Protein 6QE7 (pdb70)

Solvent-accessible surface area: 38072 Å² total; per-residue (Å²): 103,122,112,47,0,1,25,0,16,1,11,36,7,27,50,43,13,81,28,58,42,46,72,69,4,80,36,2,70,37,105,34,37,114,28,39,15,53,186,43,4,42,126,35,22,2,0,0,52,0,25,7,47,0,35,0,96,79,52,23,57,0,24,0,32,0,30,0,11,6,0,0,67,0,52,0,25,58,30,75,15,6,72,60,57,7,9,7,50,61,50,77,30,54,50,86,1,44,0,34,41,39,118,100,28,73,3,69,0,17,0,20,0,41,34,102,43,1,13,0,64,2,28,0,16,21,191,58,14,156,93,53,47,1,33,40,65,20,1,61,11,37,101,51,128,92,31,145,124,61,84,59,0,0,33,0,38,0,10,9,34,13,116,31,155,72,115,78,69,83,92,82,8,102,18,2,69,42,81,28,88,106,115,58,26,3,47,150,37,163,115,11,85,0,0,0,50,0,65,3,50,0,3,9,155,43,69,36,83,0,22,0,33,0,28,1,7,0,0,0,67,0,53,0,60,108,74,75,26,6,83,40,32,140,20,86,38,154,69,23,139,40,69,12,128,20,94,3,63,19,5,87,25,12,55,2,69,0,14,0,0,0,54,21,62,49,1,19,0,55,2,21,0,21,19,156,128,16,151,130,64,40,1,34,35,141,11,0,12,6,130,190,51,0,1,36,0,12,0,15,36,6,10,54,40,15,87,31,58,40,53,72,69,5,74,38,1,65,36,104,37,37,94,30,34,18,50,178,37,5,44,132,40,24,1,0,0,55,0,24,4,44,0,34,0,97,77,41,28,52,0,17,0,30,0,26,0,11,5,0,0,67,0,52,0,24,61,29,78,19,5,75,61,56,10,12,9,50,65,45,77,28,58,47,78,2,40,0,29,48,44,111,98,23,70,4,69,0,15,0,20,1,58,35,105,44,0,11,0,60,1,34,0,19,18,196,55,12,151,92,53,55,1,39,37,60,20,0,61,24,36,139,96,86,168,117,59,84,62,0,0,40,0,38,0,11,5,27,14,118,33,167,65,110,79,71,82,96,88,8,107,17,2,81,42,109,34,68,158,126,50,28,4,48,156,36,145,125,16,77,0,0,0,51,0,58,1,53,0,4,8,87,61,76,32,77,0,30,0,26,1,20,0,8,0,0,1,68,0,49,0,68,112,75,74,25,5,78,46,34,128,74,71,18,129,102,15,133,28,67,9,131,22,82,4,48,20,7,78,29,20,52,2,68,0,13,0,0,0,62,31,38,29,0,32,0,58,2,17,0,21,21,163,137,5,149,122,33,37,1,30,36,108,6,0,13,3,129,187,50,0,1,18,0,13,1,10,35,5,19,52,44,13,87,28,57,44,45,71,74,3,84,36,1,72,35,105,32,36,96,31,34,20,58,194,44,4,40,134,37,26,1,1,0,52,0,24,7,44,0,33,1,96,74,41,29,59,0,21,0,35,0,31,0,9,5,0,0,67,0,55,0,26,60,29,79,16,5,71,66,60,9,9,7,46,67,43,85,22,56,33,72,1,37,1,22,43,50,103,101,22,69,4,68,0,19,0,20,0,45,38,101,41,2,13,0,64,1,40,0,17,19,195,54,7,140,95,44,40,1,35,34,62,21,0,58,30,33,135,33,136,100,30,150,133,68,86,56,0,0,46,1,40,0,14,16,41,9,114,28,155,74,102,96,63,79,93,84,9,99,20,2,75,42,120,26,86,152,99,44,28,5,50,158,140,111,0,0,0,50,0,67,4,53,0,4,8,92,59,74,32,82,0,20,0,22,0,25,2,10,13,0,2,62,0,49,0,60,108,79,73,28,6,82,34,33,122,85,98,57,146,110,30,96,40,66,11,130,21,95,5,54,21,6,89,30,14,53,2,69,0,11,0,0,0,59,25,131,61,0,34,0,62,1,21,0,22,18,159,138,16,184,100,57,38,1,29,36,105,4,0,9,6,132

CATH classification: 3.90.182.10 (+1 more: 3.90.182.10)

Sequence (864 aa):
GSHMGLRGEYYNNMDFSRFQFVRIDPCIDFDWGEGTPDQSIGKDTYSVRWTGKVEPRYSETYTFYTVTDDGVRLWVDGVLLIDKWKSQSATEHSEQIYLEAGKKYDIKMEYYQHVRAASAKLMWSSKSQQKEIIPSSQLYPSDGPLPQKDVNGLSAEYYGDAELKDKRFTRIDDAINFNWDKDFPVGELKDGKFSVRWVGKIDTRYTEEYTFHTVANGGVRVWINNVLIIDNWQNQGKEAENSGKIELKAGRQYDIKVEYCNYGEPAFIKLLWSSQRQKKEVVPSKNLFADHMGLRGEYYNNMDFSRFQFVRIDPCIDFDWGEGTPDQSIGKDTYSVRWTGKVEPRYSETYTFYTVTDDGVRLWVDGVLLIDKWKSQSATEHSEQIYLEAGKKYDIKMEYYQHVRAASAKLMWSSKSQQKEIIPSSQLYPSDGPQKDVNGLSAEYYGDAELKDKRFTRIDDAINFNWDKDFPVGELKDGKFSVRWVGKIDTRYTEEYTFHTVANGGVRVWINNVLIIDNWQNQGKEAENSGKIELKAGRQYDIKVEYCNYGEPAFIKLLWSSQRQKKEVVPSKNLFADHMGLRGEYYNNMDFSRFQFVRIDPCIDFDWGEGTPDQSIGKDTYSVRWTGKVEPRYSETYTFYTVTDDGVRLWVDGVLLIDKWKSQSATEHSEQIYLEAGKKYDIKMEYYQHVRAASAKLMWSSKSQQKEIIPSSQLYPSDGPLPQKDVNGLSAEYYGDAELKDKRFTRIDDAINFNWDKDFPVGELKFSVRWVGKIDTRYTEEYTFHTVANGGVRVWINNVLIIDNWQNQGKEAENSGKIELKAGRQYDIKVEYCNYGEPAFIKLLWSSQRQKKEVVPSKNLFAD

Secondary structure (DSSP, 8-state):
-TT-SEEEEEESSTTS-SEEEEEEESS-EEE-TTS-SSTTSPSSSEEEEEEEEE--SSSEEEEEEEEEES-EEEEETTEEEEEE-S--SSEEEEEEEEE-TT--EEEEEEEEE-SS--EEEEEEE-SSS-SEE--GGGEEE--SPPPPPPPBSEEEEEESSTTS-SEEEEEEESSSEEE-TTS-SSSS-BTTEEEEEEEEEE--SSSEEEEEEEEESSEEEEEETTEEEEEETT--STTEEEEEEEEE-TTS-EEEEEEEEEESSPPEEEEEEE-SSS-SEEPPGGGEE--/--SEEEEEESSTTS-SEEEEEEESS-EEEEETS-SSTTS-SSSEEEEEEEEE--SSSEEEEEEEEEES-EEEEETTEEEEEE-S--SSEEEEEEEEE-TT--EEEEEEEEE-SS-EEEEEEEE-SSS-SEEPPGGGEEE-----PPPBSEEEEEESSTTS-SEEEEEEESSSEEEEETS-SS-S-STT--EEEEEEEE--SSSEEEEEEEEESSEEEEEETTEEEEEE-S---TTEEEEEEEEE-TTS-EEEEEEEE-TTS-EEEEEEEEESSS-SEE--GGGEE--/--SEEEEEESSTTS-SEEEEEEESS-EEEEETS-SSTTS-SSSEEEEEEEEE--SSSEEEEEEEEEES-EEEEETTEEEEEE-S--SSEEEEEEEEE-TT--EEEEEEEEE-SS-EEEEEEEE-SSS-SEEPPGGGEEE--SPPP-PPPBSEEEEEESSSSS-SEEEEEEESSSEEEEETS-SSS---EEEEEEEEE--SSSEEEEEEEEESSEEEEEETTEEEEEE-S--SS-EEEEEEEEE-TTS-EEEEEEEEE-SSSEEEEEEEE-SSS-SEEPPGGGEE--

Radius of gyration: 30.64 Å; Cα contacts (8 Å, |Δi|>4): 2570; chains: 3; bounding box: 68×74×80 Å

B-factor: mean 43.48, std 12.92, range [20.16, 120.82]

Nearest PDB structures (foldseek):
  6qe7-assembly2_B  TM=9.887E-01  e=9.785E-53  Acetivibrio thermocellus
  6qe7-assembly3_C  TM=9.909E-01  e=4.010E-51  Acetivibrio thermocellus
  7knc-assembly1_A  TM=4.355E-01  e=2.247E-06  Xanthomonas citri pv. citri str. 306
  2xvg-assembly1_A  TM=4.429E-01  e=3.763E-06  Cellvibrio japonicus
  2xvl-assembly1_A  TM=4.455E-01  e=1.232E-05  Cellvibrio japonicus

Structure (mmCIF, N/CA/C/O backbone):
data_6QE7
#
_entry.id   6QE7
#
_cell.length_a   65.340
_cell.length_b   121.670
_cell.length_c   65.940
_cell.angle_alpha   90.00
_cell.angle_beta   106.39
_cell.angle_gamma   90.00
#
_symmetry.space_group_name_H-M   'P 1 21 1'
#
loop_
_entity.id
_entity.type
_entity.pdbx_description
1 polymer 'Anti-sigma-I factor RsgI3'
2 non-polymer 'CALCIUM ION'
3 water water
#
loop_
_atom_site.group_PDB
_atom_site.id
_atom_site.type_symbol
_atom_site.label_atom_id
_atom_site.label_alt_id
_atom_site.label_comp_id
_atom_site.label_asym_id
_atom_site.label_entity_id
_atom_site.label_seq_id
_atom_site.pdbx_PDB_ins_code
_atom_site.Cartn_x
_atom_site.Cartn_y
_atom_site.Cartn_z
_atom_site.occupancy
_atom_site.B_iso_or_equiv
_atom_site.auth_seq_id
_atom_site.auth_comp_id
_atom_site.auth_asym_id
_atom_site.auth_atom_id
_atom_site.pdbx_PDB_model_num
ATOM 1 N N . GLY A 1 1 ? -36.457 52.362 42.673 1.00 69.48 18 GLY A N 1
ATOM 2 C CA . GLY A 1 1 ? -36.113 53.431 41.697 1.00 62.08 18 GLY A CA 1
ATOM 3 C C . GLY A 1 1 ? -34.723 53.200 41.138 1.00 67.45 18 GLY A C 1
ATOM 4 O O . GLY A 1 1 ? -33.763 53.739 41.729 1.00 64.80 18 GLY A O 1
ATOM 5 N N . SER A 1 2 ? -34.624 52.442 40.035 1.00 71.75 19 SER A N 1
ATOM 6 C CA . SER A 1 2 ? -33.383 52.088 39.268 1.00 67.74 19 SER A CA 1
ATOM 7 C C . SER A 1 2 ? -32.420 53.292 39.168 1.00 63.60 19 SER A C 1
ATOM 8 O O . SER A 1 2 ? -31.169 53.083 39.181 1.00 52.24 19 SER A O 1
ATOM 11 N N . HIS A 1 3 ? -32.963 54.510 39.075 1.00 52.34 20 HIS A N 1
ATOM 12 C CA . HIS A 1 3 ? -32.210 55.720 38.683 1.00 55.73 20 HIS A CA 1
ATOM 13 C C . HIS A 1 3 ? -31.544 56.334 39.915 1.00 53.78 20 HIS A C 1
ATOM 14 O O . HIS A 1 3 ? -30.778 57.280 39.709 1.00 60.64 20 HIS A O 1
ATOM 21 N N . MET A 1 4 ? -31.823 55.862 41.136 1.00 45.36 21 MET A N 1
ATOM 22 C CA . MET A 1 4 ? -31.399 56.593 42.368 1.00 41.53 21 MET A CA 1
ATOM 23 C C . MET A 1 4 ? -29.956 56.175 42.737 1.00 41.88 21 MET A C 1
ATOM 24 O O . MET A 1 4 ? -29.553 55.023 42.547 1.00 35.65 21 MET A O 1
ATOM 29 N N . GLY A 1 5 ? -29.150 57.079 43.269 1.00 38.47 22 GLY A N 1
ATOM 30 C CA . GLY A 1 5 ? -27.758 56.741 43.584 1.00 35.17 22 GLY A CA 1
ATOM 31 C C . GLY A 1 5 ? -26.810 57.794 43.083 1.00 36.76 22 GLY A C 1
ATOM 32 O O . GLY A 1 5 ? -27.284 58.886 42.725 1.00 33.20 22 GLY A O 1
ATOM 33 N N . LEU A 1 6 ? -25.519 57.437 42.976 1.00 33.20 23 LEU A N 1
ATOM 34 C CA . LEU A 1 6 ? -24.530 58.260 42.238 1.00 30.34 23 LEU A CA 1
ATOM 35 C C . LEU A 1 6 ? -24.052 57.504 41.021 1.00 32.02 23 LEU A C 1
ATOM 36 O O . LEU A 1 6 ? -24.013 56.297 41.073 1.00 34.28 23 LEU A O 1
ATOM 41 N N . ARG A 1 7 ? -23.646 58.216 39.989 1.00 29.48 24 ARG A N 1
ATOM 42 C CA . ARG A 1 7 ? -22.923 57.635 38.849 1.00 30.48 24 ARG A CA 1
ATOM 43 C C . ARG A 1 7 ? -21.504 57.319 39.284 1.00 29.08 24 ARG A C 1
ATOM 44 O O . ARG A 1 7 ? -20.772 58.254 39.616 1.00 30.17 24 ARG A O 1
ATOM 52 N N . GLY A 1 8 ? -21.114 56.052 39.138 1.00 28.50 25 GLY A N 1
ATOM 53 C CA . GLY A 1 8 ? -19.763 55.531 39.382 1.00 27.93 25 GLY A CA 1
ATOM 54 C C . GLY A 1 8 ? -19.020 55.302 38.091 1.00 31.64 25 GLY A C 1
ATOM 55 O O . GLY A 1 8 ? -19.540 54.610 37.165 1.00 32.05 25 GLY A O 1
ATOM 56 N N . GLU A 1 9 ? -17.890 55.973 37.967 1.00 31.16 26 GLU A N 1
ATOM 57 C CA . GLU A 1 9 ? -16.965 55.783 36.836 1.00 29.55 26 GLU A CA 1
ATOM 58 C C . GLU A 1 9 ? -15.844 54.906 37.399 1.00 26.64 26 GLU A C 1
ATOM 59 O O . GLU A 1 9 ? -15.127 55.381 38.351 1.00 25.63 26 GLU A O 1
ATOM 65 N N . TYR A 1 10 ? -15.589 53.789 36.732 1.00 22.78 27 TYR A N 1
ATOM 66 C CA . TYR A 1 10 ? -14.644 52.740 37.134 1.00 23.53 27 TYR A CA 1
ATOM 67 C C . TYR A 1 10 ? -13.523 52.654 36.134 1.00 26.47 27 TYR A C 1
ATOM 68 O O . TYR A 1 10 ? -13.719 52.432 34.937 1.00 31.42 27 TYR A O 1
ATOM 77 N N . TYR A 1 11 ? -12.313 52.853 36.628 1.00 32.54 28 TYR A N 1
ATOM 78 C CA . TYR A 1 11 ? -11.109 52.939 35.774 1.00 30.14 28 TYR A CA 1
ATOM 79 C C . TYR A 1 11 ? -10.170 51.808 36.224 1.00 28.86 28 TYR A C 1
ATOM 80 O O . TYR A 1 11 ? -10.039 51.648 37.430 1.00 25.93 28 TYR A O 1
ATOM 89 N N . ASN A 1 12 ? -9.365 51.259 35.313 1.00 28.86 29 ASN A N 1
ATOM 90 C CA . ASN A 1 12 ? -8.404 50.155 35.584 1.00 27.01 29 ASN A CA 1
ATOM 91 C C . ASN A 1 12 ? -7.013 50.653 35.966 1.00 23.96 29 ASN A C 1
ATOM 92 O O . ASN A 1 12 ? -6.140 49.788 36.240 1.00 22.58 29 ASN A O 1
ATOM 97 N N . ASN A 1 13 ? -6.796 51.964 35.978 1.00 26.17 30 ASN A N 1
ATOM 98 C CA . ASN A 1 13 ? -5.624 52.630 36.613 1.00 26.32 30 ASN A CA 1
ATOM 99 C C . ASN A 1 13 ? -6.126 53.396 37.862 1.00 27.14 30 ASN A C 1
ATOM 100 O O . ASN A 1 13 ? -7.366 53.643 37.981 1.00 29.55 30 ASN A O 1
ATOM 105 N N . MET A 1 14 ? -5.213 53.872 38.708 1.00 26.65 31 MET A N 1
ATOM 106 C CA . MET A 1 14 ? -5.540 54.522 40.003 1.00 28.81 31 MET A CA 1
ATOM 107 C C . MET A 1 14 ? -5.583 56.032 39.848 1.00 27.45 31 MET A C 1
ATOM 108 O O . MET A 1 14 ? -5.872 56.727 40.816 1.00 26.59 31 MET A O 1
ATOM 113 N N . ASP A 1 15 ? -5.406 56.531 38.618 1.00 30.08 32 ASP A N 1
ATOM 114 C CA . ASP A 1 15 ? -5.453 57.989 38.361 1.00 26.26 32 ASP A CA 1
ATOM 115 C C . ASP A 1 15 ? -6.492 58.327 37.315 1.00 24.83 32 ASP A C 1
ATOM 116 O O . ASP A 1 15 ? -6.218 59.257 36.521 1.00 29.66 32 ASP A O 1
ATOM 121 N N . PHE A 1 16 ? -7.613 57.621 37.253 1.00 23.52 33 PHE A N 1
ATOM 122 C CA . PHE A 1 16 ? -8.760 58.001 36.398 1.00 25.82 33 PHE A CA 1
ATOM 123 C C . PHE A 1 16 ? -8.296 57.967 34.950 1.00 29.87 33 PHE A C 1
ATOM 124 O O . PHE A 1 16 ? -8.731 58.803 34.182 1.00 31.18 33 PHE A O 1
ATOM 132 N N . SER A 1 17 ? -7.456 57.008 34.605 1.00 26.94 34 SER A N 1
ATOM 133 C CA . SER A 1 17 ? -7.171 56.598 33.209 1.00 27.24 34 SER A CA 1
ATOM 134 C C . SER A 1 17 ? -7.508 55.118 33.086 1.00 25.51 34 SER A C 1
ATOM 135 O O . SER A 1 17 ? -7.707 54.393 34.161 1.00 29.02 34 SER A O 1
ATOM 138 N N . ARG A 1 18 ? -7.591 54.670 31.845 1.00 28.01 35 ARG A N 1
ATOM 139 C CA . ARG A 1 18 ? -8.085 53.325 31.449 1.00 30.01 35 ARG A CA 1
ATOM 140 C C . ARG A 1 18 ? -9.517 53.152 31.945 1.00 27.95 35 ARG A C 1
ATOM 141 O O . ARG A 1 18 ? -9.826 52.193 32.671 1.00 26.57 35 ARG A O 1
ATOM 149 N N . PHE A 1 19 ? -10.365 54.035 31.477 1.00 26.39 36 PHE A N 1
ATOM 150 C CA . PHE A 1 19 ? -11.802 54.035 31.797 1.00 32.29 36 PHE A CA 1
ATOM 151 C C . PHE A 1 19 ? -12.384 52.692 31.318 1.00 31.40 36 PHE A C 1
ATOM 152 O O . PHE A 1 19 ? -12.036 52.275 30.213 1.00 27.12 36 PHE A O 1
ATOM 160 N N . GLN A 1 20 ? -13.119 51.990 32.170 1.00 26.33 37 GLN A N 1
ATOM 161 C CA . GLN A 1 20 ? -13.800 50.724 31.790 1.00 26.95 37 GLN A CA 1
ATOM 162 C C . GLN A 1 20 ? -15.320 50.864 31.665 1.00 27.77 37 GLN A C 1
ATOM 163 O O . GLN A 1 20 ? -15.872 50.529 30.629 1.00 30.51 37 GLN A O 1
ATOM 169 N N . PHE A 1 21 ? -16.037 51.264 32.684 1.00 26.37 38 PHE A N 1
ATOM 170 C CA . PHE A 1 21 ? -17.511 51.283 32.574 1.00 31.18 38 PHE A CA 1
ATOM 171 C C . PHE A 1 21 ? -18.018 52.341 33.562 1.00 34.37 38 PHE A C 1
ATOM 172 O O . PHE A 1 21 ? -17.269 52.745 34.477 1.00 28.13 38 PHE A O 1
ATOM 180 N N . VAL A 1 22 ? -19.205 52.852 33.286 1.00 30.51 39 VAL A N 1
ATOM 181 C CA . VAL A 1 22 ? -19.982 53.660 34.258 1.00 31.10 39 VAL A CA 1
ATOM 182 C C . VAL A 1 22 ? -21.164 52.816 34.765 1.00 35.79 39 VAL A C 1
ATOM 183 O O . VAL A 1 22 ? -21.701 52.006 33.997 1.00 35.73 39 VAL A O 1
ATOM 187 N N . ARG A 1 23 ? -21.591 52.992 36.010 1.00 32.62 40 ARG A N 1
ATOM 188 C CA . ARG A 1 23 ? -22.865 52.367 36.470 1.00 30.48 40 ARG A CA 1
ATOM 189 C C . ARG A 1 23 ? -23.409 53.244 37.575 1.00 35.38 40 ARG A C 1
ATOM 190 O O . ARG A 1 23 ? -22.640 54.059 38.161 1.00 34.17 40 ARG A O 1
ATOM 198 N N . ILE A 1 24 ? -24.697 53.157 37.817 1.00 34.01 41 ILE A N 1
ATOM 199 C CA . ILE A 1 24 ? -25.288 53.890 38.956 1.00 34.20 41 ILE A CA 1
ATOM 200 C C . ILE A 1 24 ? -25.263 52.937 40.133 1.00 37.11 41 ILE A C 1
ATOM 201 O O . ILE A 1 24 ? -25.783 51.850 39.978 1.00 39.83 41 ILE A O 1
ATOM 206 N N . ASP A 1 25 ? -24.540 53.344 41.181 1.00 29.62 42 ASP A N 1
ATOM 207 C CA . ASP A 1 25 ? -24.427 52.692 42.475 1.00 29.96 42 ASP A CA 1
ATOM 208 C C . ASP A 1 25 ? -25.483 53.345 43.345 1.00 35.09 42 ASP A C 1
ATOM 209 O O . ASP A 1 25 ? -25.516 54.577 43.522 1.00 32.68 42 ASP A O 1
ATOM 214 N N . PRO A 1 26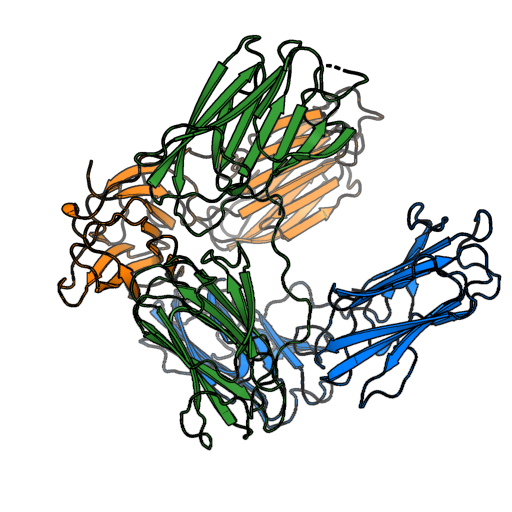 ? -26.360 52.553 43.970 1.00 31.21 43 PRO A N 1
ATOM 215 C CA . PRO A 1 26 ? -27.414 53.142 44.802 1.00 28.74 43 PRO A CA 1
ATOM 216 C C . PRO A 1 26 ? -26.870 53.843 46.038 1.00 33.42 43 PRO A C 1
ATOM 217 O O . PRO A 1 26 ? -27.424 54.871 46.489 1.00 33.01 43 PRO A O 1
ATOM 221 N N . CYS A 1 27 ? -25.807 53.282 46.590 1.00 34.22 44 CYS A N 1
ATOM 222 C CA . CYS A 1 27 ? -25.077 53.917 47.692 1.00 32.26 44 CYS A CA 1
ATOM 223 C C . CYS A 1 27 ? -23.612 53.464 47.615 1.00 33.59 44 CYS A C 1
ATOM 224 O O . CYS A 1 27 ? -23.267 52.631 46.741 1.00 26.47 44 CYS A O 1
ATOM 227 N N . ILE A 1 28 ? -22.769 54.150 48.371 1.00 31.24 45 ILE A N 1
ATOM 228 C CA . ILE A 1 28 ? -21.301 53.927 48.458 1.00 34.24 45 ILE A CA 1
ATOM 229 C C . ILE A 1 28 ? -21.085 53.191 49.751 1.00 30.69 45 ILE A C 1
ATOM 230 O O . ILE A 1 28 ? -20.980 53.826 50.772 1.00 31.59 45 ILE A O 1
ATOM 235 N N . ASP A 1 29 ? -21.093 51.873 49.611 1.00 29.89 46 ASP A N 1
ATOM 236 C CA . ASP A 1 29 ? -20.998 50.903 50.713 1.00 36.37 46 ASP A CA 1
ATOM 237 C C . ASP A 1 29 ? -20.367 49.608 50.166 1.00 40.12 46 ASP A C 1
ATOM 238 O O . ASP A 1 29 ? -21.095 48.605 50.014 1.00 36.77 46 ASP A O 1
ATOM 243 N N . PHE A 1 30 ? -19.076 49.656 49.859 1.00 34.65 47 PHE A N 1
ATOM 244 C CA . PHE A 1 30 ? -18.382 48.596 49.128 1.00 30.90 47 PHE A CA 1
ATOM 245 C C . PHE A 1 30 ? -17.302 48.016 50.001 1.00 25.42 47 PHE A C 1
ATOM 246 O O . PHE A 1 30 ? -16.471 48.733 50.496 1.00 31.86 47 PHE A O 1
ATOM 254 N N . ASP A 1 31 ? -17.246 46.706 50.066 1.00 26.87 48 ASP A N 1
ATOM 255 C CA . ASP A 1 31 ? -16.041 46.040 50.569 1.00 27.97 48 ASP A CA 1
ATOM 256 C C . ASP A 1 31 ? -15.659 44.986 49.563 1.00 34.66 48 ASP A C 1
ATOM 257 O O . ASP A 1 31 ? -16.354 44.053 49.470 1.00 29.77 48 ASP A O 1
ATOM 262 N N . TRP A 1 32 ? -14.547 45.174 48.862 1.00 29.96 49 TRP A N 1
ATOM 263 C CA . TRP A 1 32 ? -14.143 44.309 47.729 1.00 30.19 49 TRP A CA 1
ATOM 264 C C . TRP A 1 32 ? -13.092 43.324 48.201 1.00 30.26 49 TRP A C 1
ATOM 265 O O . TRP A 1 32 ? -12.535 42.603 47.351 1.00 37.80 49 TRP A O 1
ATOM 276 N N . GLY A 1 33 ? -12.905 43.222 49.514 1.00 30.96 50 GLY A N 1
ATOM 277 C CA . GLY A 1 33 ? -11.849 42.381 50.088 1.00 34.99 50 GLY A CA 1
ATOM 278 C C . GLY A 1 33 ? -10.524 42.668 49.410 1.00 36.32 50 GLY A C 1
ATOM 279 O O . GLY A 1 33 ? -10.135 43.822 49.446 1.00 33.69 50 GLY A O 1
ATOM 280 N N . GLU A 1 34 ? -9.892 41.671 48.792 1.00 32.45 51 GLU A N 1
ATOM 281 C CA . GLU A 1 34 ? -8.635 41.825 48.031 1.00 33.18 51 GLU A CA 1
ATOM 282 C C . GLU A 1 34 ? -8.935 41.753 46.524 1.00 34.25 51 GLU A C 1
ATOM 283 O O . GLU A 1 34 ? -7.990 41.562 45.696 1.00 37.27 51 GLU A O 1
ATOM 289 N N . GLY A 1 35 ? -10.171 42.015 46.148 1.00 31.12 52 GLY A N 1
ATOM 290 C CA . GLY A 1 35 ? -10.656 41.843 44.780 1.00 28.45 52 GLY A CA 1
ATOM 291 C C . GLY A 1 35 ? -10.930 43.202 44.166 1.00 28.26 52 GLY A C 1
ATOM 292 O O . GLY A 1 35 ? -10.313 44.181 44.597 1.00 31.47 52 GLY A O 1
ATOM 293 N N . THR A 1 36 ? -11.923 43.255 43.296 1.00 23.60 53 THR A N 1
ATOM 294 C CA . THR A 1 36 ? -12.237 44.403 42.429 1.00 29.94 53 THR A CA 1
ATOM 295 C C . THR A 1 36 ? -13.754 44.548 42.417 1.00 31.77 53 THR A C 1
ATOM 296 O O . THR A 1 36 ? -14.471 43.642 42.785 1.00 34.00 53 THR A O 1
ATOM 300 N N . PRO A 1 37 ? -14.286 45.699 42.017 1.00 30.84 54 PRO A N 1
ATOM 301 C CA . PRO A 1 37 ? -15.726 45.873 41.877 1.00 38.42 54 PRO A CA 1
ATOM 302 C C . PRO A 1 37 ? -16.444 45.070 40.770 1.00 41.91 54 PRO A C 1
ATOM 303 O O . PRO A 1 37 ? -17.625 45.185 40.651 1.00 40.28 54 PRO A O 1
ATOM 307 N N . ASP A 1 38 ? -15.721 44.435 39.862 1.00 34.33 55 ASP A N 1
ATOM 308 C CA . ASP A 1 38 ? -16.341 43.861 38.652 1.00 35.08 55 ASP A CA 1
ATOM 309 C C . ASP A 1 38 ? -15.295 43.027 37.926 1.00 33.47 55 ASP A C 1
ATOM 310 O O . ASP A 1 38 ? -14.114 43.411 37.957 1.00 36.41 55 ASP A O 1
ATOM 315 N N . GLN A 1 39 ? -15.689 41.969 37.248 1.00 33.24 56 GLN A N 1
ATOM 316 C CA . GLN A 1 39 ? -14.722 41.110 36.523 1.00 39.45 56 GLN A CA 1
ATOM 317 C C . GLN A 1 39 ? -13.960 41.930 35.449 1.00 36.66 56 GLN A C 1
ATOM 318 O O . GLN A 1 39 ? -12.900 41.485 35.075 1.00 35.10 56 GLN A O 1
ATOM 324 N N . SER A 1 40 ? -14.489 43.050 34.933 1.00 32.82 57 SER A N 1
ATOM 325 C CA . SER A 1 40 ? -13.829 43.886 33.886 1.00 31.56 57 SER A CA 1
ATOM 326 C C . SER A 1 40 ? -12.766 44.812 34.530 1.00 33.17 57 SER A C 1
ATOM 327 O O . SER A 1 40 ? -11.997 45.456 33.789 1.00 31.87 57 SER A O 1
ATOM 330 N N . ILE A 1 41 ? -12.696 44.868 35.866 1.00 28.19 58 ILE A N 1
ATOM 331 C CA . ILE A 1 41 ? -11.610 45.595 36.576 1.00 29.41 58 ILE A CA 1
ATOM 332 C C . ILE A 1 41 ? -10.560 44.619 37.088 1.00 27.54 58 ILE A C 1
ATOM 333 O O . ILE A 1 41 ? -10.825 43.835 38.051 1.00 28.85 58 ILE A O 1
ATOM 338 N N . GLY A 1 42 ? -9.338 44.811 36.688 1.00 30.34 59 GLY A N 1
ATOM 339 C CA . GLY A 1 42 ? -8.233 43.977 37.231 1.00 32.25 59 GLY A CA 1
ATOM 340 C C . GLY A 1 42 ? -7.863 44.234 38.681 1.00 27.68 59 GLY A C 1
ATOM 341 O O . GLY A 1 42 ? -7.964 45.378 39.161 1.00 29.65 59 GLY A O 1
ATOM 342 N N . LYS A 1 43 ? -7.305 43.212 39.335 1.00 33.66 60 LYS A N 1
ATOM 343 C CA . LYS A 1 43 ? -6.717 43.292 40.690 1.00 30.63 60 LYS A CA 1
ATOM 344 C C . LYS A 1 43 ? -5.720 44.424 40.727 1.00 29.85 60 LYS A C 1
ATOM 345 O O . LYS A 1 43 ? -4.852 44.498 39.853 1.00 27.73 60 LYS A O 1
ATOM 351 N N . ASP A 1 44 ? -5.886 45.277 41.716 1.00 29.21 61 ASP A N 1
ATOM 352 C CA . ASP A 1 44 ? -4.936 46.346 42.081 1.00 28.61 61 ASP A CA 1
ATOM 353 C C . ASP A 1 44 ? -5.025 47.550 41.113 1.00 25.54 61 ASP A C 1
ATOM 354 O O . ASP A 1 44 ? -5.538 47.429 39.978 1.00 24.08 61 ASP A O 1
ATOM 359 N N . THR A 1 45 ? -4.523 48.694 41.623 1.00 24.29 62 THR A N 1
ATOM 360 C CA . THR A 1 45 ? -4.389 49.997 40.929 1.00 27.18 62 THR A CA 1
ATOM 361 C C . THR A 1 45 ? -5.666 50.294 40.145 1.00 26.82 62 THR A C 1
ATOM 362 O O . THR A 1 45 ? -5.615 50.284 38.922 1.00 21.96 62 THR A O 1
ATOM 366 N N . TYR A 1 46 ? -6.773 50.600 40.829 1.00 20.68 63 TYR A N 1
ATOM 367 C CA . TYR A 1 46 ? -7.999 51.008 40.168 1.00 21.73 63 TYR A CA 1
ATOM 368 C C . TYR A 1 46 ? -8.527 52.236 40.896 1.00 21.93 63 TYR A C 1
ATOM 369 O O . TYR A 1 46 ? -8.000 52.553 42.008 1.00 25.56 63 TYR A O 1
ATOM 378 N N . SER A 1 47 ? -9.448 52.925 40.217 1.00 26.79 64 SER A N 1
ATOM 379 C CA . SER A 1 47 ? -10.051 54.172 40.722 1.00 24.61 64 SER A CA 1
ATOM 380 C C . SER A 1 47 ? -11.492 54.275 40.263 1.00 28.72 64 SER A C 1
ATOM 381 O O . SER A 1 47 ? -11.839 53.693 39.236 1.00 29.60 64 SER A O 1
ATOM 384 N N . VAL A 1 48 ? -12.251 55.018 41.076 1.00 23.68 65 VAL A N 1
ATOM 385 C CA . VAL A 1 48 ? -13.702 55.184 40.980 1.00 27.21 65 VAL A CA 1
ATOM 386 C C . VAL A 1 48 ? -13.947 56.644 41.299 1.00 29.73 65 VAL A C 1
ATOM 387 O O . VAL A 1 48 ? -13.454 57.129 42.323 1.00 25.64 65 VAL A O 1
ATOM 391 N N . ARG A 1 49 ? -14.787 57.233 40.471 1.00 34.55 66 ARG A N 1
ATOM 392 C CA . ARG A 1 49 ? -15.356 58.552 40.694 1.00 31.13 66 ARG A CA 1
ATOM 393 C C . ARG A 1 49 ? -16.878 58.450 40.733 1.00 31.80 66 ARG A C 1
ATOM 394 O O . ARG A 1 49 ? -17.460 58.102 39.738 1.00 28.50 66 ARG A O 1
ATOM 402 N N . TRP A 1 50 ? -17.459 58.860 41.848 1.00 27.87 67 TRP A N 1
ATOM 403 C CA . TRP A 1 50 ? -18.919 58.939 42.040 1.00 27.86 67 TRP A CA 1
ATOM 404 C C . TRP A 1 50 ? -19.321 60.404 41.977 1.00 29.35 67 TRP A C 1
ATOM 405 O O . TRP A 1 50 ? -18.678 61.195 42.662 1.00 29.33 67 TRP A O 1
ATOM 416 N N . THR A 1 51 ? -20.235 60.763 41.084 1.00 33.92 68 THR A N 1
ATOM 417 C CA . THR A 1 51 ? -20.771 62.141 41.014 1.00 29.79 68 THR A CA 1
ATOM 418 C C . THR A 1 51 ? -22.303 62.164 40.917 1.00 32.97 68 THR A C 1
ATOM 419 O O . THR A 1 51 ? -22.916 61.239 40.383 1.00 29.32 68 THR A O 1
ATOM 423 N N . GLY A 1 52 ? -22.904 63.152 41.568 1.00 37.42 69 GLY A N 1
ATOM 424 C CA . GLY A 1 52 ? -24.325 63.469 41.451 1.00 39.94 69 GLY A CA 1
ATOM 425 C C . GLY A 1 52 ? -24.648 64.584 42.403 1.00 36.81 69 GLY A C 1
ATOM 426 O O . GLY A 1 52 ? -23.783 65.522 42.549 1.00 34.54 69 GLY A O 1
ATOM 427 N N . LYS A 1 53 ? -25.775 64.422 43.083 1.00 34.92 70 LYS A N 1
ATOM 428 C CA . LYS A 1 53 ? -26.300 65.406 44.065 1.00 34.96 70 LYS A CA 1
ATOM 429 C C . LYS A 1 53 ? -26.764 64.632 45.270 1.00 31.34 70 LYS A C 1
ATOM 430 O O . LYS A 1 53 ? -27.298 63.485 45.106 1.00 32.38 70 LYS A O 1
ATOM 436 N N . VAL A 1 54 ? -26.483 65.163 46.441 1.00 29.06 71 VAL A N 1
ATOM 437 C CA . VAL A 1 54 ? -26.993 64.652 47.729 1.00 30.22 71 VAL A CA 1
ATOM 438 C C . VAL A 1 54 ? -28.047 65.663 48.229 1.00 40.08 71 VAL A C 1
ATOM 439 O O . VAL A 1 54 ? -27.904 66.877 47.878 1.00 34.36 71 VAL A O 1
ATOM 443 N N . GLU A 1 55 ? -29.108 65.163 48.904 1.00 41.76 72 GLU A N 1
ATOM 444 C CA . GLU A 1 55 ? -30.260 65.966 49.433 1.00 37.91 72 GLU A CA 1
ATOM 445 C C . GLU A 1 55 ? -30.443 65.686 50.912 1.00 40.47 72 GLU A C 1
ATOM 446 O O . GLU A 1 55 ? -30.956 64.651 51.318 1.00 44.42 72 GLU A O 1
ATOM 452 N N . PRO A 1 56 ? -29.933 66.544 51.808 1.00 38.43 73 PRO A N 1
ATOM 453 C CA . PRO A 1 56 ? -30.116 66.279 53.220 1.00 45.01 73 PRO A CA 1
ATOM 454 C C . PRO A 1 56 ? -31.620 66.352 53.579 1.00 49.20 73 PRO A C 1
ATOM 455 O O . PRO A 1 56 ? -32.429 66.973 52.854 1.00 39.97 73 PRO A O 1
ATOM 459 N N . ARG A 1 57 ? -31.993 65.655 54.656 1.00 44.46 74 ARG A N 1
ATOM 460 C CA . ARG A 1 57 ? -33.416 65.676 55.112 1.00 53.84 74 ARG A CA 1
ATOM 461 C C . ARG A 1 57 ? -33.650 66.914 56.006 1.00 56.86 74 ARG A C 1
ATOM 462 O O . ARG A 1 57 ? -34.800 67.412 55.980 1.00 56.40 74 ARG A O 1
ATOM 470 N N . TYR A 1 58 ? -32.618 67.358 56.762 1.00 51.95 75 TYR A N 1
ATOM 471 C CA . TYR A 1 58 ? -32.661 68.416 57.805 1.00 50.86 75 TYR A CA 1
ATOM 472 C C . TYR A 1 58 ? -31.761 69.622 57.464 1.00 58.24 75 TYR A C 1
ATOM 473 O O . TYR A 1 58 ? -30.733 69.438 56.775 1.00 39.87 75 TYR A O 1
ATOM 482 N N . SER A 1 59 ? -32.134 70.857 57.861 1.00 62.21 76 SER A N 1
ATOM 483 C CA . SER A 1 59 ? -31.243 72.062 57.786 1.00 51.55 76 SER A CA 1
ATOM 484 C C . SER A 1 59 ? -30.334 72.029 59.025 1.00 52.56 76 SER A C 1
ATOM 485 O O . SER A 1 59 ? -30.793 72.438 60.100 1.00 45.74 76 SER A O 1
ATOM 488 N N . GLU A 1 60 ? -29.121 71.481 58.921 1.00 41.65 77 GLU A N 1
ATOM 489 C CA . GLU A 1 60 ? -28.253 71.213 60.108 1.00 47.46 77 GLU A CA 1
ATOM 490 C C . GLU A 1 60 ? -26.767 71.184 59.728 1.00 45.67 77 GLU A C 1
ATOM 491 O O . GLU A 1 60 ? -26.430 71.266 58.526 1.00 43.41 77 GLU A O 1
ATOM 497 N N . THR A 1 61 ? -25.938 71.031 60.747 1.00 44.27 78 THR A N 1
ATOM 498 C CA . THR A 1 61 ? -24.500 70.760 60.604 1.00 46.01 78 THR A CA 1
ATOM 499 C C . THR A 1 61 ? -24.346 69.268 60.263 1.00 46.96 78 THR A C 1
ATOM 500 O O . THR A 1 61 ? -24.327 68.382 61.195 1.00 44.40 78 THR A O 1
ATOM 504 N N . TYR A 1 62 ? -24.096 68.978 58.989 1.00 39.55 79 TYR A N 1
ATOM 505 C CA . TYR A 1 62 ? -23.811 67.572 58.615 1.00 39.71 79 TYR A CA 1
ATOM 506 C C . TYR A 1 62 ? -22.339 67.294 58.814 1.00 43.82 79 TYR A C 1
ATOM 507 O O . TYR A 1 62 ? -21.485 68.161 58.576 1.00 43.49 79 TYR A O 1
ATOM 516 N N . THR A 1 63 ? -22.053 66.089 59.278 1.00 44.42 80 THR A N 1
ATOM 517 C CA . THR A 1 63 ? -20.731 65.440 59.195 1.00 40.17 80 THR A CA 1
ATOM 518 C C . THR A 1 63 ? -20.828 64.432 58.043 1.00 44.06 80 THR A C 1
ATOM 519 O O . THR A 1 63 ? -21.789 63.632 58.054 1.00 40.42 80 THR A O 1
ATOM 523 N N . PHE A 1 64 ? -19.946 64.528 57.036 1.00 37.69 81 PHE A N 1
ATOM 524 C CA . PHE A 1 64 ? -19.658 63.449 56.051 1.00 31.61 81 PHE A CA 1
ATOM 525 C C . PHE A 1 64 ? -18.453 62.652 56.535 1.00 30.59 81 PHE A C 1
ATOM 526 O O . PHE A 1 64 ? -17.442 63.187 57.142 1.00 32.46 81 PHE A O 1
ATOM 534 N N . TYR A 1 65 ? -18.589 61.342 56.389 1.00 28.37 82 TYR A N 1
ATOM 535 C CA . TYR A 1 65 ? -17.509 60.375 56.703 1.00 29.59 82 TYR A CA 1
ATOM 536 C C . TYR A 1 65 ? -17.270 59.489 55.472 1.00 30.52 82 TYR A C 1
ATOM 537 O O . TYR A 1 65 ? -18.230 59.054 54.822 1.00 30.92 82 TYR A O 1
ATOM 546 N N . THR A 1 66 ? -15.993 59.191 55.243 1.00 27.65 83 THR A N 1
ATOM 547 C CA . THR A 1 66 ? -15.494 58.220 54.254 1.00 29.55 83 THR A CA 1
ATOM 548 C C . THR A 1 66 ? -14.735 57.181 55.059 1.00 28.00 83 THR A C 1
ATOM 549 O O . THR A 1 66 ? -14.053 57.527 55.995 1.00 30.83 83 THR A O 1
ATOM 553 N N . VAL A 1 67 ? -14.957 55.918 54.755 1.00 30.76 84 VAL A N 1
ATOM 554 C CA . VAL A 1 67 ? -14.058 54.856 55.256 1.00 32.84 84 VAL A CA 1
ATOM 555 C C . VAL A 1 67 ? -13.563 54.156 53.992 1.00 32.97 84 VAL A C 1
ATOM 556 O O . VAL A 1 67 ? -14.401 53.562 53.298 1.00 27.33 84 VAL A O 1
ATOM 560 N N . THR A 1 68 ? -12.266 54.229 53.727 1.00 29.97 85 THR A N 1
ATOM 561 C CA . THR A 1 68 ? -11.659 53.831 52.442 1.00 29.25 85 THR A CA 1
ATOM 562 C C . THR A 1 68 ? -10.357 53.119 52.705 1.00 29.02 85 THR A C 1
ATOM 563 O O . THR A 1 68 ? -9.587 53.515 53.606 1.00 24.47 85 THR A O 1
ATOM 567 N N . ASP A 1 69 ? -10.094 52.205 51.787 1.00 29.76 86 ASP A N 1
ATOM 568 C CA . ASP A 1 69 ? -8.751 51.690 51.498 1.00 32.78 86 ASP A CA 1
ATOM 569 C C . ASP A 1 69 ? -8.691 51.574 49.980 1.00 29.35 86 ASP A C 1
ATOM 570 O O . ASP A 1 69 ? -9.455 50.743 49.473 1.00 27.13 86 ASP A O 1
ATOM 575 N N . ASP A 1 70 ? -7.870 52.416 49.252 1.00 25.91 87 ASP A N 1
ATOM 576 C CA . ASP A 1 70 ? -6.931 53.362 49.846 1.00 28.08 87 ASP A CA 1
ATOM 577 C C . ASP A 1 70 ? -7.512 54.762 49.978 1.00 27.38 87 ASP A C 1
ATOM 578 O O . ASP A 1 70 ? -8.270 55.011 50.911 1.00 33.77 87 ASP A O 1
ATOM 583 N N . GLY A 1 71 ? -7.192 55.657 49.071 1.00 28.85 88 GLY A N 1
ATOM 584 C CA . GLY A 1 71 ? -7.338 57.091 49.355 1.00 27.60 88 GLY A CA 1
ATOM 585 C C . GLY A 1 71 ? -8.651 57.627 48.856 1.00 26.24 88 GLY A C 1
ATOM 586 O O . GLY A 1 71 ? -9.446 56.925 48.185 1.00 25.48 88 GLY A O 1
ATOM 587 N N . VAL A 1 72 ? -8.923 58.852 49.246 1.00 26.35 89 VAL A N 1
ATOM 588 C CA . VAL A 1 72 ? -10.243 59.448 48.922 1.00 24.64 89 VAL A CA 1
ATOM 589 C C . VAL A 1 72 ? -10.096 60.945 48.773 1.00 20.16 89 VAL A C 1
ATOM 590 O O . VAL A 1 72 ? -9.350 61.546 49.510 1.00 24.24 89 VAL A O 1
ATOM 594 N N . ARG A 1 73 ? -10.995 61.533 48.038 1.00 22.92 90 ARG A N 1
ATOM 595 C CA . ARG A 1 73 ? -11.274 62.964 48.131 1.00 26.70 90 ARG A CA 1
ATOM 596 C C . ARG A 1 73 ? -12.781 63.160 48.072 1.00 26.53 90 ARG A C 1
ATOM 597 O O . ARG A 1 73 ? -13.428 62.506 47.209 1.00 24.43 90 ARG A O 1
ATOM 605 N N . LEU A 1 74 ? -13.330 63.992 48.962 1.00 29.90 91 LEU A N 1
ATOM 606 C CA . LEU A 1 74 ? -14.793 64.260 48.955 1.00 28.45 91 LEU A CA 1
ATOM 607 C C . LEU A 1 74 ? -15.045 65.729 48.810 1.00 27.99 91 LEU A C 1
ATOM 608 O O . LEU A 1 74 ? -14.570 66.482 49.687 1.00 24.76 91 LEU A O 1
ATOM 613 N N . TRP A 1 75 ? -15.835 66.077 47.795 1.00 30.69 92 TRP A N 1
ATOM 614 C CA . TRP A 1 75 ? -16.406 67.425 47.595 1.00 32.30 92 TRP A CA 1
ATOM 615 C C . TRP A 1 75 ? -17.895 67.354 47.854 1.00 30.51 92 TRP A C 1
ATOM 616 O O . TRP A 1 75 ? -18.579 66.464 47.259 1.00 32.43 92 TRP A O 1
ATOM 627 N N . VAL A 1 76 ? -18.384 68.290 48.659 1.00 31.64 93 VAL A N 1
ATOM 628 C CA . VAL A 1 76 ? -19.844 68.592 48.774 1.00 34.56 93 VAL A CA 1
ATOM 629 C C . VAL A 1 76 ? -20.033 70.100 48.526 1.00 32.21 93 VAL A C 1
ATOM 630 O O . VAL A 1 76 ? -19.308 70.900 49.102 1.00 31.06 93 VAL A O 1
ATOM 634 N N . ASP A 1 77 ? -20.900 70.464 47.603 1.00 33.89 94 ASP A N 1
ATOM 635 C CA . ASP A 1 77 ? -21.250 71.890 47.349 1.00 39.35 94 ASP A CA 1
ATOM 636 C C . ASP A 1 77 ? -20.001 72.602 46.869 1.00 42.08 94 ASP A C 1
ATOM 637 O O . ASP A 1 77 ? -19.912 73.823 47.102 1.00 33.72 94 ASP A O 1
ATOM 642 N N . GLY A 1 78 ? -19.111 71.835 46.213 1.00 36.31 95 GLY A N 1
ATOM 643 C CA . GLY A 1 78 ? -17.889 72.328 45.596 1.00 33.21 95 GLY A CA 1
ATOM 644 C C . GLY A 1 78 ? -16.851 72.598 46.641 1.00 29.04 95 GLY A C 1
ATOM 645 O O . GLY A 1 78 ? -15.805 72.979 46.277 1.00 30.62 95 GLY A O 1
ATOM 646 N N . VAL A 1 79 ? -17.104 72.272 47.902 1.00 27.61 96 VAL A N 1
ATOM 647 C CA . VAL A 1 79 ? -16.097 72.403 48.965 1.00 27.08 96 VAL A CA 1
ATOM 648 C C . VAL A 1 79 ? -15.344 71.082 49.040 1.00 30.28 96 VAL A C 1
ATOM 649 O O . VAL A 1 79 ? -15.989 70.018 49.096 1.00 26.58 96 VAL A O 1
ATOM 653 N N . LEU A 1 80 ? -14.022 71.142 49.049 1.00 25.86 97 LEU A N 1
ATOM 654 C CA . LEU A 1 80 ? -13.221 69.910 49.286 1.00 29.51 97 LEU A CA 1
ATOM 655 C C . LEU A 1 80 ? -13.195 69.675 50.797 1.00 32.10 97 LEU A C 1
ATOM 656 O O . LEU A 1 80 ? -12.449 70.370 51.471 1.00 34.25 97 LEU A O 1
ATOM 661 N N . LEU A 1 81 ? -13.991 68.725 51.303 1.00 27.36 98 LEU A N 1
ATOM 662 C CA . LEU A 1 81 ? -14.143 68.490 52.765 1.00 26.18 98 LEU A CA 1
ATOM 663 C C . LEU A 1 81 ? -13.051 67.527 53.238 1.00 30.31 98 LEU A C 1
ATOM 664 O O . LEU A 1 81 ? -12.568 67.759 54.321 1.00 31.23 98 LEU A O 1
ATOM 669 N N . ILE A 1 82 ? -12.757 66.460 52.455 1.00 28.10 99 ILE A N 1
ATOM 670 C CA . ILE A 1 82 ? -11.772 65.398 52.784 1.00 27.98 99 ILE A CA 1
ATOM 671 C C . ILE A 1 82 ? -10.799 65.196 51.627 1.00 26.83 99 ILE A C 1
ATOM 672 O O . ILE A 1 82 ? -11.237 65.001 50.466 1.00 29.15 99 ILE A O 1
ATOM 677 N N . ASP A 1 83 ? -9.527 65.289 51.980 1.00 29.47 100 ASP A N 1
ATOM 678 C CA . ASP A 1 83 ? -8.373 65.217 51.057 1.00 31.43 100 ASP A CA 1
ATOM 679 C C . ASP A 1 83 ? -7.394 64.258 51.702 1.00 30.41 100 ASP A C 1
ATOM 680 O O . ASP A 1 83 ? -6.539 64.692 52.427 1.00 28.28 100 ASP A O 1
ATOM 685 N N . LYS A 1 84 ? -7.520 62.978 51.391 1.00 30.19 101 LYS A N 1
ATOM 686 C CA . LYS A 1 84 ? -6.641 61.949 51.978 1.00 27.92 101 LYS A CA 1
ATOM 687 C C . LYS A 1 84 ? -6.224 60.983 50.881 1.00 27.66 101 LYS A C 1
ATOM 688 O O . LYS A 1 84 ? -6.613 59.775 50.963 1.00 21.38 101 LYS A O 1
ATOM 694 N N . TRP A 1 85 ? -5.600 61.523 49.848 1.00 24.06 102 TRP A N 1
ATOM 695 C CA . TRP A 1 85 ? -5.248 60.724 48.658 1.00 26.33 102 TRP A CA 1
ATOM 696 C C . TRP A 1 85 ? -3.931 60.002 48.893 1.00 26.03 102 TRP A C 1
ATOM 697 O O . TRP A 1 85 ? -2.876 60.557 48.608 1.00 23.71 102 TRP A O 1
ATOM 708 N N . LYS A 1 86 ? -3.983 58.826 49.500 1.00 25.96 103 LYS A N 1
ATOM 709 C CA . LYS A 1 86 ? -2.786 58.117 50.005 1.00 25.60 103 LYS A CA 1
ATOM 710 C C . LYS A 1 86 ? -3.155 56.660 50.224 1.00 28.58 103 LYS A C 1
ATOM 711 O O . LYS A 1 86 ? -4.366 56.326 50.263 1.00 27.24 103 LYS A O 1
ATOM 717 N N . SER A 1 87 ? -2.096 55.893 50.380 1.00 27.69 104 SER A N 1
ATOM 718 C CA . SER A 1 87 ? -2.052 54.489 50.772 1.00 28.34 104 SER A CA 1
ATOM 719 C C . SER A 1 87 ? -2.524 54.444 52.233 1.00 29.02 104 SER A C 1
ATOM 720 O O . SER A 1 87 ? -1.959 55.147 53.122 1.00 30.09 104 SER A O 1
ATOM 723 N N . GLN A 1 88 ? -3.603 53.711 52.477 1.00 25.06 105 GLN A N 1
ATOM 724 C CA . GLN A 1 88 ? -4.088 53.531 53.848 1.00 26.97 105 GLN A CA 1
ATOM 725 C C . GLN A 1 88 ? -4.957 52.281 53.904 1.00 28.77 105 GLN A C 1
ATOM 726 O O . GLN A 1 88 ? -5.811 52.128 53.070 1.00 30.88 105 GLN A O 1
ATOM 732 N N . SER A 1 89 ? -4.667 51.408 54.838 1.00 31.04 106 SER A N 1
ATOM 733 C CA . SER A 1 89 ? -5.683 50.506 55.407 1.00 36.43 106 SER A CA 1
ATOM 734 C C . SER A 1 89 ? -6.974 51.286 55.656 1.00 33.90 106 SER A C 1
ATOM 735 O O . SER A 1 89 ? -6.854 52.530 55.843 1.00 32.91 106 SER A O 1
ATOM 738 N N . ALA A 1 90 ? -8.122 50.589 55.791 1.00 32.90 107 ALA A N 1
ATOM 739 C CA . ALA A 1 90 ? -9.475 51.165 55.986 1.00 32.57 107 ALA A CA 1
ATOM 740 C C . ALA A 1 90 ? -9.437 52.165 57.132 1.00 36.78 107 ALA A C 1
ATOM 741 O O . ALA A 1 90 ? -9.021 51.810 58.242 1.00 34.69 107 ALA A O 1
ATOM 743 N N . THR A 1 91 ? -9.792 53.400 56.853 1.00 30.36 108 THR A N 1
ATOM 744 C CA . THR A 1 91 ? -9.561 54.495 57.797 1.00 31.02 108 THR A CA 1
ATOM 745 C C . THR A 1 91 ? -10.740 55.405 57.581 1.00 28.22 108 THR A C 1
ATOM 746 O O . THR A 1 91 ? -11.039 55.681 56.427 1.00 34.77 108 THR A O 1
ATOM 750 N N . GLU A 1 92 ? -11.350 55.869 58.666 1.00 28.52 109 GLU A N 1
ATOM 751 C CA . GLU A 1 92 ? -12.413 56.866 58.601 1.00 30.53 109 GLU A CA 1
ATOM 752 C C . GLU A 1 92 ? -11.738 58.243 58.586 1.00 31.00 109 GLU A C 1
ATOM 753 O O . GLU A 1 92 ? -10.815 58.384 59.338 1.00 28.74 109 GLU A O 1
ATOM 759 N N . HIS A 1 93 ? -12.316 59.203 57.864 1.00 30.46 110 HIS A N 1
ATOM 760 C CA . HIS A 1 93 ? -11.962 60.644 57.828 1.00 29.32 110 HIS A CA 1
ATOM 761 C C . HIS A 1 93 ? -13.300 61.329 57.721 1.00 33.43 110 HIS A C 1
ATOM 762 O O . HIS A 1 93 ? -14.260 60.676 57.244 1.00 27.80 110 HIS A O 1
ATOM 769 N N . SER A 1 94 ? -13.397 62.557 58.183 1.00 31.14 111 SER A N 1
ATOM 770 C CA . SER A 1 94 ? -14.708 63.220 58.220 1.00 34.32 111 SER A CA 1
ATOM 771 C C . SER A 1 94 ? -14.512 64.729 58.202 1.00 36.81 111 SER A C 1
ATOM 772 O O . SER A 1 94 ? -13.443 65.134 58.640 1.00 33.96 111 SER A O 1
ATOM 775 N N . GLU A 1 95 ? -15.561 65.487 57.852 1.00 33.26 112 GLU A N 1
ATOM 776 C CA . GLU A 1 95 ? -15.604 66.954 57.948 1.00 36.41 112 GLU A CA 1
ATOM 777 C C . GLU A 1 95 ? -17.047 67.390 57.999 1.00 33.26 112 GLU A C 1
ATOM 778 O O . GLU A 1 95 ? -17.932 66.589 57.675 1.00 33.65 112 GLU A O 1
ATOM 784 N N . GLN A 1 96 ? -17.259 68.645 58.342 1.00 30.94 113 GLN A N 1
ATOM 785 C CA . GLN A 1 96 ? -18.613 69.203 58.545 1.00 27.90 113 GLN A CA 1
ATOM 786 C C . GLN A 1 96 ? -18.850 70.302 57.572 1.00 30.48 113 GLN A C 1
ATOM 787 O O . GLN A 1 96 ? -17.882 70.940 57.136 1.00 37.84 113 GLN A O 1
ATOM 793 N N . ILE A 1 97 ? -20.123 70.512 57.274 1.00 31.19 114 ILE A N 1
ATOM 794 C CA . ILE A 1 97 ? -20.596 71.564 56.361 1.00 30.48 114 ILE A CA 1
ATOM 795 C C . ILE A 1 97 ? -22.068 71.758 56.727 1.00 33.83 114 ILE A C 1
ATOM 796 O O . ILE A 1 97 ? -22.740 70.777 57.089 1.00 38.08 114 ILE A O 1
ATOM 801 N N . TYR A 1 98 ? -22.575 72.967 56.588 1.00 36.15 115 TYR A N 1
ATOM 802 C CA . TYR A 1 98 ? -23.961 73.267 56.967 1.00 34.44 115 TYR A CA 1
ATOM 803 C C . TYR A 1 98 ? -24.791 73.143 55.710 1.00 38.19 115 TYR A C 1
ATOM 804 O O . TYR A 1 98 ? -24.453 73.797 54.712 1.00 42.25 115 TYR A O 1
ATOM 813 N N . LEU A 1 99 ? -25.853 72.317 55.765 1.00 38.28 116 LEU A N 1
ATOM 814 C CA . LEU A 1 99 ? -26.784 72.183 54.613 1.00 42.70 116 LEU A CA 1
ATOM 815 C C . LEU A 1 99 ? -28.233 72.437 55.073 1.00 43.69 116 LEU A C 1
ATOM 816 O O . LEU A 1 99 ? -28.557 72.240 56.297 1.00 58.72 116 LEU A O 1
ATOM 821 N N . GLU A 1 100 ? -29.033 72.749 54.066 1.00 46.28 117 GLU A N 1
ATOM 822 C CA . GLU A 1 100 ? -30.469 73.077 54.071 1.00 55.48 117 GLU A CA 1
ATOM 823 C C . GLU A 1 100 ? -31.318 71.889 53.547 1.00 55.28 117 GLU A C 1
ATOM 824 O O . GLU A 1 100 ? -31.151 71.470 52.367 1.00 45.82 117 GLU A O 1
ATOM 830 N N . ALA A 1 101 ? -32.218 71.402 54.398 1.00 54.05 118 ALA A N 1
ATOM 831 C CA . ALA A 1 101 ? -33.246 70.376 54.117 1.00 51.66 118 ALA A CA 1
ATOM 832 C C . ALA A 1 101 ? -33.817 70.551 52.706 1.00 50.80 118 ALA A C 1
ATOM 833 O O . ALA A 1 101 ? -34.250 71.636 52.363 1.00 44.01 118 ALA A O 1
ATOM 835 N N . GLY A 1 102 ? -33.778 69.497 51.888 1.00 45.23 119 GLY A N 1
ATOM 836 C CA . GLY A 1 102 ? -34.483 69.442 50.594 1.00 39.64 119 GLY A CA 1
ATOM 837 C C . GLY A 1 102 ? -33.743 70.073 49.435 1.00 47.78 119 GLY A C 1
ATOM 838 O O . GLY A 1 102 ? -34.197 69.913 48.276 1.00 46.98 119 GLY A O 1
ATOM 839 N N . LYS A 1 103 ? -32.650 70.772 49.706 1.00 43.18 120 LYS A N 1
ATOM 840 C CA . LYS A 1 103 ? -31.778 71.310 48.633 1.00 45.58 120 LYS A CA 1
ATOM 841 C C . LYS A 1 103 ? -30.878 70.169 48.133 1.00 38.01 120 LYS A C 1
ATOM 842 O O . LYS A 1 103 ? -30.454 69.307 48.976 1.00 37.71 120 LYS A O 1
ATOM 848 N N . LYS A 1 104 ? -30.683 70.101 46.813 1.00 35.19 121 LYS A N 1
ATOM 849 C CA . LYS A 1 104 ? -29.745 69.157 46.133 1.00 45.22 121 LYS A CA 1
ATOM 850 C C . LYS A 1 104 ? -28.355 69.814 45.931 1.00 49.87 121 LYS A C 1
ATOM 851 O O . LYS A 1 104 ? -28.252 70.839 45.216 1.00 45.82 121 LYS A O 1
ATOM 857 N N . TYR A 1 105 ? -27.324 69.227 46.527 1.00 38.94 122 TYR A N 1
ATOM 858 C CA . TYR A 1 105 ? -25.936 69.761 46.516 1.00 43.92 122 TYR A CA 1
ATOM 859 C C . TYR A 1 105 ? -25.072 68.838 45.638 1.00 38.90 122 TYR A C 1
ATOM 860 O O . TYR A 1 105 ? -25.206 67.588 45.760 1.00 38.62 122 TYR A O 1
ATOM 869 N N . ASP A 1 106 ? -24.193 69.383 44.792 1.00 41.29 123 ASP A N 1
ATOM 870 C CA . ASP A 1 106 ? -23.126 68.581 44.109 1.00 35.30 123 ASP A CA 1
ATOM 871 C C . ASP A 1 106 ? -22.347 67.762 45.149 1.00 30.37 123 ASP A C 1
ATOM 872 O O . ASP A 1 106 ? -22.106 68.195 46.263 1.00 30.61 123 ASP A O 1
ATOM 877 N N . ILE A 1 107 ? -22.137 66.503 44.836 1.00 28.68 124 ILE A N 1
ATOM 878 C CA . ILE A 1 107 ? -21.237 65.616 45.585 1.00 25.66 124 ILE A CA 1
ATOM 879 C C . ILE A 1 107 ? -20.336 64.878 44.571 1.00 25.39 124 ILE A C 1
ATOM 880 O O . ILE A 1 107 ? -20.734 64.600 43.444 1.00 28.07 124 ILE A O 1
ATOM 885 N N . LYS A 1 108 ? -19.050 64.807 44.899 1.00 30.87 125 LYS A N 1
ATOM 886 C CA . LYS A 1 108 ? -18.086 64.055 44.115 1.00 27.76 125 LYS A CA 1
ATOM 887 C C . LYS A 1 108 ? -17.165 63.375 45.103 1.00 27.98 125 LYS A C 1
ATOM 888 O O . LYS A 1 108 ? -16.642 64.025 46.001 1.00 24.87 125 LYS A O 1
ATOM 894 N N . MET A 1 109 ? -17.059 62.066 44.968 1.00 27.97 126 MET A N 1
ATOM 895 C CA . MET A 1 109 ? -16.151 61.284 45.773 1.00 25.39 126 MET A CA 1
ATOM 896 C C . MET A 1 109 ? -15.245 60.538 44.808 1.00 26.70 126 MET A C 1
ATOM 897 O O . MET A 1 109 ? -15.758 59.806 43.968 1.00 22.52 126 MET A O 1
ATOM 902 N N . GLU A 1 110 ? -13.934 60.764 44.965 1.00 31.81 127 GLU A N 1
ATOM 903 C CA . GLU A 1 110 ? -12.855 60.087 44.201 1.00 26.54 127 GLU A CA 1
ATOM 904 C C . GLU A 1 110 ? -12.206 59.126 45.158 1.00 25.47 127 GLU A C 1
ATOM 905 O O . GLU A 1 110 ? -12.076 59.453 46.338 1.00 24.92 127 GLU A O 1
ATOM 911 N N . TYR A 1 111 ? -11.910 57.937 44.653 1.00 23.80 128 TYR A N 1
ATOM 912 C CA . TYR A 1 111 ? -11.427 56.813 45.455 1.00 21.55 128 TYR A CA 1
ATOM 913 C C . TYR A 1 111 ? -10.335 56.134 44.654 1.00 24.53 128 TYR A C 1
ATOM 914 O O . TYR A 1 111 ? -10.523 56.040 43.416 1.00 23.80 128 TYR A O 1
ATOM 923 N N . TYR A 1 112 ? -9.339 55.518 45.304 1.00 23.95 129 TYR A N 1
ATOM 924 C CA . TYR A 1 112 ? -8.499 54.563 44.569 1.00 25.22 129 TYR A CA 1
ATOM 925 C C . TYR A 1 112 ? -8.032 53.481 45.543 1.00 23.96 129 TYR A C 1
ATOM 926 O O . TYR A 1 112 ? -8.050 53.627 46.766 1.00 26.09 129 TYR A O 1
ATOM 935 N N . GLN A 1 113 ? -7.768 52.353 44.940 1.00 26.05 130 GLN A N 1
ATOM 936 C CA . GLN A 1 113 ? -7.082 51.157 45.460 1.00 24.75 130 GLN A CA 1
ATOM 937 C C . GLN A 1 113 ? -5.676 51.075 44.869 1.00 25.49 130 GLN A C 1
ATOM 938 O O . GLN A 1 113 ? -5.484 51.201 43.596 1.00 26.13 130 GLN A O 1
ATOM 944 N N . HIS A 1 114 ? -4.729 50.835 45.756 1.00 28.39 131 HIS A N 1
ATOM 945 C CA . HIS A 1 114 ? -3.342 50.521 45.365 1.00 28.27 131 HIS A CA 1
ATOM 946 C C . HIS A 1 114 ? -3.203 48.995 45.327 1.00 26.98 131 HIS A C 1
ATOM 947 O O . HIS A 1 114 ? -3.338 48.441 44.232 1.00 27.96 131 HIS A O 1
ATOM 954 N N . VAL A 1 115 ? -2.996 48.361 46.482 1.00 26.28 132 VAL A N 1
ATOM 955 C CA . VAL A 1 115 ? -2.781 46.897 46.592 1.00 30.59 132 VAL A CA 1
ATOM 956 C C . VAL A 1 115 ? -3.514 46.310 47.803 1.00 31.55 132 VAL A C 1
ATOM 957 O O . VAL A 1 115 ? -4.201 47.020 48.552 1.00 23.67 132 VAL A O 1
ATOM 961 N N . ARG A 1 116 ? -3.418 44.993 47.956 1.00 38.82 133 ARG A N 1
ATOM 962 C CA . ARG A 1 116 ? -4.051 44.346 49.126 1.00 31.25 133 ARG A CA 1
ATOM 963 C C . ARG A 1 116 ? -5.537 44.683 49.138 1.00 33.05 133 ARG A C 1
ATOM 964 O O . ARG A 1 116 ? -6.250 44.387 48.124 1.00 35.11 133 ARG A O 1
ATOM 972 N N . ALA A 1 117 ? -6.034 45.076 50.282 1.00 31.72 134 ALA A N 1
ATOM 973 C CA . ALA A 1 117 ? -7.490 45.173 50.516 1.00 32.67 134 ALA A CA 1
ATOM 974 C C . ALA A 1 117 ? -8.035 46.423 49.834 1.00 26.87 134 ALA A C 1
ATOM 975 O O . ALA A 1 117 ? -7.284 47.366 49.618 1.00 27.77 134 ALA A O 1
ATOM 977 N N . ALA A 1 118 ? -9.318 46.447 49.497 1.00 30.20 135 ALA A N 1
ATOM 978 C CA . ALA A 1 118 ? -9.987 47.591 48.823 1.00 27.01 135 ALA A CA 1
ATOM 979 C C . ALA A 1 118 ? -11.419 47.728 49.361 1.00 28.69 135 ALA A C 1
ATOM 980 O O . ALA A 1 118 ? -12.160 46.687 49.370 1.00 28.01 135 ALA A O 1
ATOM 982 N N . SER A 1 119 ? -11.796 48.928 49.813 1.00 25.77 136 SER A N 1
ATOM 983 C CA . SER A 1 119 ? -13.175 49.248 50.258 1.00 28.99 136 SER A CA 1
ATOM 984 C C . SER A 1 119 ? -13.472 50.737 50.162 1.00 32.21 136 SER A C 1
ATOM 985 O O . SER A 1 119 ? -12.538 51.547 50.242 1.00 32.78 136 SER A O 1
ATOM 988 N N . ALA A 1 120 ? -14.749 51.090 50.065 1.00 32.69 137 ALA A N 1
ATOM 989 C CA . ALA A 1 120 ? -15.180 52.500 49.999 1.00 33.56 137 ALA A CA 1
ATOM 990 C C . ALA A 1 120 ? -16.608 52.599 50.533 1.00 29.69 137 ALA A C 1
ATOM 991 O O . ALA A 1 120 ? -17.547 51.936 49.986 1.00 28.29 137 ALA A O 1
ATOM 993 N N . LYS A 1 121 ? -16.760 53.478 51.494 1.00 28.02 138 LYS A N 1
ATOM 994 C CA . LYS A 1 121 ? -18.041 53.755 52.193 1.00 35.44 138 LYS A CA 1
ATOM 995 C C . LYS A 1 121 ? -18.153 55.232 52.482 1.00 30.32 138 LYS A C 1
ATOM 996 O O . LYS A 1 121 ? -17.116 55.827 52.966 1.00 28.57 138 LYS A O 1
ATOM 1002 N N . LEU A 1 122 ? -19.339 55.767 52.207 1.00 30.49 139 LEU A N 1
ATOM 1003 C CA . LEU A 1 122 ? -19.683 57.184 52.455 1.00 33.16 139 LEU A CA 1
ATOM 1004 C C . LEU A 1 122 ? -20.855 57.242 53.440 1.00 37.00 139 LEU A C 1
ATOM 1005 O O . LEU A 1 122 ? -21.915 56.749 53.088 1.00 36.36 139 LEU A O 1
ATOM 1010 N N . MET A 1 123 ? -20.676 57.914 54.568 1.00 36.12 140 MET A N 1
ATOM 1011 C CA . MET A 1 123 ? -21.687 58.036 55.631 1.00 34.26 140 MET A CA 1
ATOM 1012 C C . MET A 1 123 ? -21.951 59.509 55.928 1.00 36.82 140 MET A C 1
ATOM 1013 O O . MET A 1 123 ? -21.266 60.383 55.389 1.00 38.45 140 MET A O 1
ATOM 1018 N N . TRP A 1 124 ? -23.010 59.795 56.669 1.00 32.34 141 TRP A N 1
ATOM 1019 C CA . TRP A 1 124 ? -23.327 61.151 57.142 1.00 29.58 141 TRP A CA 1
ATOM 1020 C C . TRP A 1 124 ? -24.045 61.044 58.492 1.00 36.89 141 TRP A C 1
ATOM 1021 O O . TRP A 1 124 ? -24.575 60.013 58.780 1.00 34.60 141 TRP A O 1
ATOM 1032 N N . SER A 1 125 ? -24.036 62.126 59.240 1.00 40.40 142 SER A N 1
ATOM 1033 C CA . SER A 1 125 ? -24.629 62.291 60.577 1.00 40.18 142 SER A CA 1
ATOM 1034 C C . SER A 1 125 ? -24.976 63.768 60.725 1.00 47.00 142 SER A C 1
ATOM 1035 O O . SER A 1 125 ? -24.447 64.606 59.913 1.00 36.29 142 SER A O 1
ATOM 1038 N N . SER A 1 126 ? -25.918 64.063 61.638 1.00 43.54 143 SER A N 1
ATOM 1039 C CA . SER A 1 126 ? -26.280 65.429 62.127 1.00 46.92 143 SER A CA 1
ATOM 1040 C C . SER A 1 126 ? -27.046 65.334 63.458 1.00 54.07 143 SER A C 1
ATOM 1041 O O . SER A 1 126 ? -27.100 64.200 64.071 1.00 46.15 143 SER A O 1
ATOM 1044 N N . LYS A 1 127 ? -27.581 66.464 63.920 1.00 55.88 144 LYS A N 1
ATOM 1045 C CA . LYS A 1 127 ? -28.255 66.495 65.228 1.00 52.35 144 LYS A CA 1
ATOM 1046 C C . LYS A 1 127 ? -29.317 65.392 65.177 1.00 44.75 144 LYS A C 1
ATOM 1047 O O . LYS A 1 127 ? -29.220 64.506 65.994 1.00 46.54 144 LYS A O 1
ATOM 1053 N N . SER A 1 128 ? -30.224 65.461 64.192 1.00 44.26 145 SER A N 1
ATOM 1054 C CA . SER A 1 128 ? -31.358 64.536 63.887 1.00 53.29 145 SER A CA 1
ATOM 1055 C C . SER A 1 128 ? -31.014 63.329 62.966 1.00 50.58 145 SER A C 1
ATOM 1056 O O . SER A 1 128 ? -31.809 62.363 62.926 1.00 45.32 145 SER A O 1
ATOM 1059 N N . GLN A 1 129 ? -29.925 63.332 62.199 1.00 56.30 146 GLN A N 1
ATOM 1060 C CA . GLN A 1 129 ? -29.589 62.150 61.348 1.00 40.78 146 GLN A CA 1
ATOM 1061 C C . GLN A 1 129 ? -28.605 61.257 62.078 1.00 44.01 146 GLN A C 1
ATOM 1062 O O . GLN A 1 129 ? -27.409 61.599 62.225 1.00 41.01 146 GLN A O 1
ATOM 1068 N N . GLN A 1 130 ? -29.096 60.114 62.501 1.00 35.39 147 GLN A N 1
ATOM 1069 C CA . GLN A 1 130 ? -28.254 59.061 63.064 1.00 48.73 147 GLN A CA 1
ATOM 1070 C C . GLN A 1 130 ? -27.277 58.632 61.979 1.00 45.33 147 GLN A C 1
ATOM 1071 O O . GLN A 1 130 ? -27.647 58.610 60.795 1.00 40.44 147 GLN A O 1
ATOM 1077 N N . LYS A 1 131 ? -26.067 58.332 62.411 1.00 44.98 148 LYS A N 1
ATOM 1078 C CA . LYS A 1 131 ? -24.969 58.096 61.479 1.00 45.24 148 LYS A CA 1
ATOM 1079 C C . LYS A 1 131 ? -25.406 56.913 60.642 1.00 47.76 148 LYS A C 1
ATOM 1080 O O . LYS A 1 131 ? -25.633 55.883 61.247 1.00 43.08 148 LYS A O 1
ATOM 1086 N N . GLU A 1 132 ? -25.559 57.089 59.327 1.00 37.77 149 GLU A N 1
ATOM 1087 C CA . GLU A 1 132 ? -25.797 55.952 58.418 1.00 37.01 149 GLU A CA 1
ATOM 1088 C C . GLU A 1 132 ? -24.928 56.122 57.169 1.00 34.05 149 GLU A C 1
ATOM 1089 O O . GLU A 1 132 ? -24.518 57.265 56.923 1.00 31.76 149 GLU A O 1
ATOM 1095 N N . ILE A 1 133 ? -24.695 55.031 56.431 1.00 35.31 150 ILE A N 1
ATOM 1096 C CA . ILE A 1 133 ? -24.493 55.003 54.958 1.00 34.79 150 ILE A CA 1
ATOM 1097 C C . ILE A 1 133 ? -25.465 55.953 54.269 1.00 36.05 150 ILE A C 1
ATOM 1098 O O . ILE A 1 133 ? -26.680 55.802 54.407 1.00 34.42 150 ILE A O 1
ATOM 1103 N N . ILE A 1 134 ? -24.975 56.857 53.428 1.00 31.99 151 ILE A N 1
ATOM 1104 C CA . ILE A 1 134 ? -25.922 57.795 52.790 1.00 29.33 151 ILE A CA 1
ATOM 1105 C C . ILE A 1 134 ? -26.790 56.952 51.880 1.00 35.85 151 ILE A C 1
ATOM 1106 O O . ILE A 1 134 ? -26.296 56.335 50.934 1.00 38.22 151 ILE A O 1
ATOM 1111 N N . PRO A 1 135 ? -28.121 56.985 52.037 1.00 40.98 152 PRO A N 1
ATOM 1112 C CA . PRO A 1 135 ? -28.980 56.098 51.260 1.00 38.57 152 PRO A CA 1
ATOM 1113 C C . PRO A 1 135 ? -29.388 56.621 49.892 1.00 37.57 152 PRO A C 1
ATOM 1114 O O . PRO A 1 135 ? -29.210 57.797 49.624 1.00 35.65 152 PRO A O 1
ATOM 1118 N N . SER A 1 136 ? -29.889 55.713 49.041 1.00 30.84 153 SER A N 1
ATOM 1119 C CA . SER A 1 136 ? -30.143 55.978 47.612 1.00 31.04 153 SER A CA 1
ATOM 1120 C C . SER A 1 136 ? -31.246 56.997 47.484 1.00 32.26 153 SER A C 1
ATOM 1121 O O . SER A 1 136 ? -31.254 57.698 46.480 1.00 35.28 153 SER A O 1
ATOM 1124 N N . SER A 1 137 ? -32.161 57.033 48.437 1.00 33.76 154 SER A N 1
ATOM 1125 C CA . SER A 1 137 ? -33.334 57.968 48.424 1.00 38.52 154 SER A CA 1
ATOM 1126 C C . SER A 1 137 ? -32.827 59.400 48.443 1.00 41.85 154 SER A C 1
ATOM 1127 O O . SER A 1 137 ? -33.520 60.219 47.882 1.00 43.43 154 SER A O 1
ATOM 1130 N N . GLN A 1 138 ? -31.645 59.661 49.021 1.00 39.11 155 GLN A N 1
ATOM 1131 C CA . GLN A 1 138 ? -31.078 61.044 49.100 1.00 40.06 155 GLN A CA 1
ATOM 1132 C C . GLN A 1 138 ? -29.999 61.318 48.041 1.00 39.14 155 GLN A C 1
ATOM 1133 O O . GLN A 1 138 ? -29.303 62.338 48.188 1.00 43.64 155 GLN A O 1
ATOM 1139 N N . LEU A 1 139 ? -29.819 60.460 47.042 1.00 38.33 156 LEU A N 1
ATOM 1140 C CA . LEU A 1 139 ? -28.703 60.595 46.064 1.00 36.36 156 LEU A CA 1
ATOM 1141 C C . LEU A 1 139 ? -29.226 60.509 44.638 1.00 36.84 156 LEU A C 1
ATOM 1142 O O . LEU A 1 139 ? -29.977 59.564 44.325 1.00 38.29 156 LEU A O 1
ATOM 1147 N N . TYR A 1 140 ? -28.773 61.424 43.790 1.00 31.91 157 TYR A N 1
ATOM 1148 C CA . TYR A 1 140 ? -29.243 61.603 42.395 1.00 36.68 157 TYR A CA 1
ATOM 1149 C C . TYR A 1 140 ? -28.029 61.535 41.491 1.00 37.68 157 TYR A C 1
ATOM 1150 O O . TYR A 1 140 ? -27.108 62.316 41.662 1.00 38.42 157 TYR A O 1
ATOM 1159 N N . PRO A 1 141 ? -27.996 60.614 40.522 1.00 37.37 158 PRO A N 1
ATOM 1160 C CA . PRO A 1 141 ? -26.787 60.405 39.749 1.00 37.01 158 PRO A CA 1
ATOM 1161 C C . PRO A 1 141 ? -26.609 61.581 38.821 1.00 42.55 158 PRO A C 1
ATOM 1162 O O . PRO A 1 141 ? -27.573 62.178 38.477 1.00 38.92 158 PRO A O 1
ATOM 1166 N N . SER A 1 142 ? -25.386 61.886 38.418 1.00 45.20 159 SER A N 1
ATOM 1167 C CA . SER A 1 142 ? -25.213 62.909 37.370 1.00 45.96 159 SER A CA 1
ATOM 1168 C C . SER A 1 142 ? -25.537 62.198 36.067 1.00 49.21 159 SER A C 1
ATOM 1169 O O . SER A 1 142 ? -25.455 60.994 36.055 1.00 48.99 159 SER A O 1
ATOM 1172 N N . ASP A 1 143 ? -25.936 62.935 35.047 1.00 53.47 160 ASP A N 1
ATOM 1173 C CA . ASP A 1 143 ? -25.848 62.507 33.628 1.00 71.10 160 ASP A CA 1
ATOM 1174 C C . ASP A 1 143 ? -24.894 63.530 33.011 1.00 73.67 160 ASP A C 1
ATOM 1175 O O . ASP A 1 143 ? -24.013 64.048 33.753 1.00 83.64 160 ASP A O 1
ATOM 1180 N N . GLY A 1 144 ? -25.075 63.872 31.746 1.00 81.22 161 GLY A N 1
ATOM 1181 C CA . GLY A 1 144 ? -24.123 64.752 31.053 1.00 87.58 161 GLY A CA 1
ATOM 1182 C C . GLY A 1 144 ? -23.004 63.909 30.472 1.00 79.27 161 GLY A C 1
ATOM 1183 O O . GLY A 1 144 ? -23.156 62.707 30.272 1.00 70.52 161 GLY A O 1
ATOM 1184 N N . PRO A 1 145 ? -21.850 64.510 30.160 1.00 95.53 162 PRO A N 1
ATOM 1185 C CA . PRO A 1 145 ? -20.875 63.816 29.326 1.00 93.67 162 PRO A CA 1
ATOM 1186 C C . PRO A 1 145 ? -20.334 62.567 30.049 1.00 81.20 162 PRO A C 1
ATOM 1187 O O . PRO A 1 145 ? -19.764 62.713 31.130 1.00 61.77 162 PRO A O 1
ATOM 1191 N N . LEU A 1 146 ? -20.550 61.382 29.467 1.00 70.29 163 LEU A N 1
ATOM 1192 C CA . LEU A 1 146 ? -19.834 60.127 29.843 1.00 72.61 163 LEU A CA 1
ATOM 1193 C C . LEU A 1 146 ? -18.327 60.348 29.710 1.00 64.06 163 LEU A C 1
ATOM 1194 O O . LEU A 1 146 ? -17.858 61.207 28.970 1.00 70.25 163 LEU A O 1
ATOM 1199 N N . PRO A 1 147 ? -17.490 59.612 30.458 1.00 63.98 164 PRO A N 1
ATOM 1200 C CA . PRO A 1 147 ? -16.049 59.599 30.168 1.00 66.76 164 PRO A CA 1
ATOM 1201 C C . PRO A 1 147 ? -15.800 58.970 28.778 1.00 63.55 164 PRO A C 1
ATOM 1202 O O . PRO A 1 147 ? -16.630 58.127 28.370 1.00 59.89 164 PRO A O 1
ATOM 1206 N N . GLN A 1 148 ? -14.718 59.349 28.074 1.00 66.77 165 GLN A N 1
ATOM 1207 C CA . GLN A 1 148 ? -14.312 58.675 26.793 1.00 76.00 165 GLN A CA 1
ATOM 1208 C C . GLN A 1 148 ? -13.122 57.733 27.013 1.00 67.29 165 GLN A C 1
ATOM 1209 O O . GLN A 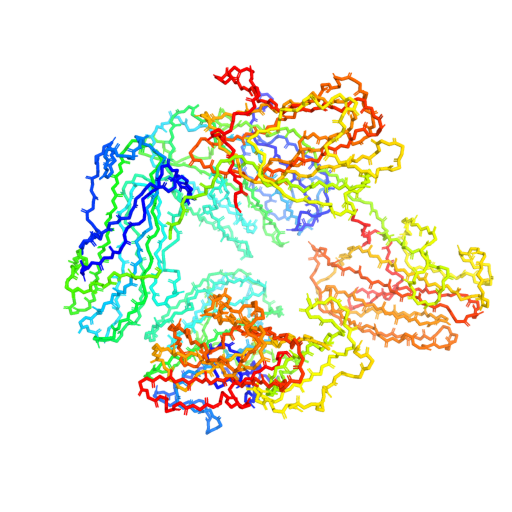1 148 ? -12.089 58.167 27.573 1.00 59.51 165 GLN A O 1
ATOM 1215 N N . LYS A 1 149 ? -13.254 56.481 26.570 1.00 57.39 166 LYS A N 1
ATOM 1216 C CA . LYS A 1 149 ? -12.079 55.614 26.388 1.00 59.78 166 LYS A CA 1
ATOM 1217 C C . LYS A 1 149 ? -11.106 56.410 25.516 1.00 56.49 166 LYS A C 1
ATOM 1218 O O . LYS A 1 149 ? -11.514 56.942 24.521 1.00 50.70 166 LYS A O 1
ATOM 1224 N N . ASP A 1 150 ? -9.872 56.580 25.960 1.00 60.00 167 ASP A N 1
ATOM 1225 C CA . ASP A 1 150 ? -8.802 57.124 25.097 1.00 53.37 167 ASP A CA 1
ATOM 1226 C C . ASP A 1 150 ? -8.413 56.014 24.122 1.00 43.55 167 ASP A C 1
ATOM 1227 O O . ASP A 1 150 ? -8.817 54.916 24.312 1.00 44.14 167 ASP A O 1
ATOM 1232 N N . VAL A 1 151 ? -7.722 56.363 23.066 1.00 40.32 168 VAL A N 1
ATOM 1233 C CA . VAL A 1 151 ? -7.295 55.477 21.963 1.00 41.95 168 VAL A CA 1
ATOM 1234 C C . VAL A 1 151 ? -5.862 55.043 22.262 1.00 38.50 168 VAL A C 1
ATOM 1235 O O . VAL A 1 151 ? -5.066 55.848 22.718 1.00 41.52 168 VAL A O 1
ATOM 1239 N N . ASN A 1 152 ? -5.522 53.823 21.910 1.00 37.81 169 ASN A N 1
ATOM 1240 C CA . ASN A 1 152 ? -4.144 53.326 22.096 1.00 42.33 169 ASN A CA 1
ATOM 1241 C C . ASN A 1 152 ? -3.250 53.847 20.971 1.00 37.57 169 ASN A C 1
ATOM 1242 O O . ASN A 1 152 ? -3.775 54.228 19.987 1.00 40.15 169 ASN A O 1
ATOM 1247 N N . GLY A 1 153 ? -1.950 53.929 21.205 1.00 36.04 170 GLY A N 1
ATOM 1248 C CA . GLY A 1 153 ? -1.024 54.608 20.276 1.00 33.07 170 GLY A CA 1
ATOM 1249 C C . GLY A 1 153 ? -0.727 56.001 20.730 1.00 32.63 170 GLY A C 1
ATOM 1250 O O . GLY A 1 153 ? -1.113 56.397 21.844 1.00 31.33 170 GLY A O 1
ATOM 1251 N N . LEU A 1 154 ? -0.021 56.720 19.899 1.00 27.81 171 LEU A N 1
ATOM 1252 C CA . LEU A 1 154 ? 0.413 58.077 20.193 1.00 29.78 171 LEU A CA 1
ATOM 1253 C C . LEU A 1 154 ? 0.023 59.015 19.057 1.00 35.47 171 LEU A C 1
ATOM 1254 O O . LEU A 1 154 ? -0.032 58.564 17.859 1.00 38.60 171 LEU A O 1
ATOM 1259 N N . SER A 1 155 ? -0.274 60.271 19.403 1.00 33.49 172 SER A N 1
ATOM 1260 C CA . SER A 1 155 ? -0.512 61.355 18.404 1.00 33.91 172 SER A CA 1
ATOM 1261 C C . SER A 1 155 ? 0.808 61.775 17.800 1.00 37.64 172 SER A C 1
ATOM 1262 O O . SER A 1 155 ? 1.628 62.314 18.539 1.00 37.31 172 SER A O 1
ATOM 1265 N N . ALA A 1 156 ? 0.930 61.567 16.483 1.00 40.47 173 ALA A N 1
ATOM 1266 C CA . ALA A 1 156 ? 2.135 61.807 15.678 1.00 38.85 173 ALA A CA 1
ATOM 1267 C C . ALA A 1 156 ? 1.850 63.027 14.820 1.00 38.48 173 ALA A C 1
ATOM 1268 O O . ALA A 1 156 ? 0.761 63.098 14.211 1.00 35.11 173 ALA A O 1
ATOM 1270 N N . GLU A 1 157 ? 2.761 63.980 14.884 1.00 38.05 174 GLU A N 1
ATOM 1271 C CA . GLU A 1 157 ? 2.883 65.046 13.876 1.00 36.53 174 GLU A CA 1
ATOM 1272 C C . GLU A 1 157 ? 4.074 64.719 12.972 1.00 32.21 174 GLU A C 1
ATOM 1273 O O . GLU A 1 157 ? 5.231 64.602 13.492 1.00 37.26 174 GLU A O 1
ATOM 1279 N N . TYR A 1 158 ? 3.823 64.649 11.657 1.00 33.00 175 TYR A N 1
ATOM 1280 C CA . TYR A 1 158 ? 4.882 64.445 10.624 1.00 36.60 175 TYR A CA 1
ATOM 1281 C C . TYR A 1 158 ? 5.254 65.772 9.973 1.00 34.63 175 TYR A C 1
ATOM 1282 O O . TYR A 1 158 ? 4.375 66.504 9.548 1.00 40.22 175 TYR A O 1
ATOM 1291 N N . TYR A 1 159 ? 6.549 66.058 9.914 1.00 38.33 176 TYR A N 1
ATOM 1292 C CA . TYR A 1 159 ? 7.078 67.315 9.351 1.00 37.38 176 TYR A CA 1
ATOM 1293 C C . TYR A 1 159 ? 7.858 67.064 8.068 1.00 37.68 176 TYR A C 1
ATOM 1294 O O . TYR A 1 159 ? 8.566 66.038 7.961 1.00 30.79 176 TYR A O 1
ATOM 1303 N N . GLY A 1 160 ? 7.810 68.058 7.169 1.00 42.52 177 GLY A N 1
ATOM 1304 C CA . GLY A 1 160 ? 8.529 68.058 5.876 1.00 39.43 177 GLY A CA 1
ATOM 1305 C C . GLY A 1 160 ? 9.886 68.722 5.955 1.00 41.94 177 GLY A C 1
ATOM 1306 O O . GLY A 1 160 ? 10.406 69.132 4.919 1.00 44.64 177 GLY A O 1
ATOM 1307 N N . ASP A 1 161 ? 10.540 68.663 7.103 1.00 47.06 178 ASP A N 1
ATOM 1308 C CA . ASP A 1 161 ? 11.955 69.100 7.227 1.00 41.11 178 ASP A CA 1
ATOM 1309 C C . ASP A 1 161 ? 12.574 68.376 8.424 1.00 41.10 178 ASP A C 1
ATOM 1310 O O . ASP A 1 161 ? 11.844 67.683 9.134 1.00 45.06 178 ASP A O 1
ATOM 1315 N N . ALA A 1 162 ? 13.845 68.596 8.736 1.00 46.09 179 ALA A N 1
ATOM 1316 C CA . ALA A 1 162 ? 14.493 67.842 9.836 1.00 43.39 179 ALA A CA 1
ATOM 1317 C C . ALA A 1 162 ? 14.383 68.601 11.150 1.00 42.28 179 ALA A C 1
ATOM 1318 O O . ALA A 1 162 ? 15.018 68.107 12.066 1.00 45.77 179 ALA A O 1
ATOM 1320 N N . GLU A 1 163 ? 13.628 69.706 11.220 1.00 39.19 180 GLU A N 1
ATOM 1321 C CA . GLU A 1 163 ? 13.711 70.698 12.322 1.00 45.52 180 GLU A CA 1
ATOM 1322 C C . GLU A 1 163 ? 12.331 70.882 12.948 1.00 43.47 180 GLU A C 1
ATOM 1323 O O . GLU A 1 163 ? 12.155 71.842 13.670 1.00 38.24 180 GLU A O 1
ATOM 1329 N N . LEU A 1 164 ? 11.418 69.938 12.722 1.00 44.63 181 LEU A N 1
ATOM 1330 C CA . LEU A 1 164 ? 10.041 69.938 13.285 1.00 43.84 181 LEU A CA 1
ATOM 1331 C C . LEU A 1 164 ? 9.379 71.285 12.962 1.00 48.73 181 LEU A C 1
ATOM 1332 O O . LEU A 1 164 ? 8.491 71.750 13.761 1.00 42.42 181 LEU A O 1
ATOM 1337 N N . LYS A 1 165 ? 9.645 71.834 11.766 1.00 43.21 182 LYS A N 1
ATOM 1338 C CA . LYS A 1 165 ? 9.042 73.153 11.385 1.00 46.88 182 LYS A CA 1
ATOM 1339 C C . LYS A 1 165 ? 7.793 72.982 10.517 1.00 42.88 182 LYS A C 1
ATOM 1340 O O . LYS A 1 165 ? 6.725 73.427 10.922 1.00 48.20 182 LYS A O 1
ATOM 1346 N N . ASP A 1 166 ? 7.893 72.403 9.323 1.00 42.58 183 ASP A N 1
ATOM 1347 C CA . ASP A 1 166 ? 6.794 72.429 8.325 1.00 41.10 183 ASP A CA 1
ATOM 1348 C C . ASP A 1 166 ? 5.884 71.217 8.561 1.00 47.27 183 ASP A C 1
ATOM 1349 O O . ASP A 1 166 ? 6.299 70.070 8.200 1.00 44.28 183 ASP A O 1
ATOM 1354 N N . LYS A 1 167 ? 4.705 71.412 9.150 1.00 40.96 184 LYS A N 1
ATOM 1355 C CA . LYS A 1 167 ? 3.892 70.262 9.608 1.00 51.33 184 LYS A CA 1
ATOM 1356 C C . LYS A 1 167 ? 3.068 69.765 8.429 1.00 48.96 184 LYS A C 1
ATOM 1357 O O . LYS A 1 167 ? 2.454 70.539 7.817 1.00 51.69 184 LYS A O 1
ATOM 1363 N N . ARG A 1 168 ? 3.082 68.498 8.115 1.00 44.05 185 ARG A N 1
ATOM 1364 C CA . ARG A 1 168 ? 2.416 68.022 6.895 1.00 43.69 185 ARG A CA 1
ATOM 1365 C C . ARG A 1 168 ? 1.104 67.328 7.259 1.00 45.66 185 ARG A C 1
ATOM 1366 O O . ARG A 1 168 ? 0.124 67.555 6.563 1.00 46.09 185 ARG A O 1
ATOM 1374 N N . PHE A 1 169 ? 1.099 66.451 8.263 1.00 46.46 186 PHE A N 1
ATOM 1375 C CA . PHE A 1 169 ? -0.115 65.707 8.664 1.00 44.16 186 PHE A CA 1
ATOM 1376 C C . PHE A 1 169 ? 0.071 65.179 10.094 1.00 38.40 186 PHE A C 1
ATOM 1377 O O . PHE A 1 169 ? 1.178 65.066 10.610 1.00 38.95 186 PHE A O 1
ATOM 1385 N N . THR A 1 170 ? -1.061 64.890 10.708 1.00 40.05 187 THR A N 1
ATOM 1386 C CA . THR A 1 170 ? -1.209 64.273 12.037 1.00 38.62 187 THR A CA 1
ATOM 1387 C C . THR A 1 170 ? -1.924 62.955 11.808 1.00 40.12 187 THR A C 1
ATOM 1388 O O . THR A 1 170 ? -2.801 62.914 10.956 1.00 44.04 187 THR A O 1
ATOM 1392 N N . ARG A 1 171 ? -1.529 61.941 12.546 1.00 37.90 188 ARG A N 1
ATOM 1393 C CA . ARG A 1 171 ? -2.322 60.707 12.689 1.00 41.28 188 ARG A CA 1
ATOM 1394 C C . ARG A 1 171 ? -1.944 60.072 14.037 1.00 39.38 188 ARG A C 1
ATOM 1395 O O . ARG A 1 171 ? -0.965 60.518 14.692 1.00 40.06 188 ARG A O 1
ATOM 1403 N N . ILE A 1 172 ? -2.642 59.004 14.377 1.00 38.51 189 ILE A N 1
ATOM 1404 C CA . ILE A 1 172 ? -2.282 58.152 15.535 1.00 33.69 189 ILE A CA 1
ATOM 1405 C C . ILE A 1 172 ? -1.500 56.940 15.055 1.00 28.00 189 ILE A C 1
ATOM 1406 O O . ILE A 1 172 ? -1.993 56.171 14.268 1.00 35.83 189 ILE A O 1
ATOM 1411 N N . ASP A 1 173 ? -0.262 56.823 15.501 1.00 29.99 190 ASP A N 1
ATOM 1412 C CA . ASP A 1 173 ? 0.618 55.652 15.270 1.00 28.88 190 ASP A CA 1
ATOM 1413 C C . ASP A 1 173 ? 0.344 54.673 16.424 1.00 31.96 190 ASP A C 1
ATOM 1414 O O . ASP A 1 173 ? 0.212 55.119 17.604 1.00 28.84 190 ASP A O 1
ATOM 1419 N N . ASP A 1 174 ? 0.150 53.404 16.120 1.00 32.72 191 ASP A N 1
ATOM 1420 C CA . ASP A 1 174 ? -0.141 52.348 17.119 1.00 39.07 191 ASP A CA 1
ATOM 1421 C C . ASP A 1 174 ? 1.044 52.195 18.072 1.00 38.47 191 ASP A C 1
ATOM 1422 O O . ASP A 1 174 ? 0.868 51.816 19.217 1.00 31.99 191 ASP A O 1
ATOM 1427 N N . ALA A 1 175 ? 2.244 52.427 17.588 1.00 34.45 192 ALA A N 1
ATOM 1428 C CA . ALA A 1 175 ? 3.462 52.259 18.391 1.00 36.01 192 ALA A CA 1
ATOM 1429 C C . ALA A 1 175 ? 4.606 52.934 17.656 1.00 38.47 192 ALA A C 1
ATOM 1430 O O . ALA A 1 175 ? 4.401 53.427 16.512 1.00 36.61 192 ALA A O 1
ATOM 1432 N N . ILE A 1 176 ? 5.743 53.017 18.311 1.00 33.14 193 ILE A N 1
ATOM 1433 C CA . ILE A 1 176 ? 6.930 53.629 17.677 1.00 34.03 193 ILE A CA 1
ATOM 1434 C C . ILE A 1 176 ? 7.810 52.453 17.285 1.00 32.56 193 ILE A C 1
ATOM 1435 O O . ILE A 1 176 ? 8.623 51.972 18.107 1.00 31.84 193 ILE A O 1
ATOM 1440 N N . ASN A 1 177 ? 7.564 51.969 16.078 1.00 32.41 194 ASN A N 1
ATOM 1441 C CA . ASN A 1 177 ? 8.226 50.764 15.546 1.00 37.77 194 ASN A CA 1
ATOM 1442 C C . ASN A 1 177 ? 8.243 50.832 14.023 1.00 30.87 194 ASN A C 1
ATOM 1443 O O . ASN A 1 177 ? 7.351 50.220 13.393 1.00 37.40 194 ASN A O 1
ATOM 1448 N N . PHE A 1 178 ? 9.123 51.641 13.470 1.00 35.41 195 PHE A N 1
ATOM 1449 C CA . PHE A 1 178 ? 9.097 51.981 12.027 1.00 35.03 195 PHE A CA 1
ATOM 1450 C C . PHE A 1 178 ? 10.456 51.675 11.408 1.00 36.15 195 PHE A C 1
ATOM 1451 O O . PHE A 1 178 ? 11.533 52.037 11.961 1.00 43.74 195 PHE A O 1
ATOM 1459 N N . ASN A 1 179 ? 10.402 50.866 10.358 1.00 42.18 196 ASN A N 1
ATOM 1460 C CA . ASN A 1 179 ? 11.507 50.624 9.401 1.00 52.65 196 ASN A CA 1
ATOM 1461 C C . ASN A 1 179 ? 10.992 51.176 8.063 1.00 50.14 196 ASN A C 1
ATOM 1462 O O . ASN A 1 179 ? 10.210 50.474 7.364 1.00 43.45 196 ASN A O 1
ATOM 1467 N N . TRP A 1 180 ? 11.256 52.442 7.764 1.00 39.91 197 TRP A N 1
ATOM 1468 C CA . TRP A 1 180 ? 10.681 53.053 6.536 1.00 44.19 197 TRP A CA 1
ATOM 1469 C C . TRP A 1 180 ? 11.509 52.718 5.285 1.00 52.04 197 TRP A C 1
ATOM 1470 O O . TRP A 1 180 ? 10.865 52.538 4.235 1.00 71.24 197 TRP A O 1
ATOM 1481 N N . ASP A 1 181 ? 12.819 52.462 5.387 1.00 62.83 198 ASP A N 1
ATOM 1482 C CA . ASP A 1 181 ? 13.493 51.559 4.399 1.00 79.69 198 ASP A CA 1
ATOM 1483 C C . ASP A 1 181 ? 13.438 52.221 3.022 1.00 90.37 198 ASP A C 1
ATOM 1484 O O . ASP A 1 181 ? 13.016 51.497 2.087 1.00 76.48 198 ASP A O 1
ATOM 1489 N N . LYS A 1 182 ? 13.655 53.552 2.993 1.00 90.88 199 LYS A N 1
ATOM 1490 C CA . LYS A 1 182 ? 13.794 54.468 1.820 1.00 80.91 199 LYS A CA 1
ATOM 1491 C C . LYS A 1 182 ? 12.458 55.029 1.292 1.00 79.03 199 LYS A C 1
ATOM 1492 O O . LYS A 1 182 ? 12.558 56.073 0.606 1.00 84.16 199 LYS A O 1
ATOM 1498 N N . ASP A 1 183 ? 11.290 54.381 1.519 1.00 65.66 200 ASP A N 1
ATOM 1499 C CA . ASP A 1 183 ? 9.929 54.909 1.166 1.00 52.00 200 ASP A CA 1
ATOM 1500 C C . ASP A 1 183 ? 9.483 55.828 2.293 1.00 49.49 200 ASP A C 1
ATOM 1501 O O . ASP A 1 183 ? 8.804 55.363 3.227 1.00 53.19 200 ASP A O 1
ATOM 1506 N N . PHE A 1 184 ? 9.893 57.078 2.248 1.00 52.56 201 PHE A N 1
ATOM 1507 C CA . PHE A 1 184 ? 9.727 58.018 3.386 1.00 41.95 201 PHE A CA 1
ATOM 1508 C C . PHE A 1 184 ? 8.261 58.169 3.724 1.00 36.00 201 PHE A C 1
ATOM 1509 O O . PHE A 1 184 ? 7.405 58.315 2.875 1.00 38.16 201 PHE A O 1
ATOM 1517 N N . PRO A 1 185 ? 7.920 58.293 5.016 1.00 37.10 202 PRO A N 1
ATOM 1518 C CA . PRO A 1 185 ? 6.533 58.488 5.395 1.00 35.86 202 PRO A CA 1
ATOM 1519 C C . PRO A 1 185 ? 5.909 59.830 4.981 1.00 33.54 202 PRO A C 1
ATOM 1520 O O . PRO A 1 185 ? 4.685 60.031 5.100 1.00 31.07 202 PRO A O 1
ATOM 1524 N N . VAL A 1 186 ? 6.707 60.753 4.479 1.00 36.94 203 VAL A N 1
ATOM 1525 C CA . VAL A 1 186 ? 6.256 62.133 4.184 1.00 36.11 203 VAL A CA 1
ATOM 1526 C C . VAL A 1 186 ? 6.697 62.363 2.737 1.00 40.39 203 VAL A C 1
ATOM 1527 O O . VAL A 1 186 ? 7.854 62.038 2.460 1.00 37.67 203 VAL A O 1
ATOM 1531 N N . GLY A 1 187 ? 5.805 62.818 1.877 1.00 45.23 204 GLY A N 1
ATOM 1532 C CA . GLY A 1 187 ? 6.130 63.145 0.474 1.00 51.86 204 GLY A CA 1
ATOM 1533 C C . GLY A 1 187 ? 6.684 64.547 0.319 1.00 51.60 204 GLY A C 1
ATOM 1534 O O . GLY A 1 187 ? 6.669 65.339 1.286 1.00 43.91 204 GLY A O 1
ATOM 1535 N N . GLU A 1 188 ? 7.172 64.869 -0.874 1.00 43.88 205 GLU A N 1
ATOM 1536 C CA . GLU A 1 188 ? 7.645 66.228 -1.230 1.00 39.89 205 GLU A CA 1
ATOM 1537 C C . GLU A 1 188 ? 8.760 66.680 -0.274 1.00 36.15 205 GLU A C 1
ATOM 1538 O O . GLU A 1 188 ? 8.645 67.770 0.291 1.00 34.55 205 GLU A O 1
ATOM 1544 N N . LEU A 1 189 ? 9.774 65.866 -0.053 1.00 38.03 206 LEU A N 1
ATOM 1545 C CA . LEU A 1 189 ? 10.860 66.223 0.888 1.00 41.33 206 LEU A CA 1
ATOM 1546 C C . LEU A 1 189 ? 12.023 66.833 0.127 1.00 42.70 206 LEU A C 1
ATOM 1547 O O . LEU A 1 189 ? 12.124 66.581 -1.048 1.00 45.26 206 LEU A O 1
ATOM 1552 N N . LYS A 1 190 ? 12.944 67.483 0.819 1.00 40.14 207 LYS A N 1
ATOM 1553 C CA . LYS A 1 190 ? 14.250 67.836 0.223 1.00 44.71 207 LYS A CA 1
ATOM 1554 C C . LYS A 1 190 ? 15.299 66.930 0.869 1.00 38.15 207 LYS A C 1
ATOM 1555 O O . LYS A 1 190 ? 15.348 66.864 2.105 1.00 41.76 207 LYS A O 1
ATOM 1561 N N . ASP A 1 191 ? 16.059 66.195 0.097 1.00 30.85 208 ASP A N 1
ATOM 1562 C CA . ASP A 1 191 ? 17.202 65.392 0.627 1.00 34.05 208 ASP A CA 1
ATOM 1563 C C . ASP A 1 191 ? 16.767 64.356 1.697 1.00 36.26 208 ASP A C 1
ATOM 1564 O O . ASP A 1 191 ? 17.623 63.993 2.535 1.00 42.06 208 ASP A O 1
ATOM 1569 N N . GLY A 1 192 ? 15.518 63.877 1.650 1.00 40.39 209 GLY A N 1
ATOM 1570 C CA . GLY A 1 192 ? 14.973 62.763 2.470 1.00 37.39 209 GLY A CA 1
ATOM 1571 C C . GLY A 1 192 ? 14.828 63.182 3.921 1.00 41.46 209 GLY A C 1
ATOM 1572 O O . GLY A 1 192 ? 14.734 62.312 4.799 1.00 48.23 209 GLY A O 1
ATOM 1573 N N . LYS A 1 193 ? 14.844 64.509 4.133 1.00 41.17 210 LYS A N 1
ATOM 1574 C CA . LYS A 1 193 ? 14.918 65.173 5.451 1.00 38.38 210 LYS A CA 1
ATOM 1575 C C . LYS A 1 193 ? 13.448 65.312 5.866 1.00 38.39 210 LYS A C 1
ATOM 1576 O O . LYS A 1 193 ? 12.657 65.980 5.136 1.00 39.38 210 LYS A O 1
ATOM 1582 N N . PHE A 1 194 ? 13.089 64.683 6.973 1.00 36.43 211 PHE A N 1
ATOM 1583 C CA . PHE A 1 194 ? 11.754 64.816 7.589 1.00 36.32 211 PHE A CA 1
ATOM 1584 C C . PHE A 1 194 ? 11.953 64.553 9.097 1.00 37.36 211 PHE A C 1
ATOM 1585 O O . PHE A 1 194 ? 13.056 64.155 9.566 1.00 33.84 211 PHE A O 1
ATOM 1593 N N . SER A 1 195 ? 10.918 64.789 9.879 1.00 35.11 212 SER A N 1
ATOM 1594 C CA . SER A 1 195 ? 11.007 64.630 11.353 1.00 33.46 212 SER A CA 1
ATOM 1595 C C . SER A 1 195 ? 9.599 64.301 11.866 1.00 32.42 212 SER A C 1
ATOM 1596 O O . SER A 1 195 ? 8.588 64.550 11.116 1.00 31.39 212 SER A O 1
ATOM 1599 N N . VAL A 1 196 ? 9.501 63.762 13.079 1.00 27.47 213 VAL A N 1
ATOM 1600 C CA . VAL A 1 196 ? 8.211 63.299 13.669 1.00 31.60 213 VAL A CA 1
ATOM 1601 C C . VAL A 1 196 ? 8.218 63.639 15.160 1.00 33.47 213 VAL A C 1
ATOM 1602 O O . VAL A 1 196 ? 9.282 63.546 15.760 1.00 30.62 213 VAL A O 1
ATOM 1606 N N . ARG A 1 197 ? 7.064 64.035 15.686 1.00 37.64 214 ARG A N 1
ATOM 1607 C CA . ARG A 1 197 ? 6.813 64.176 17.146 1.00 37.25 214 ARG A CA 1
ATOM 1608 C C . ARG A 1 197 ? 5.617 63.283 17.512 1.00 33.68 214 ARG A C 1
ATOM 1609 O O . ARG A 1 197 ? 4.598 63.411 16.888 1.00 32.01 214 ARG A O 1
ATOM 1617 N N . TRP A 1 198 ? 5.836 62.332 18.409 1.00 31.61 215 TRP A N 1
ATOM 1618 C CA . TRP A 1 198 ? 4.833 61.508 19.107 1.00 31.72 215 TRP A CA 1
ATOM 1619 C C . TRP A 1 198 ? 4.651 62.094 20.502 1.00 32.75 215 TRP A C 1
ATOM 1620 O O . TRP A 1 198 ? 5.649 62.312 21.197 1.00 34.86 215 TRP A O 1
ATOM 1631 N N . VAL A 1 199 ? 3.410 62.387 20.842 1.00 34.40 216 VAL A N 1
ATOM 1632 C CA . VAL A 1 199 ? 3.005 62.806 22.204 1.00 32.64 216 VAL A CA 1
ATOM 1633 C C . VAL A 1 199 ? 1.905 61.882 22.690 1.00 29.43 216 VAL A C 1
ATOM 1634 O O . VAL A 1 199 ? 1.034 61.541 21.876 1.00 32.09 216 VAL A O 1
ATOM 1638 N N . GLY A 1 200 ? 1.878 61.650 24.003 1.00 34.37 217 GLY A N 1
ATOM 1639 C CA . GLY A 1 200 ? 0.745 61.045 24.682 1.00 33.30 217 GLY A CA 1
ATOM 1640 C C . GLY A 1 200 ? 1.085 60.637 26.096 1.00 30.96 217 GLY A C 1
ATOM 1641 O O . GLY A 1 200 ? 1.711 61.416 26.810 1.00 22.12 217 GLY A O 1
ATOM 1642 N N . LYS A 1 201 ? 0.608 59.453 26.441 1.00 27.09 218 LYS A N 1
ATOM 1643 C CA . LYS A 1 201 ? 0.690 58.857 27.762 1.00 30.39 218 LYS A CA 1
ATOM 1644 C C . LYS A 1 201 ? 1.150 57.428 27.578 1.00 27.63 218 LYS A C 1
ATOM 1645 O O . LYS A 1 201 ? 0.775 56.792 26.565 1.00 30.92 218 LYS A O 1
ATOM 1651 N N . ILE A 1 202 ? 1.895 56.999 28.594 1.00 28.07 219 ILE A N 1
ATOM 1652 C CA . ILE A 1 202 ? 2.422 55.632 28.806 1.00 28.92 219 ILE A CA 1
ATOM 1653 C C . ILE A 1 202 ? 2.136 55.166 30.252 1.00 28.81 219 ILE A C 1
ATOM 1654 O O . ILE A 1 202 ? 2.034 56.039 31.134 1.00 28.01 219 ILE A O 1
ATOM 1659 N N . ASP A 1 203 ? 1.843 53.867 30.444 1.00 26.24 220 ASP A N 1
ATOM 1660 C CA . ASP A 1 203 ? 1.814 53.223 31.773 1.00 29.61 220 ASP A CA 1
ATOM 1661 C C . ASP A 1 203 ? 2.535 51.899 31.655 1.00 31.00 220 ASP A C 1
ATOM 1662 O O . ASP A 1 203 ? 2.868 51.426 30.542 1.00 27.36 220 ASP A O 1
ATOM 1667 N N . THR A 1 204 ? 2.932 51.447 32.799 1.00 31.59 221 THR A N 1
ATOM 1668 C CA . THR A 1 204 ? 3.920 50.358 32.957 1.00 34.05 221 THR A CA 1
ATOM 1669 C C . THR A 1 204 ? 3.177 49.192 33.580 1.00 33.68 221 THR A C 1
ATOM 1670 O O . THR A 1 204 ? 2.151 49.427 34.228 1.00 40.26 221 THR A O 1
ATOM 1674 N N . ARG A 1 205 ? 3.782 48.024 33.517 1.00 36.83 222 ARG A N 1
ATOM 1675 C CA . ARG A 1 205 ? 3.311 46.819 34.238 1.00 36.56 222 ARG A CA 1
ATOM 1676 C C . ARG A 1 205 ? 3.862 46.861 35.672 1.00 38.58 222 ARG A C 1
ATOM 1677 O O . ARG A 1 205 ? 3.259 46.260 36.544 1.00 34.12 222 ARG A O 1
ATOM 1685 N N . TYR A 1 206 ? 5.034 47.443 35.913 1.00 36.46 223 TYR A N 1
ATOM 1686 C CA . TYR A 1 206 ? 5.746 47.255 37.201 1.00 33.58 223 TYR A CA 1
ATOM 1687 C C . TYR A 1 206 ? 6.083 48.620 37.739 1.00 34.68 223 TYR A C 1
ATOM 1688 O O . TYR A 1 206 ? 6.227 49.582 36.924 1.00 32.12 223 TYR A O 1
ATOM 1697 N N . THR A 1 207 ? 6.190 48.654 39.051 1.00 29.18 224 THR A N 1
ATOM 1698 C CA . THR A 1 207 ? 6.754 49.766 39.838 1.00 32.25 224 THR A CA 1
ATOM 1699 C C . THR A 1 207 ? 8.254 49.477 39.966 1.00 35.11 224 THR A C 1
ATOM 1700 O O . THR A 1 207 ? 8.573 48.504 40.618 1.00 33.59 224 THR A O 1
ATOM 1704 N N . GLU A 1 208 ? 9.136 50.276 39.348 1.00 33.32 225 GLU A N 1
ATOM 1705 C CA . GLU A 1 208 ? 10.616 50.138 39.422 1.00 37.20 225 GLU A CA 1
ATOM 1706 C C . GLU A 1 208 ? 11.317 51.021 38.374 1.00 38.52 225 GLU A C 1
ATOM 1707 O O . GLU A 1 208 ? 10.639 51.859 37.677 1.00 34.90 225 GLU A O 1
ATOM 1713 N N . GLU A 1 209 ? 12.625 50.849 38.252 1.00 35.33 226 GLU A N 1
ATOM 1714 C CA . GLU A 1 209 ? 13.406 51.737 37.379 1.00 37.74 226 GLU A CA 1
ATOM 1715 C C . GLU A 1 209 ? 13.248 51.164 35.978 1.00 34.74 226 GLU A C 1
ATOM 1716 O O . GLU A 1 209 ? 13.562 49.996 35.774 1.00 36.20 226 GLU A O 1
ATOM 1722 N N . TYR A 1 210 ? 12.682 51.952 35.066 1.00 30.17 227 TYR A N 1
ATOM 1723 C CA . TYR A 1 210 ? 12.597 51.508 33.668 1.00 29.57 227 TYR A CA 1
ATOM 1724 C C . TYR A 1 210 ? 13.806 52.048 32.937 1.00 29.74 227 TYR A C 1
ATOM 1725 O O . TYR A 1 210 ? 14.361 53.141 33.315 1.00 36.76 227 TYR A O 1
ATOM 1734 N N . THR A 1 211 ? 14.087 51.408 31.823 1.00 31.63 228 THR A N 1
ATOM 1735 C CA . THR A 1 211 ? 15.066 51.869 30.822 1.00 37.04 228 THR A CA 1
ATOM 1736 C C . THR A 1 211 ? 14.337 51.929 29.499 1.00 35.89 228 THR A C 1
ATOM 1737 O O . THR A 1 211 ? 13.734 50.912 29.099 1.00 33.35 228 THR A O 1
ATOM 1741 N N . PHE A 1 212 ? 14.339 53.095 28.884 1.00 31.39 229 PHE A N 1
ATOM 1742 C CA . PHE A 1 212 ? 13.822 53.237 27.500 1.00 31.78 229 PHE A CA 1
ATOM 1743 C C . PHE A 1 212 ? 15.037 53.191 26.595 1.00 34.75 229 PHE A C 1
ATOM 1744 O O . PHE A 1 212 ? 16.119 53.623 27.001 1.00 34.44 229 PHE A O 1
ATOM 1752 N N . HIS A 1 213 ? 14.846 52.585 25.438 1.00 36.77 230 HIS A N 1
ATOM 1753 C CA . HIS A 1 213 ? 15.893 52.306 24.437 1.00 35.47 230 HIS A CA 1
ATOM 1754 C C . HIS A 1 213 ? 15.364 52.828 23.113 1.00 38.25 230 HIS A C 1
ATOM 1755 O O . HIS A 1 213 ? 14.154 52.636 22.869 1.00 33.81 230 HIS A O 1
ATOM 1762 N N . THR A 1 214 ? 16.185 53.593 22.381 1.00 40.89 231 THR A N 1
ATOM 1763 C CA . THR A 1 214 ? 15.904 53.934 20.965 1.00 35.26 231 THR A CA 1
ATOM 1764 C C . THR A 1 214 ? 16.960 53.261 20.098 1.00 35.74 231 THR A C 1
ATOM 1765 O O . THR A 1 214 ? 18.149 53.175 20.462 1.00 33.73 231 THR A O 1
ATOM 1769 N N . VAL A 1 215 ? 16.457 52.736 19.015 1.00 36.29 232 VAL A N 1
ATOM 1770 C CA . VAL A 1 215 ? 17.198 52.261 17.828 1.00 39.02 232 VAL A CA 1
ATOM 1771 C C . VAL A 1 215 ? 16.732 53.155 16.682 1.00 35.02 232 VAL A C 1
ATOM 1772 O O . VAL A 1 215 ? 15.523 53.148 16.355 1.00 39.22 232 VAL A O 1
ATOM 1776 N N . ALA A 1 216 ? 17.666 53.902 16.081 1.00 38.29 233 ALA A N 1
ATOM 1777 C CA . ALA A 1 216 ? 17.292 54.972 15.150 1.00 36.71 233 ALA A CA 1
ATOM 1778 C C . ALA A 1 216 ? 18.344 55.231 14.070 1.00 33.55 233 ALA A C 1
ATOM 1779 O O . ALA A 1 216 ? 19.502 55.386 14.435 1.00 33.99 233 ALA A O 1
ATOM 1781 N N . ASN A 1 217 ? 17.906 55.518 12.851 1.00 35.42 234 ASN A N 1
ATOM 1782 C CA . ASN A 1 217 ? 18.791 55.909 11.709 1.00 40.82 234 ASN A CA 1
ATOM 1783 C C . ASN A 1 217 ? 19.070 57.434 11.685 1.00 41.57 234 ASN A C 1
ATOM 1784 O O . ASN A 1 217 ? 19.847 57.891 10.838 1.00 45.79 234 ASN A O 1
ATOM 1789 N N . GLY A 1 218 ? 18.503 58.214 12.583 1.00 42.66 235 GLY A N 1
ATOM 1790 C CA . GLY A 1 218 ? 18.688 59.679 12.597 1.00 40.05 235 GLY A CA 1
ATOM 1791 C C . GLY A 1 218 ? 18.751 60.161 14.020 1.00 33.25 235 GLY A C 1
ATOM 1792 O O . GLY A 1 218 ? 19.289 59.453 14.869 1.00 39.05 235 GLY A O 1
ATOM 1793 N N . GLY A 1 219 ? 18.321 61.381 14.264 1.00 35.99 236 GLY A N 1
ATOM 1794 C CA . GLY A 1 219 ? 18.349 61.979 15.610 1.00 37.07 236 GLY A CA 1
ATOM 1795 C C . GLY A 1 219 ? 17.083 61.631 16.406 1.00 37.66 236 GLY A C 1
ATOM 1796 O O . GLY A 1 219 ? 15.974 61.612 15.803 1.00 34.36 236 GLY A O 1
ATOM 1797 N N . VAL A 1 220 ? 17.234 61.458 17.722 1.00 36.33 237 VAL A N 1
ATOM 1798 C CA . VAL A 1 220 ? 16.106 61.161 18.657 1.00 33.33 237 VAL A CA 1
ATOM 1799 C C . VAL A 1 220 ? 16.199 62.048 19.889 1.00 31.85 237 VAL A C 1
ATOM 1800 O O . VAL A 1 220 ? 17.313 62.362 20.371 1.00 34.99 237 VAL A O 1
ATOM 1804 N N . ARG A 1 221 ? 15.039 62.396 20.401 1.00 35.69 238 ARG A N 1
ATOM 1805 C CA . ARG A 1 221 ? 14.864 62.823 21.812 1.00 34.57 238 ARG A CA 1
ATOM 1806 C C . ARG A 1 221 ? 13.666 62.077 22.410 1.00 32.57 238 ARG A C 1
ATOM 1807 O O . ARG A 1 221 ? 12.648 61.904 21.682 1.00 33.60 238 ARG A O 1
ATOM 1815 N N . VAL A 1 222 ? 13.789 61.696 23.691 1.00 33.32 239 VAL A N 1
ATOM 1816 C CA . VAL A 1 222 ? 12.702 61.044 24.496 1.00 30.93 239 VAL A CA 1
ATOM 1817 C C . VAL A 1 222 ? 12.563 61.738 25.852 1.00 31.45 239 VAL A C 1
ATOM 1818 O O . VAL A 1 222 ? 13.541 61.860 26.594 1.00 27.07 239 VAL A O 1
ATOM 1822 N N . TRP A 1 223 ? 11.367 62.224 26.090 1.00 28.18 240 TRP A N 1
ATOM 1823 C CA . TRP A 1 223 ? 10.886 62.655 27.412 1.00 30.30 240 TRP A CA 1
ATOM 1824 C C . TRP A 1 223 ? 9.857 61.646 27.964 1.00 32.17 240 TRP A C 1
ATOM 1825 O O . TRP A 1 223 ? 8.952 61.227 27.208 1.00 32.14 240 TRP A O 1
ATOM 1836 N N . ILE A 1 224 ? 10.019 61.268 29.226 1.00 27.34 241 ILE A N 1
ATOM 1837 C CA . ILE A 1 224 ? 9.056 60.490 30.051 1.00 29.75 241 ILE A CA 1
ATOM 1838 C C . ILE A 1 224 ? 8.799 61.308 31.310 1.00 26.79 241 ILE A C 1
ATOM 1839 O O . ILE A 1 224 ? 9.773 61.793 31.921 1.00 32.80 241 ILE A O 1
ATOM 1844 N N . ASN A 1 225 ? 7.553 61.487 31.639 1.00 28.10 242 ASN A N 1
ATOM 1845 C CA . ASN A 1 225 ? 7.165 62.277 32.839 1.00 31.71 242 ASN A CA 1
ATOM 1846 C C . ASN A 1 225 ? 7.745 63.691 32.713 1.00 35.16 242 ASN A C 1
ATOM 1847 O O . ASN A 1 225 ? 8.223 64.209 33.717 1.00 39.76 242 ASN A O 1
ATOM 1852 N N . ASN A 1 226 ? 7.879 64.221 31.486 1.00 38.03 243 ASN A N 1
ATOM 1853 C CA . ASN A 1 226 ? 8.465 65.565 31.197 1.00 37.64 243 ASN A CA 1
ATOM 1854 C C . ASN A 1 226 ? 9.930 65.624 31.608 1.00 36.82 243 ASN A C 1
ATOM 1855 O O . ASN A 1 226 ? 10.388 66.711 31.908 1.00 52.67 243 ASN A O 1
ATOM 1860 N N . VAL A 1 227 ? 10.610 64.492 31.722 1.00 34.00 244 VAL A N 1
ATOM 1861 C CA . VAL A 1 227 ? 12.073 64.443 31.967 1.00 31.46 244 VAL A CA 1
ATOM 1862 C C . VAL A 1 227 ? 12.734 63.966 30.672 1.00 38.54 244 VAL A C 1
ATOM 1863 O O . VAL A 1 227 ? 12.351 62.929 30.136 1.00 33.14 244 VAL A O 1
ATOM 1867 N N . LEU A 1 228 ? 13.716 64.727 30.207 1.00 43.18 245 LEU A N 1
ATOM 1868 C CA . LEU A 1 228 ? 14.495 64.392 29.003 1.00 39.83 245 LEU A CA 1
ATOM 1869 C C . LEU A 1 228 ? 15.416 63.272 29.394 1.00 39.15 245 LEU A C 1
ATOM 1870 O O . LEU A 1 228 ? 16.273 63.560 30.117 1.00 39.25 245 LEU A O 1
ATOM 1875 N N . ILE A 1 229 ? 15.243 62.055 28.902 1.00 38.90 246 ILE A N 1
ATOM 1876 C CA . ILE A 1 229 ? 16.101 60.922 29.326 1.00 34.67 246 ILE A CA 1
ATOM 1877 C C . ILE A 1 229 ? 16.933 60.393 28.163 1.00 33.50 246 ILE A C 1
ATOM 1878 O O . ILE A 1 229 ? 17.788 59.537 28.436 1.00 37.35 246 ILE A O 1
ATOM 1883 N N . ILE A 1 230 ? 16.576 60.717 26.934 1.00 31.52 247 ILE A N 1
ATOM 1884 C CA . ILE A 1 230 ? 17.431 60.459 25.735 1.00 35.09 247 ILE A CA 1
ATOM 1885 C C . ILE A 1 230 ? 17.585 61.729 24.913 1.00 34.54 247 ILE A C 1
ATOM 1886 O O . ILE A 1 230 ? 16.562 62.357 24.649 1.00 31.77 247 ILE A O 1
ATOM 1891 N N . ASP A 1 231 ? 18.813 62.085 24.496 1.00 41.30 248 ASP A N 1
ATOM 1892 C CA . ASP A 1 231 ? 19.067 63.326 23.699 1.00 39.55 248 ASP A CA 1
ATOM 1893 C C . ASP A 1 231 ? 20.228 63.082 22.735 1.00 41.81 248 ASP A C 1
ATOM 1894 O O . ASP A 1 231 ? 21.337 63.324 23.080 1.00 39.97 248 ASP A O 1
ATOM 1899 N N . ASN A 1 232 ? 19.952 62.533 21.574 1.00 43.20 249 ASN A N 1
ATOM 1900 C CA . ASN A 1 232 ? 20.959 62.296 20.525 1.00 43.02 249 ASN A CA 1
ATOM 1901 C C . ASN A 1 232 ? 20.387 62.844 19.209 1.00 36.08 249 ASN A C 1
ATOM 1902 O O . ASN A 1 232 ? 20.100 62.093 18.305 1.00 33.81 249 ASN A O 1
ATOM 1907 N N . TRP A 1 233 ? 20.132 64.128 19.167 1.00 33.76 250 TRP A N 1
ATOM 1908 C CA . TRP A 1 233 ? 19.418 64.768 18.046 1.00 40.41 250 TRP A CA 1
ATOM 1909 C C . TRP A 1 233 ? 20.311 64.880 16.796 1.00 45.72 250 TRP A C 1
ATOM 1910 O O . TRP A 1 233 ? 19.718 65.024 15.718 1.00 44.81 250 TRP A O 1
ATOM 1921 N N . GLN A 1 234 ? 21.647 64.861 16.935 1.00 51.69 251 GLN A N 1
ATOM 1922 C CA . GLN A 1 234 ? 22.633 64.994 15.807 1.00 53.12 251 GLN A CA 1
ATOM 1923 C C . GLN A 1 234 ? 22.934 63.615 15.209 1.00 53.82 251 GLN A C 1
ATOM 1924 O O . GLN A 1 234 ? 23.527 63.513 14.130 1.00 48.71 251 GLN A O 1
ATOM 1930 N N . ASN A 1 235 ? 22.504 62.537 15.834 1.00 44.50 252 ASN A N 1
ATOM 1931 C CA . ASN A 1 235 ? 23.026 61.211 15.420 1.00 56.89 252 ASN A CA 1
ATOM 1932 C C . ASN A 1 235 ? 22.749 60.987 13.929 1.00 55.08 252 ASN A C 1
ATOM 1933 O O . ASN A 1 235 ? 21.623 61.328 13.434 1.00 58.19 252 ASN A O 1
ATOM 1938 N N . GLN A 1 236 ? 23.692 60.308 13.295 1.00 54.12 253 GLN A N 1
ATOM 1939 C CA . GLN A 1 236 ? 23.658 59.898 11.871 1.00 72.10 253 GLN A CA 1
ATOM 1940 C C . GLN A 1 236 ? 23.839 58.376 11.731 1.00 61.25 253 GLN A C 1
ATOM 1941 O O . GLN A 1 236 ? 23.441 57.839 10.700 1.00 56.14 253 GLN A O 1
ATOM 1947 N N . GLY A 1 237 ? 24.435 57.705 12.726 1.00 65.64 254 GLY A N 1
ATOM 1948 C CA . GLY A 1 237 ? 24.765 56.269 12.656 1.00 59.75 254 GLY A CA 1
ATOM 1949 C C . GLY A 1 237 ? 23.520 55.484 12.306 1.00 61.37 254 GLY A C 1
ATOM 1950 O O . GLY A 1 237 ? 22.403 55.916 12.713 1.00 63.74 254 GLY A O 1
ATOM 1951 N N . LYS A 1 238 ? 23.677 54.412 11.539 1.00 53.35 255 LYS A N 1
ATOM 1952 C CA . LYS A 1 238 ? 22.588 53.476 11.184 1.00 55.12 255 LYS A CA 1
ATOM 1953 C C . LYS A 1 238 ? 22.216 52.737 12.478 1.00 57.49 255 LYS A C 1
ATOM 1954 O O . LYS A 1 238 ? 23.117 52.401 13.254 1.00 50.14 255 LYS A O 1
ATOM 1960 N N . GLU A 1 239 ? 20.929 52.552 12.746 1.00 53.71 256 GLU A N 1
ATOM 1961 C CA . GLU A 1 239 ? 20.457 51.853 13.978 1.00 56.91 256 GLU A CA 1
ATOM 1962 C C . GLU A 1 239 ? 21.375 52.188 15.159 1.00 44.23 256 GLU A C 1
ATOM 1963 O O . GLU A 1 239 ? 21.817 51.241 15.823 1.00 50.37 256 GLU A O 1
ATOM 1969 N N . ALA A 1 240 ? 21.672 53.467 15.395 1.00 42.47 257 ALA A N 1
ATOM 1970 C CA . ALA A 1 240 ? 22.364 53.924 16.626 1.00 46.47 257 ALA A CA 1
ATOM 1971 C C . ALA A 1 240 ? 21.409 53.664 17.815 1.00 46.31 257 ALA A C 1
ATOM 1972 O O . ALA A 1 240 ? 20.152 53.885 17.646 1.00 40.03 257 ALA A O 1
ATOM 1974 N N . GLU A 1 241 ? 21.989 53.221 18.940 1.00 45.87 258 GLU A N 1
ATOM 1975 C CA . GLU A 1 241 ? 21.295 52.823 20.205 1.00 47.82 258 GLU A CA 1
ATOM 1976 C C . GLU A 1 241 ? 21.552 53.878 21.266 1.00 45.94 258 GLU A C 1
ATOM 1977 O O . GLU A 1 241 ? 22.697 54.291 21.417 1.00 39.49 258 GLU A O 1
ATOM 1983 N N . ASN A 1 242 ? 20.471 54.338 21.886 1.00 43.54 259 ASN A N 1
ATOM 1984 C CA . ASN A 1 242 ? 20.492 55.217 23.067 1.00 41.73 259 ASN A CA 1
ATOM 1985 C C . ASN A 1 242 ? 19.626 54.556 24.121 1.00 44.61 259 ASN A C 1
ATOM 1986 O O . ASN A 1 242 ? 18.752 53.796 23.721 1.00 35.89 259 ASN A O 1
ATOM 1991 N N . SER A 1 243 ? 19.908 54.860 25.383 1.00 38.92 260 SER A N 1
ATOM 1992 C CA . SER A 1 243 ? 19.098 54.436 26.545 1.00 39.38 260 SER A CA 1
ATOM 1993 C C . SER A 1 243 ? 19.111 55.527 27.601 1.00 38.32 260 SER A C 1
ATOM 1994 O O . SER A 1 243 ? 20.026 56.428 27.628 1.00 32.67 260 SER A O 1
ATOM 1997 N N . GLY A 1 244 ? 18.063 55.507 28.403 1.00 41.91 261 GLY A N 1
ATOM 1998 C CA . GLY A 1 244 ? 17.957 56.403 29.558 1.00 35.99 261 GLY A CA 1
ATOM 1999 C C . GLY A 1 244 ? 16.988 55.805 30.544 1.00 36.66 261 GLY A C 1
ATOM 2000 O O . GLY A 1 244 ? 16.207 54.941 30.129 1.00 38.16 261 GLY A O 1
ATOM 2001 N N . LYS A 1 245 ? 17.085 56.192 31.807 1.00 37.94 262 LYS A N 1
ATOM 2002 C CA . LYS A 1 245 ? 16.401 55.502 32.919 1.00 35.14 262 LYS A CA 1
ATOM 2003 C C . LYS A 1 245 ? 15.395 56.421 33.550 1.00 36.59 262 LYS A C 1
ATOM 2004 O O . LYS A 1 245 ? 15.653 57.632 33.563 1.00 36.77 262 LYS A O 1
ATOM 2010 N N . ILE A 1 246 ? 14.306 55.873 34.087 1.00 34.10 263 ILE A N 1
ATOM 2011 C CA . ILE A 1 246 ? 13.396 56.662 34.957 1.00 35.46 263 ILE A CA 1
ATOM 2012 C C . ILE A 1 246 ? 12.658 55.677 35.876 1.00 36.83 263 ILE A C 1
ATOM 2013 O O . ILE A 1 246 ? 12.329 54.616 35.406 1.00 30.41 263 ILE A O 1
ATOM 2018 N N . GLU A 1 247 ? 12.426 56.055 37.127 1.00 39.15 264 GLU A N 1
ATOM 2019 C CA . GLU A 1 247 ? 11.580 55.317 38.108 1.00 34.87 264 GLU A CA 1
ATOM 2020 C C . GLU A 1 247 ? 10.118 55.622 37.801 1.00 32.76 264 GLU A C 1
ATOM 2021 O O . GLU A 1 247 ? 9.775 56.794 37.721 1.00 34.27 264 GLU A O 1
ATOM 2027 N N . LEU A 1 248 ? 9.301 54.610 37.575 1.00 31.51 265 LEU A N 1
ATOM 2028 C CA . LEU A 1 248 ? 7.865 54.797 37.312 1.00 33.58 265 LEU A CA 1
ATOM 2029 C C . LEU A 1 248 ? 7.065 53.856 38.199 1.00 34.75 265 LEU A C 1
ATOM 2030 O O . LEU A 1 248 ? 7.554 52.800 38.616 1.00 29.83 265 LEU A O 1
ATOM 2035 N N . LYS A 1 249 ? 5.841 54.241 38.470 1.00 33.09 266 LYS A N 1
ATOM 2036 C CA . LYS A 1 249 ? 4.935 53.372 39.230 1.00 32.21 266 LYS A CA 1
ATOM 2037 C C . LYS A 1 249 ? 3.960 52.697 38.259 1.00 29.12 266 LYS A C 1
ATOM 2038 O O . LYS A 1 249 ? 3.422 53.356 37.375 1.00 31.90 266 LYS A O 1
ATOM 2044 N N . ALA A 1 250 ? 3.639 51.433 38.475 1.00 30.63 267 ALA A N 1
ATOM 2045 C CA . ALA A 1 250 ? 2.512 50.775 37.776 1.00 29.18 267 ALA A CA 1
ATOM 2046 C C . ALA A 1 250 ? 1.217 51.447 38.208 1.00 28.53 267 ALA A C 1
ATOM 2047 O O . ALA A 1 250 ? 1.111 51.931 39.346 1.00 31.77 267 ALA A O 1
ATOM 2049 N N . GLY A 1 251 ? 0.257 51.437 37.332 1.00 32.70 268 GLY A N 1
ATOM 2050 C CA . GLY A 1 251 ? -1.119 51.783 37.663 1.00 31.24 268 GLY A CA 1
ATOM 2051 C C . GLY A 1 251 ? -1.421 53.229 37.379 1.00 33.12 268 GLY A C 1
ATOM 2052 O O . GLY A 1 251 ? -2.451 53.660 37.848 1.00 32.75 268 GLY A O 1
ATOM 2053 N N . ARG A 1 252 ? -0.515 54.003 36.777 1.00 31.96 269 ARG A N 1
ATOM 2054 C CA . ARG A 1 252 ? -0.804 55.414 36.430 1.00 29.46 269 ARG A CA 1
ATOM 2055 C C . ARG A 1 252 ? -0.126 55.780 35.100 1.00 32.36 269 ARG A C 1
ATOM 2056 O O . ARG A 1 252 ? 0.797 55.150 34.789 1.00 32.39 269 ARG A O 1
ATOM 2064 N N . GLN A 1 253 ? -0.602 56.830 34.426 1.00 28.77 270 GLN A N 1
ATOM 2065 C CA . GLN A 1 253 ? -0.150 57.351 33.133 1.00 36.45 270 GLN A CA 1
ATOM 2066 C C . GLN A 1 253 ? 0.919 58.385 33.421 1.00 33.88 270 GLN A C 1
ATOM 2067 O O . GLN A 1 253 ? 0.811 59.094 34.452 1.00 29.97 270 GLN A O 1
ATOM 2073 N N . TYR A 1 254 ? 1.908 58.422 32.544 1.00 28.87 271 TYR A N 1
ATOM 2074 C CA . TYR A 1 254 ? 2.961 59.442 32.530 1.00 30.65 271 TYR A CA 1
ATOM 2075 C C . TYR A 1 254 ? 2.962 60.037 31.132 1.00 28.26 271 TYR A C 1
ATOM 2076 O O . TYR A 1 254 ? 2.585 59.377 30.115 1.00 30.10 271 TYR A O 1
ATOM 2085 N N . ASP A 1 255 ? 3.319 61.301 31.058 1.00 28.80 272 ASP A N 1
ATOM 2086 C CA . ASP A 1 255 ? 3.504 61.955 29.742 1.00 28.18 272 ASP A CA 1
ATOM 2087 C C . ASP A 1 255 ? 4.631 61.238 28.997 1.00 27.97 272 ASP A C 1
ATOM 2088 O O . ASP A 1 255 ? 5.697 60.804 29.603 1.00 31.15 272 ASP A O 1
ATOM 2093 N N . ILE A 1 256 ? 4.487 61.198 27.669 1.00 32.43 273 ILE A N 1
ATOM 2094 C CA . ILE A 1 256 ? 5.598 60.717 26.826 1.00 26.83 273 ILE A CA 1
ATOM 2095 C C . ILE A 1 256 ? 5.655 61.664 25.612 1.00 32.10 273 ILE A C 1
ATOM 2096 O O . ILE A 1 256 ? 4.597 61.959 25.046 1.00 31.43 273 ILE A O 1
ATOM 2101 N N . LYS A 1 257 ? 6.859 62.091 25.259 1.00 35.66 274 LYS A N 1
ATOM 2102 C CA . LYS A 1 257 ? 7.184 62.796 23.994 1.00 35.17 274 LYS A CA 1
ATOM 2103 C C . LYS A 1 257 ? 8.404 62.108 23.407 1.00 32.36 274 LYS A C 1
ATOM 2104 O O . LYS A 1 257 ? 9.383 61.799 24.164 1.00 33.16 274 LYS A O 1
ATOM 2110 N N . VAL A 1 258 ? 8.302 61.795 22.117 1.00 29.81 275 VAL A N 1
ATOM 2111 C CA . VAL A 1 258 ? 9.401 61.252 21.302 1.00 31.64 275 VAL A CA 1
ATOM 2112 C C . VAL A 1 258 ? 9.495 62.133 20.045 1.00 33.38 275 VAL A C 1
ATOM 2113 O O . VAL A 1 258 ? 8.446 62.396 19.366 1.00 29.05 275 VAL A O 1
ATOM 2117 N N . GLU A 1 259 ? 10.723 62.556 19.745 1.00 35.36 276 GLU A N 1
ATOM 2118 C CA . GLU A 1 259 ? 11.075 63.338 18.519 1.00 37.58 276 GLU A CA 1
ATOM 2119 C C . GLU A 1 259 ? 12.161 62.562 17.734 1.00 32.12 276 GLU A C 1
ATOM 2120 O O . GLU A 1 259 ? 13.125 62.008 18.326 1.00 32.74 276 GLU A O 1
ATOM 2126 N N . TYR A 1 260 ? 11.982 62.523 16.419 1.00 35.28 277 TYR A N 1
ATOM 2127 C CA . TYR A 1 260 ? 12.851 61.812 15.452 1.00 35.20 277 TYR A CA 1
ATOM 2128 C C . TYR A 1 260 ? 13.148 62.766 14.289 1.00 34.28 277 TYR A C 1
ATOM 2129 O O . TYR A 1 260 ? 12.244 63.386 13.739 1.00 31.70 277 TYR A O 1
ATOM 2138 N N . CYS A 1 261 ? 14.390 62.814 13.865 1.00 36.66 278 CYS A N 1
ATOM 2139 C CA . CYS A 1 261 ? 14.733 63.489 12.607 1.00 37.05 278 CYS A CA 1
ATOM 2140 C C . CYS A 1 261 ? 15.596 62.535 11.765 1.00 39.51 278 CYS A C 1
ATOM 2141 O O . CYS A 1 261 ? 16.429 61.816 12.238 1.00 39.52 278 CYS A O 1
ATOM 2144 N N . ASN A 1 262 ? 15.238 62.473 10.525 1.00 38.53 279 ASN A N 1
ATOM 2145 C CA . ASN A 1 262 ? 15.994 61.836 9.444 1.00 43.95 279 ASN A CA 1
ATOM 2146 C C . ASN A 1 262 ? 16.891 62.867 8.753 1.00 44.35 279 ASN A C 1
ATOM 2147 O O . ASN A 1 262 ? 16.415 63.983 8.452 1.00 46.79 279 ASN A O 1
ATOM 2152 N N . TYR A 1 263 ? 18.124 62.517 8.437 1.00 48.73 280 TYR A N 1
ATOM 2153 C CA . TYR A 1 263 ? 19.057 63.468 7.771 1.00 52.22 280 TYR A CA 1
ATOM 2154 C C . TYR A 1 263 ? 19.361 62.997 6.317 1.00 51.70 280 TYR A C 1
ATOM 2155 O O . TYR A 1 263 ? 20.269 63.542 5.534 1.00 52.22 280 TYR A O 1
ATOM 2164 N N . GLY A 1 264 ? 18.582 62.016 5.884 1.00 54.70 281 GLY A N 1
ATOM 2165 C CA . GLY A 1 264 ? 18.522 61.600 4.469 1.00 58.48 281 GLY A CA 1
ATOM 2166 C C . GLY A 1 264 ? 18.738 60.109 4.326 1.00 54.19 281 GLY A C 1
ATOM 2167 O O . GLY A 1 264 ? 18.494 59.583 3.189 1.00 43.51 281 GLY A O 1
ATOM 2168 N N . GLU A 1 265 ? 19.159 59.445 5.416 1.00 57.21 282 GLU A N 1
ATOM 2169 C CA . GLU A 1 265 ? 19.372 57.974 5.440 1.00 59.72 282 GLU A CA 1
ATOM 2170 C C . GLU A 1 265 ? 18.009 57.317 5.222 1.00 52.66 282 GLU A C 1
ATOM 2171 O O . GLU A 1 265 ? 16.984 57.997 5.291 1.00 54.87 282 GLU A O 1
ATOM 2177 N N . PRO A 1 266 ? 17.945 56.000 4.904 1.00 56.34 283 PRO A N 1
ATOM 2178 C CA . PRO A 1 266 ? 16.688 55.261 4.983 1.00 53.03 283 PRO A CA 1
ATOM 2179 C C . PRO A 1 266 ? 16.257 55.298 6.457 1.00 47.73 283 PRO A C 1
ATOM 2180 O O . PRO A 1 266 ? 17.149 55.114 7.328 1.00 38.41 283 PRO A O 1
ATOM 2184 N N . ALA A 1 267 ? 14.982 55.662 6.697 1.00 43.04 284 ALA A N 1
ATOM 2185 C CA . ALA A 1 267 ? 14.520 56.105 8.034 1.00 39.85 284 ALA A CA 1
ATOM 2186 C C . ALA A 1 267 ? 14.138 54.864 8.850 1.00 39.54 284 ALA A C 1
ATOM 2187 O O . ALA A 1 267 ? 13.530 53.944 8.296 1.00 40.51 284 ALA A O 1
ATOM 2189 N N . PHE A 1 268 ? 14.432 54.895 10.137 1.00 43.06 285 PHE A N 1
ATOM 2190 C CA . PHE A 1 268 ? 14.164 53.788 11.082 1.00 43.06 285 PHE A CA 1
ATOM 2191 C C . PHE A 1 268 ? 14.059 54.397 12.463 1.00 38.48 285 PHE A C 1
ATOM 2192 O O . PHE A 1 268 ? 14.986 55.106 12.814 1.00 38.88 285 PHE A O 1
ATOM 2200 N N . ILE A 1 269 ? 13.017 54.067 13.205 1.00 40.43 286 ILE A N 1
ATOM 2201 C CA . ILE A 1 269 ? 13.007 54.321 14.676 1.00 41.58 286 ILE A CA 1
ATOM 2202 C C . ILE A 1 269 ? 12.113 53.298 15.396 1.00 32.43 286 ILE A C 1
ATOM 2203 O O . ILE A 1 269 ? 10.927 53.098 14.991 1.00 33.87 286 ILE A O 1
ATOM 2208 N N . LYS A 1 270 ? 12.678 52.650 16.411 1.00 44.83 287 LYS A N 1
ATOM 2209 C CA . LYS A 1 270 ? 11.929 51.776 17.378 1.00 42.99 287 LYS A CA 1
ATOM 2210 C C . LYS A 1 270 ? 12.094 52.397 18.768 1.00 37.92 287 LYS A C 1
ATOM 2211 O O . LYS A 1 270 ? 13.208 52.884 19.015 1.00 36.93 287 LYS A O 1
ATOM 2217 N N . LEU A 1 271 ? 11.046 52.366 19.623 1.00 37.68 288 LEU A N 1
ATOM 2218 C CA . LEU A 1 271 ? 11.130 52.718 21.083 1.00 30.20 288 LEU A CA 1
ATOM 2219 C C . LEU A 1 271 ? 10.872 51.427 21.835 1.00 30.57 288 LEU A C 1
ATOM 2220 O O . LEU A 1 271 ? 9.840 50.763 21.552 1.00 31.87 288 LEU A O 1
ATOM 2225 N N . LEU A 1 272 ? 11.867 51.008 22.604 1.00 30.76 289 LEU A N 1
ATOM 2226 C CA . LEU A 1 272 ? 11.801 49.792 23.424 1.00 32.21 289 LEU A CA 1
ATOM 2227 C C . LEU A 1 272 ? 11.811 50.194 24.889 1.00 31.33 289 LEU A C 1
ATOM 2228 O O . LEU A 1 272 ? 12.363 51.246 25.190 1.00 33.15 289 LEU A O 1
ATOM 2233 N N . TRP A 1 273 ? 11.366 49.296 25.746 1.00 27.73 290 TRP A N 1
ATOM 2234 C CA . TRP A 1 273 ? 11.591 49.402 27.200 1.00 34.28 290 TRP A CA 1
ATOM 2235 C C . TRP A 1 273 ? 12.074 48.070 27.786 1.00 29.99 290 TRP A C 1
ATOM 2236 O O . TRP A 1 273 ? 11.885 46.950 27.193 1.00 31.51 290 TRP A O 1
ATOM 2247 N N . SER A 1 274 ? 12.624 48.213 28.972 1.00 30.04 291 SER A N 1
ATOM 2248 C CA . SER A 1 274 ? 13.097 47.077 29.771 1.00 35.05 291 SER A CA 1
ATOM 2249 C C . SER A 1 274 ? 13.061 47.478 31.232 1.00 31.03 291 SER A C 1
ATOM 2250 O O . SER A 1 274 ? 13.174 48.717 31.552 1.00 34.43 291 SER A O 1
ATOM 2253 N N . SER A 1 275 ? 13.071 46.489 32.105 1.00 31.97 292 SER A N 1
ATOM 2254 C CA . SER A 1 275 ? 13.205 46.736 33.557 1.00 36.08 292 SER A CA 1
ATOM 2255 C C . SER A 1 275 ? 13.513 45.411 34.217 1.00 39.72 292 SER A C 1
ATOM 2256 O O . SER A 1 275 ? 13.550 44.435 33.487 1.00 36.93 292 SER A O 1
ATOM 2259 N N . GLN A 1 276 ? 13.708 45.386 35.532 1.00 36.66 293 GLN A N 1
ATOM 2260 C CA . GLN A 1 276 ? 14.118 44.108 36.143 1.00 43.36 293 GLN A CA 1
ATOM 2261 C C . GLN A 1 276 ? 13.072 43.029 35.814 1.00 43.04 293 GLN A C 1
ATOM 2262 O O . GLN A 1 276 ? 13.452 41.911 35.612 1.00 35.05 293 GLN A O 1
ATOM 2268 N N . ARG A 1 277 ? 11.782 43.353 35.758 1.00 37.13 294 ARG A N 1
ATOM 2269 C CA . ARG A 1 277 ? 10.745 42.347 35.492 1.00 34.95 294 ARG A CA 1
ATOM 2270 C C . ARG A 1 277 ? 10.176 42.512 34.117 1.00 38.79 294 ARG A C 1
ATOM 2271 O O . ARG A 1 277 ? 9.482 41.595 33.719 1.00 37.24 294 ARG A O 1
ATOM 2279 N N . GLN A 1 278 ? 10.395 43.643 33.449 1.00 35.44 295 GLN A N 1
ATOM 2280 C CA . GLN A 1 278 ? 9.969 43.763 32.035 1.00 37.63 295 GLN A CA 1
ATOM 2281 C C . GLN A 1 278 ? 11.102 43.365 31.099 1.00 39.09 295 GLN A C 1
ATOM 2282 O O . GLN A 1 278 ? 12.088 44.166 30.991 1.00 35.40 295 GLN A O 1
ATOM 2288 N N . LYS A 1 279 ? 10.940 42.261 30.369 1.00 43.16 296 LYS A N 1
ATOM 2289 C CA . LYS A 1 279 ? 11.930 41.824 29.340 1.00 52.97 296 LYS A CA 1
ATOM 2290 C C . LYS A 1 279 ? 11.885 42.801 28.146 1.00 44.04 296 LYS A C 1
ATOM 2291 O O . LYS A 1 279 ? 10.772 43.263 27.751 1.00 36.93 296 LYS A O 1
ATOM 2297 N N . LYS A 1 280 ? 13.061 43.113 27.609 1.00 40.45 297 LYS A N 1
ATOM 2298 C CA . LYS A 1 280 ? 13.235 44.156 26.559 1.00 35.53 297 LYS A CA 1
ATOM 2299 C C . LYS A 1 280 ? 12.267 43.889 25.434 1.00 33.71 297 LYS A C 1
ATOM 2300 O O . LYS A 1 280 ? 12.164 42.773 24.988 1.00 31.57 297 LYS A O 1
ATOM 2306 N N . GLU A 1 281 ? 11.516 44.917 25.052 1.00 35.50 298 GLU A N 1
ATOM 2307 C CA . GLU A 1 281 ? 10.594 44.794 23.924 1.00 33.06 298 GLU A CA 1
ATOM 2308 C C . GLU A 1 281 ? 10.332 46.186 23.358 1.00 32.03 298 GLU A C 1
ATOM 2309 O O . GLU A 1 281 ? 10.499 47.189 24.085 1.00 30.56 298 GLU A O 1
ATOM 2315 N N . VAL A 1 282 ? 9.822 46.221 22.133 1.00 30.68 299 VAL A N 1
ATOM 2316 C CA . VAL A 1 282 ? 9.143 47.414 21.581 1.00 36.33 299 VAL A CA 1
ATOM 2317 C C . VAL A 1 282 ? 8.002 47.783 22.570 1.00 34.04 299 VAL A C 1
ATOM 2318 O O . VAL A 1 282 ? 7.228 46.894 22.954 1.00 34.01 299 VAL A O 1
ATOM 2322 N N . VAL A 1 283 ? 7.908 49.045 23.008 1.00 27.48 300 VAL A N 1
ATOM 2323 C CA . VAL A 1 283 ? 6.775 49.416 23.887 1.00 27.11 300 VAL A CA 1
ATOM 2324 C C . VAL A 1 283 ? 5.499 49.142 23.101 1.00 30.26 300 VAL A C 1
ATOM 2325 O O . VAL A 1 283 ? 5.347 49.624 21.959 1.00 33.42 300 VAL A O 1
ATOM 2329 N N . PRO A 1 284 ? 4.569 48.357 23.687 1.00 28.48 301 PRO A N 1
ATOM 2330 C CA . PRO A 1 284 ? 3.390 47.875 22.980 1.00 29.77 301 PRO A CA 1
ATOM 2331 C C . PRO A 1 284 ? 2.335 48.964 22.873 1.00 28.57 301 PRO A C 1
ATOM 2332 O O . PRO A 1 284 ? 2.266 49.800 23.712 1.00 32.03 301 PRO A O 1
ATOM 2336 N N . SER A 1 285 ? 1.514 48.898 21.848 1.00 28.35 302 SER A N 1
ATOM 2337 C CA . SER A 1 285 ? 0.395 49.855 21.649 1.00 29.85 302 SER A CA 1
ATOM 2338 C C . SER A 1 285 ? -0.521 49.866 22.878 1.00 31.26 302 SER A C 1
ATOM 2339 O O . SER A 1 285 ? -1.031 50.932 23.225 1.00 29.30 302 SER A O 1
ATOM 2342 N N . LYS A 1 286 ? -0.684 48.738 23.565 1.00 32.81 303 LYS A N 1
ATOM 2343 C CA . LYS A 1 286 ? -1.643 48.693 24.716 1.00 33.44 303 LYS A CA 1
ATOM 2344 C C . LYS A 1 286 ? -1.117 49.508 25.919 1.00 36.47 303 LYS A C 1
ATOM 2345 O O . LYS A 1 286 ? -1.884 49.672 26.907 1.00 39.83 303 LYS A O 1
ATOM 2351 N N . ASN A 1 287 ? 0.119 50.024 25.894 1.00 34.76 304 ASN A N 1
ATOM 2352 C CA . ASN A 1 287 ? 0.612 50.835 27.024 1.00 34.46 304 ASN A CA 1
ATOM 2353 C C . ASN A 1 287 ? 0.729 52.297 26.640 1.00 34.39 304 ASN A C 1
ATOM 2354 O O . ASN A 1 287 ? 1.325 53.048 27.461 1.00 34.35 304 ASN A O 1
ATOM 2359 N N . LEU A 1 288 ? 0.289 52.646 25.428 1.00 32.18 305 LEU A N 1
ATOM 2360 C CA . LEU A 1 288 ? 0.527 53.970 24.829 1.00 32.08 305 LEU A CA 1
ATOM 2361 C C . LEU A 1 288 ? -0.862 54.537 24.608 1.00 29.14 305 LEU A C 1
ATOM 2362 O O . LEU A 1 288 ? -1.796 53.753 24.297 1.00 32.28 305 LEU A O 1
ATOM 2367 N N . PHE A 1 289 ? -1.034 55.782 24.956 1.00 27.89 306 PHE A N 1
ATOM 2368 C CA . PHE A 1 289 ? -2.355 56.422 24.867 1.00 30.67 306 PHE A CA 1
ATOM 2369 C C . PHE A 1 289 ? -2.232 57.726 24.137 1.00 28.44 306 PHE A C 1
ATOM 2370 O O . PHE A 1 289 ? -1.354 58.489 24.486 1.00 31.25 306 PHE A O 1
ATOM 2378 N N . ALA A 1 290 ? -3.182 57.987 23.245 1.00 35.40 307 ALA A N 1
ATOM 2379 C CA . ALA A 1 290 ? -3.014 59.082 22.274 1.00 39.91 307 ALA A CA 1
ATOM 2380 C C . ALA A 1 290 ? -3.444 60.379 22.932 1.00 50.05 307 ALA A C 1
ATOM 2381 O O . ALA A 1 290 ? -2.969 61.422 22.466 1.00 45.80 307 ALA A O 1
ATOM 2383 N N . ASP A 1 291 ? -4.305 60.305 23.944 1.00 47.99 308 ASP A N 1
ATOM 2384 C CA . ASP A 1 291 ? -4.818 61.462 24.733 1.00 52.19 308 ASP A CA 1
ATOM 2385 C C . ASP A 1 291 ? -5.707 62.341 23.822 1.00 58.92 308 ASP A C 1
ATOM 2386 O O . ASP A 1 291 ? -6.586 61.883 23.052 1.00 54.19 308 ASP A O 1
ATOM 2392 N N . HIS B 1 3 ? -6.884 104.758 61.496 1.00 104.86 20 HIS B N 1
ATOM 2393 C CA . HIS B 1 3 ? -6.460 104.981 62.914 1.00 100.05 20 HIS B CA 1
ATOM 2394 C C . HIS B 1 3 ? -5.877 103.685 63.529 1.00 87.65 20 HIS B C 1
ATOM 2395 O O . HIS B 1 3 ? -4.621 103.566 63.516 1.00 79.88 20 HIS B O 1
ATOM 2402 N N . MET B 1 4 ? -6.713 102.777 64.079 1.00 62.89 21 MET B N 1
ATOM 2403 C CA . MET B 1 4 ? -6.264 101.636 64.940 1.00 59.52 21 MET B CA 1
ATOM 2404 C C . MET B 1 4 ? -7.294 100.491 64.916 1.00 55.05 21 MET B C 1
ATOM 2405 O O . MET B 1 4 ? -8.479 100.756 65.061 1.00 43.27 21 MET B O 1
ATOM 2410 N N . GLY B 1 5 ? -6.842 99.244 64.779 1.00 49.83 22 GLY B N 1
ATOM 2411 C CA . GLY B 1 5 ? -7.682 98.102 64.337 1.00 57.52 22 GLY B CA 1
ATOM 2412 C C . GLY B 1 5 ? -7.172 97.554 63.007 1.00 51.45 22 GLY B C 1
ATOM 2413 O O . GLY B 1 5 ? -5.926 97.693 62.752 1.00 42.85 22 GLY B O 1
ATOM 2414 N N . LEU B 1 6 ? -8.061 96.949 62.211 1.00 46.18 23 LEU B N 1
ATOM 2415 C CA . LEU B 1 6 ? -7.770 96.518 60.802 1.00 42.14 23 LEU B CA 1
ATOM 2416 C C . LEU B 1 6 ? -8.748 97.200 59.856 1.00 37.54 23 LEU B C 1
ATOM 2417 O O . LEU B 1 6 ? -9.882 97.446 60.252 1.00 38.48 23 LEU B O 1
ATOM 2422 N N . ARG B 1 7 ? -8.341 97.382 58.607 1.00 34.71 24 ARG B N 1
ATOM 2423 C CA . ARG B 1 7 ? -9.227 97.842 57.520 1.00 40.64 24 ARG B CA 1
ATOM 2424 C C . ARG B 1 7 ? -10.123 96.672 57.093 1.00 44.02 24 ARG B C 1
ATOM 2425 O O . ARG B 1 7 ? -9.563 95.569 56.845 1.00 42.77 24 ARG B O 1
ATOM 2433 N N . GLY B 1 8 ? -11.416 96.961 56.974 1.00 43.75 25 GLY B N 1
ATOM 2434 C CA . GLY B 1 8 ? -12.495 96.074 56.507 1.00 46.58 25 GLY B CA 1
ATOM 2435 C C . GLY B 1 8 ? -12.963 96.525 55.135 1.00 44.88 25 GLY B C 1
ATOM 2436 O O . GLY B 1 8 ? -13.416 97.650 55.025 1.00 35.06 25 GLY B O 1
ATOM 2437 N N . GLU B 1 9 ? -12.782 95.671 54.120 1.00 39.50 26 GLU B N 1
ATOM 2438 C CA . GLU B 1 9 ? -13.340 95.820 52.759 1.00 41.82 26 GLU B CA 1
ATOM 2439 C C . GLU B 1 9 ? -14.609 94.968 52.745 1.00 41.03 26 GLU B C 1
ATOM 2440 O O . GLU B 1 9 ? -14.491 93.831 53.160 1.00 44.62 26 GLU B O 1
ATOM 2446 N N . TYR B 1 10 ? -15.754 95.539 52.371 1.00 40.51 27 TYR B N 1
ATOM 2447 C CA . TYR B 1 10 ? -17.106 94.969 52.559 1.00 40.77 27 TYR B CA 1
ATOM 2448 C C . TYR B 1 10 ? -17.726 94.809 51.176 1.00 42.20 27 TYR B C 1
ATOM 2449 O O . TYR B 1 10 ? -17.781 95.810 50.422 1.00 45.91 27 TYR B O 1
ATOM 2458 N N . TYR B 1 11 ? -18.206 93.594 50.863 1.00 38.82 28 TYR B N 1
ATOM 2459 C CA . TYR B 1 11 ? -18.647 93.234 49.493 1.00 42.41 28 TYR B CA 1
ATOM 2460 C C . TYR B 1 11 ? -20.077 92.673 49.526 1.00 39.44 28 TYR B C 1
ATOM 2461 O O . TYR B 1 11 ? -20.367 91.954 50.442 1.00 33.44 28 TYR B O 1
ATOM 2470 N N . ASN B 1 12 ? -20.880 92.958 48.489 1.00 35.56 29 ASN B N 1
ATOM 2471 C CA . ASN B 1 12 ? -22.285 92.540 48.333 1.00 40.04 29 ASN B CA 1
ATOM 2472 C C . ASN B 1 12 ? -22.364 91.149 47.694 1.00 39.57 29 ASN B C 1
ATOM 2473 O O . ASN B 1 12 ? -23.483 90.660 47.575 1.00 43.83 29 ASN B O 1
ATOM 2478 N N . ASN B 1 13 ? -21.225 90.530 47.379 1.00 40.44 30 ASN B N 1
ATOM 2479 C CA . ASN B 1 13 ? -21.139 89.090 47.039 1.00 37.74 30 ASN B CA 1
ATOM 2480 C C . ASN B 1 13 ? -20.192 88.413 48.032 1.00 38.75 30 ASN B C 1
ATOM 2481 O O . ASN B 1 13 ? -19.514 89.109 48.844 1.00 35.68 30 ASN B O 1
ATOM 2486 N N . MET B 1 14 ? -20.205 87.084 47.984 1.00 34.39 31 MET B N 1
ATOM 2487 C CA . MET B 1 14 ? -19.574 86.191 48.970 1.00 36.46 31 MET B CA 1
ATOM 2488 C C . MET B 1 14 ? -18.148 85.916 48.540 1.00 31.33 31 MET B C 1
ATOM 2489 O O . MET B 1 14 ? -17.492 85.182 49.279 1.00 36.53 31 MET B O 1
ATOM 2494 N N . ASP B 1 15 ? -17.733 86.381 47.360 1.00 34.88 32 ASP B N 1
ATOM 2495 C CA . ASP B 1 15 ? -16.387 86.091 46.812 1.00 37.28 32 ASP B CA 1
ATOM 2496 C C . ASP B 1 15 ? -15.634 87.386 46.538 1.00 40.33 32 ASP B C 1
ATOM 2497 O O . ASP B 1 15 ? -15.009 87.470 45.499 1.00 34.07 32 ASP B O 1
ATOM 2502 N N . PHE B 1 16 ? -15.686 88.362 47.426 1.00 39.70 33 PHE B N 1
ATOM 2503 C CA . PHE B 1 16 ? -14.972 89.665 47.217 1.00 42.26 33 PHE B CA 1
ATOM 2504 C C . PHE B 1 16 ? -15.186 90.260 45.808 1.00 34.49 33 PHE B C 1
ATOM 2505 O O . PHE B 1 16 ? -14.316 90.911 45.339 1.00 43.56 33 PHE B O 1
ATOM 2513 N N . SER B 1 17 ? -16.397 90.192 45.272 1.00 39.31 34 SER B N 1
ATOM 2514 C CA . SER B 1 17 ? -16.938 90.983 44.151 1.00 38.67 34 SER B CA 1
ATOM 2515 C C . SER B 1 17 ? -18.089 91.894 44.630 1.00 32.74 34 SER B C 1
ATOM 2516 O O . SER B 1 17 ? -18.598 91.716 45.753 1.00 33.39 34 SER B O 1
ATOM 2519 N N . ARG B 1 18 ? -18.528 92.811 43.777 1.00 32.88 35 ARG B N 1
ATOM 2520 C CA . ARG B 1 18 ? -19.495 93.900 44.164 1.00 41.62 35 ARG B CA 1
ATOM 2521 C C . ARG B 1 18 ? -19.034 94.654 45.411 1.00 37.96 35 ARG B C 1
ATOM 2522 O O . ARG B 1 18 ? -19.803 94.780 46.406 1.00 40.24 35 ARG B O 1
ATOM 2530 N N . PHE B 1 19 ? -17.820 95.171 45.377 1.00 42.78 36 PHE B N 1
ATOM 2531 C CA . PHE B 1 19 ? -17.271 96.002 46.475 1.00 38.91 36 PHE B CA 1
ATOM 2532 C C . PHE B 1 19 ? -18.277 97.103 46.801 1.00 40.61 36 PHE B C 1
ATOM 2533 O O . PHE B 1 19 ? -18.864 97.712 45.883 1.00 47.11 36 PHE B O 1
ATOM 2541 N N . GLN B 1 20 ? -18.470 97.335 48.093 1.00 44.35 37 GLN B N 1
ATOM 2542 C CA . GLN B 1 20 ? -19.326 98.445 48.569 1.00 43.74 37 GLN B CA 1
ATOM 2543 C C . GLN B 1 20 ? -18.509 99.502 49.338 1.00 44.62 37 GLN B C 1
ATOM 2544 O O . GLN B 1 20 ? -18.525 100.639 48.877 1.00 46.46 37 GLN B O 1
ATOM 2550 N N . PHE B 1 21 ? -17.811 99.185 50.434 1.00 46.66 38 PHE B N 1
ATOM 2551 C CA . PHE B 1 21 ? -17.154 100.247 51.251 1.00 48.04 38 PHE B CA 1
ATOM 2552 C C . PHE B 1 21 ? -16.015 99.681 52.071 1.00 45.06 38 PHE B C 1
ATOM 2553 O O . PHE B 1 21 ? -15.896 98.448 52.247 1.00 44.41 38 PHE B O 1
ATOM 2561 N N . VAL B 1 22 ? -15.152 100.573 52.524 1.00 40.44 39 VAL B N 1
ATOM 2562 C CA . VAL B 1 22 ? -14.063 100.194 53.469 1.00 40.34 39 VAL B CA 1
ATOM 2563 C C . VAL B 1 22 ? -14.314 100.885 54.809 1.00 44.06 39 VAL B C 1
ATOM 2564 O O . VAL B 1 22 ? -14.992 101.844 54.854 1.00 39.69 39 VAL B O 1
ATOM 2568 N N . ARG B 1 23 ? -13.776 100.406 55.894 1.00 44.56 40 ARG B N 1
ATOM 2569 C CA . ARG B 1 23 ? -13.917 101.167 57.144 1.00 51.08 40 ARG B CA 1
ATOM 2570 C C . ARG B 1 23 ? -12.985 100.490 58.103 1.00 50.99 40 ARG B C 1
ATOM 2571 O O . ARG B 1 23 ? -12.664 99.311 57.887 1.00 50.17 40 ARG B O 1
ATOM 2579 N N . ILE B 1 24 ? -12.541 101.242 59.081 1.00 49.07 41 ILE B N 1
ATOM 2580 C CA . ILE B 1 24 ? -11.549 100.709 60.023 1.00 45.89 41 ILE B CA 1
ATOM 2581 C C . ILE B 1 24 ? -12.388 100.078 61.108 1.00 47.18 41 ILE B C 1
ATOM 2582 O O . ILE B 1 24 ? -13.230 100.784 61.669 1.00 45.74 41 ILE B O 1
ATOM 2587 N N . ASP B 1 25 ? -12.176 98.792 61.337 1.00 45.07 42 ASP B N 1
ATOM 2588 C CA . ASP B 1 25 ? -12.811 98.022 62.425 1.00 44.19 42 ASP B CA 1
ATOM 2589 C C . ASP B 1 25 ? -11.744 97.905 63.491 1.00 45.43 42 ASP B C 1
ATOM 2590 O O . ASP B 1 25 ? -10.689 97.325 63.262 1.00 45.42 42 ASP B O 1
ATOM 2595 N N . PRO B 1 26 ? -12.001 98.520 64.664 1.00 49.56 43 PRO B N 1
ATOM 2596 C CA . PRO B 1 26 ? -11.094 98.449 65.803 1.00 42.93 43 PRO B CA 1
ATOM 2597 C C . PRO B 1 26 ? -10.791 97.018 66.224 1.00 45.95 43 PRO B C 1
ATOM 2598 O O . PRO B 1 26 ? -9.662 96.743 66.673 1.00 41.44 43 PRO B O 1
ATOM 2602 N N . CYS B 1 27 ? -11.810 96.161 66.165 1.00 38.71 44 CYS B N 1
ATOM 2603 C CA . CYS B 1 27 ? -11.616 94.731 66.448 1.00 43.72 44 CYS B CA 1
ATOM 2604 C C . CYS B 1 27 ? -12.591 93.902 65.597 1.00 38.28 44 CYS B C 1
ATOM 2605 O O . CYS B 1 27 ? -13.428 94.477 64.873 1.00 43.62 44 CYS B O 1
ATOM 2608 N N . ILE B 1 28 ? -12.337 92.602 65.542 1.00 46.62 45 ILE B N 1
ATOM 2609 C CA . ILE B 1 28 ? -13.231 91.663 64.803 1.00 41.97 45 ILE B CA 1
ATOM 2610 C C . ILE B 1 28 ? -14.004 90.924 65.871 1.00 41.29 45 ILE B C 1
ATOM 2611 O O . ILE B 1 28 ? -13.477 89.923 66.471 1.00 44.15 45 ILE B O 1
ATOM 2616 N N . ASP B 1 29 ? -15.175 91.495 66.158 1.00 47.17 46 ASP B N 1
ATOM 2617 C CA . ASP B 1 29 ? -16.117 90.982 67.172 1.00 44.53 46 ASP B CA 1
ATOM 2618 C C . ASP B 1 29 ? -17.527 91.289 66.705 1.00 50.01 46 ASP B C 1
ATOM 2619 O O . ASP B 1 29 ? -18.165 92.106 67.303 1.00 48.22 46 ASP 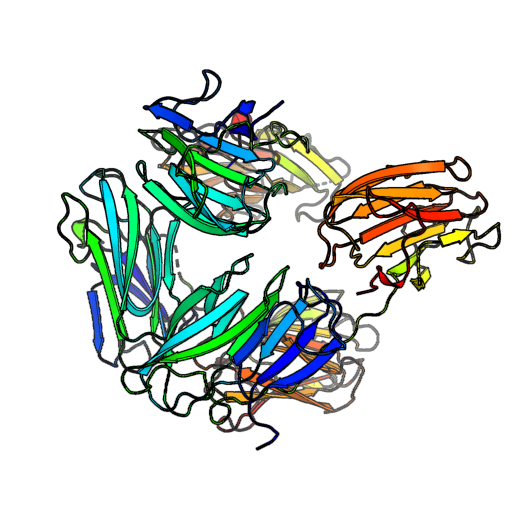B O 1
ATOM 2624 N N . PHE B 1 30 ? -17.949 90.691 65.599 1.00 46.74 47 PHE B N 1
ATOM 2625 C CA . PHE B 1 30 ? -19.285 90.926 65.021 1.00 42.81 47 PHE B CA 1
ATOM 2626 C C . PHE B 1 30 ? -20.185 89.695 65.232 1.00 49.50 47 PHE B C 1
ATOM 2627 O O . PHE B 1 30 ? -19.710 88.530 65.303 1.00 43.52 47 PHE B O 1
ATOM 2635 N N . ASP B 1 31 ? -21.457 89.984 65.502 1.00 46.97 48 ASP B N 1
ATOM 2636 C CA . ASP B 1 31 ? -22.608 89.058 65.406 1.00 45.71 48 ASP B CA 1
ATOM 2637 C C . ASP B 1 31 ? -23.684 89.906 64.781 1.00 41.47 48 ASP B C 1
ATOM 2638 O O . ASP B 1 31 ? -24.151 90.807 65.454 1.00 44.72 48 ASP B O 1
ATOM 2643 N N . TRP B 1 32 ? -23.935 89.745 63.498 1.00 36.36 49 TRP B N 1
ATOM 2644 C CA . TRP B 1 32 ? -24.908 90.575 62.775 1.00 37.11 49 TRP B CA 1
ATOM 2645 C C . TRP B 1 32 ? -26.261 89.889 62.868 1.00 35.06 49 TRP B C 1
ATOM 2646 O O . TRP B 1 32 ? -27.182 90.326 62.125 1.00 37.78 49 TRP B O 1
ATOM 2657 N N . GLY B 1 33 ? -26.419 88.898 63.745 1.00 36.47 50 GLY B N 1
ATOM 2658 C CA . GLY B 1 33 ? -27.741 88.233 63.770 1.00 43.65 50 GLY B CA 1
ATOM 2659 C C . GLY B 1 33 ? -28.069 87.608 62.409 1.00 49.16 50 GLY B C 1
ATOM 2660 O O . GLY B 1 33 ? -27.268 86.795 61.995 1.00 46.72 50 GLY B O 1
ATOM 2661 N N . GLU B 1 34 ? -29.192 87.935 61.754 1.00 40.41 51 GLU B N 1
ATOM 2662 C CA . GLU B 1 34 ? -29.472 87.488 60.373 1.00 49.22 51 GLU B CA 1
ATOM 2663 C C . GLU B 1 34 ? -29.501 88.722 59.496 1.00 45.16 51 GLU B C 1
ATOM 2664 O O . GLU B 1 34 ? -30.243 88.725 58.531 1.00 50.16 51 GLU B O 1
ATOM 2670 N N . GLY B 1 35 ? -28.724 89.741 59.843 1.00 48.65 52 GLY B N 1
ATOM 2671 C CA . GLY B 1 35 ? -28.699 90.987 59.070 1.00 43.65 52 GLY B CA 1
ATOM 2672 C C . GLY B 1 35 ? -27.354 91.110 58.396 1.00 47.66 52 GLY B C 1
ATOM 2673 O O . GLY B 1 35 ? -26.794 90.068 58.037 1.00 52.01 52 GLY B O 1
ATOM 2674 N N . THR B 1 36 ? -26.830 92.327 58.319 1.00 39.73 53 THR B N 1
ATOM 2675 C CA . THR B 1 36 ? -25.613 92.699 57.590 1.00 45.67 53 THR B CA 1
ATOM 2676 C C . THR B 1 36 ? -24.853 93.796 58.330 1.00 53.30 53 THR B C 1
ATOM 2677 O O . THR B 1 36 ? -25.424 94.537 59.131 1.00 57.45 53 THR B O 1
ATOM 2681 N N . PRO B 1 37 ? -23.544 93.974 58.040 1.00 58.70 54 PRO B N 1
ATOM 2682 C CA . PRO B 1 37 ? -22.723 94.957 58.751 1.00 50.25 54 PRO B CA 1
ATOM 2683 C C . PRO B 1 37 ? -23.123 96.416 58.522 1.00 44.96 54 PRO B C 1
ATOM 2684 O O . PRO B 1 37 ? -22.615 97.220 59.233 1.00 45.06 54 PRO B O 1
ATOM 2688 N N . ASP B 1 38 ? -23.945 96.715 57.513 1.00 47.83 55 ASP B N 1
ATOM 2689 C CA . ASP B 1 38 ? -24.295 98.107 57.148 1.00 51.01 55 ASP B CA 1
ATOM 2690 C C . ASP B 1 38 ? -25.485 98.050 56.225 1.00 49.72 55 ASP B C 1
ATOM 2691 O O . ASP B 1 38 ? -25.588 97.042 55.550 1.00 47.20 55 ASP B O 1
ATOM 2696 N N . GLN B 1 39 ? -26.230 99.154 56.118 1.00 45.91 56 GLN B N 1
ATOM 2697 C CA . GLN B 1 39 ? -27.401 99.290 55.221 1.00 50.71 56 GLN B CA 1
ATOM 2698 C C . GLN B 1 39 ? -26.992 99.131 53.752 1.00 43.88 56 GLN B C 1
ATOM 2699 O O . GLN B 1 39 ? -27.832 98.782 52.943 1.00 48.96 56 GLN B O 1
ATOM 2705 N N . SER B 1 40 ? -25.772 99.462 53.367 1.00 44.96 57 SER B N 1
ATOM 2706 C CA . SER B 1 40 ? -25.337 99.364 51.944 1.00 46.60 57 SER B CA 1
ATOM 2707 C C . SER B 1 40 ? -25.098 97.882 51.549 1.00 40.70 57 SER B C 1
ATOM 2708 O O . SER B 1 40 ? -24.962 97.581 50.336 1.00 48.20 57 SER B O 1
ATOM 2711 N N . ILE B 1 41 ? -25.054 96.967 52.517 1.00 40.58 58 ILE B N 1
ATOM 2712 C CA . ILE B 1 41 ? -24.833 95.522 52.252 1.00 41.52 58 ILE B CA 1
ATOM 2713 C C . ILE B 1 41 ? -26.212 94.835 52.241 1.00 49.62 58 ILE B C 1
ATOM 2714 O O . ILE B 1 41 ? -26.789 94.716 53.319 1.00 42.53 58 ILE B O 1
ATOM 2719 N N . GLY B 1 42 ? -26.694 94.349 51.086 1.00 46.02 59 GLY B N 1
ATOM 2720 C CA . GLY B 1 42 ? -27.889 93.490 51.005 1.00 38.31 59 GLY B CA 1
ATOM 2721 C C . GLY B 1 42 ? -27.811 92.272 51.932 1.00 48.67 59 GLY B C 1
ATOM 2722 O O . GLY B 1 42 ? -26.693 91.698 52.173 1.00 44.89 59 GLY B O 1
ATOM 2723 N N . LYS B 1 43 ? -28.974 91.856 52.447 1.00 51.06 60 LYS B N 1
ATOM 2724 C CA . LYS B 1 43 ? -29.165 90.608 53.232 1.00 52.05 60 LYS B CA 1
ATOM 2725 C C . LYS B 1 43 ? -28.578 89.442 52.424 1.00 44.41 60 LYS B C 1
ATOM 2726 O O . LYS B 1 43 ? -28.889 89.382 51.235 1.00 40.31 60 LYS B O 1
ATOM 2732 N N . ASP B 1 44 ? -27.736 88.624 53.051 1.00 36.65 61 ASP B N 1
ATOM 2733 C CA . ASP B 1 44 ? -27.194 87.352 52.482 1.00 46.64 61 ASP B CA 1
ATOM 2734 C C . ASP B 1 44 ? -26.049 87.624 51.506 1.00 39.97 61 ASP B C 1
ATOM 2735 O O . ASP B 1 44 ? -26.019 88.689 50.912 1.00 38.53 61 ASP B O 1
ATOM 2740 N N . THR B 1 45 ? -25.282 86.573 51.235 1.00 41.98 62 THR B N 1
ATOM 2741 C CA . THR B 1 45 ? -24.255 86.494 50.183 1.00 38.76 62 THR B CA 1
ATOM 2742 C C . THR B 1 45 ? -23.387 87.766 50.254 1.00 37.21 62 THR B C 1
ATOM 2743 O O . THR B 1 45 ? -23.537 88.647 49.401 1.00 29.63 62 THR B O 1
ATOM 2747 N N . TYR B 1 46 ? -22.530 87.856 51.261 1.00 35.25 63 TYR B N 1
ATOM 2748 C CA . TYR B 1 46 ? -21.585 88.983 51.360 1.00 37.16 63 TYR B CA 1
ATOM 2749 C C . TYR B 1 46 ? -20.293 88.505 52.015 1.00 34.50 63 TYR B C 1
ATOM 2750 O O . TYR B 1 46 ? -20.179 87.366 52.523 1.00 36.39 63 TYR B O 1
ATOM 2759 N N . SER B 1 47 ? -19.266 89.342 51.873 1.00 32.99 64 SER B N 1
ATOM 2760 C CA . SER B 1 47 ? -17.906 88.952 52.245 1.00 31.85 64 SER B CA 1
ATOM 2761 C C . SER B 1 47 ? -17.185 90.204 52.725 1.00 32.52 64 SER B C 1
ATOM 2762 O O . SER B 1 47 ? -17.583 91.327 52.369 1.00 30.94 64 SER B O 1
ATOM 2765 N N . VAL B 1 48 ? -16.176 89.940 53.526 1.00 28.99 65 VAL B N 1
ATOM 2766 C CA . VAL B 1 48 ? -15.415 90.980 54.250 1.00 35.67 65 VAL B CA 1
ATOM 2767 C C . VAL B 1 48 ? -13.999 90.469 54.283 1.00 32.86 65 VAL B C 1
ATOM 2768 O O . VAL B 1 48 ? -13.766 89.263 54.618 1.00 38.21 65 VAL B O 1
ATOM 2772 N N . ARG B 1 49 ? -13.115 91.386 53.930 1.00 36.76 66 ARG B N 1
ATOM 2773 C CA . ARG B 1 49 ? -11.654 91.228 54.020 1.00 39.53 66 ARG B CA 1
ATOM 2774 C C . ARG B 1 49 ? -11.122 92.267 55.012 1.00 37.74 66 ARG B C 1
ATOM 2775 O O . ARG B 1 49 ? -11.204 93.458 54.714 1.00 41.72 66 ARG B O 1
ATOM 2783 N N . TRP B 1 50 ? -10.498 91.805 56.096 1.00 39.84 67 TRP B N 1
ATOM 2784 C CA . TRP B 1 50 ? -9.786 92.633 57.090 1.00 39.19 67 TRP B CA 1
ATOM 2785 C C . TRP B 1 50 ? -8.304 92.489 56.842 1.00 37.67 67 TRP B C 1
ATOM 2786 O O . TRP B 1 50 ? -7.880 91.341 56.868 1.00 37.77 67 TRP B O 1
ATOM 2797 N N . THR B 1 51 ? -7.554 93.600 56.672 1.00 35.09 68 THR B N 1
ATOM 2798 C CA . THR B 1 51 ? -6.084 93.524 56.510 1.00 35.37 68 THR B CA 1
ATOM 2799 C C . THR B 1 51 ? -5.401 94.565 57.396 1.00 31.92 68 THR B C 1
ATOM 2800 O O . THR B 1 51 ? -5.944 95.608 57.611 1.00 32.45 68 THR B O 1
ATOM 2804 N N . GLY B 1 52 ? -4.200 94.232 57.850 1.00 34.38 69 GLY B N 1
ATOM 2805 C CA . GLY B 1 52 ? -3.281 95.156 58.529 1.00 37.56 69 GLY B CA 1
ATOM 2806 C C . GLY B 1 52 ? -2.180 94.378 59.206 1.00 37.66 69 GLY B C 1
ATOM 2807 O O . GLY B 1 52 ? -1.635 93.438 58.598 1.00 43.36 69 GLY B O 1
ATOM 2808 N N . LYS B 1 53 ? -1.883 94.705 60.462 1.00 36.13 70 LYS B N 1
ATOM 2809 C CA . LYS B 1 53 ? -0.811 93.995 61.163 1.00 36.11 70 LYS B CA 1
ATOM 2810 C C . LYS B 1 53 ? -1.292 93.733 62.566 1.00 36.21 70 LYS B C 1
ATOM 2811 O O . LYS B 1 53 ? -2.141 94.469 63.097 1.00 35.47 70 LYS B O 1
ATOM 2817 N N . VAL B 1 54 ? -0.656 92.772 63.176 1.00 35.50 71 VAL B N 1
ATOM 2818 C CA . VAL B 1 54 ? -0.959 92.430 64.575 1.00 40.94 71 VAL B CA 1
ATOM 2819 C C . VAL B 1 54 ? 0.401 92.466 65.255 1.00 44.77 71 VAL B C 1
ATOM 2820 O O . VAL B 1 54 ? 1.432 92.083 64.617 1.00 39.52 71 VAL B O 1
ATOM 2824 N N . GLU B 1 55 ? 0.401 92.981 66.476 1.00 49.14 72 GLU B N 1
ATOM 2825 C CA . GLU B 1 55 ? 1.618 93.055 67.305 1.00 49.69 72 GLU B CA 1
ATOM 2826 C C . GLU B 1 55 ? 1.361 92.265 68.578 1.00 42.48 72 GLU B C 1
ATOM 2827 O O . GLU B 1 55 ? 0.520 92.616 69.394 1.00 40.25 72 GLU B O 1
ATOM 2833 N N . PRO B 1 56 ? 2.051 91.140 68.774 1.00 38.55 73 PRO B N 1
ATOM 2834 C CA . PRO B 1 56 ? 1.951 90.432 70.040 1.00 43.13 73 PRO B CA 1
ATOM 2835 C C . PRO B 1 56 ? 2.733 91.133 71.154 1.00 42.68 73 PRO B C 1
ATOM 2836 O O . PRO B 1 56 ? 3.766 91.737 70.880 1.00 47.20 73 PRO B O 1
ATOM 2840 N N . ARG B 1 57 ? 2.270 90.927 72.376 1.00 50.30 74 ARG B N 1
ATOM 2841 C CA . ARG B 1 57 ? 2.968 91.407 73.592 1.00 58.70 74 ARG B CA 1
ATOM 2842 C C . ARG B 1 57 ? 4.070 90.409 73.967 1.00 56.17 74 ARG B C 1
ATOM 2843 O O . ARG B 1 57 ? 4.923 90.844 74.670 1.00 55.74 74 ARG B O 1
ATOM 2851 N N . TYR B 1 58 ? 4.048 89.123 73.568 1.00 52.55 75 TYR B N 1
ATOM 2852 C CA . TYR B 1 58 ? 5.026 88.118 74.079 1.00 54.82 75 TYR B CA 1
ATOM 2853 C C . TYR B 1 58 ? 5.747 87.422 72.907 1.00 55.78 75 TYR B C 1
ATOM 2854 O O . TYR B 1 58 ? 5.278 87.458 71.784 1.00 49.74 75 TYR B O 1
ATOM 2863 N N . SER B 1 59 ? 6.922 86.857 73.171 1.00 46.24 76 SER B N 1
ATOM 2864 C CA . SER B 1 59 ? 7.644 85.984 72.228 1.00 44.87 76 SER B CA 1
ATOM 2865 C C . SER B 1 59 ? 7.318 84.544 72.624 1.00 50.92 76 SER B C 1
ATOM 2866 O O . SER B 1 59 ? 8.052 83.909 73.436 1.00 51.39 76 SER B O 1
ATOM 2869 N N . GLU B 1 60 ? 6.199 84.062 72.090 1.00 55.06 77 GLU B N 1
ATOM 2870 C CA . GLU B 1 60 ? 5.586 82.772 72.480 1.00 51.01 77 GLU B CA 1
ATOM 2871 C C . GLU B 1 60 ? 4.873 82.170 71.262 1.00 53.89 77 GLU B C 1
ATOM 2872 O O . GLU B 1 60 ? 4.639 82.900 70.238 1.00 38.68 77 GLU B O 1
ATOM 2878 N N . THR B 1 61 ? 4.530 80.889 71.390 1.00 51.94 78 THR B N 1
ATOM 2879 C CA . THR B 1 61 ? 3.573 80.193 70.501 1.00 44.95 78 THR B CA 1
ATOM 2880 C C . THR B 1 61 ? 2.215 80.814 70.779 1.00 43.75 78 THR B C 1
ATOM 2881 O O . THR B 1 61 ? 1.659 80.586 71.842 1.00 43.59 78 THR B O 1
ATOM 2885 N N . TYR B 1 62 ? 1.715 81.609 69.845 1.00 37.88 79 TYR B N 1
ATOM 2886 C CA . TYR B 1 62 ? 0.311 82.085 69.901 1.00 38.46 79 TYR B CA 1
ATOM 2887 C C . TYR B 1 62 ? -0.668 81.054 69.311 1.00 36.70 79 TYR B C 1
ATOM 2888 O O . TYR B 1 62 ? -0.303 80.249 68.471 1.00 33.59 79 TYR B O 1
ATOM 2897 N N . THR B 1 63 ? -1.929 81.157 69.695 1.00 35.25 80 THR B N 1
ATOM 2898 C CA . THR B 1 63 ? -3.062 80.474 69.044 1.00 36.21 80 THR B CA 1
ATOM 2899 C C . THR B 1 63 ? -3.983 81.566 68.539 1.00 43.98 80 THR B C 1
ATOM 2900 O O . THR B 1 63 ? -4.306 82.492 69.329 1.00 38.38 80 THR B O 1
ATOM 2904 N N . PHE B 1 64 ? -4.346 81.481 67.258 1.00 34.27 81 PHE B N 1
ATOM 2905 C CA . PHE B 1 64 ? -5.384 82.348 66.675 1.00 35.53 81 PHE B CA 1
ATOM 2906 C C . PHE B 1 64 ? -6.636 81.515 66.537 1.00 37.81 81 PHE B C 1
ATOM 2907 O O . PHE B 1 64 ? -6.549 80.383 66.048 1.00 46.20 81 PHE B O 1
ATOM 2915 N N . TYR B 1 65 ? -7.754 82.103 66.888 1.00 35.51 82 TYR B N 1
ATOM 2916 C CA . TYR B 1 65 ? -9.070 81.477 66.828 1.00 35.56 82 TYR B CA 1
ATOM 2917 C C . TYR B 1 65 ? -9.912 82.356 65.935 1.00 36.98 82 TYR B C 1
ATOM 2918 O O . TYR B 1 65 ? -9.903 83.564 66.168 1.00 35.14 82 TYR B O 1
ATOM 2927 N N . THR B 1 66 ? -10.691 81.781 65.039 1.00 33.84 83 THR B N 1
ATOM 2928 C CA . THR B 1 66 ? -11.825 82.503 64.423 1.00 34.44 83 THR B CA 1
ATOM 2929 C C . THR B 1 66 ? -13.108 81.797 64.810 1.00 35.53 83 THR B C 1
ATOM 2930 O O . THR B 1 66 ? -13.131 80.565 64.961 1.00 38.52 83 THR B O 1
ATOM 2934 N N . VAL B 1 67 ? -14.158 82.558 64.947 1.00 38.15 84 VAL B N 1
ATOM 2935 C CA . VAL B 1 67 ? -15.496 81.968 65.131 1.00 39.79 84 VAL B CA 1
ATOM 2936 C C . VAL B 1 67 ? -16.376 82.722 64.148 1.00 34.16 84 VAL B C 1
ATOM 2937 O O . VAL B 1 67 ? -16.515 83.965 64.271 1.00 32.84 84 VAL B O 1
ATOM 2941 N N . THR B 1 68 ? -16.921 82.022 63.169 1.00 34.90 85 THR B N 1
ATOM 2942 C CA . THR B 1 68 ? -17.561 82.679 62.021 1.00 29.01 85 THR B CA 1
ATOM 2943 C C . THR B 1 68 ? -18.757 81.864 61.564 1.00 32.01 85 THR B C 1
ATOM 2944 O O . THR B 1 68 ? -18.740 80.598 61.752 1.00 35.10 85 THR B O 1
ATOM 2948 N N . ASP B 1 69 ? -19.734 82.563 60.992 1.00 31.37 86 ASP B N 1
ATOM 2949 C CA . ASP B 1 69 ? -20.821 81.984 60.161 1.00 38.86 86 ASP B CA 1
ATOM 2950 C C . ASP B 1 69 ? -20.947 82.998 59.049 1.00 36.48 86 ASP B C 1
ATOM 2951 O O . ASP B 1 69 ? -21.390 84.133 59.316 1.00 31.35 86 ASP B O 1
ATOM 2956 N N . ASP B 1 70 ? -20.515 82.617 57.822 1.00 37.19 87 ASP B N 1
ATOM 2957 C CA . ASP B 1 70 ? -20.103 81.268 57.471 1.00 39.31 87 ASP B CA 1
ATOM 2958 C C . ASP B 1 70 ? -18.576 81.096 57.488 1.00 35.73 87 ASP B C 1
ATOM 2959 O O . ASP B 1 70 ? -17.971 80.988 58.604 1.00 42.11 87 ASP B O 1
ATOM 2964 N N . GLY B 1 71 ? -17.946 81.048 56.292 1.00 34.71 88 GLY B N 1
ATOM 2965 C CA . GLY B 1 71 ? -16.556 80.596 56.129 1.00 34.49 88 GLY B CA 1
ATOM 2966 C C . GLY B 1 71 ? -15.501 81.637 56.503 1.00 35.48 88 GLY B C 1
ATOM 2967 O O . GLY B 1 71 ? -15.760 82.847 56.609 1.00 35.93 88 GLY B O 1
ATOM 2968 N N . VAL B 1 72 ? -14.280 81.175 56.629 1.00 35.34 89 VAL B N 1
ATOM 2969 C CA . VAL B 1 72 ? -13.168 82.066 57.020 1.00 39.45 89 VAL B CA 1
ATOM 2970 C C . VAL B 1 72 ? -11.908 81.558 56.336 1.00 36.31 89 VAL B C 1
ATOM 2971 O O . VAL B 1 72 ? -11.794 80.323 56.198 1.00 34.53 89 VAL B O 1
ATOM 2975 N N . ARG B 1 73 ? -10.973 82.479 56.127 1.00 33.80 90 ARG B N 1
ATOM 2976 C CA . ARG B 1 73 ? -9.531 82.196 55.936 1.00 36.56 90 ARG B CA 1
ATOM 2977 C C . ARG B 1 73 ? -8.737 83.212 56.742 1.00 28.00 90 ARG B C 1
ATOM 2978 O O . ARG B 1 73 ? -9.025 84.405 56.607 1.00 31.11 90 ARG B O 1
ATOM 2986 N N . LEU B 1 74 ? -7.701 82.734 57.431 1.00 32.42 91 LEU B N 1
ATOM 2987 C CA . LEU B 1 74 ? -6.831 83.571 58.261 1.00 32.90 91 LEU B CA 1
ATOM 2988 C C . LEU B 1 74 ? -5.397 83.283 57.901 1.00 30.88 91 LEU B C 1
ATOM 2989 O O . LEU B 1 74 ? -4.940 82.086 58.007 1.00 32.73 91 LEU B O 1
ATOM 2994 N N . TRP B 1 75 ? -4.717 84.386 57.595 1.00 33.69 92 TRP B N 1
ATOM 2995 C CA . TRP B 1 75 ? -3.265 84.477 57.344 1.00 37.88 92 TRP B CA 1
ATOM 2996 C C . TRP B 1 75 ? -2.596 85.338 58.413 1.00 34.80 92 TRP B C 1
ATOM 2997 O O . TRP B 1 75 ? -3.083 86.458 58.706 1.00 36.74 92 TRP B O 1
ATOM 3008 N N . VAL B 1 76 ? -1.425 84.910 58.855 1.00 33.12 93 VAL B N 1
ATOM 3009 C CA . VAL B 1 76 ? -0.618 85.642 59.849 1.00 31.90 93 VAL B CA 1
ATOM 3010 C C . VAL B 1 76 ? 0.805 85.445 59.426 1.00 35.58 93 VAL B C 1
ATOM 3011 O O . VAL B 1 76 ? 1.127 84.282 59.125 1.00 32.04 93 VAL B O 1
ATOM 3015 N N . ASP B 1 77 ? 1.565 86.543 59.322 1.00 36.97 94 ASP B N 1
ATOM 3016 C CA . ASP B 1 77 ? 2.933 86.551 58.747 1.00 36.32 94 ASP B CA 1
ATOM 3017 C C . ASP B 1 77 ? 2.971 85.818 57.383 1.00 35.94 94 ASP B C 1
ATOM 3018 O O . ASP B 1 77 ? 3.920 85.029 57.173 1.00 37.25 94 ASP B O 1
ATOM 3023 N N . GLY B 1 78 ? 2.016 86.078 56.490 1.00 36.43 95 GLY B N 1
ATOM 3024 C CA . GLY B 1 78 ? 1.884 85.406 55.179 1.00 37.12 95 GLY B CA 1
ATOM 3025 C C . GLY B 1 78 ? 1.613 83.893 55.259 1.00 43.67 95 GLY B C 1
ATOM 3026 O O . GLY B 1 78 ? 1.589 83.293 54.185 1.00 44.81 95 GLY B O 1
ATOM 3027 N N . VAL B 1 79 ? 1.404 83.268 56.445 1.00 38.27 96 VAL B N 1
ATOM 3028 C CA . VAL B 1 79 ? 1.031 81.829 56.599 1.00 33.70 96 VAL B CA 1
ATOM 3029 C C . VAL B 1 79 ? -0.499 81.666 56.591 1.00 36.59 96 VAL B C 1
ATOM 3030 O O . VAL B 1 79 ? -1.216 82.376 57.306 1.00 37.29 96 VAL B O 1
ATOM 3034 N N . LEU B 1 80 ? -1.025 80.757 55.773 1.00 34.61 97 LEU B N 1
ATOM 3035 C CA . LEU B 1 80 ? -2.471 80.445 55.770 1.00 32.65 97 LEU B CA 1
ATOM 3036 C C . LEU B 1 80 ? -2.699 79.508 56.958 1.00 36.66 97 LEU B C 1
ATOM 3037 O O . LEU B 1 80 ? -2.377 78.364 56.834 1.00 36.40 97 LEU B O 1
ATOM 3042 N N . LEU B 1 81 ? -3.114 80.023 58.101 1.00 34.55 98 LEU B N 1
ATOM 3043 C CA . LEU B 1 81 ? -3.316 79.248 59.361 1.00 34.89 98 LEU B CA 1
ATOM 3044 C C . LEU B 1 81 ? -4.674 78.548 59.330 1.00 32.07 98 LEU B C 1
ATOM 3045 O O . LEU B 1 81 ? -4.786 77.424 59.765 1.00 33.46 98 LEU B O 1
ATOM 3050 N N . ILE B 1 82 ? -5.714 79.231 58.894 1.00 33.63 99 ILE B N 1
ATOM 3051 C CA . ILE B 1 82 ? -7.075 78.636 58.917 1.00 36.46 99 ILE B CA 1
ATOM 3052 C C . ILE B 1 82 ? -7.639 78.737 57.522 1.00 35.57 99 ILE B C 1
ATOM 3053 O O . ILE B 1 82 ? -7.663 79.871 56.972 1.00 29.79 99 ILE B O 1
ATOM 3058 N N . ASP B 1 83 ? -8.082 77.592 56.992 1.00 39.13 100 ASP B N 1
ATOM 3059 C CA . ASP B 1 83 ? -8.683 77.522 55.640 1.00 39.58 100 ASP B CA 1
ATOM 3060 C C . ASP B 1 83 ? -9.986 76.715 55.729 1.00 38.83 100 ASP B C 1
ATOM 3061 O O . ASP B 1 83 ? -9.958 75.512 55.526 1.00 32.56 100 ASP B O 1
ATOM 3066 N N . LYS B 1 84 ? -11.104 77.384 55.938 1.00 35.66 101 LYS B N 1
ATOM 3067 C CA . LYS B 1 84 ? -12.391 76.738 56.238 1.00 35.19 101 LYS B CA 1
ATOM 3068 C C . LYS B 1 84 ? -13.456 77.512 55.521 1.00 34.54 101 LYS B C 1
ATOM 3069 O O . LYS B 1 84 ? -14.343 78.121 56.232 1.00 29.45 101 LYS B O 1
ATOM 3075 N N . TRP B 1 85 ? -13.317 77.571 54.196 1.00 29.80 102 TRP B N 1
ATOM 3076 C CA . TRP B 1 85 ? -14.164 78.404 53.332 1.00 26.00 102 TRP B CA 1
ATOM 3077 C C . TRP B 1 85 ? -15.400 77.598 52.892 1.00 35.92 102 TRP B C 1
ATOM 3078 O O . TRP B 1 85 ? -15.461 77.047 51.780 1.00 31.76 102 TRP B O 1
ATOM 3089 N N . LYS B 1 86 ? -16.440 77.613 53.708 1.00 39.17 103 LYS B N 1
ATOM 3090 C CA . LYS B 1 86 ? -17.646 76.778 53.485 1.00 44.30 103 LYS B CA 1
ATOM 3091 C C . LYS B 1 86 ? -18.798 77.229 54.398 1.00 46.03 103 LYS B C 1
ATOM 3092 O O . LYS B 1 86 ? -18.551 78.053 55.341 1.00 38.65 103 LYS B O 1
ATOM 3098 N N . SER B 1 87 ? -19.982 76.668 54.108 1.00 36.49 104 SER B N 1
ATOM 3099 C CA . SER B 1 87 ? -21.270 76.832 54.810 1.00 36.06 104 SER B CA 1
ATOM 3100 C C . SER B 1 87 ? -21.082 76.301 56.221 1.00 38.12 104 SER B C 1
ATOM 3101 O O . SER B 1 87 ? -20.675 75.143 56.356 1.00 38.32 104 SER B O 1
ATOM 3104 N N . GLN B 1 88 ? -21.153 77.162 57.247 1.00 42.24 105 GLN B N 1
ATOM 3105 C CA . GLN B 1 88 ? -21.054 76.724 58.674 1.00 40.23 105 GLN B CA 1
ATOM 3106 C C . GLN B 1 88 ? -21.873 77.670 59.549 1.00 42.83 105 GLN B C 1
ATOM 3107 O O . GLN B 1 88 ? -21.905 78.897 59.338 1.00 41.95 105 GLN B O 1
ATOM 3113 N N . SER B 1 89 ? -22.608 77.034 60.418 1.00 43.04 106 SER B N 1
ATOM 3114 C CA . SER B 1 89 ? -23.164 77.652 61.618 1.00 48.74 106 SER B CA 1
ATOM 3115 C C . SER B 1 89 ? -21.936 78.045 62.424 1.00 47.27 106 SER B C 1
ATOM 3116 O O . SER B 1 89 ? -20.823 77.435 62.250 1.00 46.77 106 SER B O 1
ATOM 3119 N N . ALA B 1 90 ? -22.088 79.004 63.296 1.00 40.34 107 ALA B N 1
ATOM 3120 C CA . ALA B 1 90 ? -20.946 79.601 64.028 1.00 43.39 107 ALA B CA 1
ATOM 3121 C C . ALA B 1 90 ? -20.000 78.539 64.629 1.00 46.16 107 ALA B C 1
ATOM 3122 O O . ALA B 1 90 ? -20.393 77.878 65.627 1.00 55.59 107 ALA B O 1
ATOM 3124 N N . THR B 1 91 ? -18.742 78.502 64.171 1.00 38.63 108 THR B N 1
ATOM 3125 C CA . THR B 1 91 ? -17.749 77.431 64.455 1.00 34.13 108 THR B CA 1
ATOM 3126 C C . THR B 1 91 ? -16.383 78.040 64.755 1.00 39.74 108 THR B C 1
ATOM 3127 O O . THR B 1 91 ? -15.918 78.985 64.056 1.00 46.21 108 THR B O 1
ATOM 3131 N N . GLU B 1 92 ? -15.755 77.542 65.794 1.00 39.86 109 GLU B N 1
ATOM 3132 C CA . GLU B 1 92 ? -14.415 78.009 66.145 1.00 45.68 109 GLU B CA 1
ATOM 3133 C C . GLU B 1 92 ? -13.425 77.139 65.353 1.00 47.17 109 GLU B C 1
ATOM 3134 O O . GLU B 1 92 ? -13.526 75.907 65.426 1.00 40.17 109 GLU B O 1
ATOM 3140 N N . HIS B 1 93 ? -12.495 77.757 64.618 1.00 42.11 110 HIS B N 1
ATOM 3141 C CA . HIS B 1 93 ? -11.267 77.068 64.119 1.00 36.04 110 HIS B CA 1
ATOM 3142 C C . HIS B 1 93 ? -10.064 77.736 64.761 1.00 37.51 110 HIS B C 1
ATOM 3143 O O . HIS B 1 93 ? -10.161 78.944 65.155 1.00 40.19 110 HIS B O 1
ATOM 3150 N N . SER B 1 94 ? -8.923 77.062 64.777 1.00 39.06 111 SER B N 1
ATOM 3151 C CA . SER B 1 94 ? -7.743 77.637 65.436 1.00 37.38 111 SER B CA 1
ATOM 3152 C C . SER B 1 94 ? -6.472 77.088 64.847 1.00 35.30 111 SER B C 1
ATOM 3153 O O . SER B 1 94 ? -6.470 75.930 64.466 1.00 33.48 111 SER B O 1
ATOM 3156 N N . GLU B 1 95 ? -5.383 77.842 64.950 1.00 31.62 112 GLU B N 1
ATOM 3157 C CA . GLU B 1 95 ? -4.038 77.299 64.688 1.00 35.81 112 GLU B CA 1
ATOM 3158 C C . GLU B 1 95 ? -2.973 78.158 65.373 1.00 34.97 112 GLU B C 1
ATOM 3159 O O . GLU B 1 95 ? -3.214 79.298 65.839 1.00 36.53 112 GLU B O 1
ATOM 3165 N N . GLN B 1 96 ? -1.811 77.577 65.455 1.00 40.71 113 GLN B N 1
ATOM 3166 C CA . GLN B 1 96 ? -0.669 78.127 66.166 1.00 34.62 113 GLN B CA 1
ATOM 3167 C C . GLN B 1 96 ? 0.367 78.690 65.212 1.00 40.63 113 GLN B C 1
ATOM 3168 O O . GLN B 1 96 ? 0.448 78.172 64.102 1.00 35.59 113 GLN B O 1
ATOM 3174 N N . ILE B 1 97 ? 1.166 79.644 65.719 1.00 37.68 114 ILE B N 1
ATOM 3175 C CA . ILE B 1 97 ? 2.362 80.267 65.079 1.00 37.01 114 ILE B CA 1
ATOM 3176 C C . ILE B 1 97 ? 3.222 80.917 66.166 1.00 41.12 114 ILE B C 1
ATOM 3177 O O . ILE B 1 97 ? 2.660 81.531 67.082 1.00 36.98 114 ILE B O 1
ATOM 3182 N N . TYR B 1 98 ? 4.539 80.710 66.107 1.00 46.28 115 TYR B N 1
ATOM 3183 C CA . TYR B 1 98 ? 5.514 81.403 66.997 1.00 42.49 115 TYR B CA 1
ATOM 3184 C C . TYR B 1 98 ? 5.727 82.849 66.508 1.00 44.90 115 TYR B C 1
ATOM 3185 O O . TYR B 1 98 ? 6.234 83.050 65.399 1.00 38.15 115 TYR B O 1
ATOM 3194 N N . LEU B 1 99 ? 5.369 83.841 67.333 1.00 43.73 116 LEU B N 1
ATOM 3195 C CA . LEU B 1 99 ? 5.575 85.297 67.078 1.00 40.85 116 LEU B CA 1
ATOM 3196 C C . LEU B 1 99 ? 6.555 85.881 68.116 1.00 48.53 116 LEU B C 1
ATOM 3197 O O . LEU B 1 99 ? 6.661 85.324 69.249 1.00 46.90 116 LEU B O 1
ATOM 3202 N N . GLU B 1 100 ? 7.261 86.953 67.730 1.00 46.74 117 GLU B N 1
ATOM 3203 C CA . GLU B 1 100 ? 8.173 87.766 68.611 1.00 55.39 117 GLU B CA 1
ATOM 3204 C C . GLU B 1 100 ? 7.470 89.035 69.186 1.00 46.86 117 GLU B C 1
ATOM 3205 O O . GLU B 1 100 ? 7.002 89.868 68.405 1.00 46.71 117 GLU B O 1
ATOM 3211 N N . ALA B 1 101 ? 7.470 89.205 70.516 1.00 55.37 118 ALA B N 1
ATOM 3212 C CA . ALA B 1 101 ? 6.980 90.381 71.285 1.00 50.25 118 ALA B CA 1
ATOM 3213 C C . ALA B 1 101 ? 7.313 91.711 70.595 1.00 47.01 118 ALA B C 1
ATOM 3214 O O . ALA B 1 101 ? 8.491 91.981 70.358 1.00 48.74 118 ALA B O 1
ATOM 3216 N N . GLY B 1 102 ? 6.322 92.551 70.322 1.00 45.54 119 GLY B N 1
ATOM 3217 C CA . GLY B 1 102 ? 6.565 93.935 69.857 1.00 48.57 119 GLY B CA 1
ATOM 3218 C C . GLY B 1 102 ? 6.754 94.078 68.348 1.00 51.80 119 GLY B C 1
ATOM 3219 O O . GLY B 1 102 ? 6.607 95.197 67.855 1.00 55.77 119 GLY B O 1
ATOM 3220 N N . LYS B 1 103 ? 7.042 93.001 67.618 1.00 49.31 120 LYS B N 1
ATOM 3221 C CA . LYS B 1 103 ? 7.143 92.999 66.130 1.00 49.65 120 LYS B CA 1
ATOM 3222 C C . LYS B 1 103 ? 5.740 93.079 65.542 1.00 44.23 120 LYS B C 1
ATOM 3223 O O . LYS B 1 103 ? 4.847 92.681 66.233 1.00 41.74 120 LYS B O 1
ATOM 3229 N N . LYS B 1 104 ? 5.589 93.622 64.331 1.00 41.93 121 LYS B N 1
ATOM 3230 C CA . LYS B 1 104 ? 4.311 93.772 63.582 1.00 42.65 121 LYS B CA 1
ATOM 3231 C C . LYS B 1 104 ? 4.289 92.758 62.431 1.00 43.23 121 LYS B C 1
ATOM 3232 O O . LYS B 1 104 ? 5.184 92.741 61.580 1.00 48.48 121 LYS B O 1
ATOM 3238 N N . TYR B 1 105 ? 3.241 91.963 62.380 1.00 49.61 122 TYR B N 1
ATOM 3239 C CA . TYR B 1 105 ? 3.092 90.843 61.430 1.00 41.07 122 TYR B CA 1
ATOM 3240 C C . TYR B 1 105 ? 1.821 91.080 60.659 1.00 40.61 122 TYR B C 1
ATOM 3241 O O . TYR B 1 105 ? 0.849 91.567 61.282 1.00 35.16 122 TYR B O 1
ATOM 3250 N N . ASP B 1 106 ? 1.881 90.778 59.355 1.00 41.99 123 ASP B N 1
ATOM 3251 C CA . ASP B 1 106 ? 0.751 90.952 58.410 1.00 44.11 123 ASP B CA 1
ATOM 3252 C C . ASP B 1 106 ? -0.394 90.081 58.908 1.00 34.44 123 ASP B C 1
ATOM 3253 O O . ASP B 1 106 ? -0.144 89.053 59.481 1.00 36.69 123 ASP B O 1
ATOM 3258 N N . ILE B 1 107 ? -1.616 90.517 58.723 1.00 34.11 124 ILE B N 1
ATOM 3259 C CA . ILE B 1 107 ? -2.759 89.661 59.073 1.00 30.17 124 ILE B CA 1
ATOM 3260 C C . ILE B 1 107 ? -3.783 89.942 58.013 1.00 32.03 124 ILE B C 1
ATOM 3261 O O . ILE B 1 107 ? -3.989 91.111 57.563 1.00 32.38 124 ILE B O 1
ATOM 3266 N N . LYS B 1 108 ? -4.385 88.859 57.565 1.00 33.22 125 LYS B N 1
ATOM 3267 C CA . LYS B 1 108 ? -5.529 88.967 56.658 1.00 32.05 125 LYS B CA 1
ATOM 3268 C C . LYS B 1 108 ? -6.518 87.923 57.112 1.00 32.60 125 LYS B C 1
ATOM 3269 O O . LYS B 1 108 ? -6.092 86.746 57.316 1.00 36.37 125 LYS B O 1
ATOM 3275 N N . MET B 1 109 ? -7.768 88.351 57.193 1.00 30.93 126 MET B N 1
ATOM 3276 C CA . MET B 1 109 ? -8.893 87.522 57.613 1.00 33.73 126 MET B CA 1
ATOM 3277 C C . MET B 1 109 ? -9.923 87.712 56.535 1.00 36.08 126 MET B C 1
ATOM 3278 O O . MET B 1 109 ? -10.360 88.850 56.343 1.00 31.76 126 MET B O 1
ATOM 3283 N N . GLU B 1 110 ? -10.273 86.630 55.862 1.00 32.41 127 GLU B N 1
ATOM 3284 C CA . GLU B 1 110 ? -11.316 86.724 54.833 1.00 29.82 127 GLU B CA 1
ATOM 3285 C C . GLU B 1 110 ? -12.500 85.935 55.368 1.00 28.50 127 GLU B C 1
ATOM 3286 O O . GLU B 1 110 ? -12.302 84.977 56.090 1.00 30.87 127 GLU B O 1
ATOM 3292 N N . TYR B 1 111 ? -13.675 86.425 55.103 1.00 30.65 128 TYR B N 1
ATOM 3293 C CA . TYR B 1 111 ? -14.892 85.946 55.747 1.00 31.89 128 TYR B CA 1
ATOM 3294 C C . TYR B 1 111 ? -16.037 86.107 54.764 1.00 30.81 128 TYR B C 1
ATOM 3295 O O . TYR B 1 111 ? -16.015 87.037 54.030 1.00 34.90 128 TYR B O 1
ATOM 3304 N N . TYR B 1 112 ? -17.043 85.236 54.807 1.00 30.18 129 TYR B N 1
ATOM 3305 C CA . TYR B 1 112 ? -18.277 85.424 54.035 1.00 28.68 129 TYR B CA 1
ATOM 3306 C C . TYR B 1 112 ? -19.501 84.878 54.745 1.00 30.33 129 TYR B C 1
ATOM 3307 O O . TYR B 1 112 ? -19.437 84.059 55.648 1.00 33.66 129 TYR B O 1
ATOM 3316 N N . GLN B 1 113 ? -20.627 85.421 54.328 1.00 36.56 130 GLN B N 1
ATOM 3317 C CA . GLN B 1 113 ? -21.964 84.984 54.729 1.00 36.13 130 GLN B CA 1
ATOM 3318 C C . GLN B 1 113 ? -22.701 84.451 53.484 1.00 31.85 130 GLN B C 1
ATOM 3319 O O . GLN B 1 113 ? -22.828 85.206 52.452 1.00 36.91 130 GLN B O 1
ATOM 3325 N N . HIS B 1 114 ? -23.300 83.257 53.627 1.00 44.64 131 HIS B N 1
ATOM 3326 C CA . HIS B 1 114 ? -24.319 82.712 52.678 1.00 41.91 131 HIS B CA 1
ATOM 3327 C C . HIS B 1 114 ? -25.695 83.209 53.131 1.00 37.37 131 HIS B C 1
ATOM 3328 O O . HIS B 1 114 ? -26.193 84.177 52.559 1.00 37.38 131 HIS B O 1
ATOM 3335 N N . VAL B 1 115 ? -26.327 82.518 54.074 1.00 37.74 132 VAL B N 1
ATOM 3336 C CA . VAL B 1 115 ? -27.737 82.806 54.457 1.00 42.83 132 VAL B CA 1
ATOM 3337 C C . VAL B 1 115 ? -27.853 82.687 55.998 1.00 41.41 132 VAL B C 1
ATOM 3338 O O . VAL B 1 115 ? -26.857 82.257 56.683 1.00 34.48 132 VAL B O 1
ATOM 3342 N N . ARG B 1 116 ? -29.004 83.144 56.507 1.00 43.43 133 ARG B N 1
ATOM 3343 C CA . ARG B 1 116 ? -29.418 83.031 57.937 1.00 54.11 133 ARG B CA 1
ATOM 3344 C C . ARG B 1 116 ? -28.476 83.900 58.772 1.00 36.34 133 ARG B C 1
ATOM 3345 O O . ARG B 1 116 ? -28.207 85.066 58.391 1.00 41.51 133 ARG B O 1
ATOM 3353 N N . ALA B 1 117 ? -27.960 83.295 59.823 1.00 33.43 134 ALA B N 1
ATOM 3354 C CA . ALA B 1 117 ? -27.147 83.941 60.859 1.00 39.53 134 ALA B CA 1
ATOM 3355 C C . ALA B 1 117 ? -25.800 84.342 60.215 1.00 44.20 134 ALA B C 1
ATOM 3356 O O . ALA B 1 117 ? -25.298 83.571 59.335 1.00 39.86 134 ALA B O 1
ATOM 3358 N N . ALA B 1 118 ? -25.255 85.501 60.590 1.00 36.70 135 ALA B N 1
ATOM 3359 C CA . ALA B 1 118 ? -23.891 85.982 60.229 1.00 36.90 135 ALA B CA 1
ATOM 3360 C C . ALA B 1 118 ? -23.126 86.428 61.478 1.00 46.45 135 ALA B C 1
ATOM 3361 O O . ALA B 1 118 ? -23.671 87.180 62.346 1.00 40.24 135 ALA B O 1
ATOM 3363 N N . SER B 1 119 ? -21.895 85.973 61.622 1.00 41.38 136 SER B N 1
ATOM 3364 C CA . SER B 1 119 ? -21.067 86.478 62.728 1.00 41.39 136 SER B CA 1
ATOM 3365 C C . SER B 1 119 ? -19.607 86.260 62.374 1.00 42.95 136 SER B C 1
ATOM 3366 O O . SER B 1 119 ? -19.351 85.337 61.592 1.00 41.88 136 SER B O 1
ATOM 3369 N N . ALA B 1 120 ? -18.691 86.978 63.013 1.00 38.15 137 ALA B N 1
ATOM 3370 C CA . ALA B 1 120 ? -17.254 86.895 62.709 1.00 41.96 137 ALA B CA 1
ATOM 3371 C C . ALA B 1 120 ? -16.431 87.497 63.834 1.00 46.47 137 ALA B C 1
ATOM 3372 O O . ALA B 1 120 ? -16.432 88.767 64.001 1.00 40.09 137 ALA B O 1
ATOM 3374 N N . LYS B 1 121 ? -15.653 86.638 64.494 1.00 41.17 138 LYS B N 1
ATOM 3375 C CA . LYS B 1 121 ? -14.789 87.062 65.603 1.00 43.15 138 LYS B CA 1
ATOM 3376 C C . LYS B 1 121 ? -13.410 86.462 65.446 1.00 38.97 138 LYS B C 1
ATOM 3377 O O . LYS B 1 121 ? -13.317 85.303 65.081 1.00 40.11 138 LYS B O 1
ATOM 3383 N N . LEU B 1 122 ? -12.416 87.257 65.836 1.00 37.88 139 LEU B N 1
ATOM 3384 C CA . LEU B 1 122 ? -10.992 86.911 65.840 1.00 39.45 139 LEU B CA 1
ATOM 3385 C C . LEU B 1 122 ? -10.473 87.103 67.255 1.00 41.77 139 LEU B C 1
ATOM 3386 O O . LEU B 1 122 ? -10.540 88.234 67.745 1.00 43.10 139 LEU B O 1
ATOM 3391 N N . MET B 1 123 ? -9.835 86.060 67.781 1.00 48.77 140 MET B N 1
ATOM 3392 C CA . MET B 1 123 ? -9.301 85.943 69.155 1.00 41.35 140 MET B CA 1
ATOM 3393 C C . MET B 1 123 ? -7.884 85.407 69.112 1.00 45.67 140 MET B C 1
ATOM 3394 O O . MET B 1 123 ? -7.447 84.885 68.057 1.00 49.37 140 MET B O 1
ATOM 3399 N N . TRP B 1 124 ? -7.198 85.481 70.238 1.00 37.08 141 TRP B N 1
ATOM 3400 C CA . TRP B 1 124 ? -5.845 84.930 70.358 1.00 42.59 141 TRP B CA 1
ATOM 3401 C C . TRP B 1 124 ? -5.568 84.460 71.781 1.00 41.54 141 TRP B C 1
ATOM 3402 O O . TRP B 1 124 ? -6.251 84.878 72.665 1.00 42.04 141 TRP B O 1
ATOM 3413 N N . SER B 1 125 ? -4.579 83.593 71.944 1.00 41.41 142 SER B N 1
ATOM 3414 C CA . SER B 1 125 ? -4.099 83.145 73.268 1.00 45.76 142 SER B CA 1
ATOM 3415 C C . SER B 1 125 ? -2.635 82.774 73.133 1.00 50.40 142 SER B C 1
ATOM 3416 O O . SER B 1 125 ? -2.146 82.566 71.974 1.00 43.05 142 SER B O 1
ATOM 3419 N N . SER B 1 126 ? -1.938 82.849 74.256 1.00 48.55 143 SER B N 1
ATOM 3420 C CA . SER B 1 126 ? -0.574 82.295 74.449 1.00 58.55 143 SER B CA 1
ATOM 3421 C C . SER B 1 126 ? -0.463 81.973 75.937 1.00 54.36 143 SER B C 1
ATOM 3422 O O . SER B 1 126 ? -1.471 82.168 76.631 1.00 48.56 143 SER B O 1
ATOM 3425 N N . LYS B 1 127 ? 0.694 81.459 76.356 1.00 55.24 144 LYS B N 1
ATOM 3426 C CA . LYS B 1 127 ? 0.999 81.090 77.761 1.00 66.05 144 LYS B CA 1
ATOM 3427 C C . LYS B 1 127 ? 0.683 82.302 78.659 1.00 55.05 144 LYS B C 1
ATOM 3428 O O . LYS B 1 127 ? 0.005 82.145 79.660 1.00 49.44 144 LYS B O 1
ATOM 3434 N N . SER B 1 128 ? 1.103 83.489 78.228 1.00 57.21 145 SER B N 1
ATOM 3435 C CA . SER B 1 128 ? 1.031 84.753 78.990 1.00 56.14 145 SER B CA 1
ATOM 3436 C C . SER B 1 128 ? -0.195 85.530 78.566 1.00 59.77 145 SER B C 1
ATOM 3437 O O . SER B 1 128 ? -0.512 86.463 79.252 1.00 54.88 145 SER B O 1
ATOM 3440 N N . GLN B 1 129 ? -0.780 85.235 77.409 1.00 61.07 146 GLN B N 1
ATOM 3441 C CA . GLN B 1 129 ? -1.848 86.103 76.854 1.00 54.02 146 GLN B CA 1
ATOM 3442 C C . GLN B 1 129 ? -3.147 85.353 77.037 1.00 51.25 146 GLN B C 1
ATOM 3443 O O . GLN B 1 129 ? -3.315 84.258 76.461 1.00 48.77 146 GLN B O 1
ATOM 3449 N N . GLN B 1 130 ? -4.018 85.893 77.860 1.00 49.41 147 GLN B N 1
ATOM 3450 C CA . GLN B 1 130 ? -5.282 85.202 78.168 1.00 55.24 147 GLN B CA 1
ATOM 3451 C C . GLN B 1 130 ? -6.130 85.274 76.904 1.00 45.26 147 GLN B C 1
ATOM 3452 O O . GLN B 1 130 ? -6.076 86.288 76.241 1.00 40.19 147 GLN B O 1
ATOM 3458 N N . LYS B 1 131 ? -6.845 84.195 76.601 1.00 47.35 148 LYS B N 1
ATOM 3459 C CA . LYS B 1 131 ? -7.708 84.082 75.415 1.00 50.23 148 LYS B CA 1
ATOM 3460 C C . LYS B 1 131 ? -8.675 85.240 75.419 1.00 51.27 148 LYS B C 1
ATOM 3461 O O . LYS B 1 131 ? -9.322 85.458 76.455 1.00 50.28 148 LYS B O 1
ATOM 3467 N N . GLU B 1 132 ? -8.722 85.949 74.302 1.00 43.85 149 GLU B N 1
ATOM 3468 C CA . GLU B 1 132 ? -9.434 87.241 74.159 1.00 50.63 149 GLU B CA 1
ATOM 3469 C C . GLU B 1 132 ? -9.606 87.573 72.675 1.00 48.86 149 GLU B C 1
ATOM 3470 O O . GLU B 1 132 ? -8.735 87.182 71.807 1.00 42.17 149 GLU B O 1
ATOM 3476 N N . ILE B 1 133 ? -10.650 88.341 72.417 1.00 44.09 150 ILE B N 1
ATOM 3477 C CA . ILE B 1 133 ? -10.756 89.153 71.197 1.00 43.64 150 ILE B CA 1
ATOM 3478 C C . ILE B 1 133 ? -9.444 89.937 71.107 1.00 50.38 150 ILE B C 1
ATOM 3479 O O . ILE B 1 133 ? -8.918 90.402 72.132 1.00 45.08 150 ILE B O 1
ATOM 3484 N N . ILE B 1 134 ? -8.838 89.891 69.937 1.00 44.64 151 ILE B N 1
ATOM 3485 C CA . ILE B 1 134 ? -7.627 90.685 69.668 1.00 46.20 151 ILE B CA 1
ATOM 3486 C C . ILE B 1 134 ? -8.083 92.127 69.760 1.00 41.29 151 ILE B C 1
ATOM 3487 O O . ILE B 1 134 ? -8.889 92.587 68.945 1.00 41.15 151 ILE B O 1
ATOM 3492 N N . PRO B 1 135 ? -7.531 92.885 70.741 1.00 55.01 152 PRO B N 1
ATOM 3493 C CA . PRO B 1 135 ? -7.915 94.285 70.962 1.00 50.47 152 PRO B CA 1
ATOM 3494 C C . PRO B 1 135 ? -7.235 95.264 69.982 1.00 46.67 152 PRO B C 1
ATOM 3495 O O . PRO B 1 135 ? -6.122 94.996 69.569 1.00 42.43 152 PRO B O 1
ATOM 3499 N N . SER B 1 136 ? -7.955 96.356 69.652 1.00 44.18 153 SER B N 1
ATOM 3500 C CA . SER B 1 136 ? -7.534 97.565 68.883 1.00 44.89 153 SER B CA 1
ATOM 3501 C C . SER B 1 136 ? -6.063 97.922 69.109 1.00 46.57 153 SER B C 1
ATOM 3502 O O . SER B 1 136 ? -5.396 98.326 68.106 1.00 42.16 153 SER B O 1
ATOM 3505 N N . SER B 1 137 ? -5.601 97.837 70.360 1.00 45.77 154 SER B N 1
ATOM 3506 C CA . SER B 1 137 ? -4.283 98.362 70.772 1.00 43.38 154 SER B CA 1
ATOM 3507 C C . SER B 1 137 ? -3.223 97.506 70.081 1.00 58.83 154 SER B C 1
ATOM 3508 O O . SER B 1 137 ? -2.065 97.975 69.992 1.00 56.97 154 SER B O 1
ATOM 3511 N N . GLN B 1 138 ? -3.582 96.306 69.583 1.00 48.33 155 GLN B N 1
ATOM 3512 C CA . GLN B 1 138 ? -2.560 95.385 69.016 1.00 51.81 155 GLN B CA 1
ATOM 3513 C C . GLN B 1 138 ? -2.729 95.241 67.493 1.00 51.07 155 GLN B C 1
ATOM 3514 O O . GLN B 1 138 ? -1.927 94.497 66.868 1.00 52.02 155 GLN B O 1
ATOM 3520 N N . LEU B 1 139 ? -3.660 95.990 66.904 1.00 45.16 156 LEU B N 1
ATOM 3521 C CA . LEU B 1 139 ? -4.002 95.907 65.468 1.00 44.77 156 LEU B CA 1
ATOM 3522 C C . LEU B 1 139 ? -3.689 97.251 64.784 1.00 45.69 156 LEU B C 1
ATOM 3523 O O . LEU B 1 139 ? -4.097 98.280 65.298 1.00 44.42 156 LEU B O 1
ATOM 3528 N N . TYR B 1 140 ? -3.106 97.238 63.587 1.00 44.88 157 TYR B N 1
ATOM 3529 C CA . TYR B 1 140 ? -2.736 98.447 62.813 1.00 47.42 157 TYR B CA 1
ATOM 3530 C C . TYR B 1 140 ? -3.252 98.299 61.395 1.00 45.71 157 TYR B C 1
ATOM 3531 O O . TYR B 1 140 ? -2.844 97.372 60.707 1.00 39.75 157 TYR B O 1
ATOM 3540 N N . PRO B 1 141 ? -4.159 99.183 60.936 1.00 51.66 158 PRO B N 1
ATOM 3541 C CA . PRO B 1 141 ? -4.906 98.965 59.695 1.00 52.22 158 PRO B CA 1
ATOM 3542 C C . PRO B 1 141 ? -4.039 99.280 58.475 1.00 52.54 158 PRO B C 1
ATOM 3543 O O . PRO B 1 141 ? -3.278 100.192 58.478 1.00 46.24 158 PRO B O 1
ATOM 3547 N N . SER B 1 142 ? -4.133 98.442 57.468 1.00 51.11 159 SER B N 1
ATOM 3548 C CA . SER B 1 142 ? -3.345 98.633 56.229 1.00 55.20 159 SER B CA 1
ATOM 3549 C C . SER B 1 142 ? -3.815 99.958 55.580 1.00 56.36 159 SER B C 1
ATOM 3550 O O . SER B 1 142 ? -4.944 100.371 55.884 1.00 46.21 159 SER B O 1
ATOM 3553 N N . ASP B 1 143 ? -2.982 100.575 54.727 1.00 54.19 160 ASP B N 1
ATOM 3554 C CA . ASP B 1 143 ? -3.213 101.890 54.076 1.00 63.76 160 ASP B CA 1
ATOM 3555 C C . ASP B 1 143 ? -2.858 101.813 52.572 1.00 62.49 160 ASP B C 1
ATOM 3556 O O . ASP B 1 143 ? -2.603 102.863 52.011 1.00 70.81 160 ASP B O 1
ATOM 3561 N N . GLY B 1 144 ? -2.930 100.644 51.913 1.00 68.03 161 GLY B N 1
ATOM 3562 C CA . GLY B 1 144 ? -2.375 100.375 50.559 1.00 65.22 161 GLY B CA 1
ATOM 3563 C C . GLY B 1 144 ? -3.323 100.710 49.414 1.00 60.59 161 GLY B C 1
ATOM 3564 O O . GLY B 1 144 ? -4.025 101.700 49.602 1.00 55.24 161 GLY B O 1
ATOM 3565 N N . PRO B 1 147 ? -8.760 99.143 46.752 1.00 73.35 164 PRO B N 1
ATOM 3566 C CA . PRO B 1 147 ? -10.142 98.618 46.619 1.00 75.80 164 PRO B CA 1
ATOM 3567 C C . PRO B 1 147 ? -11.028 99.442 45.658 1.00 73.29 164 PRO B C 1
ATOM 3568 O O . PRO B 1 147 ? -11.605 100.406 46.059 1.00 80.28 164 PRO B O 1
ATOM 3572 N N . GLN B 1 148 ? -11.110 99.058 44.388 1.00 79.67 165 GLN B N 1
ATOM 3573 C CA . GLN B 1 148 ? -11.853 99.789 43.310 1.00 87.85 165 GLN B CA 1
ATOM 3574 C C . GLN B 1 148 ? -13.062 98.952 42.853 1.00 82.95 165 GLN B C 1
ATOM 3575 O O . GLN B 1 148 ? -12.884 97.741 42.599 1.00 83.51 165 GLN B O 1
ATOM 3581 N N . LYS B 1 149 ? -14.255 99.533 42.717 1.00 68.48 166 LYS B N 1
ATOM 3582 C CA . LYS B 1 149 ? -15.382 98.774 42.120 1.00 65.56 166 LYS B CA 1
ATOM 3583 C C . LYS B 1 149 ? -14.985 98.411 40.691 1.00 65.23 166 LYS B C 1
ATOM 3584 O O . LYS B 1 149 ? -14.470 99.312 39.988 1.00 56.70 166 LYS B O 1
ATOM 3590 N N . ASP B 1 150 ? -15.151 97.144 40.305 1.00 57.68 167 ASP B N 1
ATOM 3591 C CA . ASP B 1 150 ? -15.192 96.740 38.874 1.00 52.36 167 ASP B CA 1
ATOM 3592 C C . ASP B 1 150 ? -16.238 97.623 38.174 1.00 41.44 167 ASP B C 1
ATOM 3593 O O . ASP B 1 150 ? -17.098 98.202 38.838 1.00 46.28 167 ASP B O 1
ATOM 3598 N N . VAL B 1 151 ? -16.100 97.792 36.882 1.00 37.79 168 VAL B N 1
ATOM 3599 C CA . VAL B 1 151 ? -17.098 98.446 35.990 1.00 36.88 168 VAL B CA 1
ATOM 3600 C C . VAL B 1 151 ? -18.038 97.337 35.511 1.00 44.80 168 VAL B C 1
ATOM 3601 O O . VAL B 1 151 ? -17.541 96.192 35.397 1.00 34.98 168 VAL B O 1
ATOM 3605 N N . ASN B 1 152 ? -19.284 97.682 35.138 1.00 41.10 169 ASN B N 1
ATOM 3606 C CA . ASN B 1 152 ? -20.255 96.769 34.476 1.00 36.01 169 ASN B CA 1
ATOM 3607 C C . ASN B 1 152 ? -19.939 96.677 32.979 1.00 40.36 169 ASN B C 1
ATOM 3608 O O . ASN B 1 152 ? -19.296 97.597 32.468 1.00 39.10 169 ASN B O 1
ATOM 3613 N N . GLY B 1 153 ? -20.466 95.622 32.325 1.00 33.62 170 GLY B N 1
ATOM 3614 C CA . GLY B 1 153 ? -20.205 95.285 30.924 1.00 33.95 170 GLY B CA 1
ATOM 3615 C C . GLY B 1 153 ? -19.094 94.260 30.860 1.00 29.84 170 GLY B C 1
ATOM 3616 O O . GLY B 1 153 ? -18.731 93.744 31.865 1.00 33.15 170 GLY B O 1
ATOM 3617 N N . LEU B 1 154 ? -18.619 93.924 29.667 1.00 30.01 171 LEU B N 1
ATOM 3618 C CA . LEU B 1 154 ? -17.497 92.988 29.507 1.00 28.60 171 LEU B CA 1
ATOM 3619 C C . LEU B 1 154 ? -16.443 93.676 28.665 1.00 28.67 171 LEU B C 1
ATOM 3620 O O . LEU B 1 154 ? -16.784 94.571 27.951 1.00 26.48 171 LEU B O 1
ATOM 3625 N N . SER B 1 155 ? -15.204 93.292 28.866 1.00 29.98 172 SER B N 1
ATOM 3626 C CA . SER B 1 155 ? -14.059 93.691 28.043 1.00 28.67 172 SER B CA 1
ATOM 3627 C C . SER B 1 155 ? -14.119 93.024 26.675 1.00 30.96 172 SER B C 1
ATOM 3628 O O . SER B 1 155 ? -14.049 91.791 26.566 1.00 37.01 172 SER B O 1
ATOM 3631 N N . ALA B 1 156 ? -14.140 93.844 25.647 1.00 29.02 173 ALA B N 1
ATOM 3632 C CA . ALA B 1 156 ? -14.337 93.403 24.271 1.00 28.19 173 ALA B CA 1
ATOM 3633 C C . ALA B 1 156 ? -13.068 93.663 23.478 1.00 34.27 173 ALA B C 1
ATOM 3634 O O . ALA B 1 156 ? -12.436 94.781 23.611 1.00 33.30 173 ALA B O 1
ATOM 3636 N N . GLU B 1 157 ? -12.682 92.662 22.693 1.00 34.60 174 GLU B N 1
ATOM 3637 C CA . GLU B 1 157 ? -11.545 92.746 21.774 1.00 38.47 174 GLU B CA 1
ATOM 3638 C C . GLU B 1 157 ? -12.073 92.565 20.378 1.00 35.60 174 GLU B C 1
ATOM 3639 O O . GLU B 1 157 ? -12.713 91.545 20.132 1.00 33.37 174 GLU B O 1
ATOM 3645 N N . TYR B 1 158 ? -11.923 93.558 19.529 1.00 32.03 175 TYR B N 1
ATOM 3646 C CA . TYR B 1 158 ? -12.528 93.489 18.182 1.00 33.80 175 TYR B CA 1
ATOM 3647 C C . TYR B 1 158 ? -11.413 93.181 17.208 1.00 33.69 175 TYR B C 1
ATOM 3648 O O . TYR B 1 158 ? -10.413 93.898 17.201 1.00 32.38 175 TYR B O 1
ATOM 3657 N N . TYR B 1 159 ? -11.618 92.179 16.362 1.00 39.08 176 TYR B N 1
ATOM 3658 C CA . TYR B 1 159 ? -10.566 91.699 15.438 1.00 35.50 176 TYR B CA 1
ATOM 3659 C C . TYR B 1 159 ? -10.967 92.008 14.013 1.00 35.63 176 TYR B C 1
ATOM 3660 O O . TYR B 1 159 ? -12.134 91.804 13.651 1.00 39.17 176 TYR B O 1
ATOM 3669 N N . GLY B 1 160 ? -9.974 92.368 13.211 1.00 40.60 177 GLY B N 1
ATOM 3670 C CA . GLY B 1 160 ? -10.188 92.702 11.808 1.00 38.61 177 GLY B CA 1
ATOM 3671 C C . GLY B 1 160 ? -10.097 91.461 10.944 1.00 41.84 177 GLY B C 1
ATOM 3672 O O . GLY B 1 160 ? -9.592 91.599 9.833 1.00 49.13 177 GLY B O 1
ATOM 3673 N N . ASP B 1 161 ? -10.590 90.310 11.414 1.00 40.96 178 ASP B N 1
ATOM 3674 C CA . ASP B 1 161 ? -10.654 89.070 10.594 1.00 50.38 178 ASP B CA 1
ATOM 3675 C C . ASP B 1 161 ? -11.611 88.072 11.234 1.00 53.04 178 ASP B C 1
ATOM 3676 O O . ASP B 1 161 ? -12.152 88.359 12.326 1.00 47.47 178 ASP B O 1
ATOM 3681 N N . ALA B 1 162 ? -11.813 86.930 10.572 1.00 47.14 179 ALA B N 1
ATOM 3682 C CA . ALA B 1 162 ? -12.685 85.858 11.071 1.00 48.00 179 ALA B CA 1
ATOM 3683 C C . ALA B 1 162 ? -11.950 84.968 12.084 1.00 40.34 179 ALA B C 1
ATOM 3684 O O . ALA B 1 162 ? -12.572 84.097 12.580 1.00 53.09 179 ALA B O 1
ATOM 3686 N N . GLU B 1 163 ? -10.713 85.190 12.480 1.00 45.04 180 GLU B N 1
ATOM 3687 C CA . GLU B 1 163 ? -10.102 84.208 13.410 1.00 47.98 180 GLU B CA 1
ATOM 3688 C C . GLU B 1 163 ? -9.382 84.901 14.566 1.00 51.26 180 GLU B C 1
ATOM 3689 O O . GLU B 1 163 ? -8.401 84.340 15.075 1.00 46.09 180 GLU B O 1
ATOM 3695 N N . LEU B 1 164 ? -9.902 86.039 15.027 1.00 46.07 181 LEU B N 1
ATOM 3696 C CA . LEU B 1 164 ? -9.525 86.596 16.345 1.00 39.33 181 LEU B CA 1
ATOM 3697 C C . LEU B 1 164 ? -8.003 86.704 16.373 1.00 44.52 181 LEU B C 1
ATOM 3698 O O . LEU B 1 164 ? -7.374 86.426 17.407 1.00 36.23 181 LEU B O 1
ATOM 3703 N N . LYS B 1 165 ? -7.466 87.218 15.283 1.00 48.65 182 LYS B N 1
ATOM 3704 C CA . LYS B 1 165 ? -6.021 87.320 15.024 1.00 50.38 182 LYS B CA 1
ATOM 3705 C C . LYS B 1 165 ? -5.592 88.799 15.030 1.00 44.38 182 LYS B C 1
ATOM 3706 O O . LYS B 1 165 ? -4.778 89.194 15.854 1.00 42.50 182 LYS B O 1
ATOM 3712 N N . ASP B 1 166 ? -6.104 89.622 14.130 1.00 46.74 183 ASP B N 1
ATOM 3713 C CA . ASP B 1 166 ? -5.644 91.033 13.963 1.00 44.50 183 ASP B CA 1
ATOM 3714 C C . ASP B 1 166 ? -6.476 91.965 14.893 1.00 44.65 183 ASP B C 1
ATOM 3715 O O . ASP B 1 166 ? -7.581 92.383 14.491 1.00 39.29 183 ASP B O 1
ATOM 3720 N N . LYS B 1 167 ? -5.975 92.292 16.087 1.00 40.18 184 LYS B N 1
ATOM 3721 C CA . LYS B 1 167 ? -6.737 93.027 17.115 1.00 44.38 184 LYS B CA 1
ATOM 3722 C C . LYS B 1 167 ? -6.729 94.478 16.673 1.00 36.87 184 LYS B C 1
ATOM 3723 O O . LYS B 1 167 ? -5.699 94.950 16.284 1.00 43.93 184 LYS B O 1
ATOM 3729 N N . ARG B 1 168 ? -7.893 95.080 16.579 1.00 34.53 185 ARG B N 1
ATOM 3730 C CA . ARG B 1 168 ? -8.107 96.407 15.969 1.00 32.71 185 ARG B CA 1
ATOM 3731 C C . ARG B 1 168 ? -8.400 97.416 17.071 1.00 31.49 185 ARG B C 1
ATOM 3732 O O . ARG B 1 168 ? -7.985 98.546 16.933 1.00 37.45 185 ARG B O 1
ATOM 3740 N N . PHE B 1 169 ? -9.015 96.999 18.167 1.00 30.71 186 PHE B N 1
ATOM 3741 C CA . PHE B 1 169 ? -9.328 97.902 19.297 1.00 32.48 186 PHE B CA 1
ATOM 3742 C C . PHE B 1 169 ? -9.976 97.105 20.406 1.00 29.23 186 PHE B C 1
ATOM 3743 O O . PHE B 1 169 ? -10.515 96.001 20.135 1.00 34.77 186 PHE B O 1
ATOM 3751 N N . THR B 1 170 ? -10.018 97.695 21.595 1.00 29.99 187 THR B N 1
ATOM 3752 C CA . THR B 1 170 ? -10.696 97.128 22.782 1.00 30.11 187 THR B CA 1
ATOM 3753 C C . THR B 1 170 ? -11.579 98.212 23.428 1.00 33.57 187 THR B C 1
ATOM 3754 O O . THR B 1 170 ? -11.320 99.375 23.291 1.00 36.18 187 THR B O 1
ATOM 3758 N N . ARG B 1 171 ? -12.636 97.781 24.092 1.00 32.11 188 ARG B N 1
ATOM 3759 C CA . ARG B 1 171 ? -13.668 98.629 24.699 1.00 32.72 188 ARG B CA 1
ATOM 3760 C C . ARG B 1 171 ? -14.432 97.744 25.672 1.00 35.13 188 ARG B C 1
ATOM 3761 O O . ARG B 1 171 ? -14.336 96.513 25.650 1.00 31.94 188 ARG B O 1
ATOM 3769 N N . ILE B 1 172 ? -15.018 98.381 26.632 1.00 29.33 189 ILE B N 1
ATOM 3770 C CA . ILE B 1 172 ? -16.001 97.729 27.514 1.00 33.94 189 ILE B CA 1
ATOM 3771 C C . ILE B 1 172 ? -17.365 97.892 26.853 1.00 35.06 189 ILE B C 1
ATOM 3772 O O . ILE B 1 172 ? -17.782 99.024 26.692 1.00 32.39 189 ILE B O 1
ATOM 3777 N N . ASP B 1 173 ? -17.993 96.800 26.438 1.00 31.54 190 ASP B N 1
ATOM 3778 C CA . ASP B 1 173 ? -19.402 96.754 25.979 1.00 32.59 190 ASP B CA 1
ATOM 3779 C C . ASP B 1 173 ? -20.343 96.541 27.189 1.00 28.13 190 ASP B C 1
ATOM 3780 O O . ASP B 1 173 ? -20.041 95.704 28.089 1.00 28.16 190 ASP B O 1
ATOM 3785 N N . ASP B 1 174 ? -21.451 97.287 27.205 1.00 30.17 191 ASP B N 1
ATOM 3786 C CA . ASP B 1 174 ? -22.464 97.255 28.271 1.00 31.17 191 ASP B CA 1
ATOM 3787 C C . ASP B 1 174 ? -22.993 95.819 28.427 1.00 33.03 191 ASP B C 1
ATOM 3788 O O . ASP B 1 174 ? -23.280 95.353 29.556 1.00 31.40 191 ASP B O 1
ATOM 3793 N N . ALA B 1 175 ? -23.324 95.202 27.323 1.00 29.67 192 ALA B N 1
ATOM 3794 C CA . ALA B 1 175 ? -23.995 93.887 27.308 1.00 33.66 192 ALA B CA 1
ATOM 3795 C C . ALA B 1 175 ? -23.665 93.226 25.973 1.00 37.87 192 ALA B C 1
ATOM 3796 O O . ALA B 1 175 ? -23.069 93.890 25.099 1.00 34.14 192 ALA B O 1
ATOM 3798 N N . ILE B 1 176 ? -23.961 91.942 25.788 1.00 33.30 193 ILE B N 1
ATOM 3799 C CA . ILE B 1 176 ? -23.808 91.409 24.398 1.00 34.79 193 ILE B CA 1
ATOM 3800 C C . ILE B 1 176 ? -25.203 91.487 23.772 1.00 40.48 193 ILE B C 1
ATOM 3801 O O . ILE B 1 176 ? -25.993 90.587 24.025 1.00 39.67 193 ILE B O 1
ATOM 3806 N N . ASN B 1 177 ? -25.492 92.592 23.081 1.00 37.75 194 ASN B N 1
ATOM 3807 C CA . ASN B 1 177 ? -26.777 92.934 22.425 1.00 34.32 194 ASN B CA 1
ATOM 3808 C C . ASN B 1 177 ? -26.488 93.914 21.286 1.00 45.97 194 ASN B C 1
ATOM 3809 O O . ASN B 1 177 ? -26.533 95.123 21.537 1.00 43.66 194 ASN B O 1
ATOM 3814 N N . PHE B 1 178 ? -26.100 93.448 20.102 1.00 35.34 195 PHE B N 1
ATOM 3815 C CA . PHE B 1 178 ? -25.766 94.376 18.996 1.00 40.30 195 PHE B CA 1
ATOM 3816 C C . PHE B 1 178 ? -26.516 93.986 17.752 1.00 40.55 195 PHE B C 1
ATOM 3817 O O . PHE B 1 178 ? -26.492 92.773 17.363 1.00 41.72 195 PHE B O 1
ATOM 3825 N N . ASN B 1 179 ? -27.099 94.974 17.096 1.00 44.18 196 ASN B N 1
ATOM 3826 C CA . ASN B 1 179 ? -27.574 94.751 15.716 1.00 46.08 196 ASN B CA 1
ATOM 3827 C C . ASN B 1 179 ? -26.798 95.715 14.865 1.00 47.82 196 ASN B C 1
ATOM 3828 O O . ASN B 1 179 ? -27.312 96.789 14.578 1.00 50.30 196 ASN B O 1
ATOM 3833 N N . TRP B 1 180 ? -25.599 95.343 14.487 1.00 48.47 197 TRP B N 1
ATOM 3834 C CA . TRP B 1 180 ? -24.815 96.207 13.586 1.00 49.59 197 TRP B CA 1
ATOM 3835 C C . TRP B 1 180 ? -25.370 96.175 12.157 1.00 53.61 197 TRP B C 1
ATOM 3836 O O . TRP B 1 180 ? -24.994 97.095 11.376 1.00 46.35 197 TRP B O 1
ATOM 3847 N N . ASP B 1 181 ? -26.116 95.129 11.781 1.00 54.88 198 ASP B N 1
ATOM 3848 C CA . ASP B 1 181 ? -26.495 94.869 10.365 1.00 58.54 198 ASP B CA 1
ATOM 3849 C C . ASP B 1 181 ? -25.236 95.124 9.494 1.00 57.93 198 ASP B C 1
ATOM 3850 O O . ASP B 1 181 ? -24.179 94.560 9.862 1.00 50.16 198 ASP B O 1
ATOM 3855 N N . LYS B 1 182 ? -25.307 95.916 8.405 1.00 55.75 199 LYS B N 1
ATOM 3856 C CA . LYS B 1 182 ? -24.236 96.068 7.365 1.00 56.49 199 LYS B CA 1
ATOM 3857 C C . LYS B 1 182 ? -23.166 97.113 7.779 1.00 54.78 199 LYS B C 1
ATOM 3858 O O . LYS B 1 182 ? -22.055 97.030 7.215 1.00 59.09 199 LYS B O 1
ATOM 3864 N N . ASP B 1 183 ? -23.477 98.059 8.684 1.00 52.04 200 ASP B N 1
ATOM 3865 C CA . ASP B 1 183 ? -22.532 99.058 9.268 1.00 45.89 200 ASP B CA 1
ATOM 3866 C C . ASP B 1 183 ? -21.647 98.353 10.301 1.00 42.21 200 ASP B C 1
ATOM 3867 O O . ASP B 1 183 ? -21.961 98.416 11.494 1.00 36.70 200 ASP B O 1
ATOM 3872 N N . PHE B 1 184 ? -20.581 97.700 9.878 1.00 39.72 201 PHE B N 1
ATOM 3873 C CA . PHE B 1 184 ? -19.786 96.841 10.781 1.00 39.54 201 PHE B CA 1
ATOM 3874 C C . PHE B 1 184 ? -19.000 97.683 11.782 1.00 37.84 201 PHE B C 1
ATOM 3875 O O . PHE B 1 184 ? -18.489 98.745 11.437 1.00 41.87 201 PHE B O 1
ATOM 3883 N N . PRO B 1 185 ? -18.769 97.157 12.998 1.00 36.25 202 PRO B N 1
ATOM 3884 C CA . PRO B 1 185 ? -18.093 97.925 14.047 1.00 35.37 202 PRO B CA 1
ATOM 3885 C C . PRO B 1 185 ? -16.577 97.927 13.817 1.00 36.43 202 PRO B C 1
ATOM 3886 O O . PRO B 1 185 ? -15.855 98.638 14.459 1.00 37.38 202 PRO B O 1
ATOM 3890 N N . VAL B 1 186 ? -16.112 97.170 12.838 1.00 36.27 203 VAL B N 1
ATOM 3891 C CA . VAL B 1 186 ? -14.692 97.220 12.412 1.00 35.41 203 VAL B CA 1
ATOM 3892 C C . VAL B 1 186 ? -14.616 97.526 10.922 1.00 40.85 203 VAL B C 1
ATOM 3893 O O . VAL B 1 186 ? -15.333 96.858 10.153 1.00 40.36 203 VAL B O 1
ATOM 3897 N N . GLY B 1 187 ? -13.697 98.417 10.562 1.00 36.98 204 GLY B N 1
ATOM 3898 C CA . GLY B 1 187 ? -13.475 98.906 9.196 1.00 41.23 204 GLY B CA 1
ATOM 3899 C C . GLY B 1 187 ? -12.326 98.177 8.536 1.00 41.15 204 GLY B C 1
ATOM 3900 O O . GLY B 1 187 ? -11.672 97.359 9.220 1.00 39.81 204 GLY B O 1
ATOM 3901 N N . GLU B 1 188 ? -12.101 98.471 7.254 1.00 46.06 205 GLU B N 1
ATOM 3902 C CA . GLU B 1 188 ? -10.976 97.922 6.472 1.00 45.76 205 GLU B CA 1
ATOM 3903 C C . GLU B 1 188 ? -10.968 96.410 6.641 1.00 40.94 205 GLU B C 1
ATOM 3904 O O . GLU B 1 188 ? -10.009 95.883 7.209 1.00 41.43 205 GLU B O 1
ATOM 3910 N N . LEU B 1 189 ? -12.081 95.767 6.355 1.00 41.75 206 LEU B N 1
ATOM 3911 C CA . LEU B 1 189 ? -12.184 94.287 6.476 1.00 46.51 206 LEU B CA 1
ATOM 3912 C C . LEU B 1 189 ? -11.963 93.694 5.077 1.00 55.52 206 LEU B C 1
ATOM 3913 O O . LEU B 1 189 ? -12.224 94.422 4.110 1.00 44.91 206 LEU B O 1
ATOM 3918 N N . LYS B 1 190 ? -11.571 92.424 4.968 1.00 68.92 207 LYS B N 1
ATOM 3919 C CA . LYS B 1 190 ? -11.706 91.625 3.715 1.00 66.31 207 LYS B CA 1
ATOM 3920 C C . LYS B 1 190 ? -13.038 90.859 3.787 1.00 66.11 207 LYS B C 1
ATOM 3921 O O . LYS B 1 190 ? -13.256 90.082 4.782 1.00 63.53 207 LYS B O 1
ATOM 3927 N N . ASP B 1 191 ? -13.952 91.196 2.866 1.00 61.21 208 ASP B N 1
ATOM 3928 C CA . ASP B 1 191 ? -15.231 90.474 2.595 1.00 63.37 208 ASP B CA 1
ATOM 3929 C C . ASP B 1 191 ? -16.172 90.572 3.818 1.00 63.40 208 ASP B C 1
ATOM 3930 O O . ASP B 1 191 ? -17.011 89.689 4.040 1.00 73.60 208 ASP B O 1
ATOM 3935 N N . GLY B 1 192 ? -16.103 91.659 4.582 1.00 54.79 209 GLY B N 1
ATOM 3936 C CA . GLY B 1 192 ? -16.987 91.891 5.733 1.00 46.58 209 GLY B CA 1
ATOM 3937 C C . GLY B 1 192 ? -16.736 90.981 6.927 1.00 44.65 209 GLY B C 1
ATOM 3938 O O . GLY B 1 192 ? -17.645 90.905 7.814 1.00 57.25 209 GLY B O 1
ATOM 3939 N N . LYS B 1 193 ? -15.579 90.330 6.997 1.00 42.74 210 LYS B N 1
ATOM 3940 C CA . LYS B 1 193 ? -15.286 89.323 8.040 1.00 50.43 210 LYS B CA 1
ATOM 3941 C C . LYS B 1 193 ? -14.617 90.018 9.219 1.00 48.74 210 LYS B C 1
ATOM 3942 O O . LYS B 1 193 ? -13.497 90.580 9.076 1.00 42.77 210 LYS B O 1
ATOM 3948 N N . PHE B 1 194 ? -15.288 89.984 10.354 1.00 41.65 211 PHE B N 1
ATOM 3949 C CA . PHE B 1 194 ? -14.641 90.375 11.608 1.00 43.48 211 PHE B CA 1
ATOM 3950 C C . PHE B 1 194 ? -15.088 89.413 12.680 1.00 41.52 211 PHE B C 1
ATOM 3951 O O . PHE B 1 194 ? -16.003 88.636 12.444 1.00 37.99 211 PHE B O 1
ATOM 3959 N N . SER B 1 195 ? -14.463 89.552 13.838 1.00 40.36 212 SER B N 1
ATOM 3960 C CA . SER B 1 195 ? -14.727 88.700 15.016 1.00 36.90 212 SER B CA 1
ATOM 3961 C C . SER B 1 195 ? -14.554 89.515 16.293 1.00 30.92 212 SER B C 1
ATOM 3962 O O . SER B 1 195 ? -13.846 90.512 16.268 1.00 30.84 212 SER B O 1
ATOM 3965 N N . VAL B 1 196 ? -15.058 88.970 17.387 1.00 31.04 213 VAL B N 1
ATOM 3966 C CA . VAL B 1 196 ? -15.097 89.687 18.688 1.00 33.10 213 VAL B CA 1
ATOM 3967 C C . VAL B 1 196 ? -14.971 88.652 19.793 1.00 28.62 213 VAL B C 1
ATOM 3968 O O . VAL B 1 196 ? -15.620 87.587 19.704 1.00 31.14 213 VAL B O 1
ATOM 3972 N N . ARG B 1 197 ? -14.202 88.984 20.819 1.00 27.94 214 ARG B N 1
ATOM 3973 C CA . ARG B 1 197 ? -14.193 88.226 22.085 1.00 30.29 214 ARG B CA 1
ATOM 3974 C C . ARG B 1 197 ? -14.631 89.190 23.193 1.00 31.03 214 ARG B C 1
ATOM 3975 O O . ARG B 1 197 ? -14.048 90.322 23.258 1.00 32.01 214 ARG B O 1
ATOM 3983 N N . TRP B 1 198 ? -15.560 88.735 24.046 1.00 30.02 215 TRP B N 1
ATOM 3984 C CA . TRP B 1 198 ? -15.954 89.377 25.309 1.00 27.51 215 TRP B CA 1
ATOM 3985 C C . TRP B 1 198 ? -15.430 88.493 26.414 1.00 31.77 215 TRP B C 1
ATOM 3986 O O . TRP B 1 198 ? -15.719 87.268 26.393 1.00 35.23 215 TRP B O 1
ATOM 3997 N N . VAL B 1 199 ? -14.820 89.131 27.405 1.00 29.86 216 VAL B N 1
ATOM 3998 C CA . VAL B 1 199 ? -14.325 88.433 28.598 1.00 35.62 216 VAL B CA 1
ATOM 3999 C C . VAL B 1 199 ? -14.724 89.208 29.829 1.00 31.12 216 VAL B C 1
ATOM 4000 O O . VAL B 1 199 ? -14.612 90.419 29.846 1.00 35.21 216 VAL B O 1
ATOM 4004 N N . GLY B 1 200 ? -15.133 88.503 30.852 1.00 28.49 217 GLY B N 1
ATOM 4005 C CA . GLY B 1 200 ? -15.434 89.156 32.121 1.00 31.04 217 GLY B CA 1
ATOM 4006 C C . GLY B 1 200 ? -15.952 88.165 33.110 1.00 29.88 217 GLY B C 1
ATOM 4007 O O . GLY B 1 200 ? -15.624 86.998 33.034 1.00 33.66 217 GLY B O 1
ATOM 4008 N N . LYS B 1 201 ? -16.796 88.673 33.979 1.00 34.55 218 LYS B N 1
ATOM 4009 C CA . LYS B 1 201 ? -17.511 87.972 35.059 1.00 31.57 218 LYS B CA 1
ATOM 4010 C C . LYS B 1 201 ? -19.007 88.190 34.867 1.00 33.07 218 LYS B C 1
ATOM 4011 O O . LYS B 1 201 ? -19.361 89.193 34.234 1.00 33.56 218 LYS B O 1
ATOM 4017 N N . ILE B 1 202 ? -19.812 87.233 35.352 1.00 31.78 219 ILE B N 1
ATOM 4018 C CA . ILE B 1 202 ? -21.303 87.203 35.340 1.00 28.95 219 ILE B CA 1
ATOM 4019 C C . ILE B 1 202 ? -21.738 86.750 36.739 1.00 30.08 219 ILE B C 1
ATOM 4020 O O . ILE B 1 202 ? -21.022 85.946 37.392 1.00 29.00 219 ILE B O 1
ATOM 4025 N N . ASP B 1 203 ? -22.768 87.352 37.315 1.00 32.33 220 ASP B N 1
ATOM 4026 C CA . ASP B 1 203 ? -23.439 86.773 38.504 1.00 28.51 220 ASP B CA 1
ATOM 4027 C C . ASP B 1 203 ? -24.949 86.657 38.243 1.00 34.15 220 ASP B C 1
ATOM 4028 O O . ASP B 1 203 ? -25.438 87.203 37.231 1.00 36.50 220 ASP B O 1
ATOM 4033 N N . THR B 1 204 ? -25.623 85.799 39.035 1.00 34.13 221 THR B N 1
ATOM 4034 C CA . THR B 1 204 ? -27.012 85.377 38.763 1.00 32.67 221 THR B CA 1
ATOM 4035 C C . THR B 1 204 ? -27.853 85.915 39.897 1.00 30.81 221 THR B C 1
ATOM 4036 O O . THR B 1 204 ? -27.258 86.089 40.982 1.00 38.13 221 THR B O 1
ATOM 4040 N N . ARG B 1 205 ? -29.165 86.013 39.667 1.00 37.02 222 ARG B N 1
ATOM 4041 C CA . ARG B 1 205 ? -30.191 86.303 40.703 1.00 36.03 222 ARG B CA 1
ATOM 4042 C C . ARG B 1 205 ? -30.411 85.019 41.518 1.00 33.27 222 ARG B C 1
ATOM 4043 O O . ARG B 1 205 ? -30.633 85.119 42.722 1.00 38.17 222 ARG B O 1
ATOM 4051 N N . TYR B 1 206 ? -30.385 83.844 40.892 1.00 38.72 223 TYR B N 1
ATOM 4052 C CA . TYR B 1 206 ? -30.960 82.597 41.508 1.00 40.46 223 TYR B CA 1
ATOM 4053 C C . TYR B 1 206 ? -29.915 81.496 41.530 1.00 37.24 223 TYR B C 1
ATOM 4054 O O . TYR B 1 206 ? -29.081 81.516 40.654 1.00 37.10 223 TYR B O 1
ATOM 4063 N N . THR B 1 207 ? -29.886 80.674 42.568 1.00 37.17 224 THR B N 1
ATOM 4064 C CA . THR B 1 207 ? -29.118 79.405 42.578 1.00 35.63 224 THR B CA 1
ATOM 4065 C C . THR B 1 207 ? -29.972 78.337 41.884 1.00 41.24 224 THR B C 1
ATOM 4066 O O . THR B 1 207 ? -30.890 77.864 42.504 1.00 46.83 224 THR B O 1
ATOM 4070 N N . GLU B 1 208 ? -29.728 78.020 40.614 1.00 46.49 225 GLU B N 1
ATOM 4071 C CA . GLU B 1 208 ? -30.409 76.898 39.948 1.00 44.18 225 GLU B CA 1
ATOM 4072 C C . GLU B 1 208 ? -29.679 76.660 38.643 1.00 42.03 225 GLU B C 1
ATOM 4073 O O . GLU B 1 208 ? -28.603 77.212 38.500 1.00 37.64 225 GLU B O 1
ATOM 4079 N N . GLU B 1 209 ? -30.222 75.810 37.776 1.00 38.90 226 GLU B N 1
ATOM 4080 C CA . GLU B 1 209 ? -29.642 75.525 36.440 1.00 41.96 226 GLU B CA 1
ATOM 4081 C C . GLU B 1 209 ? -30.076 76.627 35.484 1.00 40.04 226 GLU B C 1
ATOM 4082 O O . GLU B 1 209 ? -31.291 76.905 35.295 1.00 44.09 226 GLU B O 1
ATOM 4088 N N . TYR B 1 210 ? -29.090 77.221 34.843 1.00 37.80 227 TYR B N 1
ATOM 4089 C CA . TYR B 1 210 ? -29.309 78.355 33.930 1.00 36.24 227 TYR B CA 1
ATOM 4090 C C . TYR B 1 210 ? -29.181 77.812 32.512 1.00 36.18 227 TYR B C 1
ATOM 4091 O O . TYR B 1 210 ? -28.307 76.958 32.208 1.00 35.24 227 TYR B O 1
ATOM 4100 N N . THR B 1 211 ? -30.024 78.319 31.632 1.00 34.70 228 THR B N 1
ATOM 4101 C CA . THR B 1 211 ? -29.822 78.198 30.174 1.00 36.17 228 THR B CA 1
ATOM 4102 C C . THR B 1 211 ? -29.390 79.576 29.665 1.00 38.73 228 THR B C 1
ATOM 4103 O O . THR B 1 211 ? -30.005 80.595 30.088 1.00 36.54 228 THR B O 1
ATOM 4107 N N . PHE B 1 212 ? -28.304 79.574 28.911 1.00 39.82 229 PHE B N 1
ATOM 4108 C CA . PHE B 1 212 ? -27.768 80.696 28.101 1.00 40.18 229 PHE B CA 1
ATOM 4109 C C . PHE B 1 212 ? -28.140 80.417 26.673 1.00 39.39 229 PHE B C 1
ATOM 4110 O O . PHE B 1 212 ? -28.061 79.261 26.270 1.00 38.42 229 PHE B O 1
ATOM 4118 N N . HIS B 1 213 ? -28.640 81.427 26.005 1.00 41.72 230 HIS B N 1
ATOM 4119 C CA . HIS B 1 213 ? -29.065 81.376 24.590 1.00 45.24 230 HIS B CA 1
ATOM 4120 C C . HIS B 1 213 ? -28.254 82.409 23.809 1.00 44.92 230 HIS B C 1
ATOM 4121 O O . HIS B 1 213 ? -27.911 83.498 24.375 1.00 38.57 230 HIS B O 1
ATOM 4128 N N . THR B 1 214 ? -27.894 82.072 22.581 1.00 45.17 231 THR B N 1
ATOM 4129 C CA . THR B 1 214 ? -27.292 83.041 21.647 1.00 49.73 231 THR B CA 1
ATOM 4130 C C . THR B 1 214 ? -28.275 83.215 20.510 1.00 57.22 231 THR B C 1
ATOM 4131 O O . THR B 1 214 ? -28.979 82.271 20.173 1.00 58.97 231 THR B O 1
ATOM 4135 N N . VAL B 1 215 ? -28.387 84.423 20.013 1.00 53.93 232 VAL B N 1
ATOM 4136 C CA . VAL B 1 215 ? -29.079 84.665 18.733 1.00 52.61 232 VAL B CA 1
ATOM 4137 C C . VAL B 1 215 ? -28.060 85.448 17.958 1.00 51.61 232 VAL B C 1
ATOM 4138 O O . VAL B 1 215 ? -27.731 86.567 18.397 1.00 51.38 232 VAL B O 1
ATOM 4142 N N . ALA B 1 216 ? -27.457 84.833 16.960 1.00 48.25 233 ALA B N 1
ATOM 4143 C CA . ALA B 1 216 ? -26.387 85.538 16.221 1.00 49.80 233 ALA B CA 1
ATOM 4144 C C . ALA B 1 216 ? -26.479 85.219 14.748 1.00 44.46 233 ALA B C 1
ATOM 4145 O O . ALA B 1 216 ? -26.785 84.077 14.437 1.00 46.31 233 ALA B O 1
ATOM 4147 N N . ASN B 1 217 ? -26.147 86.205 13.927 1.00 50.22 234 ASN B N 1
ATOM 4148 C CA . ASN B 1 217 ? -25.806 86.049 12.491 1.00 53.35 234 ASN B CA 1
ATOM 4149 C C . ASN B 1 217 ? -24.319 85.670 12.337 1.00 49.46 234 ASN B C 1
ATOM 4150 O O . ASN B 1 217 ? -23.476 86.526 12.386 1.00 44.85 234 ASN B O 1
ATOM 4155 N N . GLY B 1 218 ? -24.017 84.430 12.021 1.00 43.50 235 GLY B N 1
ATOM 4156 C CA . GLY B 1 218 ? -22.654 83.890 12.027 1.00 39.98 235 GLY B CA 1
ATOM 4157 C C . GLY B 1 218 ? -22.522 82.806 13.098 1.00 45.54 235 GLY B C 1
ATOM 4158 O O . GLY B 1 218 ? -23.531 82.093 13.431 1.00 52.22 235 GLY B O 1
ATOM 4159 N N . GLY B 1 219 ? -21.316 82.646 13.613 1.00 44.88 236 GLY B N 1
ATOM 4160 C CA . GLY B 1 219 ? -20.961 81.624 14.608 1.00 44.29 236 GLY B CA 1
ATOM 4161 C C . GLY B 1 219 ? -20.588 82.193 15.965 1.00 43.06 236 GLY B C 1
ATOM 4162 O O . GLY B 1 219 ? -20.009 83.347 16.047 1.00 44.05 236 GLY B O 1
ATOM 4163 N N . VAL B 1 220 ? -20.792 81.364 16.980 1.00 39.26 237 VAL B N 1
ATOM 4164 C CA . VAL B 1 220 ? -20.599 81.732 18.401 1.00 37.66 237 VAL B CA 1
ATOM 4165 C C . VAL B 1 220 ? -19.988 80.592 19.183 1.00 44.67 237 VAL B C 1
ATOM 4166 O O . VAL B 1 220 ? -20.373 79.429 18.914 1.00 41.90 237 VAL B O 1
ATOM 4170 N N . ARG B 1 221 ? -19.170 80.946 20.179 1.00 38.69 238 ARG B N 1
ATOM 4171 C CA . ARG B 1 221 ? -18.801 80.077 21.328 1.00 34.87 238 ARG B CA 1
ATOM 4172 C C . ARG B 1 221 ? -19.025 80.853 22.625 1.00 31.25 238 ARG B C 1
ATOM 4173 O O . ARG B 1 221 ? -18.675 82.055 22.681 1.00 35.82 238 ARG B O 1
ATOM 4181 N N . VAL B 1 222 ? -19.576 80.189 23.629 1.00 30.10 239 VAL B N 1
ATOM 4182 C CA . VAL B 1 222 ? -19.757 80.737 24.980 1.00 31.97 239 VAL B CA 1
ATOM 4183 C C . VAL B 1 222 ? -19.146 79.821 26.019 1.00 36.09 239 VAL B C 1
ATOM 4184 O O . VAL B 1 222 ? -19.527 78.664 26.103 1.00 35.43 239 VAL B O 1
ATOM 4188 N N . TRP B 1 223 ? -18.310 80.392 26.883 1.00 33.87 240 TRP B N 1
ATOM 4189 C CA . TRP B 1 223 ? -17.842 79.709 28.088 1.00 28.51 240 TRP B CA 1
ATOM 4190 C C . TRP B 1 223 ? -18.448 80.446 29.265 1.00 32.09 240 TRP B C 1
ATOM 4191 O O . TRP B 1 223 ? -18.409 81.668 29.258 1.00 36.55 240 TRP B O 1
ATOM 4202 N N . ILE B 1 224 ? -18.981 79.701 30.216 1.00 28.91 241 ILE B N 1
ATOM 4203 C CA . ILE B 1 224 ? -19.383 80.165 31.556 1.00 31.48 241 ILE B CA 1
ATOM 4204 C C . ILE B 1 224 ? -18.677 79.234 32.513 1.00 34.82 241 ILE B C 1
ATOM 4205 O O . ILE B 1 224 ? -18.775 78.026 32.304 1.00 35.65 241 ILE B O 1
ATOM 4210 N N . ASN B 1 225 ? -17.996 79.784 33.494 1.00 38.92 242 ASN B N 1
ATOM 4211 C CA . ASN B 1 225 ? -17.225 79.068 34.535 1.00 40.37 242 ASN B CA 1
ATOM 4212 C C . ASN B 1 225 ? -16.152 78.231 33.868 1.00 39.23 242 ASN B C 1
ATOM 4213 O O . ASN B 1 225 ? -15.859 77.210 34.415 1.00 39.48 242 ASN B O 1
ATOM 4218 N N . ASN B 1 226 ? -15.582 78.719 32.765 1.00 40.60 243 ASN B N 1
ATOM 4219 C CA . ASN B 1 226 ? -14.505 78.068 31.982 1.00 43.81 243 ASN B CA 1
ATOM 4220 C C . ASN B 1 226 ? -15.035 76.766 31.370 1.00 47.55 243 ASN B C 1
ATOM 4221 O O . ASN B 1 226 ? -14.234 75.939 30.980 1.00 48.57 243 ASN B O 1
ATOM 4226 N N . VAL B 1 227 ? -16.345 76.610 31.268 1.00 44.50 244 VAL B N 1
ATOM 4227 C CA . VAL B 1 227 ? -16.938 75.409 30.636 1.00 38.67 244 VAL B CA 1
ATOM 4228 C C . VAL B 1 227 ? -17.587 75.873 29.369 1.00 37.51 244 VAL B C 1
ATOM 4229 O O . VAL B 1 227 ? -18.440 76.784 29.458 1.00 36.47 244 VAL B O 1
ATOM 4233 N N . LEU B 1 228 ? -17.241 75.208 28.273 1.00 36.30 245 LEU B N 1
ATOM 4234 C CA . LEU B 1 228 ? -17.761 75.485 26.916 1.00 37.91 245 LEU B CA 1
ATOM 4235 C C . LEU B 1 228 ? -19.217 75.042 26.859 1.00 43.05 245 LEU B C 1
ATOM 4236 O O . LEU B 1 228 ? -19.474 73.854 26.958 1.00 49.93 245 LEU B O 1
ATOM 4241 N N . ILE B 1 229 ? -20.177 75.941 26.729 1.00 36.50 246 ILE B N 1
ATOM 4242 C CA . ILE B 1 229 ? -21.573 75.479 26.891 1.00 32.37 246 ILE B CA 1
ATOM 4243 C C . ILE B 1 229 ? -22.322 75.605 25.580 1.00 40.78 246 ILE B C 1
ATOM 4244 O O . ILE B 1 229 ? -23.368 74.955 25.437 1.00 45.30 246 ILE B O 1
ATOM 4249 N N . ILE B 1 230 ? -21.837 76.447 24.677 1.00 39.76 247 ILE B N 1
ATOM 4250 C CA . ILE B 1 230 ? -22.372 76.587 23.309 1.00 36.11 247 ILE B CA 1
ATOM 4251 C C . ILE B 1 230 ? -21.179 76.584 22.396 1.00 41.02 247 ILE B C 1
ATOM 4252 O O . ILE B 1 230 ? -20.262 77.397 22.617 1.00 48.12 247 ILE B O 1
ATOM 4257 N N . ASP B 1 231 ? -21.216 75.777 21.354 1.00 44.92 248 ASP B N 1
ATOM 4258 C CA . ASP B 1 231 ? -20.041 75.599 20.468 1.00 51.21 248 ASP B CA 1
ATOM 4259 C C . ASP B 1 231 ? -20.593 75.459 19.060 1.00 55.19 248 ASP B C 1
ATOM 4260 O O . ASP B 1 231 ? -20.853 74.321 18.648 1.00 58.30 248 ASP B O 1
ATOM 4265 N N . ASN B 1 232 ? -20.833 76.587 18.411 1.00 50.03 249 ASN B N 1
ATOM 4266 C CA . ASN B 1 232 ? -21.505 76.679 17.096 1.00 48.55 249 ASN B CA 1
ATOM 4267 C C . ASN B 1 232 ? -20.722 77.663 16.226 1.00 45.14 249 ASN B C 1
ATOM 4268 O O . ASN B 1 232 ? -21.331 78.572 15.722 1.00 41.79 249 ASN B O 1
ATOM 4273 N N . TRP B 1 233 ? -19.413 77.450 16.066 1.00 50.41 250 TRP B N 1
ATOM 4274 C CA . TRP B 1 233 ? -18.456 78.424 15.483 1.00 49.85 250 TRP B CA 1
ATOM 4275 C C . TRP B 1 233 ? -18.551 78.470 13.956 1.00 68.14 250 TRP B C 1
ATOM 4276 O O . TRP B 1 233 ? -18.027 79.471 13.392 1.00 68.14 250 TRP B O 1
ATOM 4287 N N . GLN B 1 234 ? -19.122 77.433 13.317 1.00 69.47 251 GLN B N 1
ATOM 4288 C CA . GLN B 1 234 ? -19.408 77.439 11.854 1.00 70.22 251 GLN B CA 1
ATOM 4289 C C . GLN B 1 234 ? -20.626 78.340 11.641 1.00 77.32 251 GLN B C 1
ATOM 4290 O O . GLN B 1 234 ? -21.458 78.486 12.568 1.00 72.44 251 GLN B O 1
ATOM 4296 N N . ASN B 1 235 ? -20.674 79.005 10.492 1.00 79.74 252 ASN B N 1
ATOM 4297 C CA . ASN B 1 235 ? -21.791 79.915 10.145 1.00 72.73 252 ASN B CA 1
ATOM 4298 C C . ASN B 1 235 ? -23.092 79.109 10.286 1.00 66.31 252 ASN B C 1
ATOM 4299 O O . ASN B 1 235 ? -23.227 78.042 9.637 1.00 77.68 252 ASN B O 1
ATOM 4304 N N . GLN B 1 236 ? -23.936 79.568 11.206 1.00 66.45 253 GLN B N 1
ATOM 4305 C CA . GLN B 1 236 ? -25.276 79.035 11.556 1.00 71.09 253 GLN B CA 1
ATOM 4306 C C . GLN B 1 236 ? -26.326 79.886 10.848 1.00 68.32 253 GLN B C 1
ATOM 4307 O O . GLN B 1 236 ? -27.505 79.490 10.886 1.00 68.49 253 GLN B O 1
ATOM 4313 N N . GLY B 1 237 ? -25.903 81.060 10.348 1.00 73.09 254 GLY B N 1
ATOM 4314 C CA . GLY B 1 237 ? -26.681 82.023 9.540 1.00 59.33 254 GLY B CA 1
ATOM 4315 C C . GLY B 1 237 ? -27.349 83.116 10.355 1.00 67.24 254 GLY B C 1
ATOM 4316 O O . GLY B 1 237 ? -26.825 83.461 11.427 1.00 67.83 254 GLY B O 1
ATOM 4317 N N . LYS B 1 238 ? -28.487 83.616 9.848 1.00 64.89 255 LYS B N 1
ATOM 4318 C CA . LYS B 1 238 ? -29.251 84.783 10.352 1.00 66.12 255 LYS B CA 1
ATOM 4319 C C . LYS B 1 238 ? -30.150 84.325 11.493 1.00 64.86 255 LYS B C 1
ATOM 4320 O O . LYS B 1 238 ? -30.905 83.370 11.290 1.00 70.58 255 LYS B O 1
ATOM 4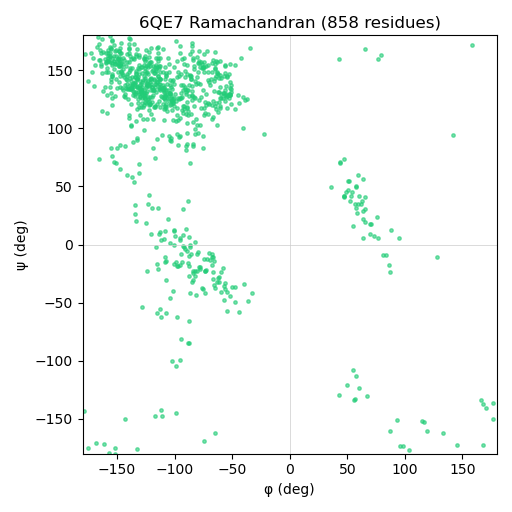326 N N . GLU B 1 239 ? -30.057 84.998 12.637 1.00 70.23 256 GLU B N 1
ATOM 4327 C CA . GLU B 1 239 ? -30.765 84.688 13.913 1.00 75.99 256 GLU B CA 1
ATOM 4328 C C . GLU B 1 239 ? -30.652 83.182 14.262 1.00 65.04 256 GLU B C 1
ATOM 4329 O O . GLU B 1 239 ? -31.631 82.640 14.738 1.00 56.87 256 GLU B O 1
ATOM 4335 N N . ALA B 1 240 ? -29.500 82.523 14.093 1.00 64.05 257 ALA B N 1
ATOM 4336 C CA . ALA B 1 240 ? -29.247 81.193 14.706 1.00 56.92 257 ALA B CA 1
ATOM 4337 C C . ALA B 1 240 ? -29.400 81.240 16.253 1.00 68.06 257 ALA B C 1
ATOM 4338 O O . ALA B 1 240 ? -28.761 82.109 16.948 1.00 52.06 257 ALA B O 1
ATOM 4340 N N . GLU B 1 241 ? -30.246 80.342 16.795 1.00 54.89 258 GLU B N 1
ATOM 4341 C CA . GLU B 1 241 ? -30.510 80.159 18.245 1.00 52.72 258 GLU B CA 1
ATOM 4342 C C . GLU B 1 241 ? -29.690 78.948 18.677 1.00 55.69 258 GLU B C 1
ATOM 4343 O O . GLU B 1 241 ? -29.889 77.897 18.116 1.00 61.03 258 GLU B O 1
ATOM 4349 N N . ASN B 1 242 ? -28.758 79.112 19.614 1.00 52.70 259 ASN B N 1
ATOM 4350 C CA . ASN B 1 242 ? -28.057 77.995 20.295 1.00 48.68 259 ASN B CA 1
ATOM 4351 C C . ASN B 1 242 ? -28.289 78.226 21.777 1.00 49.91 259 ASN B C 1
ATOM 4352 O O . ASN B 1 242 ? -28.811 79.325 22.140 1.00 45.19 259 ASN B O 1
ATOM 4357 N N . SER B 1 243 ? -28.128 77.173 22.561 1.00 42.37 260 SER B N 1
ATOM 4358 C CA . SER B 1 243 ? -28.451 77.166 24.002 1.00 50.68 260 SER B CA 1
ATOM 4359 C C . SER B 1 243 ? -27.525 76.174 24.695 1.00 42.50 260 SER B C 1
ATOM 4360 O O . SER B 1 243 ? -26.978 75.292 24.053 1.00 35.54 260 SER B O 1
ATOM 4363 N N . GLY B 1 244 ? -27.313 76.376 25.963 1.00 36.80 261 GLY B N 1
ATOM 4364 C CA . GLY B 1 244 ? -26.370 75.575 26.743 1.00 40.05 261 GLY B CA 1
ATOM 4365 C C . GLY B 1 244 ? -26.786 75.724 28.177 1.00 41.05 261 GLY B C 1
ATOM 4366 O O . GLY B 1 244 ? -27.214 76.825 28.526 1.00 39.32 261 GLY B O 1
ATOM 4367 N N . LYS B 1 245 ? -26.523 74.738 29.011 1.00 39.26 262 LYS B N 1
ATOM 4368 C CA . LYS B 1 245 ? -26.979 74.777 30.411 1.00 43.27 262 LYS B CA 1
ATOM 4369 C C . LYS B 1 245 ? -25.785 74.748 31.352 1.00 36.23 262 LYS B C 1
ATOM 4370 O O . LYS B 1 245 ? -24.809 74.107 31.049 1.00 39.04 262 LYS B O 1
ATOM 4376 N N . ILE B 1 246 ? -25.924 75.363 32.517 1.00 33.51 263 ILE B N 1
ATOM 4377 C CA . ILE B 1 246 ? -24.946 75.167 33.608 1.00 36.13 263 ILE B CA 1
ATOM 4378 C C . ILE B 1 246 ? -25.620 75.513 34.925 1.00 36.94 263 ILE B C 1
ATOM 4379 O O . ILE B 1 246 ? -26.508 76.345 34.914 1.00 36.96 263 ILE B O 1
ATOM 4384 N N . GLU B 1 247 ? -25.224 74.849 36.006 1.00 38.49 264 GLU B N 1
ATOM 4385 C CA . GLU B 1 247 ? -25.725 75.105 37.379 1.00 46.14 264 GLU B CA 1
ATOM 4386 C C . GLU B 1 247 ? -24.884 76.257 37.933 1.00 45.64 264 GLU B C 1
ATOM 4387 O O . GLU B 1 247 ? -23.648 76.149 37.855 1.00 40.89 264 GLU B O 1
ATOM 4393 N N . LEU B 1 248 ? -25.537 77.319 38.443 1.00 38.58 265 LEU B N 1
ATOM 4394 C CA . LEU B 1 248 ? -24.853 78.501 39.006 1.00 35.84 265 LEU B CA 1
ATOM 4395 C C . LEU B 1 248 ? -25.454 78.829 40.373 1.00 36.84 265 LEU B C 1
ATOM 4396 O O . LEU B 1 248 ? -26.630 78.510 40.613 1.00 40.98 265 LEU B O 1
ATOM 4401 N N . LYS B 1 249 ? -24.633 79.412 41.240 1.00 34.30 266 LYS B N 1
ATOM 4402 C CA . LYS B 1 249 ? -24.989 79.874 42.589 1.00 40.84 266 LYS B CA 1
ATOM 4403 C C . LYS B 1 249 ? -25.134 81.390 42.497 1.00 38.98 266 LYS B C 1
ATOM 4404 O O . LYS B 1 249 ? -24.274 82.040 41.912 1.00 42.69 266 LYS B O 1
ATOM 4410 N N . ALA B 1 250 ? -26.171 81.936 43.099 1.00 32.46 267 ALA B N 1
ATOM 4411 C CA . ALA B 1 250 ? -26.269 83.392 43.305 1.00 32.84 267 ALA B CA 1
ATOM 4412 C C . ALA B 1 250 ? -25.206 83.853 44.295 1.00 34.76 267 ALA B C 1
ATOM 4413 O O . ALA B 1 250 ? -24.769 83.081 45.192 1.00 37.79 267 ALA B O 1
ATOM 4415 N N . GLY B 1 251 ? -24.873 85.129 44.190 1.00 38.41 268 GLY B N 1
ATOM 4416 C CA . GLY B 1 251 ? -23.979 85.823 45.113 1.00 40.01 268 GLY B CA 1
ATOM 4417 C C . GLY B 1 251 ? -22.525 85.472 44.890 1.00 40.84 268 GLY B C 1
ATOM 4418 O O . GLY B 1 251 ? -21.722 85.701 45.825 1.00 33.59 268 GLY B O 1
ATOM 4419 N N . ARG B 1 252 ? -22.156 85.022 43.688 1.00 34.18 269 ARG B N 1
ATOM 4420 C CA . ARG B 1 252 ? -20.744 84.888 43.364 1.00 32.59 269 ARG B CA 1
ATOM 4421 C C . ARG B 1 252 ? -20.602 85.154 41.881 1.00 36.61 269 ARG B C 1
ATOM 4422 O O . ARG B 1 252 ? -21.611 85.121 41.155 1.00 35.46 269 ARG B O 1
ATOM 4430 N N . GLN B 1 253 ? -19.379 85.465 41.467 1.00 30.85 270 GLN B N 1
ATOM 4431 C CA . GLN B 1 253 ? -19.109 85.764 40.050 1.00 35.29 270 GLN B CA 1
ATOM 4432 C C . GLN B 1 253 ? -18.567 84.488 39.399 1.00 34.57 270 GLN B C 1
ATOM 4433 O O . GLN B 1 253 ? -17.863 83.742 40.058 1.00 33.41 270 GLN B O 1
ATOM 4439 N N . TYR B 1 254 ? -18.846 84.307 38.114 1.00 34.99 271 TYR B N 1
ATOM 4440 C CA . TYR B 1 254 ? -18.260 83.249 37.267 1.00 34.70 271 TYR B CA 1
ATOM 4441 C C . TYR B 1 254 ? -17.576 83.899 36.085 1.00 36.31 271 TYR B C 1
ATOM 4442 O O . TYR B 1 254 ? -18.007 84.997 35.586 1.00 31.88 271 TYR B O 1
ATOM 4451 N N . ASP B 1 255 ? -16.497 83.279 35.632 1.00 28.90 272 ASP B N 1
ATOM 4452 C CA . ASP B 1 255 ? -15.881 83.768 34.364 1.00 34.52 272 ASP B CA 1
ATOM 4453 C C . ASP B 1 255 ? -16.904 83.578 33.253 1.00 30.07 272 ASP B C 1
ATOM 4454 O O . ASP B 1 255 ? -17.663 82.650 33.308 1.00 32.43 272 ASP B O 1
ATOM 4459 N N . ILE B 1 256 ? -16.875 84.451 32.272 1.00 28.99 273 ILE B N 1
ATOM 4460 C CA . ILE B 1 256 ? -17.669 84.349 31.034 1.00 29.02 273 ILE B CA 1
ATOM 4461 C C . ILE B 1 256 ? -16.724 84.736 29.917 1.00 27.60 273 ILE B C 1
ATOM 4462 O O . ILE B 1 256 ? -15.940 85.703 30.059 1.00 30.36 273 ILE B O 1
ATOM 4467 N N . LYS B 1 257 ? -16.880 84.086 28.802 1.00 31.44 274 LYS B N 1
ATOM 4468 C CA . LYS B 1 257 ? -16.158 84.417 27.573 1.00 29.21 274 LYS B CA 1
ATOM 4469 C C . LYS B 1 257 ? -17.066 84.096 26.408 1.00 33.45 274 LYS B C 1
ATOM 4470 O O . LYS B 1 257 ? -17.744 83.014 26.444 1.00 31.14 274 LYS B O 1
ATOM 4476 N N . VAL B 1 258 ? -17.122 85.019 25.442 1.00 29.15 275 VAL B N 1
ATOM 4477 C CA . VAL B 1 258 ? -18.030 84.864 24.299 1.00 30.67 275 VAL B CA 1
ATOM 4478 C C . VAL B 1 258 ? -17.220 85.223 23.079 1.00 29.98 275 VAL B C 1
ATOM 4479 O O . VAL B 1 258 ? -16.515 86.246 23.157 1.00 34.45 275 VAL B O 1
ATOM 4483 N N . GLU B 1 259 ? -17.250 84.390 22.052 1.00 31.70 276 GLU B N 1
ATOM 4484 C CA . GLU B 1 259 ? -16.577 84.696 20.751 1.00 31.83 276 GLU B CA 1
ATOM 4485 C C . GLU B 1 259 ? -17.638 84.672 19.675 1.00 33.98 276 GLU B C 1
ATOM 4486 O O . GLU B 1 259 ? -18.603 83.863 19.751 1.00 35.21 276 GLU B O 1
ATOM 4492 N N . TYR B 1 260 ? -17.520 85.622 18.771 1.00 35.34 277 TYR B N 1
ATOM 4493 C CA . TYR B 1 260 ? -18.561 85.863 17.768 1.00 37.15 277 TYR B CA 1
ATOM 4494 C C . TYR B 1 260 ? -17.824 86.111 16.494 1.00 35.51 277 TYR B C 1
ATOM 4495 O O . TYR B 1 260 ? -16.787 86.760 16.511 1.00 41.01 277 TYR B O 1
ATOM 4504 N N . CYS B 1 261 ? -18.360 85.580 15.415 1.00 45.03 278 CYS B N 1
ATOM 4505 C CA . CYS B 1 261 ? -17.794 85.837 14.080 1.00 42.65 278 CYS B CA 1
ATOM 4506 C C . CYS B 1 261 ? -18.978 85.982 13.142 1.00 44.50 278 CYS B C 1
ATOM 4507 O O . CYS B 1 261 ? -20.013 85.330 13.419 1.00 43.95 278 CYS B O 1
ATOM 4510 N N . ASN B 1 262 ? -18.930 86.941 12.231 1.00 43.74 279 ASN B N 1
ATOM 4511 C CA . ASN B 1 262 ? -20.158 87.277 11.462 1.00 51.54 279 ASN B CA 1
ATOM 4512 C C . ASN B 1 262 ? -20.125 86.574 10.090 1.00 53.62 279 ASN B C 1
ATOM 4513 O O . ASN B 1 262 ? -21.202 86.482 9.469 1.00 50.07 279 ASN B O 1
ATOM 4518 N N . TYR B 1 263 ? -18.937 86.134 9.653 1.00 49.11 280 TYR B N 1
ATOM 4519 C CA . TYR B 1 263 ? -18.666 85.485 8.343 1.00 55.13 280 TYR B CA 1
ATOM 4520 C C . TYR B 1 263 ? -19.268 86.347 7.234 1.00 56.39 280 TYR B C 1
ATOM 4521 O O . TYR B 1 263 ? -19.983 85.798 6.402 1.00 59.36 280 TYR B O 1
ATOM 4530 N N . GLY B 1 264 ? -19.042 87.662 7.267 1.00 60.88 281 GLY B N 1
ATOM 4531 C CA . GLY B 1 264 ? -19.532 88.604 6.239 1.00 55.57 281 GLY B CA 1
ATOM 4532 C C . GLY B 1 264 ? -21.044 88.805 6.236 1.00 52.17 281 GLY B C 1
ATOM 4533 O O . GLY B 1 264 ? -21.519 89.497 5.351 1.00 60.22 281 GLY B O 1
ATOM 4534 N N . GLU B 1 265 ? -21.790 88.302 7.220 1.00 60.48 282 GLU B N 1
ATOM 4535 C CA . GLU B 1 265 ? -23.271 88.470 7.278 1.00 68.79 282 GLU B CA 1
ATOM 4536 C C . GLU B 1 265 ? -23.608 89.835 7.889 1.00 67.84 282 GLU B C 1
ATOM 4537 O O . GLU B 1 265 ? -22.875 90.339 8.738 1.00 69.05 282 GLU B O 1
ATOM 4543 N N . PRO B 1 266 ? -24.748 90.472 7.545 1.00 60.61 283 PRO B N 1
ATOM 4544 C CA . PRO B 1 266 ? -25.278 91.543 8.379 1.00 60.99 283 PRO B CA 1
ATOM 4545 C C . PRO B 1 266 ? -25.164 91.032 9.813 1.00 56.29 283 PRO B C 1
ATOM 4546 O O . PRO B 1 266 ? -25.644 89.916 10.109 1.00 49.00 283 PRO B O 1
ATOM 4550 N N . ALA B 1 267 ? -24.445 91.795 10.632 1.00 54.54 284 ALA B N 1
ATOM 4551 C CA . ALA B 1 267 ? -23.876 91.315 11.907 1.00 52.94 284 ALA B CA 1
ATOM 4552 C C . ALA B 1 267 ? -24.869 91.558 13.030 1.00 45.48 284 ALA B C 1
ATOM 4553 O O . ALA B 1 267 ? -25.384 92.644 13.172 1.00 48.80 284 ALA B O 1
ATOM 4555 N N . PHE B 1 268 ? -25.076 90.554 13.863 1.00 49.33 285 PHE B N 1
ATOM 4556 C CA . PHE B 1 268 ? -26.029 90.633 14.985 1.00 44.53 285 PHE B CA 1
ATOM 4557 C C . PHE B 1 268 ? -25.534 89.642 16.020 1.00 45.50 285 PHE B C 1
ATOM 4558 O O . PHE B 1 268 ? -24.956 88.619 15.638 1.00 51.10 285 PHE B O 1
ATOM 4566 N N . ILE B 1 269 ? -25.701 89.953 17.293 1.00 41.66 286 ILE B N 1
ATOM 4567 C CA . ILE B 1 269 ? -25.526 88.888 18.318 1.00 46.64 286 ILE B CA 1
ATOM 4568 C C . ILE B 1 269 ? -26.177 89.354 19.589 1.00 48.16 286 ILE B C 1
ATOM 4569 O O . ILE B 1 269 ? -25.994 90.521 19.929 1.00 47.17 286 ILE B O 1
ATOM 4574 N N . LYS B 1 270 ? -26.980 88.500 20.213 1.00 45.07 287 LYS B N 1
ATOM 4575 C CA . LYS B 1 270 ? -27.401 88.780 21.597 1.00 45.23 287 LYS B CA 1
ATOM 4576 C C . LYS B 1 270 ? -27.172 87.541 22.443 1.00 40.73 287 LYS B C 1
ATOM 4577 O O . LYS B 1 270 ? -27.130 86.420 21.908 1.00 36.59 287 LYS B O 1
ATOM 4583 N N . LEU B 1 271 ? -26.836 87.788 23.694 1.00 39.40 288 LEU B N 1
ATOM 4584 C CA . LEU B 1 271 ? -26.682 86.730 24.717 1.00 39.38 288 LEU B CA 1
ATOM 4585 C C . LEU B 1 271 ? -27.861 86.896 25.652 1.00 36.92 288 LEU B C 1
ATOM 4586 O O . LEU B 1 271 ? -28.090 88.059 26.185 1.00 36.74 288 LEU B O 1
ATOM 4591 N N . LEU B 1 272 ? -28.597 85.805 25.845 1.00 36.85 289 LEU B N 1
ATOM 4592 C CA . LEU B 1 272 ? -29.747 85.771 26.784 1.00 36.34 289 LEU B CA 1
ATOM 4593 C C . LEU B 1 272 ? -29.523 84.686 27.818 1.00 37.80 289 LEU B C 1
ATOM 4594 O O . LEU B 1 272 ? -28.718 83.778 27.574 1.00 39.29 289 LEU B O 1
ATOM 4599 N N . TRP B 1 273 ? -30.170 84.862 28.957 1.00 40.96 290 TRP B N 1
ATOM 4600 C CA . TRP B 1 273 ? -30.261 83.823 30.003 1.00 42.91 290 TRP B CA 1
ATOM 4601 C C . TRP B 1 273 ? -31.731 83.534 30.354 1.00 44.79 290 TRP B C 1
ATOM 4602 O O . TRP B 1 273 ? -32.610 84.386 30.105 1.00 41.80 290 TRP B O 1
ATOM 4613 N N . SER B 1 274 ? -31.999 82.323 30.829 1.00 47.19 291 SER B N 1
ATOM 4614 C CA . SER B 1 274 ? -33.306 81.903 31.429 1.00 48.08 291 SER B CA 1
ATOM 4615 C C . SER B 1 274 ? -33.031 80.858 32.499 1.00 42.79 291 SER B C 1
ATOM 4616 O O . SER B 1 274 ? -32.019 80.156 32.405 1.00 45.25 291 SER B O 1
ATOM 4619 N N . SER B 1 275 ? -33.905 80.736 33.481 1.00 48.40 292 SER B N 1
ATOM 4620 C CA . SER B 1 275 ? -33.857 79.598 34.433 1.00 43.91 292 SER B CA 1
ATOM 4621 C C . SER B 1 275 ? -35.287 79.358 34.929 1.00 48.46 292 SER B C 1
ATOM 4622 O O . SER B 1 275 ? -36.225 80.040 34.453 1.00 44.16 292 SER B O 1
ATOM 4625 N N . GLN B 1 276 ? -35.478 78.457 35.865 1.00 41.49 293 GLN B N 1
ATOM 4626 C CA . GLN B 1 276 ? -36.823 78.285 36.470 1.00 47.02 293 GLN B CA 1
ATOM 4627 C C . GLN B 1 276 ? -37.399 79.668 36.769 1.00 49.45 293 GLN B C 1
ATOM 4628 O O . GLN B 1 276 ? -38.469 79.945 36.255 1.00 51.59 293 GLN B O 1
ATOM 4634 N N . ARG B 1 277 ? -36.687 80.469 37.579 1.00 49.89 294 ARG B N 1
ATOM 4635 C CA . ARG B 1 277 ? -37.127 81.773 38.160 1.00 46.14 294 ARG B CA 1
ATOM 4636 C C . ARG B 1 277 ? -36.661 82.983 37.306 1.00 49.34 294 ARG B C 1
ATOM 4637 O O . ARG B 1 277 ? -37.233 84.042 37.473 1.00 41.28 294 ARG B O 1
ATOM 4645 N N . GLN B 1 278 ? -35.690 82.854 36.407 1.00 44.06 295 GLN B N 1
ATOM 4646 C CA . GLN B 1 278 ? -35.200 84.007 35.614 1.00 38.65 295 GLN B CA 1
ATOM 4647 C C . GLN B 1 278 ? -35.918 83.934 34.287 1.00 41.51 295 GLN B C 1
ATOM 4648 O O . GLN B 1 278 ? -35.546 83.042 33.476 1.00 37.63 295 GLN B O 1
ATOM 4654 N N . LYS B 1 279 ? -36.882 84.830 34.046 1.00 42.52 296 LYS B N 1
ATOM 4655 C CA . LYS B 1 279 ? -37.532 84.921 32.704 1.00 43.43 296 LYS B CA 1
ATOM 4656 C C . LYS B 1 279 ? -36.436 85.144 31.676 1.00 45.74 296 LYS B C 1
ATOM 4657 O O . LYS B 1 279 ? -35.439 85.777 32.118 1.00 42.17 296 LYS B O 1
ATOM 4663 N N . LYS B 1 280 ? -36.659 84.750 30.410 1.00 33.31 297 LYS B N 1
ATOM 4664 C CA . LYS B 1 280 ? -35.752 84.962 29.270 1.00 47.10 297 LYS B CA 1
ATOM 4665 C C . LYS B 1 280 ? -35.583 86.471 28.976 1.00 51.11 297 LYS B C 1
ATOM 4666 O O . LYS B 1 280 ? -36.586 87.188 28.700 1.00 41.84 297 LYS B O 1
ATOM 4672 N N . GLU B 1 281 ? -34.329 86.927 29.026 1.00 49.96 298 GLU B N 1
ATOM 4673 C CA . GLU B 1 281 ? -33.893 88.336 28.799 1.00 43.49 298 GLU B CA 1
ATOM 4674 C C . GLU B 1 281 ? -32.460 88.287 28.280 1.00 41.81 298 GLU B C 1
ATOM 4675 O O . GLU B 1 281 ? -31.727 87.321 28.573 1.00 40.41 298 GLU B O 1
ATOM 4681 N N . VAL B 1 282 ? -32.098 89.278 27.480 1.00 43.67 299 VAL B N 1
ATOM 4682 C CA . VAL B 1 282 ? -30.684 89.692 27.292 1.00 36.69 299 VAL B CA 1
ATOM 4683 C C . VAL B 1 282 ? -30.047 89.744 28.663 1.00 35.41 299 VAL B C 1
ATOM 4684 O O . VAL B 1 282 ? -30.610 90.300 29.609 1.00 33.49 299 VAL B O 1
ATOM 4688 N N . VAL B 1 283 ? -28.917 89.084 28.817 1.00 37.41 300 VAL B N 1
ATOM 4689 C CA . VAL B 1 283 ? -28.216 89.211 30.101 1.00 32.73 300 VAL B CA 1
ATOM 4690 C C . VAL B 1 283 ? -27.979 90.697 30.346 1.00 35.49 300 VAL B C 1
ATOM 4691 O O . VAL B 1 283 ? -27.438 91.378 29.500 1.00 31.51 300 VAL B O 1
ATOM 4695 N N . PRO B 1 284 ? -28.373 91.256 31.498 1.00 33.36 301 PRO B N 1
ATOM 4696 C CA . PRO B 1 284 ? -28.306 92.697 31.659 1.00 38.53 301 PRO B CA 1
ATOM 4697 C C . PRO B 1 284 ? -26.890 93.103 32.060 1.00 38.81 301 PRO B C 1
ATOM 4698 O O . PRO B 1 284 ? -26.164 92.323 32.692 1.00 33.39 301 PRO B O 1
ATOM 4702 N N . SER B 1 285 ? -26.565 94.349 31.713 1.00 30.72 302 SER B N 1
ATOM 4703 C CA . SER B 1 285 ? -25.307 95.021 32.057 1.00 32.74 302 SER B CA 1
ATOM 4704 C C . SER B 1 285 ? -25.013 94.903 33.543 1.00 33.68 302 SER B C 1
ATOM 4705 O O . SER B 1 285 ? -23.819 94.707 33.914 1.00 35.70 302 SER B O 1
ATOM 4708 N N . LYS B 1 286 ? -26.033 94.963 34.382 1.00 30.85 303 LYS B N 1
ATOM 4709 C CA . LYS B 1 286 ? -25.766 94.991 35.839 1.00 35.40 303 LYS B CA 1
ATOM 4710 C C . LYS B 1 286 ? -25.274 93.616 36.360 1.00 34.65 303 LYS B C 1
ATOM 4711 O O . LYS B 1 286 ? -24.846 93.526 37.544 1.00 35.40 303 LYS B O 1
ATOM 4717 N N . ASN B 1 287 ? -25.399 92.565 35.559 1.00 32.96 304 ASN B N 1
ATOM 4718 C CA . ASN B 1 287 ? -24.988 91.205 35.983 1.00 33.79 304 ASN B CA 1
ATOM 4719 C C . ASN B 1 287 ? -23.655 90.833 35.318 1.00 38.95 304 ASN B C 1
ATOM 4720 O O . ASN B 1 287 ? -23.158 89.697 35.564 1.00 36.36 304 ASN B O 1
ATOM 4725 N N . LEU B 1 288 ? -23.105 91.759 34.530 1.00 31.53 305 LEU B N 1
ATOM 4726 C CA . LEU B 1 288 ? -21.859 91.579 33.761 1.00 29.74 305 LEU B CA 1
ATOM 4727 C C . LEU B 1 288 ? -20.776 92.544 34.232 1.00 33.30 305 LEU B C 1
ATOM 4728 O O . LEU B 1 288 ? -21.089 93.706 34.523 1.00 35.87 305 LEU B O 1
ATOM 4733 N N . PHE B 1 289 ? -19.546 92.077 34.344 1.00 31.17 306 PHE B N 1
ATOM 4734 C CA . PHE B 1 289 ? -18.459 92.806 35.037 1.00 34.26 306 PHE B CA 1
ATOM 4735 C C . PHE B 1 289 ? -17.225 92.692 34.167 1.00 39.22 306 PHE B C 1
ATOM 4736 O O . PHE B 1 289 ? -16.937 91.548 33.677 1.00 31.96 306 PHE B O 1
ATOM 4744 N N . ALA B 1 290 ? -16.515 93.813 33.985 1.00 32.68 307 ALA B N 1
ATOM 4745 C CA . ALA B 1 290 ? -15.472 93.897 32.955 1.00 38.70 307 ALA B CA 1
ATOM 4746 C C . ALA B 1 290 ? -14.201 93.222 33.448 1.00 41.85 307 ALA B C 1
ATOM 4747 O O . ALA B 1 290 ? -13.353 92.937 32.591 1.00 40.93 307 ALA B O 1
ATOM 4749 N N . ASP B 1 291 ? -14.046 93.024 34.750 1.00 37.59 308 ASP B N 1
ATOM 4750 C CA . ASP B 1 291 ? -12.769 92.553 35.342 1.00 46.60 308 ASP B CA 1
ATOM 4751 C C . ASP B 1 291 ? -11.657 93.534 34.918 1.00 51.51 308 ASP B C 1
ATOM 4752 O O . ASP B 1 291 ? -10.591 93.020 34.564 1.00 45.81 308 ASP B O 1
ATOM 4758 N N . HIS C 1 3 ? 26.754 56.854 51.549 1.00 75.41 20 HIS C N 1
ATOM 4759 C CA . HIS C 1 3 ? 26.233 55.569 50.952 1.00 77.79 20 HIS C CA 1
ATOM 4760 C C . HIS C 1 3 ? 24.807 55.306 51.486 1.00 70.27 20 HIS C C 1
ATOM 4761 O O . HIS C 1 3 ? 23.925 55.105 50.644 1.00 73.32 20 HIS C O 1
ATOM 4768 N N . MET C 1 4 ? 24.592 55.286 52.815 1.00 56.77 21 MET C N 1
ATOM 4769 C CA . MET C 1 4 ? 23.276 55.149 53.501 1.00 54.03 21 MET C CA 1
ATOM 4770 C C . MET C 1 4 ? 22.867 56.529 54.063 1.00 50.52 21 MET C C 1
ATOM 4771 O O . MET C 1 4 ? 23.760 57.332 54.416 1.00 43.23 21 MET C O 1
ATOM 4776 N N . GLY C 1 5 ? 21.565 56.823 54.135 1.00 45.37 22 GLY C N 1
ATOM 4777 C CA . GLY C 1 5 ? 21.038 58.083 54.725 1.00 38.66 22 GLY C CA 1
ATOM 4778 C C . GLY C 1 5 ? 20.256 58.881 53.711 1.00 34.02 22 GLY C C 1
ATOM 4779 O O . GLY C 1 5 ? 19.853 58.279 52.673 1.00 37.84 22 GLY C O 1
ATOM 4780 N N . LEU C 1 6 ? 20.051 60.177 53.932 1.00 33.59 23 LEU C N 1
ATOM 4781 C CA . LEU C 1 6 ? 19.404 61.011 52.881 1.00 34.96 23 LEU C CA 1
ATOM 4782 C C . LEU C 1 6 ? 20.349 62.087 52.362 1.00 37.37 23 LEU C C 1
ATOM 4783 O O . LEU C 1 6 ? 21.140 62.585 53.134 1.00 40.30 23 LEU C O 1
ATOM 4788 N N . ARG C 1 7 ? 20.185 62.489 51.093 1.00 38.45 24 ARG C N 1
ATOM 4789 C CA . ARG C 1 7 ? 20.901 63.659 50.515 1.00 34.68 24 ARG C CA 1
ATOM 4790 C C . ARG C 1 7 ? 20.336 64.943 51.155 1.00 30.28 24 ARG C C 1
ATOM 4791 O O . ARG C 1 7 ? 19.135 65.194 51.027 1.00 33.36 24 ARG C O 1
ATOM 4799 N N . GLY C 1 8 ? 21.192 65.738 51.819 1.00 36.71 25 GLY C N 1
ATOM 4800 C CA . GLY C 1 8 ? 20.876 67.002 52.519 1.00 34.30 25 GLY C CA 1
ATOM 4801 C C . GLY C 1 8 ? 21.306 68.169 51.616 1.00 39.45 25 GLY C C 1
ATOM 4802 O O . GLY C 1 8 ? 22.489 68.200 51.221 1.00 43.15 25 GLY C O 1
ATOM 4803 N N . GLU C 1 9 ? 20.384 69.069 51.251 1.00 36.55 26 GLU C N 1
ATOM 4804 C CA . GLU C 1 9 ? 20.673 70.286 50.460 1.00 33.80 26 GLU C CA 1
ATOM 4805 C C . GLU C 1 9 ? 20.537 71.468 51.398 1.00 36.20 26 GLU C C 1
ATOM 4806 O O . GLU C 1 9 ? 19.439 71.651 51.906 1.00 37.61 26 GLU C O 1
ATOM 4812 N N . TYR C 1 10 ? 21.621 72.222 51.579 1.00 32.76 27 TYR C N 1
ATOM 4813 C CA . TYR C 1 10 ? 21.745 73.358 52.532 1.00 38.01 27 TYR C CA 1
ATOM 4814 C C . TYR C 1 10 ? 21.804 74.707 51.787 1.00 35.51 27 TYR C C 1
ATOM 4815 O O . TYR C 1 10 ? 22.608 74.871 50.796 1.00 39.03 27 TYR C O 1
ATOM 4824 N N . TYR C 1 11 ? 20.903 75.598 52.192 1.00 36.03 28 TYR C N 1
ATOM 4825 C CA . TYR C 1 11 ? 20.548 76.894 51.548 1.00 38.41 28 TYR C CA 1
ATOM 4826 C C . TYR C 1 11 ? 20.711 77.995 52.607 1.00 44.84 28 TYR C C 1
ATOM 4827 O O . TYR C 1 11 ? 20.377 77.708 53.785 1.00 34.33 28 TYR C O 1
ATOM 4836 N N . ASN C 1 12 ? 21.286 79.145 52.211 1.00 44.52 29 ASN C N 1
ATOM 4837 C CA . ASN C 1 12 ? 21.511 80.278 53.131 1.00 43.53 29 ASN C CA 1
ATOM 4838 C C . ASN C 1 12 ? 20.313 81.182 53.081 1.00 37.31 29 ASN C C 1
ATOM 4839 O O . ASN C 1 12 ? 20.290 82.098 53.912 1.00 41.13 29 ASN C O 1
ATOM 4844 N N . ASN C 1 13 ? 19.335 80.906 52.219 1.00 36.46 30 ASN C N 1
ATOM 4845 C CA . ASN C 1 13 ? 17.989 81.544 52.357 1.00 35.24 30 ASN C CA 1
ATOM 4846 C C . ASN C 1 13 ? 16.994 80.490 52.905 1.00 37.02 30 ASN C C 1
ATOM 4847 O O . ASN C 1 13 ? 17.282 79.273 52.771 1.00 39.36 30 ASN C O 1
ATOM 4852 N N . MET C 1 14 ? 15.867 80.905 53.479 1.00 35.24 31 MET C N 1
ATOM 4853 C CA . MET C 1 14 ? 14.857 79.959 54.049 1.00 41.63 31 MET C CA 1
ATOM 4854 C C . MET C 1 14 ? 13.839 79.484 52.988 1.00 39.68 31 MET C C 1
ATOM 4855 O O . MET C 1 14 ? 12.904 78.719 53.356 1.00 41.12 31 MET C O 1
ATOM 4860 N N . ASP C 1 15 ? 14.028 79.838 51.718 1.00 34.85 32 ASP C N 1
ATOM 4861 C CA . ASP C 1 15 ? 13.165 79.445 50.567 1.00 33.10 32 ASP C CA 1
ATOM 4862 C C . ASP C 1 15 ? 13.926 78.656 49.497 1.00 31.90 32 ASP C C 1
ATOM 4863 O O . ASP C 1 15 ? 13.549 78.738 48.364 1.00 34.34 32 ASP C O 1
ATOM 4868 N N . PHE C 1 16 ? 14.932 77.863 49.834 1.00 33.46 33 PHE C N 1
ATOM 4869 C CA . PHE C 1 16 ? 15.686 77.054 48.848 1.00 31.73 33 PHE C CA 1
ATOM 4870 C C . PHE C 1 16 ? 16.277 77.967 47.745 1.00 37.42 33 PHE C C 1
ATOM 4871 O O . PHE C 1 16 ? 16.410 77.505 46.618 1.00 35.84 33 PHE C O 1
ATOM 4879 N N . SER C 1 17 ? 16.706 79.200 48.060 1.00 32.33 34 SER C N 1
ATOM 4880 C CA . SER C 1 17 ? 17.663 79.988 47.245 1.00 38.43 34 SER C CA 1
ATOM 4881 C C . SER C 1 17 ? 18.962 80.199 48.052 1.00 42.19 34 SER C C 1
ATOM 4882 O O . SER C 1 17 ? 18.980 79.928 49.265 1.00 42.18 34 SER C O 1
ATOM 4885 N N . ARG C 1 18 ? 20.003 80.697 47.401 1.00 39.20 35 ARG C N 1
ATOM 4886 C CA . ARG C 1 18 ? 21.376 80.810 47.964 1.00 38.57 35 ARG C CA 1
ATOM 4887 C C . ARG C 1 18 ? 21.862 79.426 48.405 1.00 34.79 35 ARG C C 1
ATOM 4888 O O . ARG C 1 18 ? 22.306 79.270 49.520 1.00 41.95 35 ARG C O 1
ATOM 4896 N N . PHE C 1 19 ? 21.763 78.433 47.543 1.00 38.57 36 PHE C N 1
ATOM 4897 C CA . PHE C 1 19 ? 22.231 77.043 47.820 1.00 37.81 36 PHE C CA 1
ATOM 4898 C C . PHE C 1 19 ? 23.702 77.092 48.213 1.00 38.20 36 PHE C C 1
ATOM 4899 O O . PHE C 1 19 ? 24.439 77.761 47.487 1.00 34.15 36 PHE C O 1
ATOM 4907 N N . GLN C 1 20 ? 24.124 76.358 49.229 1.00 35.00 37 GLN C N 1
ATOM 4908 C CA . GLN C 1 20 ? 25.532 76.365 49.696 1.00 35.76 37 GLN C CA 1
ATOM 4909 C C . GLN C 1 20 ? 26.198 75.021 49.439 1.00 34.12 37 GLN C C 1
ATOM 4910 O O . GLN C 1 20 ? 27.249 74.998 48.777 1.00 32.92 37 GLN C O 1
ATOM 4916 N N . PHE C 1 21 ? 25.636 73.925 49.920 1.00 32.91 38 PHE C N 1
ATOM 4917 C CA . PHE C 1 21 ? 26.310 72.607 49.718 1.00 36.12 38 PHE C CA 1
ATOM 4918 C C . PHE C 1 21 ? 25.373 71.402 49.984 1.00 39.65 38 PHE C C 1
ATOM 4919 O O . PHE C 1 21 ? 24.342 71.541 50.608 1.00 41.83 38 PHE C O 1
ATOM 4927 N N . VAL C 1 22 ? 25.781 70.215 49.528 1.00 41.74 39 VAL C N 1
ATOM 4928 C CA . VAL C 1 22 ? 25.109 68.916 49.770 1.00 42.78 39 VAL C CA 1
ATOM 4929 C C . VAL C 1 22 ? 26.013 68.060 50.652 1.00 47.42 39 VAL C C 1
ATOM 4930 O O . VAL C 1 22 ? 27.227 68.117 50.435 1.00 47.14 39 VAL C O 1
ATOM 4934 N N . ARG C 1 23 ? 25.435 67.297 51.582 1.00 46.60 40 ARG C N 1
ATOM 4935 C CA . ARG C 1 23 ? 26.093 66.223 52.358 1.00 40.76 40 ARG C CA 1
ATOM 4936 C C . ARG C 1 23 ? 25.098 65.039 52.459 1.00 47.97 40 ARG C C 1
ATOM 4937 O O . ARG C 1 23 ? 23.881 65.251 52.323 1.00 37.62 40 ARG C O 1
ATOM 4945 N N . ILE C 1 24 ? 25.582 63.802 52.581 1.00 44.65 41 ILE C N 1
ATOM 4946 C CA . ILE C 1 24 ? 24.705 62.649 52.902 1.00 40.56 41 ILE C CA 1
ATOM 4947 C C . ILE C 1 24 ? 24.640 62.673 54.429 1.00 43.47 41 ILE C C 1
ATOM 4948 O O . ILE C 1 24 ? 25.675 62.590 55.053 1.00 43.53 41 ILE C O 1
ATOM 4953 N N . ASP C 1 25 ? 23.476 62.968 54.986 1.00 43.13 42 ASP C N 1
ATOM 4954 C CA . ASP C 1 25 ? 23.160 62.795 56.426 1.00 42.74 42 ASP C CA 1
ATOM 4955 C C . ASP C 1 25 ? 22.713 61.349 56.652 1.00 51.01 42 ASP C C 1
ATOM 4956 O O . ASP C 1 25 ? 21.753 60.877 56.031 1.00 39.20 42 ASP C O 1
ATOM 4961 N N . PRO C 1 26 ? 23.391 60.635 57.572 1.00 51.97 43 PRO C N 1
ATOM 4962 C CA . PRO C 1 26 ? 23.051 59.245 57.878 1.00 53.82 43 PRO C CA 1
ATOM 4963 C C . PRO C 1 26 ? 21.600 59.183 58.388 1.00 47.57 43 PRO C C 1
ATOM 4964 O O . PRO C 1 26 ? 20.828 58.311 58.033 1.00 49.77 43 PRO C O 1
ATOM 4968 N N . CYS C 1 27 ? 21.228 60.139 59.216 1.00 42.37 44 CYS C N 1
ATOM 4969 C CA . CYS C 1 27 ? 19.839 60.238 59.683 1.00 40.30 44 CYS C CA 1
ATOM 4970 C C . CYS C 1 27 ? 19.509 61.715 59.898 1.00 40.69 44 CYS C C 1
ATOM 4971 O O . CYS C 1 27 ? 20.429 62.496 59.842 1.00 41.53 44 CYS C O 1
ATOM 4974 N N . ILE C 1 28 ? 18.228 62.055 60.108 1.00 37.12 45 ILE C N 1
ATOM 4975 C CA . ILE C 1 28 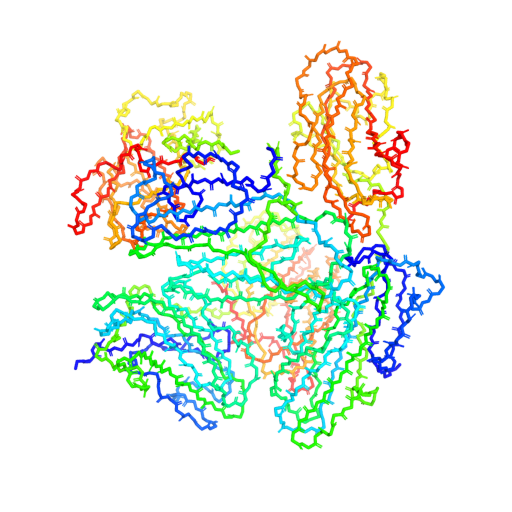? 17.706 63.412 60.383 1.00 37.30 45 ILE C CA 1
ATOM 4976 C C . ILE C 1 28 ? 17.385 63.518 61.872 1.00 42.60 45 ILE C C 1
ATOM 4977 O O . ILE C 1 28 ? 16.221 63.258 62.273 1.00 34.75 45 ILE C O 1
ATOM 4982 N N . ASP C 1 29 ? 18.399 63.954 62.636 1.00 43.94 46 ASP C N 1
ATOM 4983 C CA . ASP C 1 29 ? 18.380 64.061 64.125 1.00 49.39 46 ASP C CA 1
ATOM 4984 C C . ASP C 1 29 ? 19.313 65.232 64.490 1.00 53.40 46 ASP C C 1
ATOM 4985 O O . ASP C 1 29 ? 20.503 65.009 64.685 1.00 49.42 46 ASP C O 1
ATOM 4990 N N . PHE C 1 30 ? 18.806 66.455 64.425 1.00 45.91 47 PHE C N 1
ATOM 4991 C CA . PHE C 1 30 ? 19.628 67.680 64.528 1.00 43.59 47 PHE C CA 1
ATOM 4992 C C . PHE C 1 30 ? 18.971 68.577 65.543 1.00 37.91 47 PHE C C 1
ATOM 4993 O O . PHE C 1 30 ? 17.772 68.951 65.478 1.00 36.29 47 PHE C O 1
ATOM 5001 N N . ASP C 1 31 ? 19.837 68.996 66.443 1.00 48.37 48 ASP C N 1
ATOM 5002 C CA . ASP C 1 31 ? 19.583 70.155 67.309 1.00 45.92 48 ASP C CA 1
ATOM 5003 C C . ASP C 1 31 ? 20.746 71.112 67.083 1.00 50.64 48 ASP C C 1
ATOM 5004 O O . ASP C 1 31 ? 21.888 70.732 67.447 1.00 50.74 48 ASP C O 1
ATOM 5009 N N . TRP C 1 32 ? 20.488 72.231 66.396 1.00 48.42 49 TRP C N 1
ATOM 5010 C CA . TRP C 1 32 ? 21.575 73.172 66.022 1.00 46.21 49 TRP C CA 1
ATOM 5011 C C . TRP C 1 32 ? 21.672 74.303 67.064 1.00 42.28 49 TRP C C 1
ATOM 5012 O O . TRP C 1 32 ? 22.535 75.174 66.922 1.00 45.02 49 TRP C O 1
ATOM 5023 N N . GLY C 1 33 ? 20.899 74.199 68.138 1.00 44.85 50 GLY C N 1
ATOM 5024 C CA . GLY C 1 33 ? 20.745 75.220 69.182 1.00 46.70 50 GLY C CA 1
ATOM 5025 C C . GLY C 1 33 ? 20.276 76.519 68.559 1.00 46.73 50 GLY C C 1
ATOM 5026 O O . GLY C 1 33 ? 19.168 76.579 68.058 1.00 43.45 50 GLY C O 1
ATOM 5027 N N . GLU C 1 34 ? 21.109 77.540 68.586 1.00 48.47 51 GLU C N 1
ATOM 5028 C CA . GLU C 1 34 ? 20.829 78.860 67.975 1.00 49.51 51 GLU C CA 1
ATOM 5029 C C . GLU C 1 34 ? 21.792 79.088 66.811 1.00 44.09 51 GLU C C 1
ATOM 5030 O O . GLU C 1 34 ? 21.750 80.186 66.208 1.00 45.19 51 GLU C O 1
ATOM 5036 N N . GLY C 1 35 ? 22.533 78.047 66.435 1.00 41.76 52 GLY C N 1
ATOM 5037 C CA . GLY C 1 35 ? 23.481 78.141 65.316 1.00 43.77 52 GLY C CA 1
ATOM 5038 C C . GLY C 1 35 ? 22.924 77.582 64.010 1.00 41.88 52 GLY C C 1
ATOM 5039 O O . GLY C 1 35 ? 21.752 77.794 63.692 1.00 37.66 52 GLY C O 1
ATOM 5040 N N . THR C 1 36 ? 23.812 76.972 63.239 1.00 37.50 53 THR C N 1
ATOM 5041 C CA . THR C 1 36 ? 23.550 76.532 61.870 1.00 39.68 53 THR C CA 1
ATOM 5042 C C . THR C 1 36 ? 24.119 75.125 61.735 1.00 40.57 53 THR C C 1
ATOM 5043 O O . THR C 1 36 ? 24.767 74.571 62.629 1.00 41.72 53 THR C O 1
ATOM 5047 N N . PRO C 1 37 ? 23.858 74.477 60.604 1.00 40.97 54 PRO C N 1
ATOM 5048 C CA . PRO C 1 37 ? 24.350 73.113 60.413 1.00 46.17 54 PRO C CA 1
ATOM 5049 C C . PRO C 1 37 ? 25.868 73.034 60.155 1.00 42.38 54 PRO C C 1
ATOM 5050 O O . PRO C 1 37 ? 26.459 71.995 60.399 1.00 42.81 54 PRO C O 1
ATOM 5054 N N . ASP C 1 38 ? 26.455 74.130 59.684 1.00 41.95 55 ASP C N 1
ATOM 5055 C CA . ASP C 1 38 ? 27.831 74.177 59.118 1.00 39.77 55 ASP C CA 1
ATOM 5056 C C . ASP C 1 38 ? 28.301 75.617 59.073 1.00 35.34 55 ASP C C 1
ATOM 5057 O O . ASP C 1 38 ? 27.450 76.524 58.941 1.00 40.50 55 ASP C O 1
ATOM 5062 N N . GLN C 1 39 ? 29.598 75.801 59.241 1.00 44.76 56 GLN C N 1
ATOM 5063 C CA . GLN C 1 39 ? 30.337 77.105 59.183 1.00 47.84 56 GLN C CA 1
ATOM 5064 C C . GLN C 1 39 ? 29.911 77.872 57.931 1.00 47.59 56 GLN C C 1
ATOM 5065 O O . GLN C 1 39 ? 29.673 79.079 58.113 1.00 45.24 56 GLN C O 1
ATOM 5071 N N . SER C 1 40 ? 29.661 77.169 56.786 1.00 41.45 57 SER C N 1
ATOM 5072 C CA . SER C 1 40 ? 29.228 77.737 55.472 1.00 42.72 57 SER C CA 1
ATOM 5073 C C . SER C 1 40 ? 27.815 78.303 55.556 1.00 41.03 57 SER C C 1
ATOM 5074 O O . SER C 1 40 ? 27.392 79.052 54.650 1.00 40.82 57 SER C O 1
ATOM 5077 N N . ILE C 1 41 ? 27.096 78.037 56.627 1.00 38.55 58 ILE C N 1
ATOM 5078 C CA . ILE C 1 41 ? 25.699 78.517 56.682 1.00 38.92 58 ILE C CA 1
ATOM 5079 C C . ILE C 1 41 ? 25.653 79.549 57.771 1.00 33.66 58 ILE C C 1
ATOM 5080 O O . ILE C 1 41 ? 25.897 79.190 58.899 1.00 43.19 58 ILE C O 1
ATOM 5085 N N . GLY C 1 42 ? 25.209 80.743 57.412 1.00 40.77 59 GLY C N 1
ATOM 5086 C CA . GLY C 1 42 ? 25.071 81.881 58.321 1.00 37.29 59 GLY C CA 1
ATOM 5087 C C . GLY C 1 42 ? 23.890 81.739 59.248 1.00 43.00 59 GLY C C 1
ATOM 5088 O O . GLY C 1 42 ? 22.841 81.077 58.887 1.00 41.60 59 GLY C O 1
ATOM 5089 N N . LYS C 1 43 ? 24.007 82.460 60.365 1.00 40.06 60 LYS C N 1
ATOM 5090 C CA . LYS C 1 43 ? 22.934 82.591 61.363 1.00 39.44 60 LYS C CA 1
ATOM 5091 C C . LYS C 1 43 ? 21.627 83.035 60.686 1.00 43.63 60 LYS C C 1
ATOM 5092 O O . LYS C 1 43 ? 21.670 83.892 59.807 1.00 39.06 60 LYS C O 1
ATOM 5098 N N . ASP C 1 44 ? 20.509 82.376 61.055 1.00 46.78 61 ASP C N 1
ATOM 5099 C CA . ASP C 1 44 ? 19.112 82.670 60.627 1.00 40.10 61 ASP C CA 1
ATOM 5100 C C . ASP C 1 44 ? 18.874 82.440 59.121 1.00 34.65 61 ASP C C 1
ATOM 5101 O O . ASP C 1 44 ? 19.846 82.338 58.281 1.00 34.64 61 ASP C O 1
ATOM 5106 N N . THR C 1 45 ? 17.593 82.458 58.787 1.00 33.83 62 THR C N 1
ATOM 5107 C CA . THR C 1 45 ? 17.032 82.407 57.420 1.00 39.14 62 THR C CA 1
ATOM 5108 C C . THR C 1 45 ? 17.763 81.351 56.577 1.00 37.03 62 THR C C 1
ATOM 5109 O O . THR C 1 45 ? 18.474 81.729 55.648 1.00 41.24 62 THR C O 1
ATOM 5113 N N . TYR C 1 46 ? 17.583 80.066 56.851 1.00 39.20 63 TYR C N 1
ATOM 5114 C CA . TYR C 1 46 ? 18.192 79.007 56.010 1.00 41.70 63 TYR C CA 1
ATOM 5115 C C . TYR C 1 46 ? 17.200 77.858 55.827 1.00 35.41 63 TYR C C 1
ATOM 5116 O O . TYR C 1 46 ? 16.192 77.746 56.548 1.00 34.25 63 TYR C O 1
ATOM 5125 N N . SER C 1 47 ? 17.509 76.965 54.914 1.00 36.89 64 SER C N 1
ATOM 5126 C CA . SER C 1 47 ? 16.584 75.860 54.617 1.00 36.78 64 SER C CA 1
ATOM 5127 C C . SER C 1 47 ? 17.364 74.615 54.240 1.00 37.33 64 SER C C 1
ATOM 5128 O O . SER C 1 47 ? 18.557 74.750 53.926 1.00 40.95 64 SER C O 1
ATOM 5131 N N . VAL C 1 48 ? 16.738 73.441 54.430 1.00 33.43 65 VAL C N 1
ATOM 5132 C CA . VAL C 1 48 ? 17.396 72.145 54.136 1.00 37.23 65 VAL C CA 1
ATOM 5133 C C . VAL C 1 48 ? 16.335 71.310 53.414 1.00 35.11 65 VAL C C 1
ATOM 5134 O O . VAL C 1 48 ? 15.165 71.323 53.851 1.00 29.19 65 VAL C O 1
ATOM 5138 N N . ARG C 1 49 ? 16.697 70.756 52.265 1.00 29.46 66 ARG C N 1
ATOM 5139 C CA . ARG C 1 49 ? 15.896 69.727 51.579 1.00 33.24 66 ARG C CA 1
ATOM 5140 C C . ARG C 1 49 ? 16.612 68.377 51.738 1.00 35.57 66 ARG C C 1
ATOM 5141 O O . ARG C 1 49 ? 17.719 68.227 51.193 1.00 33.23 66 ARG C O 1
ATOM 5149 N N . TRP C 1 50 ? 15.921 67.397 52.352 1.00 35.14 67 TRP C N 1
ATOM 5150 C CA . TRP C 1 50 ? 16.401 65.993 52.428 1.00 32.74 67 TRP C CA 1
ATOM 5151 C C . TRP C 1 50 ? 15.627 65.109 51.438 1.00 30.95 67 TRP C C 1
ATOM 5152 O O . TRP C 1 50 ? 14.340 65.188 51.375 1.00 29.91 67 TRP C O 1
ATOM 5163 N N . THR C 1 51 ? 16.327 64.319 50.628 1.00 33.10 68 THR C N 1
ATOM 5164 C CA . THR C 1 51 ? 15.631 63.415 49.659 1.00 36.46 68 THR C CA 1
ATOM 5165 C C . THR C 1 51 ? 16.359 62.073 49.486 1.00 39.42 68 THR C C 1
ATOM 5166 O O . THR C 1 51 ? 17.637 61.990 49.537 1.00 35.08 68 THR C O 1
ATOM 5170 N N . GLY C 1 52 ? 15.543 61.039 49.316 1.00 36.33 69 GLY C N 1
ATOM 5171 C CA . GLY C 1 52 ? 15.981 59.697 48.937 1.00 40.06 69 GLY C CA 1
ATOM 5172 C C . GLY C 1 52 ? 14.840 58.699 49.048 1.00 38.93 69 GLY C C 1
ATOM 5173 O O . GLY C 1 52 ? 13.718 59.046 48.593 1.00 35.55 69 GLY C O 1
ATOM 5174 N N . LYS C 1 53 ? 15.114 57.479 49.529 1.00 33.87 70 LYS C N 1
ATOM 5175 C CA . LYS C 1 53 ? 14.045 56.486 49.758 1.00 34.41 70 LYS C CA 1
ATOM 5176 C C . LYS C 1 53 ? 14.072 56.098 51.227 1.00 35.91 70 LYS C C 1
ATOM 5177 O O . LYS C 1 53 ? 15.175 56.136 51.878 1.00 34.93 70 LYS C O 1
ATOM 5183 N N . VAL C 1 54 ? 12.943 55.615 51.704 1.00 30.55 71 VAL C N 1
ATOM 5184 C CA . VAL C 1 54 ? 12.827 54.983 53.048 1.00 33.41 71 VAL C CA 1
ATOM 5185 C C . VAL C 1 54 ? 12.257 53.567 52.829 1.00 36.71 71 VAL C C 1
ATOM 5186 O O . VAL C 1 54 ? 11.338 53.435 51.990 1.00 30.98 71 VAL C O 1
ATOM 5190 N N . GLU C 1 55 ? 12.881 52.540 53.446 1.00 35.84 72 GLU C N 1
ATOM 5191 C CA . GLU C 1 55 ? 12.499 51.101 53.389 1.00 37.34 72 GLU C CA 1
ATOM 5192 C C . GLU C 1 55 ? 11.941 50.638 54.723 1.00 36.10 72 GLU C C 1
ATOM 5193 O O . GLU C 1 55 ? 12.670 50.606 55.720 1.00 39.95 72 GLU C O 1
ATOM 5199 N N . PRO C 1 56 ? 10.616 50.404 54.822 1.00 38.04 73 PRO C N 1
ATOM 5200 C CA . PRO C 1 56 ? 10.027 49.943 56.071 1.00 37.34 73 PRO C CA 1
ATOM 5201 C C . PRO C 1 56 ? 10.376 48.469 56.245 1.00 32.30 73 PRO C C 1
ATOM 5202 O O . PRO C 1 56 ? 10.604 47.740 55.311 1.00 36.50 73 PRO C O 1
ATOM 5206 N N . ARG C 1 57 ? 10.437 48.083 57.492 1.00 40.75 74 ARG C N 1
ATOM 5207 C CA . ARG C 1 57 ? 10.662 46.690 57.972 1.00 38.31 74 ARG C CA 1
ATOM 5208 C C . ARG C 1 57 ? 9.350 45.891 57.907 1.00 41.86 74 ARG C C 1
ATOM 5209 O O . ARG C 1 57 ? 9.430 44.644 57.834 1.00 43.51 74 ARG C O 1
ATOM 5217 N N . TYR C 1 58 ? 8.183 46.547 57.917 1.00 38.15 75 TYR C N 1
ATOM 5218 C CA . TYR C 1 58 ? 6.895 45.852 58.155 1.00 38.92 75 TYR C CA 1
ATOM 5219 C C . TYR C 1 58 ? 5.860 46.358 57.194 1.00 40.09 75 TYR C C 1
ATOM 5220 O O . TYR C 1 58 ? 6.051 47.433 56.642 1.00 38.00 75 TYR C O 1
ATOM 5229 N N . SER C 1 59 ? 4.903 45.482 56.889 1.00 38.05 76 SER C N 1
ATOM 5230 C CA . SER C 1 59 ? 3.744 45.799 56.045 1.00 37.62 76 SER C CA 1
ATOM 5231 C C . SER C 1 59 ? 2.656 46.292 57.003 1.00 34.97 76 SER C C 1
ATOM 5232 O O . SER C 1 59 ? 1.815 45.511 57.320 1.00 34.42 76 SER C O 1
ATOM 5235 N N . GLU C 1 60 ? 2.658 47.570 57.370 1.00 34.81 77 GLU C N 1
ATOM 5236 C CA . GLU C 1 60 ? 1.806 48.178 58.416 1.00 35.01 77 GLU C CA 1
ATOM 5237 C C . GLU C 1 60 ? 1.513 49.631 58.187 1.00 36.16 77 GLU C C 1
ATOM 5238 O O . GLU C 1 60 ? 2.166 50.242 57.327 1.00 35.12 77 GLU C O 1
ATOM 5244 N N . THR C 1 61 ? 0.550 50.130 58.937 1.00 29.22 78 THR C N 1
ATOM 5245 C CA . THR C 1 61 ? 0.239 51.573 58.932 1.00 33.01 78 THR C CA 1
ATOM 5246 C C . THR C 1 61 ? 1.383 52.252 59.696 1.00 39.27 78 THR C C 1
ATOM 5247 O O . THR C 1 61 ? 1.497 52.015 60.911 1.00 36.02 78 THR C O 1
ATOM 5251 N N . TYR C 1 62 ? 2.214 53.052 59.0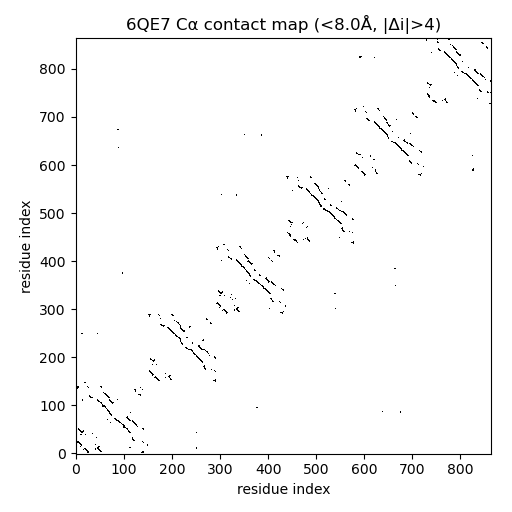35 1.00 35.83 79 TYR C N 1
ATOM 5252 C CA . TYR C 1 62 ? 3.287 53.834 59.693 1.00 32.35 79 TYR C CA 1
ATOM 5253 C C . TYR C 1 62 ? 2.750 55.200 60.074 1.00 29.08 79 TYR C C 1
ATOM 5254 O O . TYR C 1 62 ? 1.848 55.711 59.407 1.00 31.88 79 TYR C O 1
ATOM 5263 N N . THR C 1 63 ? 3.296 55.741 61.155 1.00 29.51 80 THR C N 1
ATOM 5264 C CA . THR C 1 63 ? 3.163 57.167 61.562 1.00 33.62 80 THR C CA 1
ATOM 5265 C C . THR C 1 63 ? 4.542 57.766 61.284 1.00 35.26 80 THR C C 1
ATOM 5266 O O . THR C 1 63 ? 5.523 57.204 61.770 1.00 38.83 80 THR C O 1
ATOM 5270 N N . PHE C 1 64 ? 4.614 58.744 60.405 1.00 33.93 81 PHE C N 1
ATOM 5271 C CA . PHE C 1 64 ? 5.809 59.612 60.304 1.00 34.40 81 PHE C CA 1
ATOM 5272 C C . PHE C 1 64 ? 5.622 60.816 61.203 1.00 26.80 81 PHE C C 1
ATOM 5273 O O . PHE C 1 64 ? 4.576 61.421 61.195 1.00 29.12 81 PHE C O 1
ATOM 5281 N N . TYR C 1 65 ? 6.682 61.132 61.940 1.00 30.89 82 TYR C N 1
ATOM 5282 C CA . TYR C 1 65 ? 6.742 62.280 62.869 1.00 36.10 82 TYR C CA 1
ATOM 5283 C C . TYR C 1 65 ? 7.942 63.125 62.468 1.00 33.04 82 TYR C C 1
ATOM 5284 O O . TYR C 1 65 ? 9.053 62.580 62.217 1.00 35.82 82 TYR C O 1
ATOM 5293 N N . THR C 1 66 ? 7.709 64.413 62.445 1.00 30.50 83 THR C N 1
ATOM 5294 C CA . THR C 1 66 ? 8.765 65.418 62.336 1.00 33.05 83 THR C CA 1
ATOM 5295 C C . THR C 1 66 ? 8.757 66.196 63.651 1.00 35.85 83 THR C C 1
ATOM 5296 O O . THR C 1 66 ? 7.661 66.385 64.177 1.00 32.97 83 THR C O 1
ATOM 5300 N N . VAL C 1 67 ? 9.919 66.632 64.136 1.00 33.91 84 VAL C N 1
ATOM 5301 C CA . VAL C 1 67 ? 9.971 67.659 65.234 1.00 44.63 84 VAL C CA 1
ATOM 5302 C C . VAL C 1 67 ? 10.899 68.750 64.697 1.00 37.54 84 VAL C C 1
ATOM 5303 O O . VAL C 1 67 ? 12.042 68.395 64.340 1.00 30.65 84 VAL C O 1
ATOM 5307 N N . THR C 1 68 ? 10.390 69.970 64.542 1.00 37.87 85 THR C N 1
ATOM 5308 C CA . THR C 1 68 ? 11.146 71.013 63.816 1.00 40.54 85 THR C CA 1
ATOM 5309 C C . THR C 1 68 ? 10.902 72.366 64.446 1.00 39.41 85 THR C C 1
ATOM 5310 O O . THR C 1 68 ? 9.809 72.610 65.057 1.00 36.89 85 THR C O 1
ATOM 5314 N N . ASP C 1 69 ? 11.960 73.157 64.389 1.00 40.91 86 ASP C N 1
ATOM 5315 C CA . ASP C 1 69 ? 11.919 74.618 64.593 1.00 37.92 86 ASP C CA 1
ATOM 5316 C C . ASP C 1 69 ? 12.745 75.179 63.441 1.00 36.31 86 ASP C C 1
ATOM 5317 O O . ASP C 1 69 ? 13.952 74.994 63.443 1.00 36.40 86 ASP C O 1
ATOM 5322 N N . ASP C 1 70 ? 12.142 75.786 62.409 1.00 38.77 87 ASP C N 1
ATOM 5323 C CA . ASP C 1 70 ? 10.747 76.146 62.311 1.00 36.80 87 ASP C CA 1
ATOM 5324 C C . ASP C 1 70 ? 10.010 75.117 61.419 1.00 40.05 87 ASP C C 1
ATOM 5325 O O . ASP C 1 70 ? 9.635 74.070 61.920 1.00 37.50 87 ASP C O 1
ATOM 5330 N N . GLY C 1 71 ? 9.771 75.462 60.153 1.00 37.67 88 GLY C N 1
ATOM 5331 C CA . GLY C 1 71 ? 8.676 74.865 59.368 1.00 35.57 88 GLY C CA 1
ATOM 5332 C C . GLY C 1 71 ? 9.115 73.550 58.765 1.00 28.24 88 GLY C C 1
ATOM 5333 O O . GLY C 1 71 ? 10.364 73.301 58.679 1.00 27.58 88 GLY C O 1
ATOM 5334 N N . VAL C 1 72 ? 8.142 72.730 58.387 1.00 30.90 89 VAL C N 1
ATOM 5335 C CA . VAL C 1 72 ? 8.479 71.427 57.763 1.00 31.47 89 VAL C CA 1
ATOM 5336 C C . VAL C 1 72 ? 7.439 71.096 56.722 1.00 31.18 89 VAL C C 1
ATOM 5337 O O . VAL C 1 72 ? 6.341 71.621 56.865 1.00 27.46 89 VAL C O 1
ATOM 5341 N N . ARG C 1 73 ? 7.855 70.402 55.654 1.00 32.80 90 ARG C N 1
ATOM 5342 C CA . ARG C 1 73 ? 6.920 69.659 54.777 1.00 33.94 90 ARG C CA 1
ATOM 5343 C C . ARG C 1 73 ? 7.518 68.283 54.636 1.00 32.92 90 ARG C C 1
ATOM 5344 O O . ARG C 1 73 ? 8.729 68.225 54.460 1.00 29.45 90 ARG C O 1
ATOM 5352 N N . LEU C 1 74 ? 6.693 67.254 54.760 1.00 30.26 91 LEU C N 1
ATOM 5353 C CA . LEU C 1 74 ? 7.143 65.861 54.574 1.00 31.56 91 LEU C CA 1
ATOM 5354 C C . LEU C 1 74 ? 6.238 65.186 53.537 1.00 31.39 91 LEU C C 1
ATOM 5355 O O . LEU C 1 74 ? 5.022 65.289 53.617 1.00 29.63 91 LEU C O 1
ATOM 5360 N N . TRP C 1 75 ? 6.873 64.582 52.554 1.00 29.81 92 TRP C N 1
ATOM 5361 C CA . TRP C 1 75 ? 6.268 63.694 51.551 1.00 32.23 92 TRP C CA 1
ATOM 5362 C C . TRP C 1 75 ? 6.874 62.304 51.766 1.00 25.31 92 TRP C C 1
ATOM 5363 O O . TRP C 1 75 ? 8.068 62.160 51.945 1.00 28.55 92 TRP C O 1
ATOM 5374 N N . VAL C 1 76 ? 6.020 61.322 51.639 1.00 27.73 93 VAL C N 1
ATOM 5375 C CA . VAL C 1 76 ? 6.350 59.890 51.533 1.00 31.16 93 VAL C CA 1
ATOM 5376 C C . VAL C 1 76 ? 5.519 59.334 50.396 1.00 26.91 93 VAL C C 1
ATOM 5377 O O . VAL C 1 76 ? 4.317 59.644 50.332 1.00 25.80 93 VAL C O 1
ATOM 5381 N N . ASP C 1 77 ? 6.200 58.628 49.495 1.00 28.14 94 ASP C N 1
ATOM 5382 C CA . ASP C 1 77 ? 5.577 58.001 48.339 1.00 31.83 94 ASP C CA 1
ATOM 5383 C C . ASP C 1 77 ? 4.777 59.026 47.557 1.00 31.32 94 ASP C C 1
ATOM 5384 O O . ASP C 1 77 ? 3.699 58.639 47.121 1.00 27.56 94 ASP C O 1
ATOM 5389 N N . GLY C 1 78 ? 5.264 60.235 47.354 1.00 33.37 95 GLY C N 1
ATOM 5390 C CA . GLY C 1 78 ? 4.551 61.263 46.555 1.00 28.59 95 GLY C CA 1
ATOM 5391 C C . GLY C 1 78 ? 3.465 61.973 47.375 1.00 35.90 95 GLY C C 1
ATOM 5392 O O . GLY C 1 78 ? 2.904 62.939 46.930 1.00 35.81 95 GLY C O 1
ATOM 5393 N N . VAL C 1 79 ? 3.137 61.531 48.587 1.00 32.39 96 VAL C N 1
ATOM 5394 C CA . VAL C 1 79 ? 2.025 62.142 49.353 1.00 32.04 96 VAL C CA 1
ATOM 5395 C C . VAL C 1 79 ? 2.553 63.231 50.302 1.00 28.62 96 VAL C C 1
ATOM 5396 O O . VAL C 1 79 ? 3.456 62.924 51.099 1.00 27.20 96 VAL C O 1
ATOM 5400 N N . LEU C 1 80 ? 1.952 64.421 50.287 1.00 25.96 97 LEU C N 1
ATOM 5401 C CA . LEU C 1 80 ? 2.277 65.470 51.256 1.00 26.57 97 LEU C CA 1
ATOM 5402 C C . LEU C 1 80 ? 1.614 65.040 52.581 1.00 29.34 97 LEU C C 1
ATOM 5403 O O . LEU C 1 80 ? 0.450 65.361 52.754 1.00 31.27 97 LEU C O 1
ATOM 5408 N N . LEU C 1 81 ? 2.290 64.345 53.474 1.00 30.34 98 LEU C N 1
ATOM 5409 C CA . LEU C 1 81 ? 1.739 63.957 54.810 1.00 33.44 98 LEU C CA 1
ATOM 5410 C C . LEU C 1 81 ? 1.642 65.114 55.813 1.00 39.23 98 LEU C C 1
ATOM 5411 O O . LEU C 1 81 ? 0.683 65.081 56.557 1.00 33.50 98 LEU C O 1
ATOM 5416 N N . ILE C 1 82 ? 2.655 66.002 55.904 1.00 32.83 99 ILE C N 1
ATOM 5417 C CA . ILE C 1 82 ? 2.798 67.095 56.907 1.00 32.58 99 ILE C CA 1
ATOM 5418 C C . ILE C 1 82 ? 3.103 68.367 56.100 1.00 38.76 99 ILE C C 1
ATOM 5419 O O . ILE C 1 82 ? 4.020 68.345 55.210 1.00 34.65 99 ILE C O 1
ATOM 5424 N N . ASP C 1 83 ? 2.339 69.410 56.343 1.00 33.37 100 ASP C N 1
ATOM 5425 C CA . ASP C 1 83 ? 2.525 70.727 55.708 1.00 31.32 100 ASP C CA 1
ATOM 5426 C C . ASP C 1 83 ? 2.374 71.802 56.787 1.00 30.42 100 ASP C C 1
ATOM 5427 O O . ASP C 1 83 ? 1.322 72.338 56.897 1.00 34.86 100 ASP C O 1
ATOM 5432 N N . LYS C 1 84 ? 3.443 72.160 57.458 1.00 31.62 101 LYS C N 1
ATOM 5433 C CA . LYS C 1 84 ? 3.416 73.186 58.538 1.00 39.30 101 LYS C CA 1
ATOM 5434 C C . LYS C 1 84 ? 4.553 74.164 58.261 1.00 36.40 101 LYS C C 1
ATOM 5435 O O . LYS C 1 84 ? 5.612 74.004 58.898 1.00 32.71 101 LYS C O 1
ATOM 5441 N N . TRP C 1 85 ? 4.413 74.962 57.183 1.00 35.15 102 TRP C N 1
ATOM 5442 C CA . TRP C 1 85 ? 5.509 75.858 56.713 1.00 33.17 102 TRP C CA 1
ATOM 5443 C C . TRP C 1 85 ? 5.339 77.192 57.411 1.00 31.14 102 TRP C C 1
ATOM 5444 O O . TRP C 1 85 ? 4.536 78.003 56.944 1.00 34.43 102 TRP C O 1
ATOM 5455 N N . LYS C 1 86 ? 5.812 77.276 58.641 1.00 37.73 103 LYS C N 1
ATOM 5456 C CA . LYS C 1 86 ? 5.452 78.416 59.544 1.00 39.11 103 LYS C CA 1
ATOM 5457 C C . LYS C 1 86 ? 6.492 78.521 60.653 1.00 36.04 103 LYS C C 1
ATOM 5458 O O . LYS C 1 86 ? 7.246 77.505 60.929 1.00 44.37 103 LYS C O 1
ATOM 5464 N N . SER C 1 87 ? 6.596 79.723 61.208 1.00 44.15 104 SER C N 1
ATOM 5465 C CA . SER C 1 87 ? 7.364 79.957 62.446 1.00 40.85 104 SER C CA 1
ATOM 5466 C C . SER C 1 87 ? 6.723 79.129 63.559 1.00 36.22 104 SER C C 1
ATOM 5467 O O . SER C 1 87 ? 5.486 79.264 63.773 1.00 34.87 104 SER C O 1
ATOM 5470 N N . GLN C 1 88 ? 7.525 78.256 64.171 1.00 34.26 105 GLN C N 1
ATOM 5471 C CA . GLN C 1 88 ? 7.149 77.488 65.381 1.00 34.54 105 GLN C CA 1
ATOM 5472 C C . GLN C 1 88 ? 8.395 77.107 66.140 1.00 35.18 105 GLN C C 1
ATOM 5473 O O . GLN C 1 88 ? 9.413 76.710 65.495 1.00 42.17 105 GLN C O 1
ATOM 5479 N N . SER C 1 89 ? 8.290 77.087 67.467 1.00 42.98 106 SER C N 1
ATOM 5480 C CA . SER C 1 89 ? 9.299 76.410 68.305 1.00 46.44 106 SER C CA 1
ATOM 5481 C C . SER C 1 89 ? 9.102 74.915 68.094 1.00 40.44 106 SER C C 1
ATOM 5482 O O . SER C 1 89 ? 8.097 74.511 67.444 1.00 44.50 106 SER C O 1
ATOM 5485 N N . ALA C 1 90 ? 10.078 74.136 68.546 1.00 35.19 107 ALA C N 1
ATOM 5486 C CA . ALA C 1 90 ? 10.173 72.685 68.372 1.00 42.01 107 ALA C CA 1
ATOM 5487 C C . ALA C 1 90 ? 8.780 72.054 68.567 1.00 47.88 107 ALA C C 1
ATOM 5488 O O . ALA C 1 90 ? 8.357 71.975 69.694 1.00 53.11 107 ALA C O 1
ATOM 5490 N N . THR C 1 91 ? 8.074 71.717 67.481 1.00 46.49 108 THR C N 1
ATOM 5491 C CA . THR C 1 91 ? 6.693 71.163 67.429 1.00 41.46 108 THR C CA 1
ATOM 5492 C C . THR C 1 91 ? 6.738 69.794 66.732 1.00 46.84 108 THR C C 1
ATOM 5493 O O . THR C 1 91 ? 7.394 69.610 65.651 1.00 40.64 108 THR C O 1
ATOM 5497 N N . GLU C 1 92 ? 6.074 68.818 67.338 1.00 40.57 109 GLU C N 1
ATOM 5498 C CA . GLU C 1 92 ? 5.853 67.501 66.695 1.00 48.41 109 GLU C CA 1
ATOM 5499 C C . GLU C 1 92 ? 4.615 67.523 65.782 1.00 41.35 109 GLU C C 1
ATOM 5500 O O . GLU C 1 92 ? 3.551 67.868 66.234 1.00 39.99 109 GLU C O 1
ATOM 5506 N N . HIS C 1 93 ? 4.770 67.009 64.559 1.00 40.94 110 HIS C N 1
ATOM 5507 C CA . HIS C 1 93 ? 3.697 66.842 63.558 1.00 35.55 110 HIS C CA 1
ATOM 5508 C C . HIS C 1 93 ? 3.752 65.413 63.065 1.00 36.26 110 HIS C C 1
ATOM 5509 O O . HIS C 1 93 ? 4.886 64.845 63.044 1.00 40.27 110 HIS C O 1
ATOM 5516 N N . SER C 1 94 ? 2.624 64.866 62.620 1.00 29.58 111 SER C N 1
ATOM 5517 C CA . SER C 1 94 ? 2.614 63.437 62.216 1.00 32.70 111 SER C CA 1
ATOM 5518 C C . SER C 1 94 ? 1.425 63.159 61.304 1.00 25.66 111 SER C C 1
ATOM 5519 O O . SER C 1 94 ? 0.518 63.919 61.235 1.00 28.56 111 SER C O 1
ATOM 5522 N N . GLU C 1 95 ? 1.480 62.023 60.646 1.00 30.81 112 GLU C N 1
ATOM 5523 C CA . GLU C 1 95 ? 0.413 61.545 59.774 1.00 33.64 112 GLU C CA 1
ATOM 5524 C C . GLU C 1 95 ? 0.721 60.078 59.539 1.00 29.51 112 GLU C C 1
ATOM 5525 O O . GLU C 1 95 ? 1.912 59.649 59.735 1.00 27.68 112 GLU C O 1
ATOM 5531 N N . GLN C 1 96 ? -0.311 59.336 59.145 1.00 30.05 113 GLN C N 1
ATOM 5532 C CA . GLN C 1 96 ? -0.217 57.891 58.829 1.00 30.24 113 GLN C CA 1
ATOM 5533 C C . GLN C 1 96 ? -0.153 57.694 57.310 1.00 28.22 113 GLN C C 1
ATOM 5534 O O . GLN C 1 96 ? -0.748 58.465 56.568 1.00 30.56 113 GLN C O 1
ATOM 5540 N N . ILE C 1 97 ? 0.466 56.607 56.924 1.00 25.10 114 ILE C N 1
ATOM 5541 C CA . ILE C 1 97 ? 0.485 56.057 55.558 1.00 28.55 114 ILE C CA 1
ATOM 5542 C C . ILE C 1 97 ? 0.760 54.536 55.642 1.00 30.29 114 ILE C C 1
ATOM 5543 O O . ILE C 1 97 ? 1.649 54.086 56.424 1.00 31.81 114 ILE C O 1
ATOM 5548 N N . TYR C 1 98 ? 0.087 53.732 54.823 1.00 27.91 115 TYR C N 1
ATOM 5549 C CA . TYR C 1 98 ? 0.344 52.284 54.864 1.00 30.71 115 TYR C CA 1
ATOM 5550 C C . TYR C 1 98 ? 1.487 52.005 53.877 1.00 34.52 115 TYR C C 1
ATOM 5551 O O . TYR C 1 98 ? 1.462 52.438 52.750 1.00 29.32 115 TYR C O 1
ATOM 5560 N N . LEU C 1 99 ? 2.482 51.230 54.300 1.00 29.60 116 LEU C N 1
ATOM 5561 C CA . LEU C 1 99 ? 3.613 50.873 53.414 1.00 33.13 116 LEU C CA 1
ATOM 5562 C C . LEU C 1 99 ? 3.836 49.352 53.481 1.00 32.93 116 LEU C C 1
ATOM 5563 O O . LEU C 1 99 ? 3.520 48.777 54.552 1.00 31.63 116 LEU C O 1
ATOM 5568 N N . GLU C 1 100 ? 4.534 48.805 52.481 1.00 32.42 117 GLU C N 1
ATOM 5569 C CA . GLU C 1 100 ? 4.871 47.367 52.387 1.00 39.39 117 GLU C CA 1
ATOM 5570 C C . GLU C 1 100 ? 6.337 47.136 52.826 1.00 40.18 117 GLU C C 1
ATOM 5571 O O . GLU C 1 100 ? 7.227 47.899 52.367 1.00 34.28 117 GLU C O 1
ATOM 5577 N N . ALA C 1 101 ? 6.596 46.022 53.550 1.00 32.40 118 ALA C N 1
ATOM 5578 C CA . ALA C 1 101 ? 7.922 45.687 54.108 1.00 35.82 118 ALA C CA 1
ATOM 5579 C C . ALA C 1 101 ? 8.934 45.537 52.981 1.00 38.83 118 ALA C C 1
ATOM 5580 O O . ALA C 1 101 ? 8.580 44.888 51.980 1.00 36.49 118 ALA C O 1
ATOM 5582 N N . GLY C 1 102 ? 10.134 46.111 53.138 1.00 34.86 119 GLY C N 1
ATOM 5583 C CA . GLY C 1 102 ? 11.246 45.862 52.217 1.00 46.58 119 GLY C CA 1
ATOM 5584 C C . GLY C 1 102 ? 11.048 46.542 50.877 1.00 44.58 119 GLY C C 1
ATOM 5585 O O . GLY C 1 102 ? 11.870 46.326 50.030 1.00 45.93 119 GLY C O 1
ATOM 5586 N N . LYS C 1 103 ? 10.028 47.385 50.709 1.00 44.48 120 LYS C N 1
ATOM 5587 C CA . LYS C 1 103 ? 9.922 48.244 49.511 1.00 39.08 120 LYS C CA 1
ATOM 5588 C C . LYS C 1 103 ? 10.605 49.571 49.835 1.00 34.21 120 LYS C C 1
ATOM 5589 O O . LYS C 1 103 ? 10.575 49.966 50.986 1.00 28.41 120 LYS C O 1
ATOM 5595 N N . LYS C 1 104 ? 11.081 50.289 48.813 1.00 35.64 121 LYS C N 1
ATOM 5596 C CA . LYS C 1 104 ? 11.688 51.643 48.965 1.00 36.40 121 LYS C CA 1
ATOM 5597 C C . LYS C 1 104 ? 10.698 52.717 48.501 1.00 34.74 121 LYS C C 1
ATOM 5598 O O . LYS C 1 104 ? 10.211 52.615 47.397 1.00 35.88 121 LYS C O 1
ATOM 5604 N N . TYR C 1 105 ? 10.468 53.748 49.295 1.00 35.23 122 TYR C N 1
ATOM 5605 C CA . TYR C 1 105 ? 9.481 54.800 48.983 1.00 33.39 122 TYR C CA 1
ATOM 5606 C C . TYR C 1 105 ? 10.196 56.136 48.908 1.00 34.23 122 TYR C C 1
ATOM 5607 O O . TYR C 1 105 ? 11.028 56.431 49.761 1.00 29.97 122 TYR C O 1
ATOM 5616 N N . ASP C 1 106 ? 9.853 56.958 47.925 1.00 35.76 123 ASP C N 1
ATOM 5617 C CA . ASP C 1 106 ? 10.331 58.369 47.943 1.00 34.26 123 ASP C CA 1
ATOM 5618 C C . ASP C 1 106 ? 9.981 59.002 49.301 1.00 29.76 123 ASP C C 1
ATOM 5619 O O . ASP C 1 106 ? 8.927 58.780 49.817 1.00 31.90 123 ASP C O 1
ATOM 5624 N N . ILE C 1 107 ? 10.897 59.789 49.821 1.00 26.49 124 ILE C N 1
ATOM 5625 C CA . ILE C 1 107 ? 10.809 60.599 51.058 1.00 31.47 124 ILE C CA 1
ATOM 5626 C C . ILE C 1 107 ? 11.527 61.912 50.731 1.00 33.30 124 ILE C C 1
ATOM 5627 O O . ILE C 1 107 ? 12.552 61.898 49.992 1.00 33.14 124 ILE C O 1
ATOM 5632 N N . LYS C 1 108 ? 10.904 63.004 51.093 1.00 29.03 125 LYS C N 1
ATOM 5633 C CA . LYS C 1 108 ? 11.418 64.361 50.898 1.00 33.13 125 LYS C CA 1
ATOM 5634 C C . LYS C 1 108 ? 10.961 65.083 52.146 1.00 29.81 125 LYS C C 1
ATOM 5635 O O . LYS C 1 108 ? 9.770 65.113 52.359 1.00 26.51 125 LYS C O 1
ATOM 5641 N N . MET C 1 109 ? 11.909 65.722 52.821 1.00 25.35 126 MET C N 1
ATOM 5642 C CA . MET C 1 109 ? 11.636 66.574 53.975 1.00 28.34 126 MET C CA 1
ATOM 5643 C C . MET C 1 109 ? 12.306 67.918 53.731 1.00 24.62 126 MET C C 1
ATOM 5644 O O . MET C 1 109 ? 13.507 67.934 53.421 1.00 34.32 126 MET C O 1
ATOM 5649 N N . GLU C 1 110 ? 11.469 68.949 53.758 1.00 32.93 127 GLU C N 1
ATOM 5650 C CA . GLU C 1 110 ? 11.779 70.371 53.540 1.00 31.16 127 GLU C CA 1
ATOM 5651 C C . GLU C 1 110 ? 11.580 70.994 54.893 1.00 34.69 127 GLU C C 1
ATOM 5652 O O . GLU C 1 110 ? 10.677 70.616 55.573 1.00 31.37 127 GLU C O 1
ATOM 5658 N N . TYR C 1 111 ? 12.531 71.836 55.265 1.00 43.92 128 TYR C N 1
ATOM 5659 C CA . TYR C 1 111 ? 12.690 72.391 56.612 1.00 38.41 128 TYR C CA 1
ATOM 5660 C C . TYR C 1 111 ? 13.248 73.815 56.513 1.00 32.15 128 TYR C C 1
ATOM 5661 O O . TYR C 1 111 ? 14.134 74.050 55.656 1.00 29.27 128 TYR C O 1
ATOM 5670 N N . TYR C 1 112 ? 12.892 74.684 57.444 1.00 35.31 129 TYR C N 1
ATOM 5671 C CA . TYR C 1 112 ? 13.563 75.990 57.514 1.00 31.31 129 TYR C CA 1
ATOM 5672 C C . TYR C 1 112 ? 13.663 76.459 58.943 1.00 31.72 129 TYR C C 1
ATOM 5673 O O . TYR C 1 112 ? 12.875 76.051 59.817 1.00 34.66 129 TYR C O 1
ATOM 5682 N N . GLN C 1 113 ? 14.758 77.208 59.131 1.00 39.14 130 GLN C N 1
ATOM 5683 C CA . GLN C 1 113 ? 15.073 78.086 60.276 1.00 37.13 130 GLN C CA 1
ATOM 5684 C C . GLN C 1 113 ? 14.737 79.540 59.917 1.00 37.56 130 GLN C C 1
ATOM 5685 O O . GLN C 1 113 ? 15.223 80.057 58.851 1.00 42.30 130 GLN C O 1
ATOM 5691 N N . HIS C 1 114 ? 13.894 80.190 60.706 1.00 40.53 131 HIS C N 1
ATOM 5692 C CA . HIS C 1 114 ? 13.689 81.650 60.593 1.00 40.37 131 HIS C CA 1
ATOM 5693 C C . HIS C 1 114 ? 14.765 82.268 61.494 1.00 44.94 131 HIS C C 1
ATOM 5694 O O . HIS C 1 114 ? 15.931 82.497 60.996 1.00 39.57 131 HIS C O 1
ATOM 5701 N N . VAL C 1 115 ? 14.465 82.374 62.787 1.00 41.19 132 VAL C N 1
ATOM 5702 C CA . VAL C 1 115 ? 15.384 82.983 63.801 1.00 48.63 132 VAL C CA 1
ATOM 5703 C C . VAL C 1 115 ? 15.376 82.157 65.102 1.00 51.87 132 VAL C C 1
ATOM 5704 O O . VAL C 1 115 ? 14.647 81.145 65.161 1.00 41.92 132 VAL C O 1
ATOM 5708 N N . ARG C 1 116 ? 16.214 82.564 66.062 1.00 46.56 133 ARG C N 1
ATOM 5709 C CA . ARG C 1 116 ? 16.399 81.936 67.396 1.00 44.76 133 ARG C CA 1
ATOM 5710 C C . ARG C 1 116 ? 16.756 80.466 67.215 1.00 45.87 133 ARG C C 1
ATOM 5711 O O . ARG C 1 116 ? 17.617 80.195 66.374 1.00 41.35 133 ARG C O 1
ATOM 5719 N N . ALA C 1 117 ? 16.104 79.573 67.972 1.00 40.67 134 ALA C N 1
ATOM 5720 C CA . ALA C 1 117 ? 16.349 78.113 67.965 1.00 42.28 134 ALA C CA 1
ATOM 5721 C C . ALA C 1 117 ? 16.099 77.467 66.572 1.00 41.36 134 ALA C C 1
ATOM 5722 O O . ALA C 1 117 ? 15.314 78.033 65.752 1.00 34.88 134 ALA C O 1
ATOM 5724 N N . ALA C 1 118 ? 16.720 76.299 66.353 1.00 41.46 135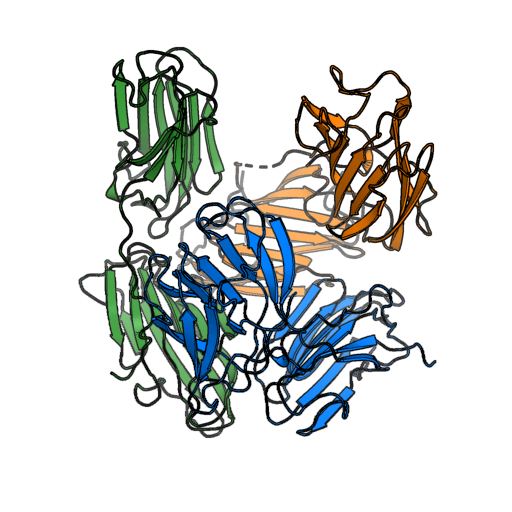 ALA C N 1
ATOM 5725 C CA . ALA C 1 118 ? 16.781 75.544 65.083 1.00 44.40 135 ALA C CA 1
ATOM 5726 C C . ALA C 1 118 ? 17.007 74.055 65.346 1.00 44.19 135 ALA C C 1
ATOM 5727 O O . ALA C 1 118 ? 18.049 73.721 65.892 1.00 39.90 135 ALA C O 1
ATOM 5729 N N . SER C 1 119 ? 16.081 73.195 64.905 1.00 36.63 136 SER C N 1
ATOM 5730 C CA . SER C 1 119 ? 16.211 71.723 65.067 1.00 47.45 136 SER C CA 1
ATOM 5731 C C . SER C 1 119 ? 15.324 71.001 64.050 1.00 39.04 136 SER C C 1
ATOM 5732 O O . SER C 1 119 ? 14.337 71.569 63.588 1.00 40.21 136 SER C O 1
ATOM 5735 N N . ALA C 1 120 ? 15.660 69.761 63.766 1.00 43.36 137 ALA C N 1
ATOM 5736 C CA . ALA C 1 120 ? 14.983 68.956 62.728 1.00 42.60 137 ALA C CA 1
ATOM 5737 C C . ALA C 1 120 ? 15.240 67.486 63.038 1.00 38.80 137 ALA C C 1
ATOM 5738 O O . ALA C 1 120 ? 16.441 67.031 62.969 1.00 33.33 137 ALA C O 1
ATOM 5740 N N . LYS C 1 121 ? 14.143 66.799 63.397 1.00 42.24 138 LYS C N 1
ATOM 5741 C CA . LYS C 1 121 ? 14.090 65.326 63.629 1.00 49.00 138 LYS C CA 1
ATOM 5742 C C . LYS C 1 121 ? 13.019 64.678 62.730 1.00 39.79 138 LYS C C 1
ATOM 5743 O O . LYS C 1 121 ? 11.918 65.239 62.563 1.00 33.74 138 LYS C O 1
ATOM 5749 N N . LEU C 1 122 ? 13.358 63.530 62.176 1.00 32.67 139 LEU C N 1
ATOM 5750 C CA . LEU C 1 122 ? 12.401 62.639 61.509 1.00 34.38 139 LEU C CA 1
ATOM 5751 C C . LEU C 1 122 ? 12.418 61.256 62.184 1.00 32.78 139 LEU C C 1
ATOM 5752 O O . LEU C 1 122 ? 13.504 60.553 62.246 1.00 38.48 139 LEU C O 1
ATOM 5757 N N . MET C 1 123 ? 11.243 60.883 62.670 1.00 34.37 140 MET C N 1
ATOM 5758 C CA . MET C 1 123 ? 10.941 59.599 63.360 1.00 35.56 140 MET C CA 1
ATOM 5759 C C . MET C 1 123 ? 9.765 58.861 62.707 1.00 38.66 140 MET C C 1
ATOM 5760 O O . MET C 1 123 ? 9.011 59.456 61.878 1.00 42.91 140 MET C O 1
ATOM 5765 N N . TRP C 1 124 ? 9.654 57.573 63.010 1.00 35.57 141 TRP C N 1
ATOM 5766 C CA . TRP C 1 124 ? 8.587 56.705 62.501 1.00 36.54 141 TRP C CA 1
ATOM 5767 C C . TRP C 1 124 ? 8.156 55.744 63.615 1.00 39.62 141 TRP C C 1
ATOM 5768 O O . TRP C 1 124 ? 8.956 55.545 64.517 1.00 36.48 141 TRP C O 1
ATOM 5779 N N . SER C 1 125 ? 6.930 55.227 63.521 1.00 33.57 142 SER C N 1
ATOM 5780 C CA . SER C 1 125 ? 6.417 54.077 64.310 1.00 40.70 142 SER C CA 1
ATOM 5781 C C . SER C 1 125 ? 5.346 53.330 63.519 1.00 40.71 142 SER C C 1
ATOM 5782 O O . SER C 1 125 ? 4.748 53.935 62.635 1.00 37.19 142 SER C O 1
ATOM 5785 N N . SER C 1 126 ? 5.058 52.091 63.921 1.00 35.96 143 SER C N 1
ATOM 5786 C CA . SER C 1 126 ? 3.906 51.247 63.495 1.00 34.40 143 SER C CA 1
ATOM 5787 C C . SER C 1 126 ? 3.666 50.221 64.599 1.00 44.32 143 SER C C 1
AT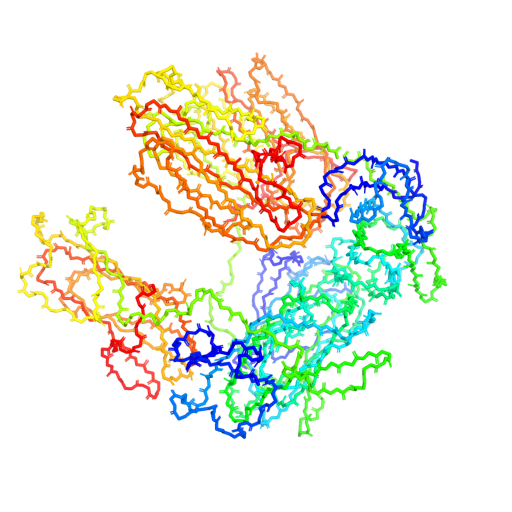OM 5788 O O . SER C 1 126 ? 4.410 50.258 65.618 1.00 34.86 143 SER C O 1
ATOM 5791 N N . LYS C 1 127 ? 2.691 49.355 64.411 1.00 46.00 144 LYS C N 1
ATOM 5792 C CA . LYS C 1 127 ? 2.419 48.242 65.345 1.00 46.06 144 LYS C CA 1
ATOM 5793 C C . LYS C 1 127 ? 3.724 47.498 65.709 1.00 41.55 144 LYS C C 1
ATOM 5794 O O . LYS C 1 127 ? 3.918 47.284 66.896 1.00 43.88 144 LYS C O 1
ATOM 5800 N N . SER C 1 128 ? 4.569 47.088 64.758 1.00 38.17 145 SER C N 1
ATOM 5801 C CA . SER C 1 128 ? 5.852 46.355 65.008 1.00 39.97 145 SER C CA 1
ATOM 5802 C C . SER C 1 128 ? 7.093 47.278 65.105 1.00 48.87 145 SER C C 1
ATOM 5803 O O . SER C 1 128 ? 8.206 46.763 65.524 1.00 45.58 145 SER C O 1
ATOM 5806 N N . GLN C 1 129 ? 6.995 48.545 64.660 1.00 42.38 146 GLN C N 1
ATOM 5807 C CA . GLN C 1 129 ? 8.143 49.487 64.669 1.00 40.66 146 GLN C CA 1
ATOM 5808 C C . GLN C 1 129 ? 8.048 50.398 65.898 1.00 36.65 146 GLN C C 1
ATOM 5809 O O . GLN C 1 129 ? 7.166 51.256 65.996 1.00 40.27 146 GLN C O 1
ATOM 5815 N N . GLN C 1 130 ? 8.892 50.152 66.885 1.00 39.09 147 GLN C N 1
ATOM 5816 C CA . GLN C 1 130 ? 8.926 51.009 68.078 1.00 40.87 147 GLN C CA 1
ATOM 5817 C C . GLN C 1 130 ? 9.351 52.387 67.552 1.00 38.36 147 GLN C C 1
ATOM 5818 O O . GLN C 1 130 ? 10.152 52.419 66.590 1.00 40.28 147 GLN C O 1
ATOM 5824 N N . LYS C 1 131 ? 8.872 53.460 68.177 1.00 36.50 148 LYS C N 1
ATOM 5825 C CA . LYS C 1 131 ? 9.156 54.860 67.803 1.00 42.27 148 LYS C CA 1
ATOM 5826 C C . LYS C 1 131 ? 10.668 55.064 67.913 1.00 42.15 148 LYS C C 1
ATOM 5827 O O . LYS C 1 131 ? 11.247 54.601 68.851 1.00 47.59 148 LYS C O 1
ATOM 5833 N N . GLU C 1 132 ? 11.297 55.546 66.854 1.00 38.25 149 GLU C N 1
ATOM 5834 C CA . GLU C 1 132 ? 12.727 55.889 66.808 1.00 41.24 149 GLU C CA 1
ATOM 5835 C C . GLU C 1 132 ? 12.966 56.952 65.720 1.00 44.66 149 GLU C C 1
ATOM 5836 O O . GLU C 1 132 ? 12.106 57.190 64.793 1.00 37.43 149 GLU C O 1
ATOM 5842 N N . ILE C 1 133 ? 14.158 57.501 65.772 1.00 39.80 150 ILE C N 1
ATOM 5843 C CA . ILE C 1 133 ? 14.740 58.220 64.633 1.00 39.75 150 ILE C CA 1
ATOM 5844 C C . ILE C 1 133 ? 14.795 57.245 63.467 1.00 40.14 150 ILE C C 1
ATOM 5845 O O . ILE C 1 133 ? 15.316 56.136 63.622 1.00 42.79 150 ILE C O 1
ATOM 5850 N N . ILE C 1 134 ? 14.309 57.651 62.303 1.00 42.73 151 ILE C N 1
ATOM 5851 C CA . ILE C 1 134 ? 14.479 56.751 61.136 1.00 38.75 151 ILE C CA 1
ATOM 5852 C C . ILE C 1 134 ? 15.975 56.583 60.945 1.00 37.20 151 ILE C C 1
ATOM 5853 O O . ILE C 1 134 ? 16.645 57.583 60.767 1.00 42.24 151 ILE C O 1
ATOM 5858 N N . PRO C 1 135 ? 16.554 55.359 61.030 1.00 42.53 152 PRO C N 1
ATOM 5859 C CA . PRO C 1 135 ? 18.010 55.209 60.982 1.00 38.52 152 PRO C CA 1
ATOM 5860 C C . PRO C 1 135 ? 18.495 54.970 59.558 1.00 39.49 152 PRO C C 1
ATOM 5861 O O . PRO C 1 135 ? 17.734 54.558 58.666 1.00 42.35 152 PRO C O 1
ATOM 5865 N N . SER C 1 136 ? 19.774 55.222 59.382 1.00 34.45 153 SER C N 1
ATOM 5866 C CA . SER C 1 136 ? 20.435 55.152 58.073 1.00 40.38 153 SER C CA 1
ATOM 5867 C C . SER C 1 136 ? 20.247 53.751 57.539 1.00 38.84 153 SER C C 1
ATOM 5868 O O . SER C 1 136 ? 20.416 53.608 56.324 1.00 42.17 153 SER C O 1
ATOM 5871 N N . SER C 1 137 ? 19.952 52.714 58.337 1.00 38.59 154 SER C N 1
ATOM 5872 C CA . SER C 1 137 ? 19.811 51.357 57.709 1.00 38.18 154 SER C CA 1
ATOM 5873 C C . SER C 1 137 ? 18.577 51.318 56.773 1.00 36.59 154 SER C C 1
ATOM 5874 O O . SER C 1 137 ? 18.570 50.526 55.837 1.00 38.60 154 SER C O 1
ATOM 5877 N N . GLN C 1 138 ? 17.588 52.183 56.971 1.00 34.41 155 GLN C N 1
ATOM 5878 C CA . GLN C 1 138 ? 16.292 52.142 56.235 1.00 35.35 155 GLN C CA 1
ATOM 5879 C C . GLN C 1 138 ? 16.224 53.332 55.239 1.00 41.11 155 GLN C C 1
ATOM 5880 O O . GLN C 1 138 ? 15.155 53.525 54.660 1.00 41.46 155 GLN C O 1
ATOM 5886 N N . LEU C 1 139 ? 17.334 54.055 54.991 1.00 38.79 156 LEU C N 1
ATOM 5887 C CA . LEU C 1 139 ? 17.408 55.339 54.220 1.00 38.73 156 LEU C CA 1
ATOM 5888 C C . LEU C 1 139 ? 18.485 55.267 53.142 1.00 40.67 156 LEU C C 1
ATOM 5889 O O . LEU C 1 139 ? 19.629 55.019 53.509 1.00 36.65 156 LEU C O 1
ATOM 5894 N N . TYR C 1 140 ? 18.126 55.649 51.920 1.00 36.43 157 TYR C N 1
ATOM 5895 C CA . TYR C 1 140 ? 18.949 55.594 50.706 1.00 41.02 157 TYR C CA 1
ATOM 5896 C C . TYR C 1 140 ? 18.982 56.960 50.050 1.00 41.28 157 TYR C C 1
ATOM 5897 O O . TYR C 1 140 ? 17.920 57.512 49.734 1.00 33.72 157 TYR C O 1
ATOM 5906 N N . PRO C 1 141 ? 20.181 57.557 49.895 1.00 38.70 158 PRO C N 1
ATOM 5907 C CA . PRO C 1 141 ? 20.292 58.924 49.398 1.00 41.32 158 PRO C CA 1
ATOM 5908 C C . PRO C 1 141 ? 19.809 59.058 47.958 1.00 33.29 158 PRO C C 1
ATOM 5909 O O . PRO C 1 141 ? 20.069 58.173 47.176 1.00 38.13 158 PRO C O 1
ATOM 5913 N N . SER C 1 142 ? 19.171 60.162 47.626 1.00 36.26 159 SER C N 1
ATOM 5914 C CA . SER C 1 142 ? 18.930 60.546 46.212 1.00 40.32 159 SER C CA 1
ATOM 5915 C C . SER C 1 142 ? 20.263 60.620 45.476 1.00 37.70 159 SER C C 1
ATOM 5916 O O . SER C 1 142 ? 21.310 61.003 46.066 1.00 40.93 159 SER C O 1
ATOM 5919 N N . ASP C 1 143 ? 20.221 60.290 44.204 1.00 43.96 160 ASP C N 1
ATOM 5920 C CA . ASP C 1 143 ? 21.397 60.401 43.310 1.00 59.62 160 ASP C CA 1
ATOM 5921 C C . ASP C 1 143 ? 20.916 61.081 42.018 1.00 55.36 160 ASP C C 1
ATOM 5922 O O . ASP C 1 143 ? 21.584 60.888 41.035 1.00 55.58 160 ASP C O 1
ATOM 5927 N N . GLY C 1 144 ? 19.771 61.796 42.047 1.00 59.50 161 GLY C N 1
ATOM 5928 C CA . GLY C 1 144 ? 19.210 62.626 40.947 1.00 52.21 161 GLY C CA 1
ATOM 5929 C C . GLY C 1 144 ? 19.993 63.931 40.787 1.00 51.19 161 GLY C C 1
ATOM 5930 O O . GLY C 1 144 ? 21.082 64.062 41.364 1.00 43.62 161 GLY C O 1
ATOM 5931 N N . PRO C 1 145 ? 19.506 64.915 39.993 1.00 56.51 162 PRO C N 1
ATOM 5932 C CA . PRO C 1 145 ? 20.264 66.146 39.761 1.00 61.10 162 PRO C CA 1
ATOM 5933 C C . PRO C 1 145 ? 20.651 66.892 41.063 1.00 52.39 162 PRO C C 1
ATOM 5934 O O . PRO C 1 145 ? 19.812 67.040 41.925 1.00 58.82 162 PRO C O 1
ATOM 5938 N N . LEU C 1 146 ? 21.921 67.321 41.181 1.00 49.86 163 LEU C N 1
ATOM 5939 C CA . LEU C 1 146 ? 22.476 68.123 42.319 1.00 53.26 163 LEU C CA 1
ATOM 5940 C C . LEU C 1 146 ? 22.088 69.575 42.104 1.00 47.28 163 LEU C C 1
ATOM 5941 O O . LEU C 1 146 ? 22.024 69.990 40.972 1.00 48.97 163 LEU C O 1
ATOM 5946 N N . PRO C 1 147 ? 21.790 70.373 43.140 1.00 44.87 164 PRO C N 1
ATOM 5947 C CA . PRO C 1 147 ? 21.420 71.784 42.934 1.00 45.53 164 PRO C CA 1
ATOM 5948 C C . PRO C 1 147 ? 22.599 72.612 42.394 1.00 43.80 164 PRO C C 1
ATOM 5949 O O . PRO C 1 147 ? 23.745 72.188 42.604 1.00 42.22 164 PRO C O 1
ATOM 5953 N N . GLN C 1 148 ? 22.326 73.762 41.758 1.00 46.08 165 GLN C N 1
ATOM 5954 C CA . GLN C 1 148 ? 23.393 74.644 41.169 1.00 52.21 165 GLN C CA 1
ATOM 5955 C C . GLN C 1 148 ? 23.193 76.041 41.735 1.00 46.58 165 GLN C C 1
ATOM 5956 O O . GLN C 1 148 ? 22.044 76.468 41.669 1.00 59.66 165 GLN C O 1
ATOM 5962 N N . LYS C 1 149 ? 24.240 76.728 42.221 1.00 46.31 166 LYS C N 1
ATOM 5963 C CA . LYS C 1 149 ? 24.190 78.150 42.701 1.00 46.50 166 LYS C CA 1
ATOM 5964 C C . LYS C 1 149 ? 23.618 79.036 41.583 1.00 42.81 166 LYS C C 1
ATOM 5965 O O . LYS C 1 149 ? 23.870 78.693 40.455 1.00 36.86 166 LYS C O 1
ATOM 5971 N N . ASP C 1 150 ? 22.828 80.093 41.817 1.00 47.36 167 ASP C N 1
ATOM 5972 C CA . ASP C 1 150 ? 22.245 80.839 40.650 1.00 46.47 167 ASP C CA 1
ATOM 5973 C C . ASP C 1 150 ? 23.301 81.846 40.200 1.00 49.73 167 ASP C C 1
ATOM 5974 O O . ASP C 1 150 ? 24.306 81.997 40.938 1.00 37.46 167 ASP C O 1
ATOM 5979 N N . VAL C 1 151 ? 23.133 82.431 39.005 1.00 39.65 168 VAL C N 1
ATOM 5980 C CA . VAL C 1 151 ? 23.993 83.571 38.560 1.00 42.83 168 VAL C CA 1
ATOM 5981 C C . VAL C 1 151 ? 23.415 84.840 39.191 1.00 47.11 168 VAL C C 1
ATOM 5982 O O . VAL C 1 151 ? 22.159 84.977 39.214 1.00 45.77 168 VAL C O 1
ATOM 5986 N N . ASN C 1 152 ? 24.255 85.766 39.646 1.00 48.10 169 ASN C N 1
ATOM 5987 C CA . ASN C 1 152 ? 23.769 87.099 40.099 1.00 48.17 169 ASN C CA 1
ATOM 5988 C C . ASN C 1 152 ? 23.487 87.997 38.868 1.00 43.50 169 ASN C C 1
ATOM 5989 O O . ASN C 1 152 ? 23.979 87.726 37.784 1.00 43.08 169 ASN C O 1
ATOM 5994 N N . GLY C 1 153 ? 22.655 89.013 39.019 1.00 42.33 170 GLY C N 1
ATOM 5995 C CA . GLY C 1 153 ? 22.210 89.835 37.885 1.00 43.55 170 GLY C CA 1
ATOM 5996 C C . GLY C 1 153 ? 20.794 89.481 37.485 1.00 38.79 170 GLY C C 1
ATOM 5997 O O . GLY C 1 153 ? 20.079 88.738 38.246 1.00 35.38 170 GLY C O 1
ATOM 5998 N N . LEU C 1 154 ? 20.326 90.131 36.433 1.00 33.16 171 LEU C N 1
ATOM 5999 C CA . LEU C 1 154 ? 18.965 89.892 35.914 1.00 32.06 171 LEU C CA 1
ATOM 6000 C C . LEU C 1 154 ? 19.022 89.492 34.445 1.00 37.20 171 LEU C C 1
ATOM 6001 O O . LEU C 1 154 ? 19.905 89.986 33.704 1.00 33.48 171 LEU C O 1
ATOM 6006 N N . SER C 1 155 ? 18.068 88.670 34.040 1.00 36.95 172 SER C N 1
ATOM 6007 C CA . SER C 1 155 ? 17.843 88.280 32.627 1.00 44.95 172 SER C CA 1
ATOM 6008 C C . SER C 1 155 ? 17.243 89.496 31.952 1.00 43.26 172 SER C C 1
ATOM 6009 O O . SER C 1 155 ? 16.228 89.940 32.409 1.00 39.38 172 SER C O 1
ATOM 6012 N N . ALA C 1 156 ? 17.922 89.995 30.939 1.00 41.83 173 ALA C N 1
ATOM 6013 C CA . ALA C 1 156 ? 17.500 91.184 30.183 1.00 49.00 173 ALA C CA 1
ATOM 6014 C C . ALA C 1 156 ? 17.130 90.754 28.771 1.00 46.94 173 ALA C C 1
ATOM 6015 O O . ALA C 1 156 ? 17.876 89.960 28.172 1.00 53.53 173 ALA C O 1
ATOM 6017 N N . GLU C 1 157 ? 16.048 91.317 28.268 1.00 49.80 174 GLU C N 1
ATOM 6018 C CA . GLU C 1 157 ? 15.703 91.293 26.834 1.00 49.88 174 GLU C CA 1
ATOM 6019 C C . GLU C 1 157 ? 15.868 92.716 26.316 1.00 47.26 174 GLU C C 1
ATOM 6020 O O . GLU C 1 157 ? 15.241 93.643 26.877 1.00 41.19 174 GLU C O 1
ATOM 6026 N N . TYR C 1 158 ? 16.745 92.885 25.327 1.00 42.59 175 TYR C N 1
ATOM 6027 C CA . TYR C 1 158 ? 16.953 94.164 24.607 1.00 50.30 175 TYR C CA 1
ATOM 6028 C C . TYR C 1 158 ? 16.110 94.199 23.323 1.00 47.80 175 TYR C C 1
ATOM 6029 O O . TYR C 1 158 ? 16.161 93.278 22.479 1.00 46.94 175 TYR C O 1
ATOM 6038 N N . TYR C 1 159 ? 15.316 95.251 23.192 1.00 55.86 176 TYR C N 1
ATOM 6039 C CA . TYR C 1 159 ? 14.342 95.437 22.084 1.00 70.50 176 TYR C CA 1
ATOM 6040 C C . TYR C 1 159 ? 14.827 96.544 21.129 1.00 71.32 176 TYR C C 1
ATOM 6041 O O . TYR C 1 159 ? 15.615 97.460 21.558 1.00 55.56 176 TYR C O 1
ATOM 6050 N N . GLY C 1 160 ? 14.406 96.434 19.861 1.00 73.49 177 GLY C N 1
ATOM 6051 C CA . GLY C 1 160 ? 14.814 97.332 18.760 1.00 70.95 177 GLY C CA 1
ATOM 6052 C C . GLY C 1 160 ? 13.852 98.504 18.561 1.00 65.36 177 GLY C C 1
ATOM 6053 O O . GLY C 1 160 ? 14.136 99.297 17.666 1.00 59.02 177 GLY C O 1
ATOM 6054 N N . ASP C 1 161 ? 12.770 98.596 19.350 1.00 59.08 178 ASP C N 1
ATOM 6055 C CA . ASP C 1 161 ? 11.791 99.716 19.404 1.00 54.69 178 ASP C CA 1
ATOM 6056 C C . ASP C 1 161 ? 11.549 100.076 20.869 1.00 56.36 178 ASP C C 1
ATOM 6057 O O . ASP C 1 161 ? 12.193 99.467 21.713 1.00 56.48 178 ASP C O 1
ATOM 6062 N N . ALA C 1 162 ? 10.632 101.008 21.139 1.00 60.53 179 ALA C N 1
ATOM 6063 C CA . ALA C 1 162 ? 10.355 101.593 22.472 1.00 65.71 179 ALA C CA 1
ATOM 6064 C C . ALA C 1 162 ? 9.130 100.932 23.112 1.00 62.23 179 ALA C C 1
ATOM 6065 O O . ALA C 1 162 ? 8.727 101.403 24.170 1.00 56.93 179 ALA C O 1
ATOM 6067 N N . GLU C 1 163 ? 8.574 99.867 22.533 1.00 68.27 180 GLU C N 1
ATOM 6068 C CA . GLU C 1 163 ? 7.287 99.299 23.013 1.00 67.30 180 GLU C CA 1
ATOM 6069 C C . GLU C 1 163 ? 7.479 97.840 23.443 1.00 68.44 180 GLU C C 1
ATOM 6070 O O . GLU C 1 163 ? 6.482 97.163 23.732 1.00 65.94 180 GLU C O 1
ATOM 6076 N N . LEU C 1 164 ? 8.725 97.369 23.519 1.00 68.09 181 LEU C N 1
ATOM 6077 C CA . LEU C 1 164 ? 9.022 95.989 23.977 1.00 66.99 181 LEU C CA 1
ATOM 6078 C C . LEU C 1 164 ? 8.416 94.973 23.015 1.00 62.28 181 LEU C C 1
ATOM 6079 O O . LEU C 1 164 ? 7.721 94.101 23.490 1.00 60.56 181 LEU C O 1
ATOM 6084 N N . LYS C 1 165 ? 8.764 95.037 21.730 1.00 69.44 182 LYS C N 1
ATOM 6085 C CA . LYS C 1 165 ? 8.084 94.248 20.669 1.00 80.34 182 LYS C CA 1
ATOM 6086 C C . LYS C 1 165 ? 9.095 93.473 19.814 1.00 67.90 182 LYS C C 1
ATOM 6087 O O . LYS C 1 165 ? 8.919 92.284 19.681 1.00 67.19 182 LYS C O 1
ATOM 6093 N N . ASP C 1 166 ? 10.101 94.112 19.234 1.00 68.53 183 ASP C N 1
ATOM 6094 C CA . ASP C 1 166 ? 11.061 93.409 18.351 1.00 67.26 183 ASP C CA 1
ATOM 6095 C C . ASP C 1 166 ? 12.294 93.002 19.159 1.00 65.48 183 ASP C C 1
ATOM 6096 O O . ASP C 1 166 ? 13.259 93.803 19.265 1.00 69.39 183 ASP C O 1
ATOM 6101 N N . LYS C 1 167 ? 12.297 91.780 19.680 1.00 62.58 184 LYS C N 1
ATOM 6102 C CA . LYS C 1 167 ? 13.485 91.275 20.392 1.00 60.39 184 LYS C CA 1
ATOM 6103 C C . LYS C 1 167 ? 14.669 91.353 19.440 1.00 63.05 184 LYS C C 1
ATOM 6104 O O . LYS C 1 167 ? 14.525 90.892 18.299 1.00 68.42 184 LYS C O 1
ATOM 6110 N N . ARG C 1 168 ? 15.780 91.922 19.882 1.00 56.45 185 ARG C N 1
ATOM 6111 C CA . ARG C 1 168 ? 17.072 91.838 19.151 1.00 59.86 185 ARG C CA 1
ATOM 6112 C C . ARG C 1 168 ? 17.956 90.775 19.833 1.00 64.37 185 ARG C C 1
ATOM 6113 O O . ARG C 1 168 ? 18.624 90.038 19.090 1.00 50.22 185 ARG C O 1
ATOM 6121 N N . PHE C 1 169 ? 17.984 90.682 21.177 1.00 52.16 186 PHE C N 1
ATOM 6122 C CA . PHE C 1 169 ? 18.967 89.847 21.918 1.00 52.10 186 PHE C CA 1
ATOM 6123 C C . PHE C 1 169 ? 18.598 89.773 23.412 1.00 61.85 186 PHE C C 1
ATOM 6124 O O . PHE C 1 169 ? 17.785 90.594 23.912 1.00 51.25 186 PHE C O 1
ATOM 6132 N N . THR C 1 170 ? 19.132 88.762 24.101 1.00 52.88 187 THR C N 1
ATOM 6133 C CA . THR C 1 170 ? 18.859 88.520 25.543 1.00 58.07 187 THR C CA 1
ATOM 6134 C C . THR C 1 170 ? 20.203 88.231 26.173 1.00 54.20 187 THR C C 1
ATOM 6135 O O . THR C 1 170 ? 21.078 87.730 25.472 1.00 51.59 187 THR C O 1
ATOM 6139 N N . ARG C 1 171 ? 20.423 88.752 27.360 1.00 49.96 188 ARG C N 1
ATOM 6140 C CA . ARG C 1 171 ? 21.728 88.599 28.020 1.00 43.05 188 ARG C CA 1
ATOM 6141 C C . ARG C 1 171 ? 21.475 88.750 29.522 1.00 51.95 188 ARG C C 1
ATOM 6142 O O . ARG C 1 171 ? 20.359 89.188 29.914 1.00 44.37 188 ARG C O 1
ATOM 6150 N N . ILE C 1 172 ? 22.437 88.351 30.350 1.00 47.84 189 ILE C N 1
ATOM 6151 C CA . ILE C 1 172 ? 22.344 88.663 31.795 1.00 42.89 189 ILE C CA 1
ATOM 6152 C C . ILE C 1 172 ? 23.088 89.978 32.001 1.00 40.03 189 ILE C C 1
ATOM 6153 O O . ILE C 1 172 ? 24.237 90.098 31.549 1.00 40.03 189 ILE C O 1
ATOM 6158 N N . ASP C 1 173 ? 22.479 90.901 32.737 1.00 35.97 190 ASP C N 1
ATOM 6159 C CA . ASP C 1 173 ? 23.088 92.177 33.187 1.00 40.94 190 ASP C CA 1
ATOM 6160 C C . ASP C 1 173 ? 23.292 92.041 34.698 1.00 40.26 190 ASP C C 1
ATOM 6161 O O . ASP C 1 173 ? 22.340 91.638 35.381 1.00 36.92 190 ASP C O 1
ATOM 6166 N N . ASP C 1 174 ? 24.480 92.410 35.190 1.00 36.25 191 ASP C N 1
ATOM 6167 C CA . ASP C 1 174 ? 24.886 92.220 36.605 1.00 44.08 191 ASP C CA 1
ATOM 6168 C C . ASP C 1 174 ? 24.020 93.067 37.529 1.00 40.92 191 ASP C C 1
ATOM 6169 O O . ASP C 1 174 ? 23.857 92.674 38.653 1.00 42.21 191 ASP C O 1
ATOM 6174 N N . ALA C 1 175 ? 23.654 94.280 37.129 1.00 35.99 192 ALA C N 1
ATOM 6175 C CA . ALA C 1 175 ? 22.808 95.165 37.958 1.00 34.82 192 ALA C CA 1
ATOM 6176 C C . ALA C 1 175 ? 22.084 96.163 37.040 1.00 34.78 192 ALA C C 1
ATOM 6177 O O . ALA C 1 175 ? 22.365 96.165 35.842 1.00 35.66 192 ALA C O 1
ATOM 6179 N N . ILE C 1 176 ? 21.122 96.928 37.541 1.00 36.39 193 ILE C N 1
ATOM 6180 C CA . ILE C 1 176 ? 20.448 97.974 36.711 1.00 37.83 193 ILE C CA 1
ATOM 6181 C C . ILE C 1 176 ? 21.122 99.321 37.045 1.00 33.86 193 ILE C C 1
ATOM 6182 O O . ILE C 1 176 ? 20.767 99.972 38.100 1.00 37.03 193 ILE C O 1
ATOM 6187 N N . ASN C 1 177 ? 22.103 99.664 36.205 1.00 35.91 194 ASN C N 1
ATOM 6188 C CA . ASN C 1 177 ? 23.092 100.762 36.392 1.00 37.95 194 ASN C CA 1
ATOM 6189 C C . ASN C 1 177 ? 23.792 101.042 35.060 1.00 40.92 194 ASN C C 1
ATOM 6190 O O . ASN C 1 177 ? 24.945 100.671 34.937 1.00 46.52 194 ASN C O 1
ATOM 6195 N N . PHE C 1 178 ? 23.116 101.680 34.112 1.00 38.77 195 PHE C N 1
ATOM 6196 C CA . PHE C 1 178 ? 23.674 102.008 32.772 1.00 45.31 195 PHE C CA 1
ATOM 6197 C C . PHE C 1 178 ? 23.705 103.532 32.534 1.00 47.47 195 PHE C C 1
ATOM 6198 O O . PHE C 1 178 ? 22.666 104.167 32.738 1.00 34.27 195 PHE C O 1
ATOM 6206 N N . ASN C 1 179 ? 24.828 104.079 32.041 1.00 53.67 196 ASN C N 1
ATOM 6207 C CA . ASN C 1 179 ? 24.901 105.434 31.404 1.00 60.84 196 ASN C CA 1
ATOM 6208 C C . ASN C 1 179 ? 25.327 105.250 29.954 1.00 55.05 196 ASN C C 1
ATOM 6209 O O . ASN C 1 179 ? 26.478 105.572 29.599 1.00 69.56 196 ASN C O 1
ATOM 6214 N N . TRP C 1 180 ? 24.415 104.776 29.135 1.00 53.93 197 TRP C N 1
ATOM 6215 C CA . TRP C 1 180 ? 24.642 104.617 27.682 1.00 49.68 197 TRP C CA 1
ATOM 6216 C C . TRP C 1 180 ? 24.924 105.986 27.060 1.00 59.20 197 TRP C C 1
ATOM 6217 O O . TRP C 1 180 ? 25.742 106.019 26.071 1.00 58.70 197 TRP C O 1
ATOM 6228 N N . ASP C 1 181 ? 24.320 107.057 27.609 1.00 58.43 198 ASP C N 1
ATOM 6229 C CA . ASP C 1 181 ? 24.455 108.431 27.045 1.00 57.52 198 ASP C CA 1
ATOM 6230 C C . ASP C 1 181 ? 24.010 108.289 25.567 1.00 54.28 198 ASP C C 1
ATOM 6231 O O . ASP C 1 181 ? 22.825 107.972 25.343 1.00 55.38 198 ASP C O 1
ATOM 6236 N N . LYS C 1 182 ? 24.911 108.351 24.580 1.00 54.51 199 LYS C N 1
ATOM 6237 C CA . LYS C 1 182 ? 24.535 108.309 23.127 1.00 64.48 199 LYS C CA 1
ATOM 6238 C C . LYS C 1 182 ? 24.930 106.961 22.498 1.00 61.85 199 LYS C C 1
ATOM 6239 O O . LYS C 1 182 ? 24.499 106.682 21.370 1.00 58.19 199 LYS C O 1
ATOM 6245 N N . ASP C 1 183 ? 25.772 106.182 23.181 1.00 62.68 200 ASP C N 1
ATOM 6246 C CA . ASP C 1 183 ? 26.337 104.893 22.696 1.00 60.03 200 ASP C CA 1
ATOM 6247 C C . ASP C 1 183 ? 25.323 103.808 23.059 1.00 53.89 200 ASP C C 1
ATOM 6248 O O . ASP C 1 183 ? 25.552 103.032 23.969 1.00 49.60 200 ASP C O 1
ATOM 6253 N N . PHE C 1 184 ? 24.192 103.815 22.395 1.00 54.79 201 PHE C N 1
ATOM 6254 C CA . PHE C 1 184 ? 23.101 102.838 22.599 1.00 54.24 201 PHE C CA 1
ATOM 6255 C C . PHE C 1 184 ? 23.647 101.423 22.621 1.00 60.56 201 PHE C C 1
ATOM 6256 O O . PHE C 1 184 ? 24.742 101.154 22.126 1.00 59.22 201 PHE C O 1
ATOM 6264 N N . PRO C 1 185 ? 22.925 100.510 23.299 1.00 62.72 202 PRO C N 1
ATOM 6265 C CA . PRO C 1 185 ? 23.320 99.102 23.392 1.00 63.82 202 PRO C CA 1
ATOM 6266 C C . PRO C 1 185 ? 22.805 98.221 22.260 1.00 55.59 202 PRO C C 1
ATOM 6267 O O . PRO C 1 185 ? 23.220 97.093 22.168 1.00 50.74 202 PRO C O 1
ATOM 6271 N N . VAL C 1 186 ? 21.816 98.739 21.544 1.00 59.23 203 VAL C N 1
ATOM 6272 C CA . VAL C 1 186 ? 21.238 98.162 20.295 1.00 63.39 203 VAL C CA 1
ATOM 6273 C C . VAL C 1 186 ? 21.647 99.096 19.138 1.00 68.28 203 VAL C C 1
ATOM 6274 O O . VAL C 1 186 ? 21.428 100.340 19.300 1.00 52.25 203 VAL C O 1
ATOM 6278 N N . GLY C 1 187 ? 22.266 98.543 18.076 1.00 68.71 204 GLY C N 1
ATOM 6279 C CA . GLY C 1 187 ? 22.456 99.192 16.761 1.00 71.10 204 GLY C CA 1
ATOM 6280 C C . GLY C 1 187 ? 21.216 98.990 15.907 1.00 84.36 204 GLY C C 1
ATOM 6281 O O . GLY C 1 187 ? 20.308 98.268 16.391 1.00 72.95 204 GLY C O 1
ATOM 6282 N N . GLU C 1 188 ? 21.153 99.635 14.726 1.00 89.81 205 GLU C N 1
ATOM 6283 C CA . GLU C 1 188 ? 20.045 99.548 13.726 1.00 74.18 205 GLU C CA 1
ATOM 6284 C C . GLU C 1 188 ? 18.717 100.013 14.358 1.00 76.09 205 GLU C C 1
ATOM 6285 O O . GLU C 1 188 ? 17.650 99.412 14.129 1.00 61.96 205 GLU C O 1
ATOM 6291 N N . LEU C 1 189 ? 18.823 101.090 15.128 1.00 90.71 206 LEU C N 1
ATOM 6292 C CA . LEU C 1 189 ? 17.741 101.921 15.721 1.00 94.03 206 LEU C CA 1
ATOM 6293 C C . LEU C 1 189 ? 16.935 102.608 14.618 1.00 83.09 206 LEU C C 1
ATOM 6294 O O . LEU C 1 189 ? 16.107 101.903 14.048 1.00 83.96 206 LEU C O 1
ATOM 6299 N N . LYS C 1 193 ? 16.084 105.014 19.118 1.00 72.60 210 LYS C N 1
ATOM 6300 C CA . LYS C 1 193 ? 15.206 104.492 20.211 1.00 75.01 210 LYS C CA 1
ATOM 6301 C C . LYS C 1 193 ? 15.402 102.973 20.452 1.00 86.72 210 LYS C C 1
ATOM 6302 O O . LYS C 1 193 ? 15.902 102.283 19.516 1.00 88.61 210 LYS C O 1
ATOM 6308 N N . PHE C 1 194 ? 15.011 102.468 21.649 1.00 68.87 211 PHE C N 1
ATOM 6309 C CA . PHE C 1 194 ? 15.133 101.045 22.100 1.00 49.26 211 PHE C CA 1
ATOM 6310 C C . PHE C 1 194 ? 14.415 100.832 23.447 1.00 49.22 211 PHE C C 1
ATOM 6311 O O . PHE C 1 194 ? 14.088 101.838 24.110 1.00 43.95 211 PHE C O 1
ATOM 6319 N N . SER C 1 195 ? 14.158 99.572 23.848 1.00 47.92 212 SER C N 1
ATOM 6320 C CA . SER C 1 195 ? 13.528 99.216 25.158 1.00 44.01 212 SER C CA 1
ATOM 6321 C C . SER C 1 195 ? 14.178 97.964 25.813 1.00 47.73 212 SER C C 1
ATOM 6322 O O . SER C 1 195 ? 14.807 97.134 25.116 1.00 51.83 212 SER C O 1
ATOM 6325 N N . VAL C 1 196 ? 14.065 97.816 27.131 1.00 43.53 213 VAL C N 1
ATOM 6326 C CA . VAL C 1 196 ? 14.756 96.725 27.882 1.00 44.94 213 VAL C CA 1
ATOM 6327 C C . VAL C 1 196 ? 13.774 96.148 28.905 1.00 43.30 213 VAL C C 1
ATOM 6328 O O . VAL C 1 196 ? 13.010 96.930 29.491 1.00 37.48 213 VAL C O 1
ATOM 6332 N N . ARG C 1 197 ? 13.744 94.818 29.028 1.00 38.13 214 ARG C N 1
ATOM 6333 C CA . ARG C 1 197 ? 13.064 94.183 30.195 1.00 44.14 214 ARG C CA 1
ATOM 6334 C C . ARG C 1 197 ? 14.075 93.311 30.920 1.00 37.58 214 ARG C C 1
ATOM 6335 O O . ARG C 1 197 ? 14.683 92.443 30.245 1.00 39.14 214 ARG C O 1
ATOM 6343 N N . TRP C 1 198 ? 14.247 93.583 32.211 1.00 38.98 215 TRP C N 1
ATOM 6344 C CA . TRP C 1 198 ? 15.003 92.792 33.209 1.00 36.09 215 TRP C CA 1
ATOM 6345 C C . TRP C 1 198 ? 13.976 92.062 34.087 1.00 39.15 215 TRP C C 1
ATOM 6346 O O . TRP C 1 198 ? 13.036 92.737 34.583 1.00 33.29 215 TRP C O 1
ATOM 6357 N N . VAL C 1 199 ? 14.167 90.756 34.265 1.00 37.80 216 VAL C N 1
ATOM 6358 C CA . VAL C 1 199 ? 13.351 89.835 35.132 1.00 40.27 216 VAL C CA 1
ATOM 6359 C C . VAL C 1 199 ? 14.356 89.018 35.963 1.00 36.49 216 VAL C C 1
ATOM 6360 O O . VAL C 1 199 ? 15.342 88.567 35.396 1.00 36.70 216 VAL C O 1
ATOM 6364 N N . GLY C 1 200 ? 14.114 88.850 37.247 1.00 32.82 217 GLY C N 1
ATOM 6365 C CA . GLY C 1 200 ? 14.744 87.810 38.052 1.00 35.03 217 GLY C CA 1
ATOM 6366 C C . GLY C 1 200 ? 14.206 87.887 39.461 1.00 32.89 217 GLY C C 1
ATOM 6367 O O . GLY C 1 200 ? 13.019 88.198 39.635 1.00 36.54 217 GLY C O 1
ATOM 6368 N N . LYS C 1 201 ? 15.057 87.639 40.439 1.00 31.49 218 LYS C N 1
ATOM 6369 C CA . LYS C 1 201 ? 14.662 87.715 41.853 1.00 34.11 218 LYS C CA 1
ATOM 6370 C C . LYS C 1 201 ? 15.566 88.723 42.537 1.00 30.77 218 LYS C C 1
ATOM 6371 O O . LYS C 1 201 ? 16.606 89.035 42.011 1.00 36.39 218 LYS C O 1
ATOM 6377 N N . ILE C 1 202 ? 15.124 89.196 43.678 1.00 29.93 219 ILE C N 1
ATOM 6378 C CA . ILE C 1 202 ? 15.862 90.122 44.559 1.00 35.96 219 ILE C CA 1
ATOM 6379 C C . ILE C 1 202 ? 15.720 89.583 45.974 1.00 37.70 219 ILE C C 1
ATOM 6380 O O . ILE C 1 202 ? 14.658 88.955 46.289 1.00 38.68 219 ILE C O 1
ATOM 6385 N N . ASP C 1 203 ? 16.777 89.735 46.770 1.00 36.44 220 ASP C N 1
ATOM 6386 C CA . ASP C 1 203 ? 16.632 89.584 48.245 1.00 40.81 220 ASP C CA 1
ATOM 6387 C C . ASP C 1 203 ? 17.280 90.784 48.915 1.00 39.82 220 ASP C C 1
ATOM 6388 O O . ASP C 1 203 ? 18.129 91.433 48.290 1.00 33.33 220 ASP C O 1
ATOM 6393 N N . THR C 1 204 ? 16.930 90.973 50.174 1.00 40.28 221 THR C N 1
ATOM 6394 C CA . THR C 1 204 ? 17.201 92.186 50.989 1.00 50.71 221 THR C CA 1
ATOM 6395 C C . THR C 1 204 ? 18.121 91.780 52.142 1.00 49.21 221 THR C C 1
ATOM 6396 O O . THR C 1 204 ? 18.135 90.592 52.482 1.00 45.77 221 THR C O 1
ATOM 6400 N N . ARG C 1 205 ? 18.889 92.733 52.671 1.00 51.91 222 ARG C N 1
ATOM 6401 C CA . ARG C 1 205 ? 19.720 92.579 53.886 1.00 50.06 222 ARG C CA 1
ATOM 6402 C C . ARG C 1 205 ? 18.789 92.608 55.092 1.00 48.59 222 ARG C C 1
ATOM 6403 O O . ARG C 1 205 ? 19.003 91.805 55.991 1.00 43.29 222 ARG C O 1
ATOM 6411 N N . TYR C 1 206 ? 17.760 93.452 55.050 1.00 50.64 223 TYR C N 1
ATOM 6412 C CA . TYR C 1 206 ? 16.897 93.799 56.207 1.00 54.28 223 TYR C CA 1
ATOM 6413 C C . TYR C 1 206 ? 15.430 93.455 55.903 1.00 58.19 223 TYR C C 1
ATOM 6414 O O . TYR C 1 206 ? 14.952 93.646 54.710 1.00 50.64 223 TYR C O 1
ATOM 6423 N N . THR C 1 207 ? 14.732 92.975 56.951 1.00 53.43 224 THR C N 1
ATOM 6424 C CA . THR C 1 207 ? 13.246 92.957 57.042 1.00 52.71 224 THR C CA 1
ATOM 6425 C C . THR C 1 207 ? 12.800 94.363 57.482 1.00 48.60 224 THR C C 1
ATOM 6426 O O . THR C 1 207 ? 13.091 94.699 58.627 1.00 56.82 224 THR C O 1
ATOM 6430 N N . GLU C 1 208 ? 12.194 95.155 56.577 1.00 48.30 225 GLU C N 1
ATOM 6431 C CA . GLU C 1 208 ? 11.548 96.487 56.820 1.00 46.64 225 GLU C CA 1
ATOM 6432 C C . GLU C 1 208 ? 10.853 97.033 55.552 1.00 48.49 225 GLU C C 1
ATOM 6433 O O . GLU C 1 208 ? 10.778 96.306 54.526 1.00 44.60 225 GLU C O 1
ATOM 6439 N N . GLU C 1 209 ? 10.323 98.260 55.601 1.00 54.10 226 GLU C N 1
ATOM 6440 C CA . GLU C 1 209 ? 9.797 98.932 54.386 1.00 53.03 226 GLU C CA 1
ATOM 6441 C C . GLU C 1 209 ? 10.977 99.366 53.495 1.00 48.88 226 GLU C C 1
ATOM 6442 O O . GLU C 1 209 ? 11.979 99.887 53.969 1.00 43.65 226 GLU C O 1
ATOM 6448 N N . TYR C 1 210 ? 10.930 99.024 52.224 1.00 44.60 227 TYR C N 1
ATOM 6449 C CA . TYR C 1 210 ? 11.986 99.448 51.287 1.00 41.14 227 TYR C CA 1
ATOM 6450 C C . TYR C 1 210 ? 11.385 100.516 50.401 1.00 37.46 227 TYR C C 1
ATOM 6451 O O . TYR C 1 210 ? 10.201 100.471 50.056 1.00 42.06 227 TYR C O 1
ATOM 6460 N N . THR C 1 211 ? 12.214 101.471 50.021 1.00 41.07 228 THR C N 1
ATOM 6461 C CA . THR C 1 211 ? 11.900 102.275 48.808 1.00 43.39 228 THR C CA 1
ATOM 6462 C C . THR C 1 211 ? 12.880 101.913 47.705 1.00 40.04 228 THR C C 1
ATOM 6463 O O . THR C 1 211 ? 14.095 101.867 47.986 1.00 43.60 228 THR C O 1
ATOM 6467 N N . PHE C 1 212 ? 12.349 101.680 46.515 1.00 37.84 229 PHE C N 1
ATOM 6468 C CA . PHE C 1 212 ? 13.105 101.502 45.257 1.00 40.15 229 PHE C CA 1
ATOM 6469 C C . PHE C 1 212 ? 13.019 102.842 44.533 1.00 39.10 229 PHE C C 1
ATOM 6470 O O . PHE C 1 212 ? 11.945 103.413 44.570 1.00 37.52 229 PHE C O 1
ATOM 6478 N N . HIS C 1 213 ? 14.110 103.280 43.946 1.00 37.42 230 HIS C N 1
ATOM 6479 C CA . HIS C 1 213 ? 14.248 104.578 43.244 1.00 38.91 230 HIS C CA 1
ATOM 6480 C C . HIS C 1 213 ? 14.712 104.208 41.844 1.00 36.26 230 HIS C C 1
ATOM 6481 O O . HIS C 1 213 ? 15.587 103.321 41.757 1.00 38.56 230 HIS C O 1
ATOM 6488 N N . THR C 1 214 ? 14.168 104.826 40.801 1.00 36.15 231 THR C N 1
ATOM 6489 C CA . THR C 1 214 ? 14.785 104.862 39.446 1.00 37.49 231 THR C CA 1
ATOM 6490 C C . THR C 1 214 ? 15.275 106.295 39.180 1.00 41.20 231 THR C C 1
ATOM 6491 O O . THR C 1 214 ? 14.534 107.241 39.530 1.00 43.32 231 THR C O 1
ATOM 6495 N N . VAL C 1 215 ? 16.490 106.427 38.646 1.00 35.19 232 VAL C N 1
ATOM 6496 C CA . VAL C 1 215 ? 17.046 107.677 38.076 1.00 40.50 232 VAL C CA 1
ATOM 6497 C C . VAL C 1 215 ? 17.322 107.335 36.626 1.00 36.55 232 VAL C C 1
ATOM 6498 O O . VAL C 1 215 ? 18.222 106.523 36.399 1.00 38.36 232 VAL C O 1
ATOM 6502 N N . ALA C 1 216 ? 16.528 107.866 35.702 1.00 35.83 233 ALA C N 1
ATOM 6503 C CA . ALA C 1 216 ? 16.581 107.466 34.277 1.00 39.31 233 ALA C CA 1
ATOM 6504 C C . ALA C 1 216 ? 16.244 108.623 33.336 1.00 43.84 233 ALA C C 1
ATOM 6505 O O . ALA C 1 216 ? 15.480 109.556 33.737 1.00 37.09 233 ALA C O 1
ATOM 6507 N N . ASN C 1 217 ? 16.674 108.490 32.074 1.00 43.71 234 ASN C N 1
ATOM 6508 C CA . ASN C 1 217 ? 16.118 109.294 30.937 1.00 49.20 234 ASN C CA 1
ATOM 6509 C C . ASN C 1 217 ? 15.324 108.364 30.021 1.00 38.42 234 ASN C C 1
ATOM 6510 O O . ASN C 1 217 ? 15.922 107.689 29.174 1.00 44.37 234 ASN C O 1
ATOM 6515 N N . GLY C 1 218 ? 14.021 108.287 30.257 1.00 44.17 235 GLY C N 1
ATOM 6516 C CA . GLY C 1 218 ? 13.098 107.441 29.474 1.00 44.17 235 GLY C CA 1
ATOM 6517 C C . GLY C 1 218 ? 11.990 106.864 30.355 1.00 43.46 235 GLY C C 1
ATOM 6518 O O . GLY C 1 218 ? 11.855 107.248 31.604 1.00 36.52 235 GLY C O 1
ATOM 6519 N N . GLY C 1 219 ? 11.205 105.954 29.765 1.00 40.97 236 GLY C N 1
ATOM 6520 C CA . GLY C 1 219 ? 10.057 105.349 30.471 1.00 45.73 236 GLY C CA 1
ATOM 6521 C C . GLY C 1 219 ? 10.533 104.231 31.359 1.00 37.94 236 GLY C C 1
ATOM 6522 O O . GLY C 1 219 ? 11.438 103.482 30.925 1.00 35.62 236 GLY C O 1
ATOM 6523 N N . VAL C 1 220 ? 9.981 104.153 32.567 1.00 43.98 237 VAL C N 1
ATOM 6524 C CA . VAL C 1 220 ? 10.417 103.153 33.567 1.00 44.84 237 VAL C CA 1
ATOM 6525 C C . VAL C 1 220 ? 9.165 102.558 34.203 1.00 43.33 237 VAL C C 1
ATOM 6526 O O . VAL C 1 220 ? 8.253 103.318 34.523 1.00 46.14 237 VAL C O 1
ATOM 6530 N N . ARG C 1 221 ? 9.111 101.231 34.291 1.00 39.32 238 ARG C N 1
ATOM 6531 C CA . ARG C 1 221 ? 8.176 100.488 35.194 1.00 40.43 238 ARG C CA 1
ATOM 6532 C C . ARG C 1 221 ? 8.989 99.491 36.023 1.00 37.12 238 ARG C C 1
ATOM 6533 O O . ARG C 1 221 ? 9.974 98.854 35.471 1.00 40.44 238 ARG C O 1
ATOM 6541 N N . VAL C 1 222 ? 8.610 99.396 37.286 1.00 36.08 239 VAL C N 1
ATOM 6542 C CA . VAL C 1 222 ? 9.209 98.482 38.267 1.00 38.14 239 VAL C CA 1
ATOM 6543 C C . VAL C 1 222 ? 8.095 97.760 38.998 1.00 42.73 239 VAL C C 1
ATOM 6544 O O . VAL C 1 222 ? 7.287 98.411 39.639 1.00 36.71 239 VAL C O 1
ATOM 6548 N N . TRP C 1 223 ? 8.161 96.437 38.973 1.00 41.73 240 TRP C N 1
ATOM 6549 C CA . TRP C 1 223 ? 7.353 95.564 39.844 1.00 37.76 240 TRP C CA 1
ATOM 6550 C C . TRP C 1 223 ? 8.302 94.866 40.791 1.00 41.77 240 TRP C C 1
ATOM 6551 O O . TRP C 1 223 ? 9.307 94.280 40.278 1.00 36.58 240 TRP C O 1
ATOM 6562 N N . ILE C 1 224 ? 7.953 94.850 42.074 1.00 42.33 241 ILE C N 1
ATOM 6563 C CA . ILE C 1 224 ? 8.621 94.029 43.113 1.00 38.34 241 ILE C CA 1
ATOM 6564 C C . ILE C 1 224 ? 7.548 93.116 43.719 1.00 40.70 241 ILE C C 1
ATOM 6565 O O . ILE C 1 224 ? 6.496 93.627 44.103 1.00 40.84 241 ILE C O 1
ATOM 6570 N N . ASN C 1 225 ? 7.757 91.808 43.764 1.00 41.34 242 ASN C N 1
ATOM 6571 C CA . ASN C 1 225 ? 6.745 90.873 44.347 1.00 44.71 242 ASN C CA 1
ATOM 6572 C C . ASN C 1 225 ? 5.436 90.953 43.548 1.00 42.92 242 ASN C C 1
ATOM 6573 O O . ASN C 1 225 ? 4.377 90.927 44.142 1.00 47.33 242 ASN C O 1
ATOM 6578 N N . ASN C 1 226 ? 5.566 91.152 42.237 1.00 44.94 243 ASN C N 1
ATOM 6579 C CA . ASN C 1 226 ? 4.486 91.343 41.240 1.00 46.24 243 ASN C CA 1
ATOM 6580 C C . ASN C 1 226 ? 3.554 92.494 41.639 1.00 46.92 243 ASN C C 1
ATOM 6581 O O . ASN C 1 226 ? 2.501 92.566 41.018 1.00 46.33 243 ASN C O 1
ATOM 6586 N N . VAL C 1 227 ? 3.944 93.365 42.579 1.00 50.97 244 VAL C N 1
ATOM 6587 C CA . VAL C 1 227 ? 3.343 94.724 42.765 1.00 51.47 244 VAL C CA 1
ATOM 6588 C C . VAL C 1 227 ? 4.108 95.753 41.892 1.00 57.28 244 VAL C C 1
ATOM 6589 O O . VAL C 1 227 ? 5.301 95.986 42.142 1.00 46.81 244 VAL C O 1
ATOM 6593 N N . LEU C 1 228 ? 3.432 96.383 40.933 1.00 51.96 245 LEU C N 1
ATOM 6594 C CA . LEU C 1 228 ? 3.924 97.586 40.223 1.00 50.36 245 LEU C CA 1
ATOM 6595 C C . LEU C 1 228 ? 4.088 98.774 41.186 1.00 50.36 245 LEU C C 1
ATOM 6596 O O . LEU C 1 228 ? 3.095 99.456 41.435 1.00 48.12 245 LEU C O 1
ATOM 6601 N N . ILE C 1 229 ? 5.315 99.103 41.609 1.00 42.30 246 ILE C N 1
ATOM 6602 C CA . ILE C 1 229 ? 5.590 100.212 42.572 1.00 46.10 246 ILE C CA 1
ATOM 6603 C C . ILE C 1 229 ? 6.078 101.503 41.866 1.00 44.53 246 ILE C C 1
ATOM 6604 O O . ILE C 1 229 ? 6.132 102.552 42.506 1.00 38.94 246 ILE C O 1
ATOM 6609 N N . ILE C 1 230 ? 6.529 101.427 40.615 1.00 43.41 247 ILE C N 1
ATOM 6610 C CA . ILE C 1 230 ? 6.956 102.627 39.843 1.00 39.74 247 ILE C CA 1
ATOM 6611 C C . ILE C 1 230 ? 6.404 102.461 38.442 1.00 45.06 247 ILE C C 1
ATOM 6612 O O . ILE C 1 230 ? 6.687 101.386 37.781 1.00 36.28 247 ILE C O 1
ATOM 6617 N N . ASP C 1 231 ? 5.581 103.444 38.058 1.00 41.26 248 ASP C N 1
ATOM 6618 C CA . ASP C 1 231 ? 4.956 103.493 36.722 1.00 47.33 248 ASP C CA 1
ATOM 6619 C C . ASP C 1 231 ? 5.013 104.943 36.207 1.00 55.68 248 ASP C C 1
ATOM 6620 O O . ASP C 1 231 ? 4.203 105.768 36.630 1.00 55.17 248 ASP C O 1
ATOM 6625 N N . ASN C 1 232 ? 5.944 105.208 35.298 1.00 53.16 249 ASN C N 1
ATOM 6626 C CA . ASN C 1 232 ? 6.200 106.539 34.715 1.00 45.96 249 ASN C CA 1
ATOM 6627 C C . ASN C 1 232 ? 6.735 106.257 33.320 1.00 42.89 249 ASN C C 1
ATOM 6628 O O . ASN C 1 232 ? 7.989 106.433 33.073 1.00 46.51 249 ASN C O 1
ATOM 6633 N N . TRP C 1 233 ? 5.856 105.776 32.441 1.00 43.90 250 TRP C N 1
ATOM 6634 C CA . TRP C 1 233 ? 6.234 105.149 31.132 1.00 41.69 250 TRP C CA 1
ATOM 6635 C C . TRP C 1 233 ? 6.365 106.194 30.009 1.00 47.89 250 TRP C C 1
ATOM 6636 O O . TRP C 1 233 ? 7.170 106.001 29.052 1.00 39.73 250 TRP C O 1
ATOM 6647 N N . GLN C 1 234 ? 5.647 107.301 30.115 1.00 46.47 251 GLN C N 1
ATOM 6648 C CA . GLN C 1 234 ? 5.573 108.277 28.997 1.00 50.19 251 GLN C CA 1
ATOM 6649 C C . GLN C 1 234 ? 6.886 109.122 28.903 1.00 49.63 251 GLN C C 1
ATOM 6650 O O . GLN C 1 234 ? 7.603 109.294 29.952 1.00 48.26 251 GLN C O 1
ATOM 6656 N N . ASN C 1 235 ? 7.227 109.599 27.679 1.00 48.35 252 ASN C N 1
ATOM 6657 C CA . ASN C 1 235 ? 8.387 110.489 27.373 1.00 44.90 252 ASN C CA 1
ATOM 6658 C C . ASN C 1 235 ? 8.166 111.851 28.028 1.00 46.59 252 ASN C C 1
ATOM 6659 O O . ASN C 1 235 ? 7.262 112.589 27.588 1.00 54.85 252 ASN C O 1
ATOM 6664 N N . GLN C 1 236 ? 8.958 112.145 29.056 1.00 48.71 253 GLN C N 1
ATOM 6665 C CA . GLN C 1 236 ? 9.124 113.491 29.682 1.00 54.72 253 GLN C CA 1
ATOM 6666 C C . GLN C 1 236 ? 10.342 114.197 29.037 1.00 52.81 253 GLN C C 1
ATOM 6667 O O . GLN C 1 236 ? 10.524 115.415 29.235 1.00 55.90 253 GLN C O 1
ATOM 6673 N N . GLY C 1 237 ? 11.109 113.486 28.207 1.00 52.41 254 GLY C N 1
ATOM 6674 C CA . GLY C 1 237 ? 12.302 113.999 27.508 1.00 56.72 254 GLY C CA 1
ATOM 6675 C C . GLY C 1 237 ? 13.218 114.762 28.438 1.00 63.43 254 GLY C C 1
ATOM 6676 O O . GLY C 1 237 ? 13.671 115.866 28.025 1.00 53.21 254 GLY C O 1
ATOM 6677 N N . LYS C 1 238 ? 13.425 114.245 29.659 1.00 63.72 255 LYS C N 1
ATOM 6678 C CA . LYS C 1 238 ? 14.498 114.699 30.598 1.00 68.52 255 LYS C CA 1
ATOM 6679 C C . LYS C 1 238 ? 14.680 113.657 31.713 1.00 66.54 255 LYS C C 1
ATOM 6680 O O . LYS C 1 238 ? 13.845 112.754 31.804 1.00 61.87 255 LYS C O 1
ATOM 6686 N N . GLU C 1 239 ? 15.773 113.775 32.479 1.00 67.40 256 GLU C N 1
ATOM 6687 C CA . GLU C 1 239 ? 16.143 112.937 33.646 1.00 54.51 256 GLU C CA 1
ATOM 6688 C C . GLU C 1 239 ? 14.979 113.009 34.632 1.00 56.84 256 GLU C C 1
ATOM 6689 O O . GLU C 1 239 ? 14.489 114.102 34.859 1.00 51.07 256 GLU C O 1
ATOM 6695 N N . ALA C 1 240 ? 14.476 111.873 35.103 1.00 48.00 257 ALA C N 1
ATOM 6696 C CA . ALA C 1 240 ? 13.434 111.816 36.164 1.00 48.69 257 ALA C CA 1
ATOM 6697 C C . ALA C 1 240 ? 13.899 110.783 37.198 1.00 48.87 257 ALA C C 1
ATOM 6698 O O . ALA C 1 240 ? 14.619 109.808 36.794 1.00 38.49 257 ALA C O 1
ATOM 6700 N N . GLU C 1 241 ? 13.632 111.087 38.464 1.00 45.37 258 GLU C N 1
ATOM 6701 C CA . GLU C 1 241 ? 13.838 110.195 39.613 1.00 56.29 258 GLU C CA 1
ATOM 6702 C C . GLU C 1 241 ? 12.458 109.763 40.067 1.00 54.40 258 GLU C C 1
ATOM 6703 O O . GLU C 1 241 ? 11.733 110.618 40.442 1.00 50.84 258 GLU C O 1
ATOM 6709 N N . ASN C 1 242 ? 12.136 108.478 40.012 1.00 51.82 259 ASN C N 1
ATOM 6710 C CA . ASN C 1 242 ? 10.869 107.900 40.531 1.00 49.57 259 ASN C CA 1
ATOM 6711 C C . ASN C 1 242 ? 11.189 107.001 41.732 1.00 44.68 259 ASN C C 1
ATOM 6712 O O . ASN C 1 242 ? 12.339 106.510 41.907 1.00 55.86 259 ASN C O 1
ATOM 6717 N N . SER C 1 243 ? 10.229 106.844 42.609 1.00 42.74 260 SER C N 1
ATOM 6718 C CA . SER C 1 243 ? 10.441 106.086 43.862 1.00 46.42 260 SER C CA 1
ATOM 6719 C C . SER C 1 243 ? 9.116 105.439 44.258 1.00 50.98 260 SER C C 1
ATOM 6720 O O . SER C 1 243 ? 8.074 105.865 43.750 1.00 40.06 260 SER C O 1
ATOM 6723 N N . GLY C 1 244 ? 9.170 104.401 45.087 1.00 53.18 261 GLY C N 1
ATOM 6724 C CA . GLY C 1 244 ? 8.008 103.542 45.355 1.00 54.82 261 GLY C CA 1
ATOM 6725 C C . GLY C 1 244 ? 8.401 102.550 46.417 1.00 58.72 261 GLY C C 1
ATOM 6726 O O . GLY C 1 244 ? 9.556 102.054 46.359 1.00 55.15 261 GLY C O 1
ATOM 6727 N N . LYS C 1 245 ? 7.475 102.284 47.332 1.00 51.67 262 LYS C N 1
ATOM 6728 C CA . LYS C 1 245 ? 7.719 101.583 48.606 1.00 52.83 262 LYS C CA 1
ATOM 6729 C C . LYS C 1 245 ? 7.055 100.211 48.543 1.00 43.22 262 LYS C C 1
ATOM 6730 O O . LYS C 1 245 ? 6.047 100.104 47.846 1.00 39.66 262 LYS C O 1
ATOM 6736 N N . ILE C 1 246 ? 7.646 99.219 49.220 1.00 39.32 263 ILE C N 1
ATOM 6737 C CA . ILE C 1 246 ? 7.051 97.879 49.489 1.00 40.16 263 ILE C CA 1
ATOM 6738 C C . ILE C 1 246 ? 7.701 97.332 50.747 1.00 46.44 263 ILE C C 1
ATOM 6739 O O . ILE C 1 246 ? 8.917 97.606 50.967 1.00 40.73 263 ILE C O 1
ATOM 6744 N N . GLU C 1 247 ? 6.944 96.573 51.533 1.00 51.07 264 GLU C N 1
ATOM 6745 C CA . GLU C 1 247 ? 7.522 95.888 52.726 1.00 50.23 264 GLU C CA 1
ATOM 6746 C C . GLU C 1 247 ? 8.133 94.569 52.295 1.00 39.58 264 GLU C C 1
ATOM 6747 O O . GLU C 1 247 ? 7.448 93.880 51.565 1.00 45.14 264 GLU C O 1
ATOM 6753 N N . LEU C 1 248 ? 9.320 94.215 52.783 1.00 34.94 265 LEU C N 1
ATOM 6754 C CA . LEU C 1 248 ? 9.981 92.932 52.420 1.00 41.85 265 LEU C CA 1
ATOM 6755 C C . LEU C 1 248 ? 10.682 92.349 53.650 1.00 43.13 265 LEU C C 1
ATOM 6756 O O . LEU C 1 248 ? 11.001 93.072 54.628 1.00 43.46 265 LEU C O 1
ATOM 6761 N N . LYS C 1 249 ? 11.010 91.081 53.519 1.00 40.60 266 LYS C N 1
ATOM 6762 C CA . LYS C 1 249 ? 11.663 90.264 54.550 1.00 45.30 266 LYS C CA 1
ATOM 6763 C C . LYS C 1 249 ? 13.004 89.844 54.001 1.00 41.05 266 LYS C C 1
ATOM 6764 O O . LYS C 1 249 ? 13.048 89.372 52.859 1.00 45.71 266 LYS C O 1
ATOM 6770 N N . ALA C 1 250 ? 14.036 89.934 54.815 1.00 41.01 267 ALA C N 1
ATOM 6771 C CA . ALA C 1 250 ? 15.338 89.299 54.546 1.00 42.31 267 ALA C CA 1
ATOM 6772 C C . ALA C 1 250 ? 15.191 87.768 54.605 1.00 40.81 267 ALA C C 1
ATOM 6773 O O . ALA C 1 250 ? 14.327 87.267 55.358 1.00 45.44 267 ALA C O 1
ATOM 6775 N N . GLY C 1 251 ? 16.008 87.076 53.792 1.00 40.14 268 GLY C N 1
ATOM 6776 C CA . GLY C 1 251 ? 16.233 85.629 53.805 1.00 45.81 268 GLY C CA 1
ATOM 6777 C C . GLY C 1 251 ? 15.238 84.892 52.936 1.00 46.43 268 GLY C C 1
ATOM 6778 O O . GLY C 1 251 ? 15.200 83.660 53.038 1.00 47.12 268 GLY C O 1
ATOM 6779 N N . ARG C 1 252 ? 14.486 85.596 52.095 1.00 41.94 269 ARG C N 1
ATOM 6780 C CA . ARG C 1 252 ? 13.775 84.936 50.980 1.00 41.73 269 ARG C CA 1
ATOM 6781 C C . ARG C 1 252 ? 13.857 85.813 49.741 1.00 40.47 269 ARG C C 1
ATOM 6782 O O . ARG C 1 252 ? 14.262 86.992 49.870 1.00 38.08 269 ARG C O 1
ATOM 6790 N N . GLN C 1 253 ? 13.537 85.232 48.587 1.00 35.54 270 GLN C N 1
ATOM 6791 C CA . GLN C 1 253 ? 13.640 85.894 47.263 1.00 35.23 270 GLN C CA 1
ATOM 6792 C C . GLN C 1 253 ? 12.265 86.497 46.933 1.00 39.47 270 GLN C C 1
ATOM 6793 O O . GLN C 1 253 ? 11.278 85.937 47.333 1.00 35.18 270 GLN C O 1
ATOM 6799 N N . TYR C 1 254 ? 12.219 87.626 46.231 1.00 36.06 271 TYR C N 1
ATOM 6800 C CA . TYR C 1 254 ? 10.990 88.128 45.603 1.00 32.38 271 TYR C CA 1
ATOM 6801 C C . TYR C 1 254 ? 11.229 88.310 44.107 1.00 33.68 271 TYR C C 1
ATOM 6802 O O . TYR C 1 254 ? 12.382 88.515 43.696 1.00 28.83 271 TYR C O 1
ATOM 6811 N N . ASP C 1 255 ? 10.156 88.245 43.332 1.00 31.37 272 ASP C N 1
ATOM 6812 C CA . ASP C 1 255 ? 10.159 88.554 41.887 1.00 39.21 272 ASP C CA 1
ATOM 6813 C C . ASP C 1 255 ? 10.516 90.036 41.677 1.00 36.69 272 ASP C C 1
ATOM 6814 O O . ASP C 1 255 ? 10.231 90.867 42.520 1.00 30.18 272 ASP C O 1
ATOM 6819 N N . ILE C 1 256 ? 11.229 90.305 40.607 1.00 36.04 273 ILE C N 1
ATOM 6820 C CA . ILE C 1 256 ? 11.492 91.707 40.176 1.00 34.96 273 ILE C CA 1
ATOM 6821 C C . ILE C 1 256 ? 11.358 91.697 38.667 1.00 31.45 273 ILE C C 1
ATOM 6822 O O . ILE C 1 256 ? 11.927 90.826 37.972 1.00 29.34 273 ILE C O 1
ATOM 6827 N N . LYS C 1 257 ? 10.639 92.677 38.167 1.00 33.24 274 LYS C N 1
ATOM 6828 C CA . LYS C 1 257 ? 10.725 93.023 36.750 1.00 38.30 274 LYS C CA 1
ATOM 6829 C C . LYS C 1 257 ? 10.941 94.525 36.717 1.00 36.99 274 LYS C C 1
ATOM 6830 O O . LYS C 1 257 ? 10.231 95.231 37.451 1.00 35.03 274 LYS C O 1
ATOM 6836 N N . VAL C 1 258 ? 11.801 94.955 35.794 1.00 39.75 275 VAL C N 1
ATOM 6837 C CA . VAL C 1 258 ? 11.956 96.372 35.388 1.00 35.69 275 VAL C CA 1
ATOM 6838 C C . VAL C 1 258 ? 11.858 96.437 33.863 1.00 30.32 275 VAL C C 1
ATOM 6839 O O . VAL C 1 258 ? 12.480 95.603 33.133 1.00 34.18 275 VAL C O 1
ATOM 6843 N N . GLU C 1 259 ? 11.111 97.415 33.377 1.00 37.95 276 GLU C N 1
ATOM 6844 C CA . GLU C 1 259 ? 11.065 97.744 31.918 1.00 40.70 276 GLU C CA 1
ATOM 6845 C C . GLU C 1 259 ? 11.524 99.191 31.722 1.00 42.50 276 GLU C C 1
ATOM 6846 O O . GLU C 1 259 ? 11.199 100.055 32.526 1.00 32.18 276 GLU C O 1
ATOM 6852 N N . TYR C 1 260 ? 12.253 99.441 30.648 1.00 41.48 277 TYR C N 1
ATOM 6853 C CA . TYR C 1 260 ? 12.845 100.771 30.377 1.00 43.20 277 TYR C CA 1
ATOM 6854 C C . TYR C 1 260 ? 12.723 101.006 28.881 1.00 42.37 277 TYR C C 1
ATOM 6855 O O . TYR C 1 260 ? 12.913 100.028 28.132 1.00 40.67 277 TYR C O 1
ATOM 6864 N N . CYS C 1 261 ? 12.419 102.247 28.490 1.00 36.66 278 CYS C N 1
ATOM 6865 C CA . CYS C 1 261 ? 12.462 102.628 27.061 1.00 46.74 278 CYS C CA 1
ATOM 6866 C C . CYS C 1 261 ? 13.090 104.001 26.983 1.00 45.83 278 CYS C C 1
ATOM 6867 O O . CYS C 1 261 ? 12.850 104.837 27.896 1.00 43.86 278 CYS C O 1
ATOM 6870 N N . ASN C 1 262 ? 13.960 104.120 25.990 1.00 44.90 279 ASN C N 1
ATOM 6871 C CA . ASN C 1 262 ? 14.674 105.348 25.600 1.00 55.66 279 ASN C CA 1
ATOM 6872 C C . ASN C 1 262 ? 13.822 106.092 24.578 1.00 58.34 279 ASN C C 1
ATOM 6873 O O . ASN C 1 262 ? 13.200 105.410 23.718 1.00 52.11 279 ASN C O 1
ATOM 6878 N N . TYR C 1 263 ? 13.885 107.421 24.591 1.00 59.48 280 TYR C N 1
ATOM 6879 C CA . TYR C 1 263 ? 13.181 108.234 23.568 1.00 67.86 280 TYR C CA 1
ATOM 6880 C C . TYR C 1 263 ? 14.190 109.022 22.715 1.00 65.02 280 TYR C C 1
ATOM 6881 O O . TYR C 1 263 ? 13.732 109.674 21.768 1.00 55.45 280 TYR C O 1
ATOM 6890 N N . GLY C 1 264 ? 15.488 108.921 23.017 1.00 56.51 281 GLY C N 1
ATOM 6891 C CA . GLY C 1 264 ? 16.599 109.556 22.292 1.00 56.31 281 GLY C CA 1
ATOM 6892 C C . GLY C 1 264 ? 17.828 109.659 23.195 1.00 67.13 281 GLY C C 1
ATOM 6893 O O . GLY C 1 264 ? 17.695 109.352 24.393 1.00 59.25 281 GLY C O 1
ATOM 6894 N N . GLU C 1 265 ? 18.996 110.063 22.664 1.00 68.31 282 GLU C N 1
ATOM 6895 C CA . GLU C 1 265 ? 20.221 110.397 23.474 1.00 71.20 282 GLU C CA 1
ATOM 6896 C C . GLU C 1 265 ? 19.704 111.016 24.764 1.00 57.46 282 GLU C C 1
ATOM 6897 O O . GLU C 1 265 ? 18.724 111.762 24.658 1.00 62.65 282 GLU C O 1
ATOM 6903 N N . PRO C 1 266 ? 20.475 111.258 25.841 1.00 53.22 283 PRO C N 1
ATOM 6904 C CA . PRO C 1 266 ? 20.993 110.609 27.071 1.00 50.43 283 PRO C CA 1
ATOM 6905 C C . PRO C 1 266 ? 20.096 109.429 27.476 1.00 47.20 283 PRO C C 1
ATOM 6906 O O . PRO C 1 266 ? 19.134 109.636 28.161 1.00 46.08 283 PRO C O 1
ATOM 6910 N N . ALA C 1 267 ? 20.479 108.221 27.057 1.00 53.97 284 ALA C N 1
ATOM 6911 C CA . ALA C 1 267 ? 19.906 106.930 27.506 1.00 51.70 284 ALA C CA 1
ATOM 6912 C C . ALA C 1 267 ? 20.664 106.442 28.743 1.00 44.31 284 ALA C C 1
ATOM 6913 O O . ALA C 1 267 ? 21.828 106.067 28.648 1.00 44.20 284 ALA C O 1
ATOM 6915 N N . PHE C 1 268 ? 19.995 106.446 29.880 1.00 42.90 285 PHE C N 1
ATOM 6916 C CA . PHE C 1 268 ? 20.541 105.942 31.156 1.00 45.41 285 PHE C CA 1
ATOM 6917 C C . PHE C 1 268 ? 19.396 105.554 32.104 1.00 39.45 285 PHE C C 1
ATOM 6918 O O . PHE C 1 268 ? 18.235 106.022 31.941 1.00 43.71 285 PHE C O 1
ATOM 6926 N N . ILE C 1 269 ? 19.737 104.693 33.062 1.00 39.33 286 ILE C N 1
ATOM 6927 C CA . ILE C 1 269 ? 18.826 104.176 34.139 1.00 36.86 286 ILE C CA 1
ATOM 6928 C C . ILE C 1 269 ? 19.629 103.415 35.161 1.00 33.25 286 ILE C C 1
ATOM 6929 O O . ILE C 1 269 ? 20.428 102.579 34.762 1.00 34.29 286 ILE C O 1
ATOM 6934 N N . LYS C 1 270 ? 19.321 103.674 36.422 1.00 34.33 287 LYS C N 1
ATOM 6935 C CA . LYS C 1 270 ? 19.886 102.973 37.570 1.00 40.47 287 LYS C CA 1
ATOM 6936 C C . LYS C 1 270 ? 18.706 102.760 38.503 1.00 39.94 287 LYS C C 1
ATOM 6937 O O . LYS C 1 270 ? 17.779 103.584 38.496 1.00 31.57 287 LYS C O 1
ATOM 6943 N N . LEU C 1 271 ? 18.718 101.608 39.147 1.00 37.52 288 LEU C N 1
ATOM 6944 C CA . LEU C 1 271 ? 17.746 101.211 40.188 1.00 37.20 288 LEU C CA 1
ATOM 6945 C C . LEU C 1 271 ? 18.446 101.283 41.543 1.00 30.79 288 LEU C C 1
ATOM 6946 O O . LEU C 1 271 ? 19.459 100.617 41.723 1.00 31.34 288 LEU C O 1
ATOM 6951 N N . LEU C 1 272 ? 17.877 101.998 42.498 1.00 30.95 289 LEU C N 1
ATOM 6952 C CA . LEU C 1 272 ? 18.449 102.109 43.833 1.00 36.62 289 LEU C CA 1
ATOM 6953 C C . LEU C 1 272 ? 17.466 101.511 44.822 1.00 37.73 289 LEU C C 1
ATOM 6954 O O . LEU C 1 272 ? 16.221 101.573 44.590 1.00 36.22 289 LEU C O 1
ATOM 6959 N N . TRP C 1 273 ? 18.005 101.012 45.933 1.00 37.90 290 TRP C N 1
ATOM 6960 C CA . TRP C 1 273 ? 17.158 100.828 47.138 1.00 40.85 290 TRP C CA 1
ATOM 6961 C C . TRP C 1 273 ? 17.660 101.625 48.336 1.00 39.69 290 TRP C C 1
ATOM 6962 O O . TRP C 1 273 ? 18.884 101.945 48.410 1.00 37.92 290 TRP C O 1
ATOM 6973 N N . SER C 1 274 ? 16.721 101.872 49.238 1.00 37.13 291 SER C N 1
ATOM 6974 C CA . SER C 1 274 ? 16.923 102.486 50.569 1.00 45.43 291 SER C CA 1
ATOM 6975 C C . SER C 1 274 ? 15.910 101.886 51.539 1.00 41.68 291 SER C C 1
ATOM 6976 O O . SER C 1 274 ? 14.701 101.711 51.154 1.00 40.27 291 SER C O 1
ATOM 6979 N N . SER C 1 275 ? 16.351 101.734 52.778 1.00 45.51 292 SER C N 1
ATOM 6980 C CA . SER C 1 275 ? 15.459 101.411 53.920 1.00 47.53 292 SER C CA 1
ATOM 6981 C C . SER C 1 275 ? 16.017 102.100 55.170 1.00 53.11 292 SER C C 1
ATOM 6982 O O . SER C 1 275 ? 17.116 102.608 55.042 1.00 56.49 292 SER C O 1
ATOM 6985 N N . GLN C 1 276 ? 15.288 102.063 56.302 1.00 56.32 293 GLN C N 1
ATOM 6986 C CA . GLN C 1 276 ? 15.747 102.458 57.670 1.00 53.01 293 GLN C CA 1
ATOM 6987 C C . GLN C 1 276 ? 17.212 102.042 57.828 1.00 53.62 293 GLN C C 1
ATOM 6988 O O . GLN C 1 276 ? 17.997 102.880 58.201 1.00 52.37 293 GLN C O 1
ATOM 6994 N N . ARG C 1 277 ? 17.607 100.824 57.492 1.00 47.16 294 ARG C N 1
ATOM 6995 C CA . ARG C 1 277 ? 18.982 100.338 57.800 1.00 47.98 294 ARG C CA 1
ATOM 6996 C C . ARG C 1 277 ? 19.820 100.233 56.532 1.00 51.09 294 ARG C C 1
ATOM 6997 O O . ARG C 1 277 ? 21.040 99.914 56.650 1.00 47.39 294 ARG C O 1
ATOM 7005 N N . GLN C 1 278 ? 19.185 100.357 55.366 1.00 53.14 295 GLN C N 1
ATOM 7006 C CA . GLN C 1 278 ? 19.918 100.274 54.072 1.00 54.07 295 GLN C CA 1
ATOM 7007 C C . GLN C 1 278 ? 20.102 101.710 53.580 1.00 45.71 295 GLN C C 1
ATOM 7008 O O . GLN C 1 278 ? 19.116 102.321 53.175 1.00 43.73 295 GLN C O 1
ATOM 7014 N N . LYS C 1 279 ? 21.338 102.194 53.660 1.00 58.60 296 LYS C N 1
ATOM 7015 C CA . LYS C 1 279 ? 21.776 103.502 53.106 1.00 60.31 296 LYS C CA 1
ATOM 7016 C C . LYS C 1 279 ? 21.646 103.374 51.574 1.00 59.06 296 LYS C C 1
ATOM 7017 O O . LYS C 1 279 ? 22.030 102.296 50.985 1.00 47.64 296 LYS C O 1
ATOM 7023 N N . LYS C 1 280 ? 21.019 104.383 50.967 1.00 56.09 297 LYS C N 1
ATOM 7024 C CA . LYS C 1 280 ? 20.612 104.427 49.539 1.00 48.07 297 LYS C CA 1
ATOM 7025 C C . LYS C 1 280 ? 21.796 104.097 48.665 1.00 48.49 297 LYS C C 1
ATOM 7026 O O . LYS C 1 280 ? 22.831 104.685 48.876 1.00 57.78 297 LYS C O 1
ATOM 7032 N N . GLU C 1 281 ? 21.617 103.145 47.750 1.00 49.00 298 GLU C N 1
ATOM 7033 C CA . GLU C 1 281 ? 22.655 102.637 46.825 1.00 43.87 298 GLU C CA 1
ATOM 7034 C C . GLU C 1 281 ? 22.017 101.939 45.600 1.00 48.36 298 GLU C C 1
ATOM 7035 O O . GLU C 1 281 ? 20.905 101.464 45.652 1.00 44.93 298 GLU C O 1
ATOM 7041 N N . VAL C 1 282 ? 22.754 101.857 44.503 1.00 43.97 299 VAL C N 1
ATOM 7042 C CA . VAL C 1 282 ? 22.398 100.947 43.383 1.00 46.30 299 VAL C CA 1
ATOM 7043 C C . VAL C 1 282 ? 22.212 99.565 43.981 1.00 39.91 299 VAL C C 1
ATOM 7044 O O . VAL C 1 282 ? 23.004 99.160 44.841 1.00 38.37 299 VAL C O 1
ATOM 7048 N N . VAL C 1 283 ? 21.087 98.922 43.657 1.00 38.96 300 VAL C N 1
ATOM 7049 C CA . VAL C 1 283 ? 20.885 97.526 44.125 1.00 29.81 300 VAL C CA 1
ATOM 7050 C C . VAL C 1 283 ? 22.097 96.776 43.584 1.00 27.06 300 VAL C C 1
ATOM 7051 O O . VAL C 1 283 ? 22.304 96.662 42.388 1.00 41.03 300 VAL C O 1
ATOM 7055 N N . PRO C 1 284 ? 22.865 96.117 44.456 1.00 37.60 301 PRO C N 1
ATOM 7056 C CA . PRO C 1 284 ? 24.047 95.400 44.010 1.00 35.15 301 PRO C CA 1
ATOM 7057 C C . PRO C 1 284 ? 23.702 94.066 43.355 1.00 39.32 301 PRO C C 1
ATOM 7058 O O . PRO C 1 284 ? 22.688 93.432 43.646 1.00 42.83 301 PRO C O 1
ATOM 7062 N N . SER C 1 285 ? 24.637 93.641 42.547 1.00 38.74 302 SER C N 1
ATOM 7063 C CA . SER C 1 285 ? 24.600 92.402 41.763 1.00 43.63 302 SER C CA 1
ATOM 7064 C C . SER C 1 285 ? 24.337 91.188 42.691 1.00 49.57 302 SER C C 1
ATOM 7065 O O . SER C 1 285 ? 23.529 90.301 42.335 1.00 41.35 302 SER C O 1
ATOM 7068 N N . LYS C 1 286 ? 24.960 91.163 43.864 1.00 45.43 303 LYS C N 1
ATOM 7069 C CA . LYS C 1 286 ? 24.886 90.006 44.788 1.00 54.51 303 LYS C CA 1
ATOM 7070 C C . LYS C 1 286 ? 23.482 89.877 45.386 1.00 45.65 303 LYS C C 1
ATOM 7071 O O . LYS C 1 286 ? 23.220 88.810 45.958 1.00 42.52 303 LYS C O 1
ATOM 7077 N N . ASN C 1 287 ? 22.618 90.893 45.260 1.00 37.24 304 ASN C N 1
ATOM 7078 C CA . ASN C 1 287 ? 21.221 90.810 45.781 1.00 36.91 304 ASN C CA 1
ATOM 7079 C C . ASN C 1 287 ? 20.200 90.512 44.670 1.00 34.61 304 ASN C C 1
ATOM 7080 O O . ASN C 1 287 ? 18.986 90.472 44.919 1.00 31.74 304 ASN C O 1
ATOM 7085 N N . LEU C 1 288 ? 20.689 90.379 43.461 1.00 35.36 305 LEU C N 1
ATOM 7086 C CA . LEU C 1 288 ? 19.869 90.112 42.278 1.00 35.00 305 LEU C CA 1
ATOM 7087 C C . LEU C 1 288 ? 20.262 88.721 41.767 1.00 36.22 305 LEU C C 1
ATOM 7088 O O . LEU C 1 288 ? 21.455 88.359 41.876 1.00 34.18 305 LEU C O 1
ATOM 7093 N N . PHE C 1 289 ? 19.266 87.995 41.244 1.00 34.72 306 PHE C N 1
ATOM 7094 C CA . PHE C 1 289 ? 19.336 86.602 40.783 1.00 35.04 306 PHE C CA 1
ATOM 7095 C C . PHE C 1 289 ? 18.650 86.498 39.435 1.00 31.40 306 PHE C C 1
ATOM 7096 O O . PHE C 1 289 ? 17.494 86.937 39.228 1.00 36.51 306 PHE C O 1
ATOM 7104 N N . ALA C 1 290 ? 19.379 85.927 38.495 1.00 30.68 307 ALA C N 1
ATOM 7105 C CA . ALA C 1 290 ? 18.938 85.859 37.088 1.00 36.71 307 ALA C CA 1
ATOM 7106 C C . ALA C 1 290 ? 17.893 84.755 36.935 1.00 46.67 307 ALA C C 1
ATOM 7107 O O . ALA C 1 290 ? 17.154 84.837 35.959 1.00 45.71 307 ALA C O 1
ATOM 7109 N N . ASP C 1 291 ? 17.845 83.794 37.864 1.00 45.74 308 ASP C N 1
ATOM 7110 C CA . ASP C 1 291 ? 16.925 82.629 37.811 1.00 50.20 308 ASP C CA 1
ATOM 7111 C C . ASP C 1 291 ? 17.162 81.850 36.502 1.00 53.24 308 ASP C C 1
ATOM 7112 O O . ASP C 1 291 ? 18.249 81.448 36.052 1.00 44.43 308 ASP C O 1
#

InterPro domains:
  IPR011658 PA14 domain [PF07691] (357-489)
  IPR011658 PA14 domain [PF07691] (505-638)
  IPR011658 PA14 domain [SM00758] (355-490)
  IPR011658 PA14 domain [SM00758] (503-639)
  IPR024449 Anti-sigma factor RsgI, N-terminal [PF12791] (3-41)
  IPR024449 Anti-sigma factor RsgI, N-terminal [PS51849] (3-50)
  IPR037524 PA14/GLEYA domain [PS51820] (354-491)
  IPR037524 PA14/GLEYA domain [PS51820] (502-640)
  IPR055431 Anti-sigma factor RsgI-like, middle domain [PF23750] (87-230)

Foldseek 3Di:
DLQFAAKKFKAQFQPSANTDDIGGDLFAWDWQQQADPDPSHHGFHMKMKTKFWFADQAQFKKKKKKFWAPAKWKDKLNDTFDGGGDGDDGDIDIGIDGDHHGDIIIMMMMGTGGGGTTGIFMWMDGPPRDIDGRGRVRGGYDDPDDDDRFAFAWWKFKFQAQPPPHTDDIDGDLAWWDQQPQVQPDPPHDLSKMKMKTKFKFADPAFFKKKKKKFWQAWKWKDKLNRTFWGRHGDRDHRDMDMGIDGDHHRDIIIIMMMGIDNNPRTTIFIWMDDPPRDIDGRGRVRGGHD/DFAAKKFKALAFAQARTDDIDHDLFAWWWQQQADPDPSHDGFGMKIKTKFWFAAQAQFKKKKKKWWAPAKWKDKLNDGFDGGGDGDDTDIDMGIDGDHHGDIIIMMMMGGHGGGITGIFMWMDGPPRHIDGRGRVGTDYDDDGDHFAFAAKKFKAQAQPSPHTDDIDGHLAQWDQCFQVDPDPPHVLQKIKMKTKFKFFDPAQFKKKKKKFWQAAKWKDKLNRTFWGGRGGPHHRDITIGIDGHHHRDIIIMMMMGINNNGSTTMFMWMDDPPRHTDGRGRVRGGHD/DFAWWKWKALFLAPANTFDIDGDQFAWDWQQQADPDPSHGGFHMKIKTKDWFAAQAQFKKKKKKFWAPWKWKDKQNDGFDGGGDGDHGDIDIGIDGDHHGDIIIMMMMGHGHGGTTGIFIWMAGPPRDIDGRGRVRGDYDPPDDDDHFFFAWWKFKFQEQPPDHTPDIDGDLFQWDFCQQVDPDPPHQIKMKTKFKFFDPAQFKKKKKKWWQAFKWKDKLNRTFWGRHDHPRDTDITMGIDGDHHRDIIIMMMMTTHPHGRGGMFMWMDDPPRDIDGRGRVRGGHD

Organism: Acetivibrio thermocellus (strain ATCC 27405 / DSM 1237 / JCM 9322 / NBRC 103400 / NCIMB 10682 / NRRL B-4536 / VPI 7372) (NCBI:txid203119)